Protein AF-A0A975A8K0-F1 (afdb_monomer)

Foldseek 3Di:
DPQADPWKAWEWDFEAFLQQATDTWIFIAHQQFTAATGPDDDPPPPRHLYYYDDHLKYWFFFFAFAAAELLQLFAAAAADPPDQDFFDVVVVPDPSCCPRGVVLSVLQCDLLQLLLSNQLSVLLAVLLRHAHYEDQADSCVNADPVDPDDLHQYQQAVVSLVHDRQAHEAEEEDQFDQDPVRATDGDCSLVVVLVNLVVVRYQFYEYEALGGALQFLHPPRHRPSSLNRLVCVCPDPSLVDLVSLQSHEYEYEQSSNQDLLDVVSLCSCVSNLYAYEHFQQLNCSHHVDGHPCLSSVVSVRQYAYHQYHNNRGHSYRLVSLLLVVLLCVLLVHPQDLSSSLCNGAVSSCVNRVNNLGRGRGRRHRPWIWMFRAPDPDSRSSCSSNVDFSLRTQFTRGSNQTFKHFPVSNVSSVADWAQAACVLDDSSRRMTGGDDVSSVDRNNVSVVVSQVSQCPPPDRGDTARSTPVSGPVNVVSSVVSSVSSNVSSVSNLVCLVPPPCSVLDFLFAWLQQKKKKFFAWDPVDDLQRLLQCVFQPLVLLCQQLCLVLFWQWKKKAAAAPPDDPPGGRMIMIIGGNHPVSLVVLCVDPSSVVSVVSSVVTGDPVMDIHGADDDDDAADAQHKHKPDRTTGRLLAFKKKKWKWWFDPPDFLVRLRVLVSVLSVVCSVPPFPQWDIKMWHHHSTITIIMTGGNYPCCVPRDPVVVCCVGTGTRETGIADEDEHENHPVDPDRGDSDHHRHMHTYHYNHDNDDPD

Mean predicted aligned error: 13.93 Å

Structure (mmCIF, N/CA/C/O backbone):
data_AF-A0A975A8K0-F1
#
_entry.id   AF-A0A975A8K0-F1
#
loop_
_atom_site.group_PDB
_atom_site.id
_atom_site.type_symbol
_atom_site.label_atom_id
_atom_site.label_alt_id
_atom_site.label_comp_id
_atom_site.label_asym_id
_atom_site.label_entity_id
_atom_site.label_seq_id
_atom_site.pdbx_PDB_ins_code
_atom_site.Cartn_x
_atom_site.Cartn_y
_atom_site.Cartn_z
_atom_site.occupancy
_atom_site.B_iso_or_equiv
_atom_site.auth_seq_id
_atom_site.auth_comp_id
_atom_site.auth_asym_id
_atom_site.auth_atom_id
_atom_site.pdbx_PDB_model_num
ATOM 1 N N . MET A 1 1 ? -18.324 -10.579 26.766 1.00 40.22 1 MET A N 1
ATOM 2 C CA . MET A 1 1 ? -19.079 -10.647 25.494 1.00 40.22 1 MET A CA 1
ATOM 3 C C . MET A 1 1 ? -20.032 -9.446 25.449 1.00 40.22 1 MET A C 1
ATOM 5 O O . MET A 1 1 ? -21.190 -9.587 25.807 1.00 40.22 1 MET A O 1
ATOM 9 N N . GLN A 1 2 ? -19.527 -8.239 25.147 1.00 50.06 2 GLN A N 1
ATOM 10 C CA . GLN A 1 2 ? -20.276 -6.973 25.335 1.00 50.06 2 GLN A CA 1
ATOM 11 C C . GLN A 1 2 ? -20.276 -6.031 24.108 1.00 50.06 2 GLN A C 1
ATOM 13 O O . GLN A 1 2 ? -20.980 -5.030 24.120 1.00 50.06 2 GLN A O 1
ATOM 18 N N . LYS A 1 3 ? -19.592 -6.368 23.000 1.00 60.00 3 LYS A N 1
ATOM 19 C CA . LYS A 1 3 ? -19.626 -5.598 21.731 1.00 60.00 3 LYS A CA 1
ATOM 20 C C . LYS A 1 3 ? -20.843 -5.922 20.857 1.00 60.00 3 LYS A C 1
ATOM 22 O O . LYS A 1 3 ? -20.726 -6.026 19.642 1.00 60.00 3 LYS A O 1
ATOM 27 N N . LYS A 1 4 ? -21.992 -6.213 21.463 1.00 72.31 4 LYS A N 1
ATOM 28 C CA . LYS A 1 4 ? -23.187 -6.670 20.743 1.00 72.31 4 LYS A CA 1
ATOM 29 C C . LYS A 1 4 ? -24.378 -5.905 21.278 1.00 72.31 4 LYS A C 1
ATOM 31 O O . LYS A 1 4 ? -24.568 -5.808 22.488 1.00 72.31 4 LYS A O 1
ATOM 36 N N . MET A 1 5 ? -25.169 -5.344 20.375 1.00 77.56 5 MET A N 1
ATOM 37 C CA . MET A 1 5 ? -26.455 -4.780 20.758 1.00 77.56 5 MET A CA 1
ATOM 38 C C . MET A 1 5 ? -27.349 -5.891 21.318 1.00 77.56 5 MET A C 1
ATOM 40 O O . MET A 1 5 ? -27.387 -6.987 20.765 1.00 77.56 5 MET A O 1
ATOM 44 N N . ALA A 1 6 ? -28.099 -5.593 22.382 1.00 78.06 6 ALA A N 1
ATOM 45 C CA . ALA A 1 6 ? -29.052 -6.539 22.974 1.00 78.06 6 ALA A CA 1
ATOM 46 C C . ALA A 1 6 ? -30.220 -6.888 22.032 1.00 78.06 6 ALA A C 1
ATOM 48 O O . ALA A 1 6 ? -30.936 -7.859 22.256 1.00 78.06 6 ALA A O 1
ATOM 49 N N . VAL A 1 7 ? -30.422 -6.074 20.995 1.00 87.00 7 VAL A N 1
ATOM 50 C CA . VAL A 1 7 ? -31.440 -6.255 19.964 1.00 87.00 7 VAL A CA 1
ATOM 51 C C . VAL A 1 7 ? -30.790 -6.185 18.580 1.00 87.00 7 VAL A C 1
ATOM 53 O O . VAL A 1 7 ? -29.783 -5.489 18.417 1.00 87.00 7 VAL A O 1
ATOM 56 N N . PRO A 1 8 ? -31.362 -6.856 17.568 1.00 92.12 8 PRO A N 1
ATOM 57 C CA . PRO A 1 8 ? -30.877 -6.780 16.194 1.00 92.12 8 PRO A CA 1
ATOM 58 C C . PRO A 1 8 ? -30.836 -5.348 15.656 1.00 92.12 8 PRO A C 1
ATOM 60 O O . PRO A 1 8 ? -31.619 -4.482 16.062 1.00 92.12 8 PRO A O 1
ATOM 63 N N . LEU A 1 9 ? -29.964 -5.111 14.680 1.00 93.44 9 LEU A N 1
ATOM 64 C CA . LEU A 1 9 ? -29.847 -3.836 13.976 1.00 93.44 9 LEU A CA 1
ATOM 65 C C . LEU A 1 9 ? -30.120 -4.049 12.486 1.00 93.44 9 LEU A C 1
ATOM 67 O O . LEU A 1 9 ? -29.488 -4.878 11.838 1.00 93.44 9 LEU A O 1
ATOM 71 N N . LEU A 1 10 ? -31.033 -3.255 11.931 1.00 95.50 10 LEU A N 1
ATOM 72 C CA . LEU A 1 10 ? -31.240 -3.142 10.494 1.00 95.50 10 LEU A CA 1
ATOM 73 C C . LEU A 1 10 ? -30.773 -1.760 10.031 1.00 95.50 10 LEU A C 1
ATOM 75 O O . LEU A 1 10 ? -31.420 -0.752 10.319 1.00 95.50 10 LEU A O 1
ATOM 79 N N . LEU A 1 11 ? -29.683 -1.719 9.270 1.00 95.75 11 LEU A N 1
ATOM 80 C CA . LEU A 1 11 ? -29.162 -0.497 8.657 1.00 95.75 11 LEU A CA 1
ATOM 81 C C . LEU A 1 11 ? -29.543 -0.440 7.172 1.00 95.75 11 LEU A C 1
ATOM 83 O O . LEU A 1 11 ? -29.548 -1.466 6.495 1.00 95.75 11 LEU A O 1
ATOM 87 N N . ARG A 1 12 ? -29.843 0.748 6.639 1.00 96.31 12 ARG A N 1
ATOM 88 C CA . ARG A 1 12 ? -29.973 0.983 5.190 1.00 96.31 12 ARG A CA 1
ATOM 89 C C . ARG A 1 12 ? -29.102 2.153 4.749 1.00 96.31 12 ARG A C 1
ATOM 91 O O . ARG A 1 12 ? -29.245 3.229 5.327 1.00 96.31 12 ARG A O 1
ATOM 98 N N . GLY A 1 13 ? -28.305 1.962 3.697 1.00 96.62 13 GLY A N 1
ATOM 99 C CA . GLY A 1 13 ? -27.504 3.022 3.081 1.00 96.62 13 GLY A CA 1
ATOM 100 C C . GLY A 1 13 ? -26.646 2.557 1.904 1.00 96.62 13 GLY A C 1
ATOM 101 O O . GLY A 1 13 ? -26.724 1.400 1.486 1.00 96.62 13 GLY A O 1
ATOM 102 N N . LYS A 1 14 ? -25.804 3.463 1.382 1.00 97.56 14 LYS A N 1
ATOM 103 C CA . LYS A 1 14 ? -24.822 3.176 0.322 1.00 97.56 14 LYS A CA 1
ATOM 104 C C . LYS A 1 14 ? -23.661 2.353 0.894 1.00 97.56 14 LYS A C 1
ATOM 106 O O . LYS A 1 14 ? -22.766 2.906 1.521 1.00 97.56 14 LYS A O 1
ATOM 111 N N . VAL A 1 15 ? -23.683 1.039 0.693 1.00 98.31 15 VAL A N 1
ATOM 112 C CA . VAL A 1 15 ? -22.655 0.103 1.172 1.00 98.31 15 VAL A CA 1
ATOM 113 C C . VAL A 1 15 ? -21.513 0.023 0.174 1.00 98.31 15 VAL A C 1
ATOM 115 O O . VAL A 1 15 ? -21.758 -0.287 -0.991 1.00 98.31 15 VAL A O 1
ATOM 118 N N . VAL A 1 16 ? -20.293 0.282 0.639 1.00 98.12 16 VAL A N 1
ATOM 119 C CA . VAL A 1 16 ? -19.061 0.205 -0.150 1.00 98.12 16 VAL A CA 1
ATOM 120 C C . VAL A 1 16 ? -18.464 -1.197 -0.034 1.00 98.12 16 VAL A C 1
ATOM 122 O O . VAL A 1 16 ? -18.331 -1.745 1.060 1.00 98.12 16 VAL A O 1
ATOM 125 N N . HIS A 1 17 ? -18.125 -1.790 -1.173 1.00 93.56 17 HIS A N 1
ATOM 126 C CA . HIS A 1 17 ? -17.541 -3.123 -1.277 1.00 93.56 17 HIS A CA 1
ATOM 127 C C . HIS A 1 17 ? -16.018 -3.058 -1.475 1.00 93.56 17 HIS A C 1
ATOM 129 O O . HIS A 1 17 ? -15.456 -1.998 -1.738 1.00 93.56 17 HIS A O 1
ATOM 135 N N . ALA A 1 18 ? -15.341 -4.205 -1.367 1.00 89.75 18 ALA A N 1
ATOM 136 C CA . ALA A 1 18 ? -13.879 -4.306 -1.463 1.00 89.75 18 ALA A CA 1
ATOM 137 C C . ALA A 1 18 ? -13.292 -3.884 -2.828 1.00 89.75 18 ALA A C 1
ATOM 139 O O . ALA A 1 18 ? -12.097 -3.618 -2.929 1.00 89.75 18 ALA A O 1
ATOM 140 N N . ASP A 1 19 ? -14.116 -3.822 -3.877 1.00 87.56 19 ASP A N 1
ATOM 141 C CA . ASP A 1 19 ? -13.744 -3.309 -5.202 1.00 87.56 19 ASP A CA 1
ATOM 142 C C . ASP A 1 19 ? -13.859 -1.772 -5.309 1.00 87.56 19 ASP A C 1
ATOM 144 O O . ASP A 1 19 ? -13.527 -1.196 -6.343 1.00 87.56 19 ASP A O 1
ATOM 148 N N . GLY A 1 20 ? -14.322 -1.101 -4.248 1.00 90.31 20 GLY A N 1
ATOM 149 C CA . GLY A 1 20 ? -14.598 0.335 -4.219 1.00 90.31 20 GLY A CA 1
ATOM 150 C C . GLY A 1 20 ? -15.969 0.722 -4.782 1.00 90.31 20 GLY A C 1
ATOM 151 O O . GLY A 1 20 ? -16.334 1.896 -4.742 1.00 90.31 20 GLY A O 1
ATOM 152 N N . SER A 1 21 ? -16.762 -0.232 -5.281 1.00 92.44 21 SER A N 1
ATOM 153 C CA . SER A 1 21 ? -18.128 0.036 -5.735 1.00 92.44 21 SER A CA 1
ATOM 154 C C . SER A 1 21 ? -19.071 0.251 -4.553 1.00 92.44 21 SER A C 1
ATOM 156 O O . SER A 1 21 ? -18.908 -0.348 -3.490 1.00 92.44 21 SER A O 1
ATOM 158 N N . ALA A 1 22 ? -20.102 1.075 -4.744 1.00 94.44 22 ALA A N 1
ATOM 159 C CA . ALA A 1 22 ? -21.095 1.352 -3.714 1.00 94.44 22 ALA A CA 1
ATOM 160 C C . ALA A 1 22 ? -22.517 1.077 -4.187 1.00 94.44 22 ALA A C 1
ATOM 162 O O . ALA A 1 22 ? -22.883 1.373 -5.327 1.00 94.44 22 ALA A O 1
ATOM 163 N N . ARG A 1 23 ? -23.345 0.502 -3.308 1.00 95.69 23 ARG A N 1
ATOM 164 C CA . ARG A 1 23 ? -24.721 0.113 -3.642 1.00 95.69 23 ARG A CA 1
ATOM 165 C C . ARG A 1 23 ? -25.663 0.359 -2.462 1.00 95.69 23 ARG A C 1
ATOM 167 O O . ARG A 1 23 ? -25.340 -0.012 -1.340 1.00 95.69 23 ARG A O 1
ATOM 174 N N . ASP A 1 24 ? -26.853 0.920 -2.705 1.00 96.62 24 ASP A N 1
ATOM 175 C CA . ASP A 1 24 ? -27.891 1.045 -1.659 1.00 96.62 24 ASP A CA 1
ATOM 176 C C . ASP A 1 24 ? -28.366 -0.350 -1.227 1.00 96.62 24 ASP A C 1
ATOM 178 O O . ASP A 1 24 ? -28.849 -1.139 -2.054 1.00 96.62 24 ASP A O 1
ATOM 182 N N . ARG A 1 25 ? -28.183 -0.688 0.049 1.00 97.62 25 ARG A N 1
ATOM 183 C CA . ARG A 1 25 ? -28.474 -2.013 0.611 1.00 97.62 25 ARG A CA 1
ATOM 184 C C . ARG A 1 25 ? -29.038 -1.906 2.021 1.00 97.62 25 ARG A C 1
ATOM 186 O O . ARG A 1 25 ? -28.793 -0.942 2.741 1.00 97.62 25 ARG A O 1
ATOM 193 N N . TYR A 1 26 ? -29.774 -2.942 2.401 1.00 97.56 26 TYR A N 1
ATOM 194 C CA . TYR A 1 26 ? -30.095 -3.274 3.781 1.00 97.56 26 TYR A CA 1
ATOM 195 C C . TYR A 1 26 ? -29.007 -4.190 4.344 1.00 97.56 26 TYR A C 1
ATOM 197 O O . TYR A 1 26 ? -28.625 -5.151 3.676 1.00 97.56 26 TYR A O 1
ATOM 205 N N . ILE A 1 27 ? -28.549 -3.916 5.562 1.00 97.38 27 ILE A N 1
ATOM 206 C CA . ILE A 1 27 ? -27.633 -4.757 6.335 1.00 97.38 27 ILE A CA 1
ATOM 207 C C . ILE A 1 27 ? -28.383 -5.199 7.593 1.00 97.38 27 ILE A C 1
ATOM 209 O O . ILE A 1 27 ? -28.720 -4.358 8.429 1.00 97.38 27 ILE A O 1
ATOM 213 N N . MET A 1 28 ? -28.672 -6.495 7.709 1.00 96.12 28 MET A N 1
ATOM 214 C CA . MET A 1 28 ? -29.207 -7.091 8.935 1.00 96.12 28 MET A CA 1
ATOM 215 C C . MET A 1 28 ? -28.052 -7.578 9.800 1.00 96.12 28 MET A C 1
ATOM 217 O O . MET A 1 28 ? -27.180 -8.294 9.310 1.00 96.12 28 MET A O 1
ATOM 221 N N . ILE A 1 29 ? -28.057 -7.202 11.074 1.00 95.19 29 ILE A N 1
ATOM 222 C CA . ILE A 1 29 ? -27.013 -7.532 12.040 1.00 95.19 29 ILE A CA 1
ATOM 223 C C . ILE A 1 29 ? -27.659 -8.198 13.251 1.00 95.19 29 ILE A C 1
ATOM 225 O O . ILE A 1 29 ? -28.566 -7.631 13.867 1.00 95.19 29 ILE A O 1
ATOM 229 N N . ARG A 1 30 ? -27.147 -9.376 13.611 1.00 92.12 30 ARG A N 1
ATOM 230 C CA . ARG A 1 30 ? -27.495 -10.112 14.831 1.00 92.12 30 ARG A CA 1
ATOM 231 C C . ARG A 1 30 ? -26.225 -10.597 15.498 1.00 92.12 30 ARG A C 1
ATOM 233 O O . ARG A 1 30 ? -25.277 -10.987 14.822 1.00 92.12 30 ARG A O 1
ATOM 240 N N . ASP A 1 31 ? -26.193 -10.507 16.822 1.00 88.81 31 ASP A N 1
ATOM 241 C CA . ASP A 1 31 ? -25.086 -11.004 17.638 1.00 88.81 31 ASP A CA 1
ATOM 242 C C . ASP A 1 31 ? -23.703 -10.540 17.148 1.00 88.81 31 ASP A C 1
ATOM 244 O O . ASP A 1 31 ? -22.732 -11.296 17.145 1.00 88.81 31 ASP A O 1
ATOM 248 N N . GLY A 1 32 ? -23.608 -9.275 16.732 1.00 90.56 32 GLY A N 1
ATOM 249 C CA . GLY A 1 32 ? -22.369 -8.649 16.268 1.00 90.56 32 GLY A CA 1
ATOM 250 C C . GLY A 1 32 ? -21.866 -9.086 14.893 1.00 90.56 32 GLY A C 1
ATOM 251 O O . GLY A 1 32 ? -20.780 -8.664 14.494 1.00 90.56 32 GLY A O 1
ATOM 252 N N . ARG A 1 33 ? -22.645 -9.878 14.150 1.00 93.88 33 ARG A N 1
ATOM 253 C CA . ARG A 1 33 ? -22.327 -10.336 12.793 1.00 93.88 33 ARG A CA 1
ATOM 254 C C . ARG A 1 33 ? -23.376 -9.890 11.788 1.00 93.88 33 ARG A C 1
ATOM 256 O O . ARG A 1 33 ? -24.547 -9.698 12.116 1.00 93.88 33 ARG A O 1
ATOM 263 N N . ILE A 1 34 ? -22.941 -9.717 10.547 1.00 96.12 34 ILE A N 1
ATOM 264 C CA . ILE A 1 34 ? -23.812 -9.400 9.419 1.00 96.12 34 ILE A CA 1
ATOM 265 C C . ILE A 1 34 ? -24.529 -10.687 9.006 1.00 96.12 34 ILE A C 1
ATOM 267 O O . ILE A 1 34 ? -23.925 -11.602 8.456 1.00 96.12 34 ILE A O 1
ATOM 271 N N . GLU A 1 35 ? -25.831 -10.759 9.255 1.00 95.56 35 GLU A N 1
ATOM 272 C CA . GLU A 1 35 ? -26.673 -11.893 8.862 1.00 95.56 35 GLU A CA 1
ATOM 273 C C . GLU A 1 35 ? -26.963 -11.855 7.357 1.00 95.56 35 GLU A C 1
ATOM 275 O O . GLU A 1 35 ? -26.885 -12.868 6.665 1.00 95.56 35 GLU A O 1
ATOM 280 N N . SER A 1 36 ? -27.286 -10.673 6.820 1.00 95.88 36 SER A N 1
ATOM 281 C CA . SER A 1 36 ? -27.552 -10.510 5.390 1.00 95.88 36 SER A CA 1
ATOM 282 C C . SER A 1 36 ? -27.271 -9.097 4.884 1.00 95.88 36 SER A C 1
ATOM 284 O O . SER A 1 36 ? -27.455 -8.107 5.593 1.00 95.88 36 SER A O 1
ATOM 286 N N . VAL A 1 37 ? -26.878 -9.015 3.609 1.00 96.88 37 VAL A N 1
ATOM 287 C CA . VAL A 1 37 ? -26.775 -7.771 2.836 1.00 96.88 37 VAL A CA 1
ATOM 288 C C . VAL A 1 37 ? -27.693 -7.905 1.626 1.00 96.88 37 VAL A C 1
ATOM 290 O O . VAL A 1 37 ? -27.475 -8.757 0.767 1.00 96.88 37 VAL A O 1
ATOM 293 N N . SER A 1 38 ? -28.753 -7.104 1.551 1.00 96.19 38 SER A N 1
ATOM 294 C CA . SER A 1 38 ? -29.846 -7.337 0.598 1.00 96.19 38 SER A CA 1
ATOM 295 C C . SER A 1 38 ? -30.395 -6.054 -0.028 1.00 96.19 38 SER A C 1
ATOM 297 O O . SER A 1 38 ? -30.254 -4.953 0.498 1.00 96.19 38 SER A O 1
ATOM 299 N N . ARG A 1 39 ? -31.012 -6.180 -1.211 1.00 96.31 39 ARG A N 1
ATOM 300 C CA . ARG A 1 39 ? -31.668 -5.053 -1.903 1.00 96.31 39 ARG A CA 1
ATOM 301 C C . ARG A 1 39 ? -33.052 -4.744 -1.325 1.00 96.31 39 ARG A C 1
ATOM 303 O O . ARG A 1 39 ? -33.448 -3.585 -1.269 1.00 96.31 39 ARG A O 1
ATOM 310 N N . LYS A 1 40 ? -33.806 -5.778 -0.943 1.00 94.19 40 LYS A N 1
ATOM 311 C CA . LYS A 1 40 ? -35.145 -5.658 -0.348 1.00 94.19 40 LYS A CA 1
ATOM 312 C C . LYS A 1 40 ? -35.033 -5.722 1.172 1.00 94.19 40 LYS A C 1
ATOM 314 O O . LYS A 1 40 ? -34.146 -6.396 1.678 1.00 94.19 40 LYS A O 1
ATOM 319 N N . ARG A 1 41 ? -35.942 -5.053 1.887 1.00 93.88 41 ARG A N 1
ATOM 320 C CA . ARG A 1 41 ? -35.981 -5.115 3.354 1.00 93.88 41 ARG A CA 1
ATOM 321 C C . ARG A 1 41 ? -36.203 -6.573 3.806 1.00 93.88 41 ARG A C 1
ATOM 323 O O . ARG A 1 41 ? -37.158 -7.182 3.323 1.00 93.88 41 ARG A O 1
ATOM 330 N N . PRO A 1 42 ? -35.369 -7.124 4.704 1.00 89.75 42 PRO A N 1
ATOM 331 C CA . PRO A 1 42 ? -35.536 -8.490 5.195 1.00 89.75 42 PRO A CA 1
ATOM 332 C C . PRO A 1 42 ? -36.814 -8.641 6.054 1.00 89.75 42 PRO A C 1
ATOM 334 O O . PRO A 1 42 ? -37.147 -7.707 6.791 1.00 89.75 42 PRO A O 1
ATOM 337 N N . PRO A 1 43 ? -37.532 -9.786 5.989 1.00 77.62 43 PRO A N 1
ATOM 338 C CA . PRO A 1 43 ? -38.794 -10.001 6.716 1.00 77.62 43 PRO A CA 1
ATOM 339 C C . PRO A 1 43 ? -38.638 -10.064 8.242 1.00 77.62 43 PRO A C 1
ATOM 341 O O . PRO A 1 43 ? -39.515 -9.621 8.977 1.00 77.62 43 PRO A O 1
ATOM 344 N N . CYS A 1 44 ? -37.508 -10.579 8.726 1.00 67.69 44 CYS A N 1
ATOM 345 C CA . CYS A 1 44 ? -37.184 -10.768 10.142 1.00 67.69 44 CYS A CA 1
ATOM 346 C C . CYS A 1 44 ? -36.733 -9.470 10.846 1.00 67.69 44 CYS A C 1
ATOM 348 O O . CYS A 1 44 ? -35.874 -9.519 11.711 1.00 67.69 44 CYS A O 1
ATOM 350 N N . ALA A 1 45 ? -37.243 -8.294 10.465 1.00 71.75 45 ALA A N 1
ATOM 351 C CA . ALA A 1 45 ? -36.746 -7.003 10.965 1.00 71.75 45 ALA A CA 1
ATOM 352 C C . ALA A 1 45 ? -37.673 -6.271 11.945 1.00 71.75 45 ALA A C 1
ATOM 354 O O . ALA A 1 45 ? -37.451 -5.089 12.211 1.00 71.75 45 ALA A O 1
ATOM 355 N N . ASN A 1 46 ? -38.725 -6.924 12.440 1.00 74.00 46 ASN A N 1
ATOM 356 C CA . ASN A 1 46 ? -39.745 -6.266 13.267 1.00 74.00 46 ASN A CA 1
ATOM 357 C C . ASN A 1 46 ? -39.276 -6.000 14.710 1.00 74.00 46 ASN A C 1
ATOM 359 O O . ASN A 1 46 ? -39.757 -5.062 15.334 1.00 74.00 46 ASN A O 1
ATOM 363 N N . ASP A 1 47 ? -38.323 -6.787 15.213 1.00 82.94 47 ASP A N 1
ATOM 364 C CA . ASP A 1 47 ? -37.661 -6.640 16.517 1.00 82.94 47 ASP A CA 1
ATOM 365 C C . ASP A 1 47 ? -36.386 -5.773 16.457 1.00 82.94 47 ASP A C 1
ATOM 367 O O . ASP A 1 47 ? -35.818 -5.421 17.491 1.00 82.94 47 ASP A O 1
ATOM 371 N N . ALA A 1 48 ? -35.932 -5.418 15.250 1.00 90.25 48 ALA A N 1
ATOM 372 C CA . ALA A 1 48 ? -34.672 -4.722 15.032 1.00 90.25 48 ALA A CA 1
ATOM 373 C C . ALA A 1 48 ? -34.792 -3.204 15.229 1.00 90.25 48 ALA A C 1
ATOM 375 O O . ALA A 1 48 ? -35.746 -2.564 14.770 1.00 90.25 48 ALA A O 1
ATOM 376 N N . ILE A 1 49 ? -33.754 -2.582 15.796 1.00 92.50 49 ILE A N 1
ATOM 377 C CA . ILE A 1 49 ? -33.577 -1.133 15.663 1.00 92.50 49 ILE A CA 1
ATOM 378 C C . ILE A 1 49 ? -33.328 -0.838 14.186 1.00 92.50 49 ILE A C 1
ATOM 380 O O . ILE A 1 49 ? -32.384 -1.348 13.589 1.00 92.50 49 ILE A O 1
ATOM 384 N N . TYR A 1 50 ? -34.186 -0.017 13.584 1.00 93.88 50 TYR A N 1
ATOM 385 C CA . TYR A 1 50 ? -34.040 0.384 12.191 1.00 93.88 50 TYR A CA 1
ATOM 386 C C . TYR A 1 50 ? -33.375 1.755 12.090 1.00 93.88 50 TYR A C 1
ATOM 388 O O . TYR A 1 50 ? -33.925 2.760 12.544 1.00 93.88 50 TYR A O 1
ATOM 396 N N . VAL A 1 51 ? -32.217 1.804 11.434 1.00 94.75 51 VAL A N 1
ATOM 397 C CA . VAL A 1 51 ? -31.495 3.042 11.137 1.00 94.75 51 VAL A CA 1
ATOM 398 C C . VAL A 1 51 ? -31.372 3.191 9.625 1.00 94.75 51 VAL A C 1
ATOM 400 O O . VAL A 1 51 ? -30.907 2.301 8.921 1.00 94.75 51 VAL A O 1
ATOM 403 N N . LYS A 1 52 ? -31.785 4.346 9.107 1.00 95.06 52 LYS A N 1
ATOM 404 C CA . LYS A 1 52 ? -31.560 4.737 7.713 1.00 95.06 52 LYS A CA 1
ATOM 405 C C . LYS A 1 52 ? -30.531 5.865 7.674 1.00 95.06 52 LYS A C 1
ATOM 407 O O . LYS A 1 52 ? -30.647 6.815 8.458 1.00 95.06 52 LYS A O 1
ATOM 412 N N . THR A 1 53 ? -29.544 5.741 6.792 1.00 95.56 53 THR A N 1
ATOM 413 C CA . THR A 1 53 ? -28.550 6.784 6.518 1.00 95.56 53 THR A CA 1
ATOM 414 C C . THR A 1 53 ? -29.128 7.861 5.592 1.00 95.56 53 THR A C 1
ATOM 416 O O . THR A 1 53 ? -30.132 7.635 4.907 1.00 95.56 53 THR A O 1
ATOM 419 N N . ASP A 1 54 ? -28.516 9.045 5.579 1.00 94.38 54 ASP A N 1
ATOM 420 C CA . ASP A 1 54 ? -28.915 10.129 4.670 1.00 94.38 54 ASP A CA 1
ATOM 421 C C . ASP A 1 54 ? -28.303 9.922 3.265 1.00 94.38 54 ASP A C 1
ATOM 423 O O . ASP A 1 54 ? -27.474 9.037 3.060 1.00 94.38 54 ASP A O 1
ATOM 427 N N . ALA A 1 55 ? -28.710 10.725 2.274 1.00 91.00 55 ALA A N 1
ATOM 428 C CA . ALA A 1 55 ? -28.309 10.545 0.868 1.00 91.00 55 ALA A CA 1
ATOM 429 C C . ALA A 1 55 ? -26.787 10.643 0.619 1.00 91.00 55 ALA A C 1
ATOM 431 O O . ALA A 1 55 ? -26.256 9.947 -0.251 1.00 91.00 55 ALA A O 1
ATOM 432 N N . ASN A 1 56 ? -26.101 11.475 1.409 1.00 95.06 56 ASN A N 1
ATOM 433 C CA . ASN A 1 56 ? -24.656 11.709 1.315 1.00 95.06 56 ASN A CA 1
ATOM 434 C C . ASN A 1 56 ? -23.845 10.835 2.282 1.00 95.06 56 ASN A C 1
ATOM 436 O O . ASN A 1 56 ? -22.646 11.056 2.449 1.00 95.06 56 ASN A O 1
ATOM 440 N N . ASP A 1 57 ? -24.489 9.869 2.937 1.00 97.56 57 ASP A N 1
ATOM 441 C CA . ASP A 1 57 ? -23.801 8.915 3.793 1.00 97.56 57 ASP A CA 1
ATOM 442 C C . ASP A 1 57 ? -23.346 7.685 3.009 1.00 97.56 57 ASP A C 1
ATOM 444 O O . ASP A 1 57 ? -24.102 7.098 2.229 1.00 97.56 57 ASP A O 1
ATOM 448 N N . TRP A 1 58 ? -22.135 7.243 3.319 1.00 98.38 58 TRP A N 1
ATOM 449 C CA . TRP A 1 58 ? -21.482 6.084 2.728 1.00 98.38 58 TRP A CA 1
ATOM 450 C C . TRP A 1 58 ? -21.024 5.154 3.840 1.00 98.38 58 TRP A C 1
ATOM 452 O O . TRP A 1 58 ? -20.395 5.603 4.795 1.00 98.38 58 TRP A O 1
ATOM 462 N N . ILE A 1 59 ? -21.354 3.872 3.732 1.00 98.62 59 ILE A N 1
ATOM 463 C CA . ILE A 1 59 ? -21.032 2.845 4.721 1.00 98.62 59 ILE A CA 1
ATOM 464 C C . ILE A 1 59 ? -19.817 2.077 4.202 1.00 98.62 59 ILE A C 1
ATOM 466 O O . ILE A 1 59 ? -19.945 1.254 3.294 1.00 98.62 59 ILE A O 1
ATOM 470 N N . PHE A 1 60 ? -18.651 2.358 4.768 1.00 98.69 60 PHE A N 1
ATOM 471 C CA . PHE A 1 60 ? -17.393 1.695 4.444 1.00 98.69 60 PHE A CA 1
ATOM 472 C C . PHE A 1 60 ? -17.101 0.571 5.444 1.00 98.69 60 PHE A C 1
ATOM 474 O O . PHE A 1 60 ? -17.408 0.736 6.626 1.00 98.69 60 PHE A O 1
ATOM 481 N N . PRO A 1 61 ? -16.496 -0.553 5.019 1.00 98.31 61 PRO A N 1
ATOM 482 C CA . PRO A 1 61 ? -15.977 -1.556 5.947 1.00 98.31 61 PRO A CA 1
ATOM 483 C C . PRO A 1 61 ? -15.009 -0.926 6.951 1.00 98.31 61 PRO A C 1
ATOM 485 O O . PRO A 1 61 ? -14.320 0.045 6.635 1.00 98.31 61 PRO A O 1
ATOM 488 N N . GLY A 1 62 ? -14.966 -1.481 8.161 1.00 98.06 62 GLY A N 1
ATOM 489 C CA . GLY A 1 62 ? -14.056 -1.023 9.202 1.00 98.06 62 GLY A CA 1
ATOM 490 C C . GLY A 1 62 ? -12.601 -1.172 8.766 1.00 98.06 62 GLY A C 1
ATOM 491 O O . GLY A 1 62 ? -12.243 -2.164 8.122 1.00 98.06 62 GLY A O 1
ATOM 492 N N . LEU A 1 63 ? -11.782 -0.169 9.078 1.00 98.62 63 LEU A N 1
ATOM 493 C CA . LEU A 1 63 ? -10.370 -0.169 8.705 1.00 98.62 63 LEU A CA 1
ATOM 494 C C . LEU A 1 63 ? -9.547 -0.962 9.718 1.00 98.62 63 LEU A C 1
ATOM 496 O O . LEU A 1 63 ? -9.864 -0.996 10.910 1.00 98.62 63 LEU A O 1
ATOM 500 N N . LEU A 1 64 ? -8.474 -1.584 9.246 1.00 98.50 64 LEU A N 1
ATOM 501 C CA . LEU A 1 64 ? -7.543 -2.325 10.084 1.00 98.50 64 LEU A CA 1
ATOM 502 C C . LEU A 1 64 ? -6.197 -1.608 10.095 1.00 98.50 64 LEU A C 1
ATOM 504 O O . LEU A 1 64 ? -5.602 -1.384 9.042 1.00 98.50 64 LEU A O 1
ATOM 508 N N . ASP A 1 65 ? -5.720 -1.274 11.288 1.00 97.81 65 ASP A N 1
ATOM 509 C CA . ASP A 1 65 ? -4.426 -0.633 11.493 1.00 97.81 65 ASP A CA 1
ATOM 510 C C . ASP A 1 65 ? -3.452 -1.636 12.108 1.00 97.81 65 ASP A C 1
ATOM 512 O O . ASP A 1 65 ? -3.570 -1.996 13.281 1.00 97.81 65 ASP A O 1
ATOM 516 N N . LEU A 1 66 ? -2.531 -2.151 11.290 1.00 96.44 66 LEU A N 1
ATOM 517 C CA . LEU A 1 66 ? -1.692 -3.293 11.666 1.00 96.44 66 LEU A CA 1
ATOM 518 C C . LEU A 1 66 ? -0.313 -2.922 12.203 1.00 96.44 66 LEU A C 1
ATOM 520 O O . LEU A 1 66 ? 0.508 -3.806 12.461 1.00 96.44 66 LEU A O 1
ATOM 524 N N . HIS A 1 67 ? -0.051 -1.630 12.364 1.00 95.75 67 HIS A N 1
ATOM 525 C CA . HIS A 1 67 ? 1.162 -1.149 12.997 1.00 95.75 67 HIS A CA 1
ATOM 526 C C . HIS A 1 67 ? 0.868 0.159 13.713 1.00 95.75 67 HIS A C 1
ATOM 528 O O . HIS A 1 67 ? 0.702 1.189 13.068 1.00 95.75 67 HIS A O 1
ATOM 534 N N . THR A 1 68 ? 0.822 0.112 15.043 1.00 91.19 68 THR A N 1
ATOM 535 C CA . THR A 1 68 ? 0.756 1.311 15.875 1.00 91.19 68 THR A CA 1
ATOM 536 C C . THR A 1 68 ? 1.496 1.114 17.198 1.00 91.19 68 THR A C 1
ATOM 538 O O . THR A 1 68 ? 1.782 -0.002 17.645 1.00 91.19 68 THR A O 1
ATOM 541 N N . HIS A 1 69 ? 1.782 2.220 17.880 1.00 88.38 69 HIS A N 1
ATOM 542 C CA . HIS A 1 69 ? 2.222 2.203 19.270 1.00 88.38 69 HIS A CA 1
ATOM 543 C C . HIS A 1 69 ? 1.245 3.007 20.125 1.00 88.38 69 HIS A C 1
ATOM 545 O O . HIS A 1 69 ? 1.568 4.096 20.597 1.00 88.38 69 HIS A O 1
ATOM 551 N N . SER A 1 70 ? 0.058 2.436 20.346 1.00 85.06 70 SER A N 1
ATOM 552 C CA . SER A 1 70 ? -1.106 3.068 20.988 1.00 85.06 70 SER A CA 1
ATOM 553 C C . SER A 1 70 ? -0.783 3.871 22.254 1.00 85.06 70 SER A C 1
ATOM 555 O O . SER A 1 70 ? -1.241 5.001 22.417 1.00 85.06 70 SER A O 1
ATOM 557 N N . ALA A 1 71 ? 0.103 3.364 23.114 1.00 81.44 71 ALA A N 1
ATOM 558 C CA . ALA A 1 71 ? 0.523 4.050 24.340 1.00 81.44 71 ALA A CA 1
ATOM 559 C C . ALA A 1 71 ? 1.189 5.432 24.116 1.00 81.44 71 ALA A C 1
ATOM 561 O O . ALA A 1 71 ? 1.245 6.240 25.044 1.00 81.44 71 ALA A O 1
ATOM 562 N N . TYR A 1 72 ? 1.684 5.714 22.908 1.00 87.31 72 TYR A N 1
ATOM 563 C CA . TYR A 1 72 ? 2.340 6.966 22.523 1.00 87.31 72 TYR A CA 1
ATOM 564 C C . TYR A 1 72 ? 1.398 7.947 21.807 1.00 87.31 72 TYR A C 1
ATOM 566 O O . TYR A 1 72 ? 1.783 9.091 21.581 1.00 87.31 72 TYR A O 1
ATOM 574 N N . ASN A 1 73 ? 0.164 7.556 21.475 1.00 88.38 73 ASN A N 1
ATOM 575 C CA . ASN A 1 73 ? -0.711 8.333 20.586 1.00 88.38 73 ASN A CA 1
ATOM 576 C C . ASN A 1 73 ? -1.164 9.690 21.151 1.00 88.38 73 ASN A C 1
ATOM 578 O O . ASN A 1 73 ? -1.525 10.590 20.391 1.00 88.38 73 ASN A O 1
ATOM 582 N N . ILE A 1 74 ? -1.129 9.850 22.479 1.00 89.50 74 ILE A N 1
ATOM 583 C CA . ILE A 1 74 ? -1.434 11.119 23.155 1.00 89.50 74 ILE A CA 1
ATOM 584 C C . ILE A 1 74 ? -0.253 12.098 23.157 1.00 89.50 74 ILE A C 1
ATOM 586 O O . ILE A 1 74 ? -0.412 13.250 23.550 1.00 89.50 74 ILE A O 1
ATOM 590 N N . LEU A 1 75 ? 0.954 11.650 22.818 1.00 90.69 75 LEU A N 1
ATOM 591 C CA . LEU A 1 75 ? 2.149 12.481 22.916 1.00 90.69 75 LEU A CA 1
ATOM 592 C C . LEU A 1 75 ? 2.152 13.571 21.839 1.00 90.69 75 LEU A C 1
ATOM 594 O O . LEU A 1 75 ? 1.441 13.463 20.836 1.00 90.69 75 LEU A O 1
ATOM 598 N N . PRO A 1 76 ? 2.917 14.657 22.048 1.00 89.19 76 PRO A N 1
ATOM 599 C CA . PRO A 1 76 ? 3.176 15.607 20.983 1.00 89.19 76 PRO A CA 1
ATOM 600 C C . PRO A 1 76 ? 3.848 14.929 19.796 1.00 89.19 76 PRO A C 1
ATOM 602 O O . PRO A 1 76 ? 4.491 13.879 19.883 1.00 89.19 76 PRO A O 1
ATOM 605 N N . ILE A 1 77 ? 3.765 15.640 18.689 1.00 92.00 77 ILE A N 1
ATOM 606 C CA . ILE A 1 77 ? 4.513 15.317 17.502 1.00 92.00 77 ILE A CA 1
ATOM 607 C C . ILE A 1 77 ? 6.023 15.550 17.739 1.00 92.00 77 ILE A C 1
ATOM 609 O O . ILE A 1 77 ? 6.402 16.546 18.355 1.00 92.00 77 ILE A O 1
ATOM 613 N N . TRP A 1 78 ? 6.887 14.651 17.255 1.00 92.00 78 TRP A N 1
ATOM 614 C CA . TRP A 1 78 ? 8.343 14.732 17.413 1.00 92.00 78 TRP A CA 1
ATOM 615 C C . TRP A 1 78 ? 9.036 15.191 16.129 1.00 92.00 78 TRP A C 1
ATOM 617 O O . TRP A 1 78 ? 8.997 14.484 15.122 1.00 92.00 78 TRP A O 1
ATOM 627 N N . ASP A 1 79 ? 9.662 16.369 16.142 1.00 83.31 79 ASP A N 1
ATOM 628 C CA . ASP A 1 79 ? 10.497 16.878 15.045 1.00 83.31 79 ASP A CA 1
ATOM 629 C C . ASP A 1 79 ? 11.970 16.827 15.451 1.00 83.31 79 ASP A C 1
ATOM 631 O O . ASP A 1 79 ? 12.431 17.610 16.282 1.00 83.31 79 ASP A O 1
ATOM 635 N N . SER A 1 80 ? 12.735 15.908 14.860 1.00 87.12 80 SER A N 1
ATOM 636 C CA . SER A 1 80 ? 14.172 15.826 15.116 1.00 87.12 80 SER A CA 1
ATOM 637 C C . SER A 1 80 ? 14.963 16.609 14.073 1.00 87.12 80 SER A C 1
ATOM 639 O O . SER A 1 80 ? 14.937 16.282 12.890 1.00 87.12 80 SER A O 1
ATOM 641 N N . THR A 1 81 ? 15.756 17.585 14.513 1.00 85.38 81 THR A N 1
ATOM 642 C CA . THR A 1 81 ? 16.646 18.373 13.637 1.00 85.38 81 THR A CA 1
ATOM 643 C C . THR A 1 81 ? 17.795 17.563 13.034 1.00 85.38 81 THR A C 1
ATOM 645 O O . THR A 1 81 ? 18.460 18.031 12.113 1.00 85.38 81 THR A O 1
ATOM 648 N N . VAL A 1 82 ? 18.039 16.351 13.541 1.00 90.38 82 VAL A N 1
ATOM 649 C CA . VAL A 1 82 ? 19.077 15.438 13.037 1.00 90.38 82 VAL A CA 1
ATOM 650 C C . VAL A 1 82 ? 18.517 14.324 12.151 1.00 90.38 82 VAL A C 1
ATOM 652 O O . VAL A 1 82 ? 19.281 13.483 11.675 1.00 90.38 82 VAL A O 1
ATOM 655 N N . ALA A 1 83 ? 17.197 14.292 11.941 1.00 90.19 83 ALA A N 1
ATOM 656 C CA . ALA A 1 83 ? 16.597 13.423 10.944 1.00 90.19 83 ALA A CA 1
ATOM 657 C C . ALA A 1 83 ? 17.034 13.858 9.523 1.00 90.19 83 ALA A C 1
ATOM 659 O O . ALA A 1 83 ? 17.293 15.037 9.273 1.00 90.19 83 ALA A O 1
ATOM 660 N N . PRO A 1 84 ? 17.112 12.925 8.563 1.00 93.12 84 PRO A N 1
ATOM 661 C CA . PRO A 1 84 ? 16.788 11.514 8.714 1.00 93.12 84 PRO A CA 1
ATOM 662 C C . PRO A 1 84 ? 17.942 10.668 9.272 1.00 93.12 84 PRO A C 1
ATOM 664 O O . PRO A 1 84 ? 19.124 10.892 9.005 1.00 93.12 84 PRO A O 1
ATOM 667 N N . PHE A 1 85 ? 17.564 9.632 10.007 1.00 95.06 85 PHE A N 1
ATOM 668 C CA . PHE A 1 85 ? 18.427 8.625 10.605 1.00 95.06 85 PHE A CA 1
ATOM 669 C C . PHE A 1 85 ? 18.738 7.490 9.624 1.00 95.06 85 PHE A C 1
ATOM 671 O O . PHE A 1 85 ? 18.107 7.355 8.580 1.00 95.06 85 PHE A O 1
ATOM 678 N N . LYS A 1 86 ? 19.715 6.631 9.954 1.00 93.75 86 LYS A N 1
ATOM 679 C CA . LYS A 1 86 ? 20.005 5.453 9.115 1.00 93.75 86 LYS A CA 1
ATOM 680 C C . LYS A 1 86 ? 19.040 4.294 9.367 1.00 93.75 86 LYS A C 1
ATOM 682 O O . LYS A 1 86 ? 18.634 3.640 8.417 1.00 93.75 86 LYS A O 1
ATOM 687 N N . ASN A 1 87 ? 18.704 4.034 10.629 1.00 95.31 87 ASN A N 1
ATOM 688 C CA . ASN A 1 87 ? 17.805 2.957 11.048 1.00 95.31 87 ASN A CA 1
ATOM 689 C C . ASN A 1 87 ? 17.274 3.189 12.463 1.00 95.31 87 ASN A C 1
ATOM 691 O O . ASN A 1 87 ? 17.743 4.089 13.178 1.00 95.31 87 ASN A O 1
ATOM 695 N N . ARG A 1 88 ? 16.339 2.329 12.881 1.00 95.06 88 ARG A N 1
ATOM 696 C CA . ARG A 1 88 ? 15.655 2.444 14.172 1.00 95.06 88 ARG A CA 1
ATOM 697 C C . ARG A 1 88 ? 16.559 2.449 15.394 1.00 95.06 88 ARG A C 1
ATOM 699 O O . ARG A 1 88 ? 16.277 3.109 16.392 1.00 95.06 88 ARG A O 1
ATOM 706 N N . HIS A 1 89 ? 17.695 1.761 15.337 1.00 94.62 89 HIS A N 1
ATOM 707 C CA . HIS A 1 89 ? 18.608 1.690 16.476 1.00 94.62 89 HIS A CA 1
ATOM 708 C C . HIS A 1 89 ? 19.379 2.994 16.700 1.00 94.62 89 HIS A C 1
ATOM 710 O O . HIS A 1 89 ? 19.858 3.223 17.814 1.00 94.62 89 HIS A O 1
ATOM 716 N N . ILE A 1 90 ? 19.485 3.853 15.679 1.00 94.56 90 ILE A N 1
ATOM 717 C CA . ILE A 1 90 ? 20.126 5.164 15.803 1.00 94.56 90 ILE A CA 1
ATOM 718 C C . ILE A 1 90 ? 19.187 6.156 16.484 1.00 94.56 90 ILE A C 1
ATOM 720 O O . ILE A 1 90 ? 19.568 6.733 17.504 1.00 94.56 90 ILE A O 1
ATOM 724 N N . TRP A 1 91 ? 17.959 6.335 15.985 1.00 94.31 91 TRP A N 1
ATOM 725 C CA . TRP A 1 91 ? 17.048 7.321 16.577 1.00 94.31 91 TRP A CA 1
ATOM 726 C C . TRP A 1 91 ? 16.613 6.931 17.992 1.00 94.31 91 TRP A C 1
ATOM 728 O O . TRP A 1 91 ? 16.538 7.796 18.859 1.00 94.31 91 TRP A O 1
ATOM 738 N N . ARG A 1 92 ? 16.492 5.632 18.307 1.00 92.50 92 ARG A N 1
ATOM 739 C CA . ARG A 1 92 ? 16.235 5.153 19.684 1.00 92.50 92 ARG A CA 1
ATOM 740 C C . ARG A 1 92 ? 17.326 5.562 20.689 1.00 92.50 92 ARG A C 1
ATOM 742 O O . ARG A 1 92 ? 17.112 5.518 21.904 1.00 92.50 92 ARG A O 1
ATOM 749 N N . ARG A 1 93 ? 18.520 5.928 20.209 1.00 92.50 93 ARG A N 1
ATOM 750 C CA . ARG A 1 93 ? 19.644 6.422 21.023 1.00 92.50 93 ARG A CA 1
ATOM 751 C C . ARG A 1 93 ? 19.782 7.944 20.999 1.00 92.50 93 ARG A C 1
ATOM 753 O O . ARG A 1 93 ? 20.596 8.462 21.759 1.00 92.50 93 ARG A O 1
ATOM 760 N N . ASN A 1 94 ? 19.009 8.640 20.169 1.00 93.69 94 ASN A N 1
ATOM 761 C CA . ASN A 1 94 ? 19.046 10.090 20.064 1.00 93.69 94 ASN A CA 1
ATOM 762 C C . ASN A 1 94 ? 18.615 10.741 21.398 1.00 93.69 94 ASN A C 1
ATOM 764 O O . ASN A 1 94 ? 17.584 10.352 21.951 1.00 93.69 94 ASN A O 1
ATOM 768 N N . PRO A 1 95 ? 19.376 11.716 21.931 1.00 91.75 95 PRO A N 1
ATOM 769 C CA . PRO A 1 95 ? 19.000 12.414 23.159 1.00 91.75 95 PRO A CA 1
ATOM 770 C C . PRO A 1 95 ? 17.656 13.144 23.064 1.00 91.75 95 PRO A C 1
ATOM 772 O O . PRO A 1 95 ? 16.879 13.064 24.008 1.00 91.75 95 PRO A O 1
ATOM 775 N N . GLY A 1 96 ? 17.347 13.765 21.920 1.00 90.50 96 GLY A N 1
ATOM 776 C CA . GLY A 1 96 ? 16.051 14.405 21.669 1.00 90.50 96 GLY A CA 1
ATOM 777 C C . GLY A 1 96 ? 14.897 13.409 21.768 1.00 90.50 96 GLY A C 1
ATOM 778 O O . GLY A 1 96 ? 13.970 13.629 22.528 1.00 90.50 96 GLY A O 1
ATOM 779 N N . TYR A 1 97 ? 15.005 12.229 21.145 1.00 92.38 97 TYR A N 1
ATOM 780 C CA . TYR A 1 97 ? 14.002 11.168 21.336 1.00 92.38 97 TYR A CA 1
ATOM 781 C C . TYR A 1 97 ? 13.814 10.801 22.817 1.00 92.38 97 TYR A C 1
ATOM 783 O O . TYR A 1 97 ? 12.692 10.641 23.304 1.00 92.38 97 TYR A O 1
ATOM 791 N N . ARG A 1 98 ? 14.924 10.628 23.547 1.00 90.81 98 ARG A N 1
ATOM 792 C CA . ARG A 1 98 ? 14.862 10.235 24.959 1.00 90.81 98 ARG A CA 1
ATOM 793 C C . ARG A 1 98 ? 14.165 11.295 25.802 1.00 90.81 98 ARG A C 1
ATOM 795 O O . ARG A 1 98 ? 13.317 10.929 26.604 1.00 90.81 98 ARG A O 1
ATOM 802 N N . ASN A 1 99 ? 14.499 12.560 25.595 1.00 88.19 99 ASN A N 1
ATOM 803 C CA . ASN A 1 99 ? 13.987 13.661 26.397 1.00 88.19 99 ASN A CA 1
ATOM 804 C C . ASN A 1 99 ? 12.557 14.039 25.994 1.00 88.19 99 ASN A C 1
ATOM 806 O O . ASN A 1 99 ? 11.680 14.064 26.850 1.00 88.19 99 ASN A O 1
ATOM 810 N N . ASP A 1 100 ? 12.317 14.245 24.701 1.00 88.25 100 ASP A N 1
ATOM 811 C CA . ASP A 1 100 ? 11.077 14.839 24.190 1.00 88.25 100 ASP A CA 1
ATOM 812 C C . ASP 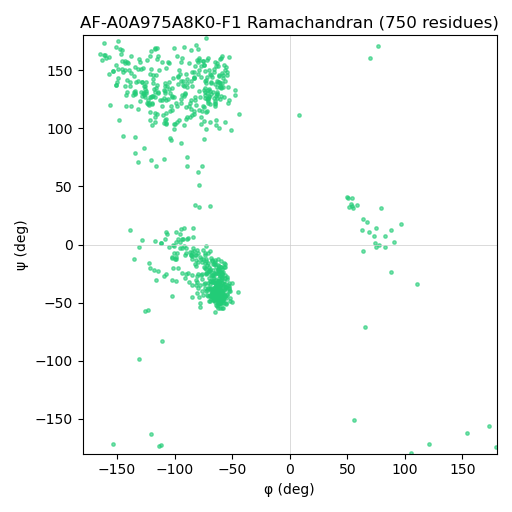A 1 100 ? 9.923 13.832 24.130 1.00 88.25 100 ASP A C 1
ATOM 814 O O . ASP A 1 100 ? 8.756 14.218 24.140 1.00 88.25 100 ASP A O 1
ATOM 818 N N . ILE A 1 101 ? 10.241 12.534 24.026 1.00 91.62 101 ILE A N 1
ATOM 819 C CA . ILE A 1 101 ? 9.241 11.478 23.830 1.00 91.62 101 ILE A CA 1
ATOM 820 C C . ILE A 1 101 ? 9.316 10.420 24.917 1.00 91.62 101 ILE A C 1
ATOM 822 O O . ILE A 1 101 ? 8.319 10.165 25.591 1.00 91.62 101 ILE A O 1
ATOM 826 N N . ARG A 1 102 ? 10.473 9.779 25.122 1.00 90.56 102 ARG A N 1
ATOM 827 C CA . ARG A 1 102 ? 10.554 8.658 26.072 1.00 90.56 102 ARG A CA 1
ATOM 828 C C . ARG A 1 102 ? 10.336 9.108 27.517 1.00 90.56 102 ARG A C 1
ATOM 830 O O . ARG A 1 102 ? 9.593 8.433 28.220 1.00 90.56 102 ARG A O 1
ATOM 837 N N . HIS A 1 103 ? 10.989 10.174 27.975 1.00 90.44 103 HIS A N 1
ATOM 838 C CA . HIS A 1 103 ? 10.834 10.667 29.347 1.00 90.44 103 HIS A CA 1
ATOM 839 C C . HIS A 1 103 ? 9.431 11.235 29.562 1.00 90.44 103 HIS A C 1
ATOM 841 O O . HIS A 1 103 ? 8.751 10.781 30.473 1.00 90.44 103 HIS A O 1
ATOM 847 N N . THR A 1 104 ? 8.933 12.067 28.640 1.00 89.69 104 THR A N 1
ATOM 848 C CA . THR A 1 104 ? 7.549 12.568 28.681 1.00 89.69 104 THR A CA 1
ATOM 849 C C . THR A 1 104 ? 6.520 11.440 28.758 1.00 89.69 104 THR A C 1
ATOM 851 O O . THR A 1 104 ? 5.577 11.518 29.542 1.00 89.69 104 THR A O 1
ATOM 854 N N . TYR A 1 105 ? 6.703 10.362 27.988 1.00 90.38 105 TYR A N 1
ATOM 855 C CA . TYR A 1 105 ? 5.864 9.169 28.095 1.00 90.38 105 TYR A CA 1
ATOM 856 C C . TYR A 1 105 ? 5.928 8.540 29.493 1.00 90.38 105 TYR A C 1
ATOM 858 O O . TYR A 1 105 ? 4.887 8.222 30.061 1.00 90.38 105 TYR A O 1
ATOM 866 N N . MET A 1 106 ? 7.125 8.374 30.064 1.00 90.25 106 MET A N 1
ATOM 867 C CA . MET A 1 106 ? 7.284 7.795 31.404 1.00 90.25 106 MET A CA 1
ATOM 868 C C . MET A 1 106 ? 6.632 8.654 32.491 1.00 90.25 106 MET A C 1
ATOM 870 O O . MET A 1 106 ? 6.031 8.094 33.405 1.00 90.25 106 MET A O 1
ATOM 874 N N . ASP A 1 107 ? 6.676 9.980 32.357 1.00 88.81 107 ASP A N 1
ATOM 875 C CA . ASP A 1 107 ? 6.060 10.909 33.311 1.00 88.81 107 ASP A CA 1
ATOM 876 C C . ASP A 1 107 ? 4.528 10.815 33.318 1.00 88.81 107 ASP A C 1
ATOM 878 O O . ASP A 1 107 ? 3.890 11.014 34.354 1.00 88.81 107 ASP A O 1
ATOM 882 N N . ILE A 1 108 ? 3.912 10.494 32.173 1.00 88.69 108 ILE A N 1
ATOM 883 C CA . ILE A 1 108 ? 2.451 10.368 32.071 1.00 88.69 108 ILE A CA 1
ATOM 884 C C . ILE A 1 108 ? 1.941 8.935 32.192 1.00 88.69 108 ILE A C 1
ATOM 886 O O . ILE A 1 108 ? 0.762 8.760 32.505 1.00 88.69 108 ILE A O 1
ATOM 890 N N . PHE A 1 109 ? 2.776 7.915 31.975 1.00 89.56 109 PHE A N 1
ATOM 891 C CA . PHE A 1 109 ? 2.399 6.498 32.042 1.00 89.56 109 PHE A CA 1
ATOM 892 C C . PHE A 1 109 ? 2.325 5.980 33.494 1.00 89.56 109 PHE A C 1
ATOM 894 O O . PHE A 1 109 ? 2.897 4.950 33.863 1.00 89.56 109 PHE A O 1
ATOM 901 N N . THR A 1 110 ? 1.589 6.696 34.342 1.00 89.12 110 THR A N 1
ATOM 902 C CA . THR A 1 110 ? 1.344 6.338 35.745 1.00 89.12 110 THR A CA 1
ATOM 903 C C . THR A 1 110 ? 0.125 5.415 35.870 1.00 89.12 110 THR A C 1
ATOM 905 O O . THR A 1 110 ? -0.749 5.454 34.998 1.00 89.12 110 THR A O 1
ATOM 908 N N . PRO A 1 111 ? 0.006 4.595 36.936 1.00 87.44 111 PRO A N 1
ATOM 909 C CA . PRO A 1 111 ? -1.161 3.732 37.157 1.00 87.44 111 PRO A CA 1
ATOM 910 C C . PRO A 1 111 ? -2.513 4.458 37.055 1.00 87.44 111 PRO A C 1
ATOM 912 O O . PRO A 1 111 ? -3.485 3.887 36.570 1.00 87.44 111 PRO A O 1
ATOM 915 N N . GLU A 1 112 ? -2.574 5.732 37.448 1.00 86.38 112 GLU A N 1
ATOM 916 C CA . GLU A 1 112 ? -3.789 6.553 37.396 1.00 86.38 112 GLU A CA 1
ATOM 917 C C . GLU A 1 112 ? -4.188 6.955 35.970 1.00 86.38 112 GLU A C 1
ATOM 919 O O . GLU A 1 112 ? -5.357 7.255 35.731 1.00 86.38 112 GLU A O 1
ATOM 924 N N . ASN A 1 113 ? -3.234 6.991 35.036 1.00 88.88 113 ASN A N 1
ATOM 925 C CA . ASN A 1 113 ? -3.440 7.477 33.672 1.00 88.88 113 ASN A CA 1
ATOM 926 C C . ASN A 1 113 ? -3.597 6.351 32.642 1.00 88.88 113 ASN A C 1
ATOM 928 O O . ASN A 1 113 ? -4.158 6.603 31.578 1.00 88.88 113 ASN A O 1
ATOM 932 N N . ARG A 1 114 ? -3.143 5.120 32.928 1.00 87.62 114 ARG A N 1
ATOM 933 C CA . ARG A 1 114 ? -3.105 4.015 31.944 1.00 87.62 114 ARG A CA 1
ATOM 934 C C . ARG A 1 114 ? -4.435 3.770 31.236 1.00 87.62 114 ARG A C 1
ATOM 936 O O . ARG A 1 114 ? -4.461 3.705 30.013 1.00 87.62 114 ARG A O 1
ATOM 943 N N . LYS A 1 115 ? -5.539 3.733 31.988 1.00 87.69 115 LYS A N 1
ATOM 944 C CA . LYS A 1 115 ? -6.897 3.573 31.436 1.00 87.69 115 LYS A CA 1
ATOM 945 C C . LYS A 1 115 ? -7.268 4.677 30.452 1.00 87.69 115 LYS A C 1
ATOM 947 O O . LYS A 1 115 ? -7.831 4.413 29.397 1.00 87.69 115 LYS A O 1
ATOM 952 N N . THR A 1 116 ? -6.955 5.921 30.796 1.00 90.31 116 THR A N 1
ATOM 953 C CA . THR A 1 116 ? -7.245 7.080 29.948 1.00 90.31 116 THR A CA 1
ATOM 954 C C . THR A 1 116 ? -6.375 7.076 28.694 1.00 90.31 116 THR A C 1
ATOM 956 O O . THR A 1 116 ? -6.869 7.415 27.625 1.00 90.31 116 THR A O 1
ATOM 959 N N . LEU A 1 117 ? -5.104 6.671 28.806 1.00 89.94 117 LEU A N 1
ATOM 960 C CA . LEU A 1 117 ? -4.197 6.524 27.664 1.00 89.94 117 LEU A CA 1
ATOM 961 C C . LEU A 1 117 ? -4.699 5.452 26.687 1.00 89.94 117 LEU A C 1
ATOM 963 O O . LEU A 1 117 ? -4.749 5.716 25.489 1.00 89.94 117 LEU A O 1
ATOM 967 N N . ALA A 1 118 ? -5.134 4.301 27.207 1.00 88.75 118 ALA A N 1
ATOM 968 C CA . ALA A 1 118 ? -5.757 3.231 26.429 1.00 88.75 118 ALA A CA 1
ATOM 969 C C . ALA A 1 118 ? -7.011 3.721 25.684 1.00 88.75 118 ALA A C 1
ATOM 971 O O . ALA A 1 118 ? -7.073 3.669 24.457 1.00 88.75 118 ALA A O 1
ATOM 972 N N . VAL A 1 119 ? -7.968 4.313 26.414 1.00 90.50 119 VAL A N 1
ATOM 973 C CA . VAL A 1 119 ? -9.204 4.862 25.826 1.00 90.50 119 VAL A CA 1
ATOM 974 C C . VAL A 1 119 ? -8.902 5.932 24.779 1.00 90.50 119 VAL A C 1
ATOM 976 O O . VAL A 1 119 ? -9.565 5.972 23.749 1.00 90.50 119 VAL A O 1
ATOM 979 N N . PHE A 1 120 ? -7.922 6.808 25.017 1.00 91.56 120 PHE A N 1
ATOM 980 C CA . PHE A 1 120 ? -7.564 7.856 24.063 1.00 91.56 120 PHE A CA 1
ATOM 981 C C . PHE A 1 120 ? -6.997 7.280 22.762 1.00 91.56 120 PHE A C 1
ATOM 983 O O . PHE A 1 120 ? -7.358 7.758 21.686 1.00 91.56 120 PHE A O 1
ATOM 990 N N . ALA A 1 121 ? -6.132 6.267 22.846 1.00 90.38 121 ALA A N 1
ATOM 991 C CA . ALA A 1 121 ? -5.510 5.662 21.675 1.00 90.38 121 ALA A CA 1
ATOM 992 C C . ALA A 1 121 ? -6.549 5.019 20.750 1.00 90.38 121 ALA A C 1
ATOM 994 O O . ALA A 1 121 ? -6.561 5.282 19.548 1.00 90.38 121 ALA A O 1
ATOM 995 N N . GLU A 1 122 ? -7.480 4.254 21.311 1.00 92.00 122 GLU A N 1
ATOM 996 C CA . GLU A 1 122 ? -8.546 3.659 20.513 1.00 92.00 122 GLU A CA 1
ATOM 997 C C . GLU A 1 122 ? -9.592 4.670 20.067 1.00 92.00 122 GLU A C 1
ATOM 999 O O . GLU A 1 122 ? -10.106 4.564 18.958 1.00 92.00 122 GLU A O 1
ATOM 1004 N N . LEU A 1 123 ? -9.876 5.690 20.882 1.00 94.06 123 LEU A N 1
ATOM 1005 C CA . LEU A 1 123 ? -10.744 6.791 20.478 1.00 94.06 123 LEU A CA 1
ATOM 1006 C C . LEU A 1 123 ? -10.193 7.501 19.234 1.00 94.06 123 LEU A C 1
ATOM 1008 O O . LEU A 1 123 ? -10.965 7.867 18.348 1.00 94.06 123 LEU A O 1
ATOM 1012 N N . GLN A 1 124 ? -8.872 7.686 19.157 1.00 94.44 124 GLN A N 1
ATOM 1013 C CA . GLN A 1 124 ? -8.203 8.233 17.977 1.00 94.44 124 GLN A CA 1
ATOM 1014 C C . GLN A 1 124 ? -8.355 7.302 16.765 1.00 94.44 124 GLN A C 1
ATOM 1016 O O . GLN A 1 124 ? -8.660 7.777 15.672 1.00 94.44 124 GLN A O 1
ATOM 1021 N N . ALA A 1 125 ? -8.225 5.989 16.967 1.00 95.12 125 ALA A N 1
ATOM 1022 C CA . ALA A 1 125 ? -8.405 4.989 15.918 1.00 95.12 125 ALA A CA 1
ATOM 1023 C C . ALA A 1 125 ? -9.850 4.974 15.370 1.00 95.12 125 ALA A C 1
ATOM 1025 O O . ALA A 1 125 ? -10.058 5.163 14.168 1.00 95.12 125 ALA A O 1
ATOM 1026 N N . VAL A 1 126 ? -10.869 4.846 16.232 1.00 96.31 126 VAL A N 1
ATOM 1027 C CA . VAL A 1 126 ? -12.280 4.821 15.793 1.00 96.31 126 VAL A CA 1
ATOM 1028 C C . VAL A 1 126 ? -12.735 6.152 15.207 1.00 96.31 126 VAL A C 1
ATOM 1030 O O . VAL A 1 126 ? -13.628 6.164 14.359 1.00 96.31 126 VAL A O 1
ATO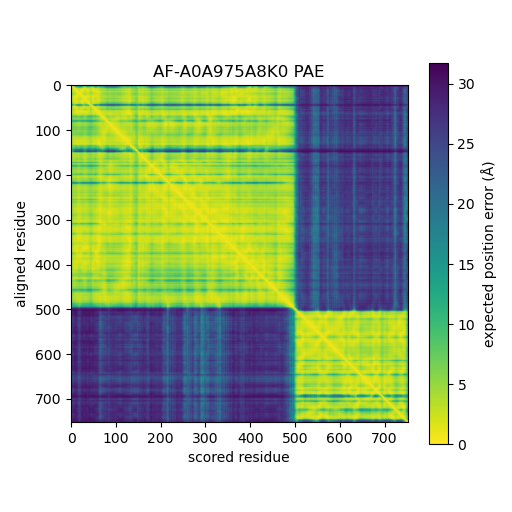M 1033 N N . ALA A 1 127 ? -12.124 7.272 15.603 1.00 96.31 127 ALA A N 1
ATOM 1034 C CA . ALA A 1 127 ? -12.384 8.567 14.983 1.00 96.31 127 ALA A CA 1
ATOM 1035 C C . ALA A 1 127 ? -11.933 8.625 13.515 1.00 96.31 127 ALA A C 1
ATOM 1037 O O . ALA A 1 127 ? -12.509 9.387 12.742 1.00 96.31 127 ALA A O 1
ATOM 1038 N N . GLY A 1 128 ? -10.958 7.795 13.129 1.00 96.12 128 GLY A N 1
ATOM 1039 C CA . GLY A 1 128 ? -10.528 7.570 11.748 1.00 96.12 128 GLY A CA 1
ATOM 1040 C C . GLY A 1 128 ? -11.226 6.401 11.042 1.00 96.12 128 GLY A C 1
ATOM 1041 O O . GLY A 1 128 ? -10.849 6.079 9.920 1.00 96.12 128 GLY A O 1
ATOM 1042 N N . GLY A 1 129 ? -12.216 5.755 11.670 1.00 97.19 129 GLY A N 1
ATOM 1043 C CA . GLY A 1 129 ? -12.920 4.592 11.109 1.00 97.19 129 GLY A CA 1
ATOM 1044 C C . GLY A 1 129 ? -12.207 3.246 11.295 1.00 97.19 129 GLY A C 1
ATOM 1045 O O . GLY A 1 129 ? -12.661 2.239 10.747 1.00 97.19 129 GLY A O 1
ATOM 1046 N N . THR A 1 130 ? -11.116 3.200 12.066 1.00 97.69 130 THR A N 1
ATOM 1047 C CA . THR A 1 130 ? -10.431 1.950 12.420 1.00 97.69 130 THR A CA 1
ATOM 1048 C C . THR A 1 130 ? -11.284 1.127 13.381 1.00 97.69 130 THR A C 1
ATOM 1050 O O . THR A 1 130 ? -11.818 1.658 14.353 1.00 97.69 130 THR A O 1
ATOM 1053 N N . THR A 1 131 ? -11.407 -0.173 13.115 1.00 96.38 131 THR A N 1
ATOM 1054 C CA . THR A 1 131 ? -12.162 -1.124 13.944 1.00 96.38 131 THR A CA 1
ATOM 1055 C C . THR A 1 131 ? -11.311 -2.276 14.470 1.00 96.38 131 THR A C 1
ATOM 1057 O O . THR A 1 131 ? -11.684 -2.880 15.472 1.00 96.38 131 THR A O 1
ATOM 1060 N N . VAL A 1 132 ? -10.162 -2.564 13.851 1.00 95.94 132 VAL A N 1
ATOM 1061 C CA . VAL A 1 132 ? -9.147 -3.491 14.382 1.00 95.94 132 VAL A CA 1
ATOM 1062 C C . VAL A 1 132 ? -7.844 -2.727 14.549 1.00 95.94 132 VAL A C 1
ATOM 1064 O O . VAL A 1 132 ? -7.374 -2.096 13.600 1.00 95.94 132 VAL A O 1
ATOM 1067 N N . LEU A 1 133 ? -7.268 -2.791 15.746 1.00 94.56 133 LEU A N 1
ATOM 1068 C CA . LEU A 1 133 ? -6.054 -2.067 16.099 1.00 94.56 133 LEU A CA 1
ATOM 1069 C C . LEU A 1 133 ? -4.972 -3.052 16.538 1.00 94.56 133 LEU A C 1
ATOM 1071 O O . LEU A 1 133 ? -5.194 -3.894 17.413 1.00 94.56 133 LEU A O 1
ATOM 1075 N N . GLN A 1 134 ? -3.795 -2.958 15.924 1.00 93.31 134 GLN A N 1
ATOM 1076 C CA . GLN A 1 134 ? -2.644 -3.726 16.364 1.00 93.31 134 GLN A CA 1
ATOM 1077 C C . GLN A 1 134 ? -2.127 -3.187 17.690 1.00 93.31 134 GLN A C 1
ATOM 1079 O O . GLN A 1 134 ? -1.657 -2.060 17.774 1.00 93.31 134 GLN A O 1
ATOM 1084 N N . GLU A 1 135 ? -2.086 -4.039 18.707 1.00 87.50 135 GLU A N 1
ATOM 1085 C CA . GLU A 1 135 ? -1.484 -3.711 19.991 1.00 87.50 135 GLU A CA 1
ATOM 1086 C C . GLU A 1 135 ? -0.517 -4.811 20.414 1.00 87.50 135 GLU A C 1
ATOM 1088 O O . GLU A 1 135 ? -0.497 -5.934 19.898 1.00 87.50 135 GLU A O 1
ATOM 1093 N N . SER A 1 136 ? 0.421 -4.444 21.281 1.00 78.38 136 SER A N 1
ATOM 1094 C CA . SER A 1 136 ? 1.429 -5.377 21.806 1.00 78.38 136 SER A CA 1
ATOM 1095 C C . SER A 1 136 ? 1.107 -5.844 23.223 1.00 78.38 136 SER A C 1
ATOM 1097 O O . SER A 1 136 ? 1.747 -6.768 23.736 1.00 78.38 136 SER A O 1
ATOM 1099 N N . LYS A 1 137 ? 0.123 -5.207 23.859 1.00 81.75 137 LYS A N 1
ATOM 1100 C CA . LYS A 1 137 ? -0.371 -5.500 25.197 1.00 81.75 137 LYS A CA 1
ATOM 1101 C C . LYS A 1 137 ? -1.885 -5.391 25.170 1.00 81.75 137 LYS A C 1
ATOM 1103 O O . LYS A 1 137 ? -2.386 -4.422 24.631 1.00 81.75 137 LYS A O 1
ATOM 1108 N N . ASP A 1 138 ? -2.512 -6.369 25.806 1.00 80.69 138 ASP A N 1
ATOM 1109 C CA . ASP A 1 138 ? -3.948 -6.454 26.063 1.00 80.69 138 ASP A CA 1
ATOM 1110 C C . ASP A 1 138 ? -4.369 -5.263 26.931 1.00 80.69 138 ASP A C 1
ATOM 1112 O O . ASP A 1 138 ? -4.077 -5.246 28.138 1.00 80.69 138 ASP A O 1
ATOM 1116 N N . LEU A 1 139 ? -4.941 -4.232 26.301 1.00 75.69 139 LEU A N 1
ATOM 1117 C CA . LEU A 1 139 ? -5.322 -2.994 26.985 1.00 75.69 139 LEU A CA 1
ATOM 1118 C C . LEU A 1 139 ? -6.509 -3.202 27.930 1.00 75.69 139 LEU A C 1
ATOM 1120 O O . LEU A 1 139 ? -6.614 -2.496 28.939 1.00 75.69 139 LEU A O 1
ATOM 1124 N N . ASP A 1 140 ? -7.325 -4.231 27.703 1.00 73.31 140 ASP A N 1
ATOM 1125 C CA . ASP A 1 140 ? -8.443 -4.619 28.568 1.00 73.31 140 ASP A CA 1
ATOM 1126 C C . ASP A 1 140 ? -7.964 -4.943 29.992 1.00 73.31 140 ASP A C 1
ATOM 1128 O O . ASP A 1 140 ? -8.689 -4.735 30.966 1.00 73.31 140 ASP A O 1
ATOM 1132 N N . ARG A 1 141 ? -6.707 -5.390 30.156 1.00 75.62 141 ARG A N 1
ATOM 1133 C CA . ARG A 1 141 ? -6.106 -5.682 31.476 1.00 75.62 141 ARG A CA 1
ATOM 1134 C C . ARG A 1 141 ? -5.904 -4.462 32.354 1.00 75.62 141 ARG A C 1
ATOM 1136 O O . ARG A 1 141 ? -5.695 -4.621 33.556 1.00 75.62 141 ARG A O 1
ATOM 1143 N N . GLU A 1 142 ? -5.942 -3.259 31.789 1.00 71.75 142 GLU A N 1
ATOM 1144 C CA . GLU A 1 142 ? -5.977 -2.040 32.597 1.00 71.75 142 GLU A CA 1
ATOM 1145 C C . GLU A 1 142 ? -7.312 -1.919 33.355 1.00 71.75 142 GLU A C 1
ATOM 1147 O O . GLU A 1 142 ? -7.429 -1.146 34.309 1.00 71.75 142 GLU A O 1
ATOM 1152 N N . PHE A 1 143 ? -8.319 -2.708 32.977 1.00 70.69 143 PHE A N 1
ATOM 1153 C CA . PHE A 1 143 ? -9.644 -2.766 33.575 1.00 70.69 143 PHE A CA 1
ATOM 1154 C C . PHE A 1 143 ? -9.877 -4.106 34.293 1.00 70.69 143 PHE A C 1
ATOM 1156 O O . PHE A 1 143 ? -8.957 -4.877 34.557 1.00 70.69 143 PHE A O 1
ATOM 1163 N N . SER A 1 144 ? -11.109 -4.347 34.745 1.00 62.84 144 SER A N 1
ATOM 1164 C CA . SER A 1 144 ? -11.432 -5.597 35.444 1.00 62.84 144 SER A CA 1
ATOM 1165 C C . SER A 1 144 ? -11.383 -6.784 34.465 1.00 62.84 144 SER A C 1
ATOM 1167 O O . SER A 1 144 ? -11.813 -6.617 33.331 1.00 62.84 144 SER A O 1
ATOM 1169 N N . PRO A 1 145 ? -10.975 -8.001 34.886 1.00 57.19 145 PRO A N 1
ATOM 1170 C CA . PRO A 1 145 ? -11.009 -9.207 34.042 1.00 57.19 145 PRO A CA 1
ATOM 1171 C C . PRO A 1 145 ? -12.393 -9.555 33.470 1.00 57.19 145 PRO A C 1
ATOM 1173 O O . PRO A 1 145 ? -12.496 -10.331 32.525 1.00 57.19 145 PRO A O 1
ATOM 1176 N N . ALA A 1 146 ? -13.461 -9.024 34.074 1.00 53.75 146 ALA A N 1
ATOM 1177 C CA . ALA A 1 146 ? -14.839 -9.168 33.601 1.00 53.75 146 ALA A CA 1
ATOM 1178 C C . ALA A 1 146 ? -15.270 -8.055 32.627 1.00 53.75 146 ALA A C 1
ATOM 1180 O O . ALA A 1 146 ? -16.375 -8.098 32.092 1.00 53.75 146 ALA A O 1
ATOM 1181 N N . ALA A 1 147 ? -14.433 -7.039 32.436 1.00 51.91 147 ALA A N 1
ATOM 1182 C CA . ALA A 1 147 ? -14.751 -5.842 31.689 1.00 51.91 147 ALA A CA 1
ATOM 1183 C C . ALA A 1 147 ? -14.234 -6.007 30.253 1.00 51.91 147 ALA A C 1
ATOM 1185 O O . ALA A 1 147 ? -13.035 -5.988 30.012 1.00 51.91 147 ALA A O 1
ATOM 1186 N N . SER A 1 148 ? -15.152 -6.207 29.304 1.00 54.09 148 SER A N 1
ATOM 1187 C CA . SER A 1 148 ? -14.861 -6.226 27.863 1.00 54.09 148 SER A CA 1
ATOM 1188 C C . SER A 1 148 ? -14.985 -4.796 27.344 1.00 54.09 148 SER A C 1
ATOM 1190 O O . SER A 1 148 ? -15.938 -4.423 26.665 1.00 54.09 148 SER A O 1
ATOM 1192 N N . LEU A 1 149 ? -14.053 -3.972 27.797 1.00 58.44 149 LEU A N 1
ATOM 1193 C CA . LEU A 1 149 ? -13.684 -2.723 27.157 1.00 58.44 149 LEU A CA 1
ATOM 1194 C C . LEU A 1 149 ? -12.671 -3.113 26.101 1.00 58.44 149 LEU A C 1
ATOM 1196 O O . LEU A 1 149 ? -11.825 -3.895 26.465 1.00 58.44 149 LEU A O 1
ATOM 1200 N N . VAL A 1 150 ? -12.648 -2.651 24.861 1.00 65.69 150 VAL A N 1
ATOM 1201 C CA . VAL A 1 150 ? -12.518 -1.234 24.524 1.00 65.69 150 VAL A CA 1
ATOM 1202 C C . VAL A 1 150 ? -13.165 -0.950 23.133 1.00 65.69 150 VAL A C 1
ATOM 1204 O O . VAL A 1 150 ? -13.921 -1.769 22.601 1.00 65.69 150 VAL A O 1
ATOM 1207 N N . LEU A 1 151 ? -12.980 0.260 22.592 1.00 83.94 151 LEU A N 1
ATOM 1208 C CA . LEU A 1 151 ? -13.667 0.863 21.440 1.00 83.94 151 LEU A CA 1
ATOM 1209 C C . LEU A 1 151 ? -13.303 0.218 20.100 1.00 83.94 151 LEU A C 1
ATOM 1211 O O . LEU A 1 151 ? -14.067 0.405 19.162 1.00 83.94 151 LEU A O 1
ATOM 1215 N N . CYS A 1 152 ? -12.177 -0.492 20.017 1.00 89.12 152 CYS A N 1
ATOM 1216 C CA . CYS A 1 152 ? -11.647 -1.233 18.872 1.00 89.12 152 CYS A CA 1
ATOM 1217 C C . CYS A 1 152 ? -11.567 -2.727 19.189 1.00 89.12 152 CYS A C 1
ATOM 1219 O O . CYS A 1 152 ? -11.698 -3.140 20.334 1.00 89.12 152 CYS A O 1
ATOM 1221 N N . ARG A 1 153 ? -11.339 -3.573 18.184 1.00 91.19 153 ARG A N 1
ATOM 1222 C CA . ARG A 1 153 ? -10.886 -4.953 18.396 1.00 91.19 153 ARG A CA 1
ATOM 1223 C C . ARG A 1 153 ? -9.371 -4.978 18.585 1.00 91.19 153 ARG A C 1
ATOM 1225 O O . ARG A 1 153 ? -8.641 -4.712 17.627 1.00 91.19 153 ARG A O 1
ATOM 1232 N N . ASP A 1 154 ? -8.926 -5.305 19.794 1.00 89.94 154 ASP A N 1
ATOM 1233 C CA . ASP A 1 154 ? -7.507 -5.384 20.144 1.00 89.94 154 ASP A CA 1
ATOM 1234 C C . ASP A 1 154 ? -6.897 -6.731 19.710 1.00 89.94 154 ASP A C 1
ATOM 1236 O O . ASP A 1 154 ? -7.286 -7.809 20.162 1.00 89.94 154 ASP A O 1
ATOM 1240 N N . THR A 1 155 ? -5.880 -6.682 18.846 1.00 92.44 155 THR A N 1
ATOM 1241 C CA . THR A 1 155 ? -5.119 -7.880 18.436 1.00 92.44 155 THR A CA 1
ATOM 1242 C C . THR A 1 155 ? -4.386 -8.604 19.577 1.00 92.44 155 THR A C 1
ATOM 1244 O O . THR A 1 155 ? -4.078 -9.793 19.451 1.00 92.44 155 THR A O 1
ATOM 1247 N N . ALA A 1 156 ? -4.083 -7.929 20.686 1.00 89.69 156 ALA A N 1
ATOM 1248 C CA . ALA A 1 156 ? -3.461 -8.523 21.862 1.00 89.69 156 ALA A CA 1
ATOM 1249 C C . ALA A 1 156 ? -4.459 -9.310 22.732 1.00 89.69 156 ALA A C 1
ATOM 1251 O O . ALA A 1 156 ? -4.019 -10.087 23.589 1.00 89.69 156 ALA A O 1
ATOM 1252 N N . ASN A 1 157 ? -5.765 -9.192 22.461 1.00 88.69 157 ASN A N 1
ATOM 1253 C CA . ASN A 1 157 ? -6.834 -9.935 23.115 1.00 88.69 157 ASN A CA 1
ATOM 1254 C C . ASN A 1 157 ? -7.626 -10.784 22.101 1.00 88.69 157 ASN A C 1
ATOM 1256 O O . ASN A 1 157 ? -8.496 -10.313 21.378 1.00 88.69 157 ASN A O 1
ATOM 1260 N N . ALA A 1 158 ? -7.374 -12.095 22.076 1.00 88.31 158 ALA A N 1
ATOM 1261 C CA . ALA A 1 158 ? -8.056 -12.997 21.142 1.00 88.31 158 ALA A CA 1
ATOM 1262 C C . ALA A 1 158 ? -9.592 -13.005 21.292 1.00 88.31 158 ALA A C 1
ATOM 1264 O O . ALA A 1 158 ? -10.296 -13.206 20.304 1.00 88.31 158 ALA A O 1
ATOM 1265 N N . SER A 1 159 ? -10.116 -12.742 22.494 1.00 86.06 159 SER A N 1
ATOM 1266 C CA . SER A 1 159 ? -11.566 -12.721 22.740 1.00 86.06 159 SER A CA 1
ATOM 1267 C C . SER A 1 159 ? -12.245 -11.545 22.035 1.00 86.06 159 SER A C 1
ATOM 1269 O O . SER A 1 159 ? -13.388 -11.658 21.590 1.00 86.06 159 SER A O 1
ATOM 1271 N N . ASP A 1 160 ? -11.529 -10.431 21.889 1.00 86.56 160 ASP A N 1
ATOM 1272 C CA . ASP A 1 160 ? -11.979 -9.232 21.179 1.00 86.56 160 ASP A CA 1
ATOM 1273 C C . ASP A 1 160 ? -12.107 -9.445 19.666 1.00 86.56 160 ASP A C 1
ATOM 1275 O O . ASP A 1 160 ? -12.931 -8.816 18.987 1.00 86.56 160 ASP A O 1
ATOM 1279 N N . LEU A 1 161 ? -11.330 -10.396 19.160 1.00 88.62 161 LEU A N 1
ATOM 1280 C CA . LEU A 1 161 ? -11.341 -10.873 17.785 1.00 88.62 161 LEU A CA 1
ATOM 1281 C C . LEU A 1 161 ? -12.350 -12.020 17.557 1.00 88.62 161 LEU A C 1
ATOM 1283 O O . LEU A 1 161 ? -12.379 -12.588 16.474 1.00 88.62 161 LEU A O 1
ATOM 1287 N N . GLU A 1 162 ? -13.163 -12.368 18.563 1.00 87.62 162 GLU A N 1
ATOM 1288 C CA . GLU A 1 162 ? -14.072 -13.531 18.587 1.00 87.62 162 GLU A CA 1
ATOM 1289 C C . GLU A 1 162 ? -13.388 -14.914 18.521 1.00 87.62 162 GLU A C 1
ATOM 1291 O O . GLU A 1 162 ? -14.032 -15.913 18.197 1.00 87.62 162 GLU A O 1
ATOM 1296 N N . TYR A 1 163 ? -12.109 -15.005 18.895 1.00 88.94 163 TYR A N 1
ATOM 1297 C CA . TYR A 1 163 ? -11.399 -16.276 19.061 1.00 88.94 163 TYR A CA 1
ATOM 1298 C C . TYR A 1 163 ? -11.353 -16.719 20.529 1.00 88.94 163 TYR A C 1
ATOM 1300 O O . TYR A 1 163 ? -11.545 -15.935 21.459 1.00 88.94 163 TYR A O 1
ATOM 1308 N N . ASP A 1 164 ? -11.060 -18.003 20.757 1.00 88.12 164 ASP A N 1
ATOM 1309 C CA . ASP A 1 164 ? -10.803 -18.504 22.109 1.00 88.12 164 ASP A CA 1
ATOM 1310 C C . ASP A 1 164 ? -9.585 -17.799 22.733 1.00 88.12 164 ASP A C 1
ATOM 1312 O O . ASP A 1 164 ? -8.562 -17.612 22.073 1.00 88.12 164 ASP A O 1
ATOM 1316 N N . LYS A 1 165 ? -9.674 -17.473 24.028 1.00 86.25 165 LYS A N 1
ATOM 1317 C CA . LYS A 1 165 ? -8.664 -16.718 24.796 1.00 86.25 165 LYS A CA 1
ATOM 1318 C C . LYS A 1 165 ? -7.253 -17.319 24.787 1.00 86.25 165 LYS A C 1
ATOM 1320 O O . LYS A 1 165 ? -6.305 -16.660 25.211 1.00 86.25 165 LYS A O 1
ATOM 1325 N N . HIS A 1 166 ? -7.100 -18.588 24.407 1.00 87.69 166 HIS A N 1
ATOM 1326 C CA . HIS A 1 166 ? -5.799 -19.235 24.293 1.00 87.69 166 HIS A CA 1
ATOM 1327 C C . HIS A 1 166 ? -5.119 -18.995 22.943 1.00 87.69 166 HIS A C 1
ATOM 1329 O O . HIS A 1 166 ? -3.926 -19.287 22.837 1.00 87.69 166 HIS A O 1
ATOM 1335 N N . HIS A 1 167 ? -5.835 -18.474 21.946 1.00 90.75 167 HIS A N 1
ATOM 1336 C CA . HIS A 1 167 ? -5.247 -18.009 20.697 1.00 90.75 167 HIS A CA 1
ATOM 1337 C C . HIS A 1 167 ? -4.455 -16.720 20.903 1.00 90.75 167 HIS A C 1
ATOM 1339 O O . HIS A 1 167 ? -4.618 -16.010 21.898 1.00 90.75 167 HIS A O 1
ATOM 1345 N N . LYS A 1 168 ? -3.559 -16.419 19.963 1.00 91.19 168 LYS A N 1
ATOM 1346 C CA . LYS A 1 168 ? -2.697 -15.245 20.054 1.00 91.19 168 LYS A CA 1
ATOM 1347 C C . LYS A 1 168 ? -2.303 -14.707 18.687 1.00 91.19 168 LYS A C 1
ATOM 1349 O O . LYS A 1 168 ? -1.864 -15.471 17.832 1.00 91.19 168 LYS A O 1
ATOM 1354 N N . ILE A 1 169 ? -2.338 -13.387 18.539 1.00 94.50 169 ILE A N 1
ATOM 1355 C CA . ILE A 1 169 ? -1.542 -12.672 17.539 1.00 94.50 169 ILE A CA 1
ATOM 1356 C C . ILE A 1 169 ? -0.239 -12.239 18.212 1.00 94.50 169 ILE A C 1
ATOM 1358 O O . ILE A 1 169 ? -0.235 -11.699 19.321 1.00 94.50 169 ILE A O 1
ATOM 1362 N N . TYR A 1 170 ? 0.896 -12.553 17.591 1.00 94.56 170 TYR A N 1
ATOM 1363 C CA . TYR A 1 170 ? 2.207 -12.261 18.156 1.00 94.56 170 TYR A CA 1
ATOM 1364 C C . TYR A 1 170 ? 2.828 -11.011 17.527 1.00 94.56 170 TYR A C 1
ATOM 1366 O O . TYR A 1 170 ? 3.433 -11.072 16.461 1.00 94.56 170 TYR A O 1
ATOM 1374 N N . SER A 1 171 ? 2.711 -9.884 18.227 1.00 94.12 171 SER A N 1
ATOM 1375 C CA . SER A 1 171 ? 3.361 -8.618 17.867 1.00 94.12 171 SER A CA 1
ATOM 1376 C C . SER A 1 171 ? 4.817 -8.594 18.357 1.00 94.12 171 SER A C 1
ATOM 1378 O O . SER A 1 171 ? 5.095 -8.792 19.546 1.00 94.12 171 SER A O 1
ATOM 1380 N N . VAL A 1 172 ? 5.765 -8.354 17.450 1.00 89.62 172 VAL A N 1
ATOM 1381 C CA . VAL A 1 172 ? 7.213 -8.414 17.694 1.00 89.62 172 VAL A CA 1
ATOM 1382 C C . VAL A 1 172 ? 7.871 -7.085 17.344 1.00 89.62 172 VAL A C 1
ATOM 1384 O O . VAL A 1 172 ? 7.782 -6.611 16.215 1.00 89.62 172 VAL A O 1
ATOM 1387 N N . ILE A 1 173 ? 8.580 -6.509 18.317 1.00 84.75 173 ILE A N 1
ATOM 1388 C CA . ILE A 1 173 ? 9.318 -5.247 18.140 1.00 84.75 173 ILE A CA 1
ATOM 1389 C C . ILE A 1 173 ? 10.679 -5.476 17.478 1.00 84.75 173 ILE A C 1
ATOM 1391 O O . ILE A 1 173 ? 11.152 -4.619 16.748 1.00 84.75 173 ILE A O 1
ATOM 1395 N N . ASP A 1 174 ? 11.345 -6.596 17.763 1.00 88.81 174 ASP A N 1
ATOM 1396 C CA . ASP A 1 174 ? 12.652 -6.900 17.185 1.00 88.81 174 ASP A CA 1
ATOM 1397 C C . ASP A 1 174 ? 12.904 -8.422 17.200 1.00 88.81 174 ASP A C 1
ATOM 1399 O O . ASP A 1 174 ? 12.937 -9.050 18.266 1.00 88.81 174 ASP A O 1
ATOM 1403 N N . PHE A 1 175 ? 13.110 -9.031 16.027 1.00 96.00 175 PHE A N 1
ATOM 1404 C CA . PHE A 1 175 ? 13.648 -10.398 15.919 1.00 96.00 175 PHE A CA 1
ATOM 1405 C C . PHE A 1 175 ? 15.170 -10.439 16.055 1.00 96.00 175 PHE A C 1
ATOM 1407 O O . PHE A 1 175 ? 15.717 -11.402 16.592 1.00 96.00 175 PHE A O 1
ATOM 1414 N N . PHE A 1 176 ? 15.847 -9.375 15.628 1.00 96.94 176 PHE A N 1
ATOM 1415 C CA . PHE A 1 176 ? 17.293 -9.235 15.715 1.00 96.94 176 PHE A CA 1
ATOM 1416 C C . PHE A 1 176 ? 17.653 -7.954 16.465 1.00 96.94 176 PHE A C 1
ATOM 1418 O O . PHE A 1 176 ? 16.840 -7.047 16.617 1.00 96.94 176 PHE A O 1
ATOM 1425 N N . LYS A 1 177 ? 18.869 -7.895 17.001 1.00 95.12 177 LYS A N 1
ATOM 1426 C CA . LYS A 1 177 ? 19.460 -6.674 17.564 1.00 95.12 177 LYS A CA 1
ATOM 1427 C C . LYS A 1 177 ? 20.864 -6.462 17.006 1.00 95.12 177 LYS A C 1
ATOM 1429 O O . LYS A 1 177 ? 21.479 -7.436 16.571 1.00 95.12 177 LYS A O 1
ATOM 1434 N N . PRO A 1 178 ? 21.420 -5.243 17.041 1.00 95.69 178 PRO A N 1
ATOM 1435 C CA . PRO A 1 178 ? 22.807 -5.031 16.651 1.00 95.69 178 PRO A CA 1
ATOM 1436 C C . PRO A 1 178 ? 23.780 -5.730 17.610 1.00 95.69 178 PRO A C 1
ATOM 1438 O O . PRO A 1 178 ? 23.729 -5.517 18.826 1.00 95.69 178 PRO A O 1
ATOM 1441 N N . GLY A 1 179 ? 24.672 -6.551 17.058 1.00 94.50 179 GLY A N 1
ATOM 1442 C CA . GLY A 1 179 ? 25.865 -7.075 17.715 1.00 94.50 179 GLY A CA 1
ATOM 1443 C C . GLY A 1 179 ? 26.940 -6.001 17.893 1.00 94.50 179 GLY A C 1
ATOM 1444 O O . GLY A 1 179 ? 26.779 -4.855 17.466 1.00 94.50 179 GLY A O 1
ATOM 1445 N N . ARG A 1 180 ? 28.061 -6.365 18.530 1.00 90.69 180 ARG A N 1
ATOM 1446 C CA . ARG A 1 180 ? 29.176 -5.427 18.778 1.00 90.69 180 ARG A CA 1
ATOM 1447 C C . ARG A 1 180 ? 29.815 -4.912 17.484 1.00 90.69 180 ARG A C 1
ATOM 1449 O O . ARG A 1 180 ? 30.237 -3.766 17.437 1.00 90.69 180 ARG A O 1
ATOM 1456 N N . ASP A 1 181 ? 29.841 -5.742 16.449 1.00 88.44 181 ASP A N 1
ATOM 1457 C CA . ASP A 1 181 ? 30.353 -5.449 15.105 1.00 88.44 181 ASP A CA 1
ATOM 1458 C C . ASP A 1 181 ? 29.284 -4.857 14.161 1.0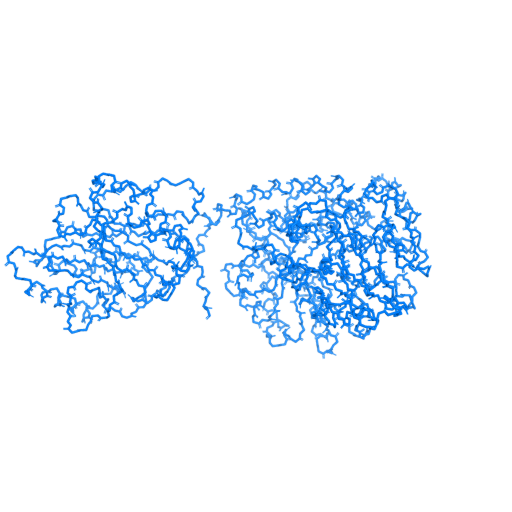0 88.44 181 ASP A C 1
ATOM 1460 O O . ASP A 1 181 ? 29.528 -4.649 12.970 1.00 88.44 181 ASP A O 1
ATOM 1464 N N . GLY A 1 182 ? 28.080 -4.591 14.679 1.00 86.56 182 GLY A N 1
ATOM 1465 C CA . GLY A 1 182 ? 26.953 -4.106 13.891 1.00 86.56 182 GLY A CA 1
ATOM 1466 C C . GLY A 1 182 ? 26.284 -5.172 13.021 1.00 86.56 182 GLY A C 1
ATOM 1467 O O . GLY A 1 182 ? 25.505 -4.805 12.147 1.00 86.56 182 GLY A O 1
ATOM 1468 N N . THR A 1 183 ? 26.546 -6.466 13.229 1.00 92.12 183 THR A N 1
ATOM 1469 C CA . THR A 1 183 ? 25.788 -7.544 12.572 1.00 92.12 183 THR A CA 1
ATOM 1470 C C . THR A 1 183 ? 24.475 -7.847 13.312 1.00 92.12 183 THR A C 1
ATOM 1472 O O . THR A 1 183 ? 24.364 -7.575 14.511 1.00 92.12 183 THR A O 1
ATOM 1475 N N . PRO A 1 184 ? 23.436 -8.375 12.642 1.00 96.88 184 PRO A N 1
ATOM 1476 C CA . PRO A 1 184 ? 22.198 -8.772 13.310 1.00 96.88 184 PRO A CA 1
ATOM 1477 C C . PRO A 1 184 ? 22.392 -10.033 14.163 1.00 96.88 184 PRO A C 1
ATOM 1479 O O . PRO A 1 184 ? 22.795 -11.082 13.665 1.00 96.88 184 PRO A O 1
ATOM 1482 N N . VAL A 1 185 ? 22.047 -9.944 15.446 1.00 97.56 185 VAL A N 1
ATOM 1483 C CA . VAL A 1 185 ? 22.072 -11.058 16.402 1.00 97.56 185 VAL A CA 1
ATOM 1484 C C . VAL A 1 185 ? 20.634 -11.482 16.721 1.00 97.56 185 VAL A C 1
ATOM 1486 O O . VAL A 1 185 ? 19.862 -10.624 17.164 1.00 97.56 185 VAL A O 1
ATOM 1489 N N . PRO A 1 186 ? 20.265 -12.766 16.537 1.00 97.12 186 PRO A N 1
ATOM 1490 C CA . PRO A 1 186 ? 18.938 -13.286 16.869 1.00 97.12 186 PRO A CA 1
ATOM 1491 C C . PRO A 1 186 ? 18.537 -13.018 18.324 1.00 97.12 186 PRO A C 1
ATOM 1493 O O . PRO A 1 186 ? 19.370 -13.033 19.236 1.00 97.12 186 PRO A O 1
ATOM 1496 N N . GLN A 1 187 ? 17.247 -12.793 18.556 1.00 96.62 187 GLN A N 1
ATOM 1497 C CA . GLN A 1 187 ? 16.668 -12.613 19.885 1.00 96.62 187 GLN A CA 1
ATOM 1498 C C . GLN A 1 187 ? 15.699 -13.746 20.241 1.00 96.62 187 GLN A C 1
ATOM 1500 O O . GLN A 1 187 ? 15.149 -14.420 19.373 1.00 96.62 187 GLN A O 1
ATOM 1505 N N . LYS A 1 188 ? 15.408 -13.886 21.543 1.00 95.69 188 LYS A N 1
ATOM 1506 C CA . LYS A 1 188 ? 14.454 -14.877 22.084 1.00 95.69 188 LYS A CA 1
ATOM 1507 C C . LYS A 1 188 ? 13.037 -14.765 21.502 1.00 95.69 188 LYS A C 1
ATOM 1509 O O . LYS A 1 188 ? 12.225 -15.662 21.691 1.00 95.69 188 LYS A O 1
ATOM 1514 N N . SER A 1 189 ? 12.699 -13.650 20.857 1.00 95.56 189 SER A N 1
ATOM 1515 C CA . SER A 1 189 ? 11.431 -13.479 20.142 1.00 95.56 189 SER A CA 1
ATOM 1516 C C . SER A 1 189 ? 11.274 -14.477 18.992 1.00 95.56 189 SER A C 1
ATOM 1518 O O . SER A 1 189 ? 10.160 -14.934 18.754 1.00 95.56 189 SER A O 1
ATOM 1520 N N . ILE A 1 190 ? 12.366 -14.885 18.333 1.00 96.62 190 ILE A N 1
ATOM 1521 C CA . ILE A 1 190 ? 12.320 -15.923 17.293 1.00 96.62 190 ILE A CA 1
ATOM 1522 C C . ILE A 1 190 ? 11.997 -17.289 17.914 1.00 96.62 190 ILE A C 1
ATOM 1524 O O . ILE A 1 190 ? 11.132 -18.000 17.407 1.00 96.62 190 ILE A O 1
ATOM 1528 N N . ASP A 1 191 ? 12.615 -17.628 19.049 1.00 94.75 191 ASP A N 1
ATOM 1529 C CA . ASP A 1 191 ? 12.319 -18.879 19.763 1.00 94.75 191 ASP A CA 1
ATOM 1530 C C . ASP A 1 191 ? 10.843 -18.942 20.179 1.00 94.75 191 ASP A C 1
ATOM 1532 O O . ASP A 1 191 ? 10.183 -19.962 19.985 1.00 94.75 191 ASP A O 1
ATOM 1536 N N . ARG A 1 192 ? 10.291 -17.823 20.672 1.00 94.19 192 ARG A N 1
ATOM 1537 C CA . ARG A 1 192 ? 8.862 -17.710 21.017 1.00 94.19 192 ARG A CA 1
ATOM 1538 C C . ARG A 1 192 ? 7.953 -17.849 19.802 1.00 94.19 192 ARG A C 1
ATOM 1540 O O . ARG A 1 192 ? 6.910 -18.482 19.912 1.00 94.19 192 ARG A O 1
ATOM 1547 N N . TYR A 1 193 ? 8.328 -17.275 18.657 1.00 94.56 193 TYR A N 1
ATOM 1548 C CA . TYR A 1 193 ? 7.594 -17.463 17.403 1.00 94.56 193 TYR A CA 1
ATOM 1549 C C . TYR A 1 193 ? 7.509 -18.955 17.042 1.00 94.56 193 TYR A C 1
ATOM 1551 O O . TYR A 1 193 ? 6.416 -19.470 16.803 1.00 94.56 193 TYR A O 1
ATOM 1559 N N . VAL A 1 194 ? 8.635 -19.675 17.102 1.00 94.31 194 VAL A N 1
ATOM 1560 C CA . VAL A 1 194 ? 8.679 -21.124 16.843 1.00 94.31 194 VAL A CA 1
ATOM 1561 C C . VAL A 1 194 ? 7.850 -21.904 17.871 1.00 94.31 194 VAL A C 1
ATOM 1563 O O . VAL A 1 194 ? 7.102 -22.809 17.503 1.00 94.31 194 VAL A O 1
ATOM 1566 N N . GLU A 1 195 ? 7.950 -21.557 19.154 1.00 93.94 195 GLU A N 1
ATOM 1567 C CA . GLU A 1 195 ? 7.180 -22.172 20.241 1.00 93.94 195 GLU A CA 1
ATOM 1568 C C . GLU A 1 195 ? 5.667 -21.994 20.046 1.00 93.94 195 GLU A C 1
ATOM 1570 O O . GLU A 1 195 ? 4.907 -22.954 20.181 1.00 93.94 195 GLU A O 1
ATOM 1575 N N . TYR A 1 196 ? 5.216 -20.783 19.710 1.00 91.69 196 TYR A N 1
ATOM 1576 C CA . TYR A 1 196 ? 3.799 -20.491 19.498 1.00 91.69 196 TYR A CA 1
ATOM 1577 C C . TYR A 1 196 ? 3.232 -21.200 18.273 1.00 91.69 196 TYR A C 1
ATOM 1579 O O . TYR A 1 196 ? 2.123 -21.732 18.360 1.00 91.69 196 TYR A O 1
ATOM 1587 N N . ARG A 1 197 ? 3.999 -21.289 17.181 1.00 91.38 197 ARG A N 1
ATOM 1588 C CA . ARG A 1 197 ? 3.606 -22.073 16.003 1.00 91.38 197 ARG A CA 1
ATOM 1589 C C . ARG A 1 197 ? 3.415 -23.547 16.333 1.00 91.38 197 ARG A C 1
ATOM 1591 O O . ARG A 1 197 ? 2.350 -24.095 16.077 1.00 91.38 197 ARG A O 1
ATOM 1598 N N . LYS A 1 198 ? 4.386 -24.161 17.015 1.00 91.44 198 LYS A N 1
ATOM 1599 C CA . LYS A 1 198 ? 4.321 -25.581 17.410 1.00 91.44 198 LYS A CA 1
ATOM 1600 C C . LYS A 1 198 ? 3.148 -25.916 18.334 1.00 91.44 198 LYS A C 1
ATOM 1602 O O . LYS A 1 198 ? 2.720 -27.062 18.378 1.00 91.44 198 LYS A O 1
ATOM 1607 N N . ARG A 1 199 ? 2.636 -24.941 19.090 1.00 90.31 199 ARG A N 1
ATOM 1608 C CA . ARG A 1 199 ? 1.478 -25.123 19.981 1.00 90.31 199 ARG A CA 1
ATOM 1609 C C . ARG A 1 199 ? 0.123 -25.043 19.274 1.00 90.31 199 ARG A C 1
ATOM 1611 O O . ARG A 1 199 ? -0.880 -25.295 19.935 1.00 90.31 199 ARG A O 1
ATOM 1618 N N . GLY A 1 200 ? 0.072 -24.648 17.999 1.00 84.94 200 GLY A N 1
ATOM 1619 C CA . GLY A 1 200 ? -1.174 -24.543 17.228 1.00 84.94 200 GLY A CA 1
ATOM 1620 C C . GLY A 1 200 ? -2.140 -23.451 17.707 1.00 84.94 200 GLY A C 1
ATOM 1621 O O . GLY A 1 200 ? -3.325 -23.518 17.417 1.00 84.94 200 GLY A O 1
ATOM 1622 N N . LYS A 1 201 ? -1.657 -22.465 18.476 1.00 85.50 201 LYS A N 1
ATOM 1623 C CA . LYS A 1 201 ? -2.472 -21.372 19.053 1.00 85.50 201 LYS A CA 1
ATOM 1624 C C . LYS A 1 201 ? -2.163 -19.998 18.451 1.00 85.50 201 LYS A C 1
ATOM 1626 O O . LYS A 1 201 ? -2.707 -18.986 18.886 1.00 85.50 201 LYS A O 1
ATOM 1631 N N . LEU A 1 202 ? -1.244 -19.940 17.495 1.00 93.19 202 LEU A N 1
ATOM 1632 C CA . LEU A 1 202 ? -0.836 -18.701 16.850 1.00 93.19 202 LEU A CA 1
ATOM 1633 C C . LEU A 1 202 ? -1.768 -18.401 15.670 1.00 93.19 202 LEU A C 1
ATOM 1635 O O . LEU A 1 202 ? -1.861 -19.209 14.755 1.00 93.19 202 LEU A O 1
ATOM 1639 N N . LEU A 1 203 ? -2.427 -17.244 15.694 1.00 94.19 203 LEU A N 1
ATOM 1640 C CA . LEU A 1 203 ? -3.280 -16.771 14.598 1.00 94.19 203 LEU A CA 1
ATOM 1641 C C . LEU A 1 203 ? -2.461 -16.050 13.528 1.00 94.19 203 LEU A C 1
ATOM 1643 O O . LEU A 1 203 ? -2.640 -16.302 12.345 1.00 94.19 203 LEU A O 1
ATOM 1647 N N . ALA A 1 204 ? -1.549 -15.171 13.947 1.00 96.44 204 ALA A N 1
ATOM 1648 C CA . ALA A 1 204 ? -0.672 -14.405 13.066 1.00 96.44 204 ALA A CA 1
ATOM 1649 C C . ALA A 1 204 ? 0.547 -13.874 13.834 1.00 96.44 204 ALA A C 1
ATOM 1651 O O . ALA A 1 204 ? 0.547 -13.812 15.066 1.00 96.44 204 ALA A O 1
ATOM 1652 N N . THR A 1 205 ? 1.590 -13.464 13.114 1.00 97.50 205 THR A N 1
ATOM 1653 C CA . THR A 1 205 ? 2.750 -12.741 13.655 1.00 97.50 205 THR A CA 1
ATOM 1654 C C . THR A 1 205 ? 2.958 -11.438 12.900 1.00 97.50 205 THR A C 1
ATOM 1656 O O . THR A 1 205 ? 3.025 -11.446 11.673 1.00 97.50 205 THR A O 1
ATOM 1659 N N . LEU A 1 206 ? 3.113 -10.338 13.635 1.00 97.69 206 LEU A N 1
ATOM 1660 C CA . LEU A 1 206 ? 3.381 -9.003 13.101 1.00 97.69 206 LEU A CA 1
ATOM 1661 C C . LEU A 1 206 ? 4.746 -8.556 13.621 1.00 97.69 206 LEU A C 1
ATOM 1663 O O . LEU A 1 206 ? 4.900 -8.347 14.824 1.00 97.69 206 LEU A O 1
ATOM 1667 N N . ALA A 1 207 ? 5.759 -8.469 12.761 1.00 96.75 207 ALA A N 1
ATOM 1668 C CA . ALA A 1 207 ? 7.138 -8.273 13.197 1.00 96.75 207 ALA A CA 1
ATOM 1669 C C . ALA A 1 207 ? 7.789 -7.047 12.564 1.00 96.75 207 ALA A C 1
ATOM 1671 O O . ALA A 1 207 ? 7.951 -6.982 11.350 1.00 96.75 207 ALA A O 1
ATOM 1672 N N . HIS A 1 208 ? 8.249 -6.115 13.395 1.00 96.00 208 HIS A N 1
ATOM 1673 C CA . HIS A 1 208 ? 9.178 -5.078 12.962 1.00 96.00 208 HIS A CA 1
ATOM 1674 C C . HIS A 1 208 ? 10.484 -5.730 12.525 1.00 96.00 208 HIS A C 1
ATOM 1676 O O . HIS A 1 208 ? 11.105 -6.497 13.272 1.00 96.00 208 HIS A O 1
ATOM 1682 N N . LEU A 1 209 ? 10.898 -5.420 11.304 1.00 96.38 209 LEU A N 1
ATOM 1683 C CA . LEU A 1 209 ? 12.100 -5.979 10.719 1.00 96.38 209 LEU A CA 1
ATOM 1684 C C . LEU A 1 209 ? 12.695 -4.973 9.740 1.00 96.38 209 LEU A C 1
ATOM 1686 O O . LEU A 1 209 ? 11.968 -4.330 8.988 1.00 96.38 209 LEU A O 1
ATOM 1690 N N . ALA A 1 210 ? 14.021 -4.848 9.737 1.00 96.06 210 ALA A N 1
ATOM 1691 C CA . ALA A 1 210 ? 14.771 -4.097 8.736 1.00 96.06 210 ALA A CA 1
ATOM 1692 C C . ALA A 1 210 ? 14.285 -2.645 8.535 1.00 96.06 210 ALA A C 1
ATOM 1694 O O . ALA A 1 210 ? 14.303 -2.116 7.424 1.00 96.06 210 ALA A O 1
ATOM 1695 N N . GLU A 1 211 ? 13.839 -2.005 9.617 1.00 96.44 211 GLU A N 1
ATOM 1696 C CA . GLU A 1 211 ? 13.369 -0.619 9.621 1.00 96.44 211 GLU A CA 1
ATOM 1697 C C . GLU A 1 211 ? 14.548 0.370 9.571 1.00 96.44 211 GLU A C 1
ATOM 1699 O O . GLU A 1 211 ? 15.341 0.489 10.519 1.00 96.44 211 GLU A O 1
ATOM 1704 N N . GLY A 1 212 ? 14.624 1.113 8.470 1.00 95.56 212 GLY A N 1
ATOM 1705 C CA . GLY A 1 212 ? 15.632 2.135 8.227 1.00 95.56 212 GLY A CA 1
ATOM 1706 C C . GLY A 1 212 ? 15.552 2.697 6.816 1.00 95.56 212 GLY A C 1
ATOM 1707 O O . GLY A 1 212 ? 14.501 2.634 6.179 1.00 95.56 212 GLY A O 1
ATOM 1708 N N . ARG A 1 213 ? 16.670 3.238 6.325 1.00 94.50 213 ARG A N 1
ATOM 1709 C CA . ARG A 1 213 ? 16.760 3.751 4.952 1.00 94.50 213 ARG A CA 1
ATOM 1710 C C . ARG A 1 213 ? 16.740 2.616 3.939 1.00 94.50 213 ARG A C 1
ATOM 1712 O O . ARG A 1 213 ? 17.585 1.720 4.019 1.00 94.50 213 ARG A O 1
ATOM 1719 N N . SER A 1 214 ? 15.839 2.690 2.968 1.00 93.50 214 SER A N 1
ATOM 1720 C CA . SER A 1 214 ? 15.756 1.720 1.870 1.00 93.50 214 SER A CA 1
ATOM 1721 C C . SER A 1 214 ? 16.771 2.002 0.765 1.00 93.50 214 SER A C 1
ATOM 1723 O O . SER A 1 214 ? 17.199 1.085 0.069 1.00 93.50 214 SER A O 1
ATOM 1725 N N . GLY A 1 215 ? 17.178 3.266 0.601 1.00 86.31 215 GLY A N 1
ATOM 1726 C CA . GLY A 1 215 ? 17.963 3.723 -0.546 1.00 86.31 215 GLY A CA 1
ATOM 1727 C C . GLY A 1 215 ? 17.142 3.925 -1.823 1.00 86.31 215 GLY A C 1
ATOM 1728 O O . GLY A 1 215 ? 17.700 4.341 -2.838 1.00 86.31 215 GLY A O 1
ATOM 1729 N N . PHE A 1 216 ? 15.834 3.670 -1.793 1.00 86.12 216 PHE A N 1
ATOM 1730 C CA . PHE A 1 216 ? 14.954 3.894 -2.934 1.00 86.12 216 PHE A CA 1
ATOM 1731 C C . PHE A 1 216 ? 14.780 5.392 -3.206 1.00 86.12 216 PHE A C 1
ATOM 1733 O O . PHE A 1 216 ? 14.530 6.172 -2.289 1.00 86.12 216 PHE A O 1
ATOM 1740 N N . GLY A 1 217 ? 14.930 5.812 -4.469 1.00 71.25 217 GLY A N 1
ATOM 1741 C CA . GLY A 1 217 ? 14.740 7.211 -4.876 1.00 71.25 217 GLY A CA 1
ATOM 1742 C C . GLY A 1 217 ? 15.715 8.212 -4.240 1.00 71.25 217 GLY A C 1
ATOM 1743 O O . GLY A 1 217 ? 15.494 9.422 -4.322 1.00 71.25 217 GLY A O 1
ATOM 1744 N N . SER A 1 218 ? 16.781 7.728 -3.595 1.00 70.62 218 SER A N 1
ATOM 1745 C CA . SER A 1 218 ? 17.654 8.510 -2.720 1.00 70.62 218 SER A CA 1
ATOM 1746 C C . SER A 1 218 ? 19.129 8.242 -3.014 1.00 70.62 218 SER A C 1
ATOM 1748 O O . SER A 1 218 ? 19.589 7.104 -3.022 1.00 70.62 218 SER A O 1
ATOM 1750 N N . ASN A 1 219 ? 19.924 9.306 -3.152 1.00 67.50 219 ASN A N 1
ATOM 1751 C CA . ASN A 1 219 ? 21.381 9.203 -3.333 1.00 67.50 219 ASN A CA 1
ATOM 1752 C C . ASN A 1 219 ? 22.124 8.793 -2.045 1.00 67.50 219 ASN A C 1
ATOM 1754 O O . ASN A 1 219 ? 23.349 8.703 -2.035 1.00 67.50 219 ASN A O 1
ATOM 1758 N N . ARG A 1 220 ? 21.410 8.596 -0.928 1.00 71.94 220 ARG A N 1
ATOM 1759 C CA . ARG A 1 220 ? 22.009 8.308 0.385 1.00 71.94 220 ARG A CA 1
ATOM 1760 C C . ARG A 1 220 ? 22.298 6.821 0.618 1.00 71.94 220 ARG A C 1
ATOM 1762 O O . ARG A 1 220 ? 22.956 6.503 1.616 1.00 71.94 220 ARG A O 1
ATOM 1769 N N . GLY A 1 221 ? 21.812 5.962 -0.283 1.00 75.56 221 GLY A N 1
ATOM 1770 C CA . GLY A 1 221 ? 21.965 4.510 -0.252 1.00 75.56 221 GLY A CA 1
ATOM 1771 C C . GLY A 1 221 ? 21.178 3.819 0.865 1.00 75.56 221 GLY A C 1
ATOM 1772 O O . GLY A 1 221 ? 20.803 4.435 1.868 1.00 75.56 221 GLY A O 1
ATOM 1773 N N . ALA A 1 222 ? 20.968 2.513 0.692 1.00 85.81 222 ALA A N 1
ATOM 1774 C CA . ALA A 1 222 ? 20.336 1.664 1.693 1.00 85.81 222 ALA A CA 1
ATOM 1775 C C . ALA A 1 222 ? 21.153 1.638 2.994 1.00 85.81 222 ALA A C 1
ATOM 1777 O O . ALA A 1 222 ? 22.389 1.688 2.989 1.00 85.81 222 ALA A O 1
ATOM 1778 N N . ASP A 1 223 ? 20.478 1.545 4.137 1.00 92.81 223 ASP A N 1
ATOM 1779 C CA . ASP A 1 223 ? 21.162 1.299 5.398 1.00 92.81 223 ASP A CA 1
ATOM 1780 C C . ASP A 1 223 ? 21.694 -0.139 5.476 1.00 92.81 223 ASP A C 1
ATOM 1782 O O . ASP A 1 223 ? 20.954 -1.116 5.356 1.00 92.81 223 ASP A O 1
ATOM 1786 N N . ARG A 1 224 ? 23.000 -0.262 5.745 1.00 89.75 224 ARG A N 1
ATOM 1787 C CA . ARG A 1 224 ? 23.695 -1.554 5.813 1.00 89.75 224 ARG A CA 1
ATOM 1788 C C . ARG A 1 224 ? 23.092 -2.487 6.862 1.00 89.75 224 ARG A C 1
ATOM 1790 O O . ARG A 1 224 ? 22.971 -3.677 6.594 1.00 89.75 224 ARG A O 1
ATOM 1797 N N . TYR A 1 225 ? 22.748 -1.983 8.051 1.00 93.31 225 TYR A N 1
ATOM 1798 C CA . TYR A 1 225 ? 22.198 -2.840 9.106 1.00 93.31 225 TYR A CA 1
ATOM 1799 C C . TYR A 1 225 ? 20.832 -3.393 8.705 1.00 93.31 225 TYR A C 1
ATOM 1801 O O . TYR A 1 225 ? 20.609 -4.592 8.819 1.00 93.31 225 TYR A O 1
ATOM 1809 N N . SER A 1 226 ? 19.958 -2.533 8.184 1.00 95.50 226 SER A N 1
ATOM 1810 C CA . SER A 1 226 ? 18.616 -2.912 7.733 1.00 95.50 226 SER A CA 1
ATOM 1811 C C . SER A 1 226 ? 18.678 -3.986 6.640 1.00 95.50 226 SER A C 1
ATOM 1813 O O . SER A 1 226 ? 17.973 -4.989 6.726 1.00 95.50 226 SER A O 1
ATOM 1815 N N . ARG A 1 227 ? 19.594 -3.845 5.667 1.00 93.00 227 ARG A N 1
ATOM 1816 C CA . ARG A 1 227 ? 19.843 -4.871 4.638 1.00 93.00 227 ARG A CA 1
ATOM 1817 C C . ARG A 1 227 ? 20.321 -6.195 5.243 1.00 93.00 227 ARG A C 1
ATOM 1819 O O . ARG A 1 227 ? 19.742 -7.242 4.965 1.00 93.00 227 ARG A O 1
ATOM 1826 N N . LEU A 1 228 ? 21.338 -6.144 6.107 1.00 93.31 228 LEU A N 1
ATOM 1827 C CA . LEU A 1 228 ? 21.876 -7.337 6.766 1.00 93.31 228 LEU A CA 1
ATOM 1828 C C . LEU A 1 228 ? 20.834 -8.030 7.648 1.00 93.31 228 LEU A C 1
ATOM 1830 O O . LEU A 1 228 ? 20.840 -9.253 7.739 1.00 93.31 228 LEU A O 1
ATOM 1834 N N . GLU A 1 229 ? 19.961 -7.274 8.314 1.00 97.69 229 GLU A N 1
ATOM 1835 C CA . GLU A 1 229 ? 18.898 -7.818 9.159 1.00 97.69 229 GLU A CA 1
ATOM 1836 C C . GLU A 1 229 ? 17.899 -8.640 8.346 1.00 97.69 229 GLU A C 1
ATOM 1838 O O . GLU A 1 229 ? 17.572 -9.758 8.747 1.00 97.69 229 GLU A O 1
ATOM 1843 N N . PHE A 1 230 ? 17.477 -8.143 7.182 1.00 97.81 230 PHE A N 1
ATOM 1844 C CA . PHE A 1 230 ? 16.610 -8.911 6.290 1.00 97.81 230 PHE A CA 1
ATOM 1845 C C . PHE A 1 230 ? 17.310 -10.177 5.762 1.00 97.81 230 PHE A C 1
ATOM 1847 O O . PHE A 1 230 ? 16.739 -11.267 5.786 1.00 97.81 230 PHE A O 1
ATOM 1854 N N . GLU A 1 231 ? 18.586 -10.085 5.381 1.00 95.31 231 GLU A N 1
ATOM 1855 C CA . GLU A 1 231 ? 19.365 -11.260 4.963 1.00 95.31 231 GLU A CA 1
ATOM 1856 C C . GLU A 1 231 ? 19.567 -12.279 6.097 1.00 95.31 231 GLU A C 1
ATOM 1858 O O . GLU A 1 231 ? 19.605 -13.489 5.856 1.00 95.31 231 GLU A O 1
ATOM 1863 N N . ALA A 1 232 ? 19.733 -11.814 7.337 1.00 96.56 232 ALA A N 1
ATOM 1864 C CA . ALA A 1 232 ? 19.847 -12.672 8.512 1.00 96.56 232 ALA A CA 1
ATOM 1865 C C . ALA A 1 232 ? 18.521 -13.381 8.804 1.00 96.56 232 ALA A C 1
ATOM 1867 O O . ALA A 1 232 ? 18.528 -14.575 9.106 1.00 96.56 232 ALA A O 1
ATOM 1868 N N . PHE A 1 233 ? 17.395 -12.681 8.646 1.00 98.38 233 PHE A N 1
ATOM 1869 C CA . PHE A 1 233 ? 16.056 -13.259 8.707 1.00 98.38 233 PHE A CA 1
ATOM 1870 C C . PHE A 1 233 ? 15.882 -14.384 7.678 1.00 98.38 233 PHE A C 1
ATOM 1872 O O . PHE A 1 233 ? 15.547 -15.502 8.067 1.00 98.38 233 PHE A O 1
ATOM 1879 N N . MET A 1 234 ? 16.230 -14.150 6.407 1.00 97.94 234 MET A N 1
ATOM 1880 C CA . MET A 1 234 ? 16.143 -15.174 5.355 1.00 97.94 234 MET A CA 1
ATOM 1881 C C . MET A 1 234 ? 16.999 -16.417 5.640 1.00 97.94 234 MET A C 1
ATOM 1883 O O . MET A 1 234 ? 16.618 -17.544 5.321 1.00 97.94 234 MET A O 1
ATOM 1887 N N . ARG A 1 235 ? 18.179 -16.228 6.243 1.00 96.88 235 ARG A N 1
ATOM 1888 C CA . ARG A 1 235 ? 19.119 -17.320 6.549 1.00 96.88 235 ARG A CA 1
ATOM 1889 C C . ARG A 1 235 ? 18.785 -18.077 7.832 1.00 96.88 235 ARG A C 1
ATOM 1891 O O . ARG A 1 235 ? 19.318 -19.173 8.029 1.00 96.88 235 ARG A O 1
ATOM 1898 N N . HIS A 1 236 ? 17.954 -17.523 8.710 1.00 98.19 236 HIS A N 1
ATOM 1899 C CA . HIS A 1 236 ? 17.702 -18.107 10.020 1.00 98.19 236 HIS A CA 1
ATOM 1900 C C . HIS A 1 236 ? 16.871 -19.404 9.904 1.00 98.19 236 HIS A C 1
ATOM 1902 O O . HIS A 1 236 ? 15.843 -19.407 9.224 1.00 98.19 236 HIS A O 1
ATOM 1908 N N . PRO A 1 237 ? 17.246 -20.508 10.588 1.00 97.31 237 PRO A N 1
ATOM 1909 C CA . PRO A 1 237 ? 16.567 -21.805 10.458 1.00 97.31 237 PRO A CA 1
ATOM 1910 C C . PRO A 1 237 ? 15.049 -21.762 10.674 1.00 97.31 237 PRO A C 1
ATOM 1912 O O . PRO A 1 237 ? 14.317 -22.451 9.973 1.00 97.31 237 PRO A O 1
ATOM 1915 N N . ALA A 1 238 ? 14.577 -20.907 11.588 1.00 96.75 238 ALA A N 1
ATOM 1916 C CA . ALA A 1 238 ? 13.151 -20.730 11.887 1.00 96.75 238 ALA A CA 1
ATOM 1917 C C . ALA A 1 238 ? 12.290 -20.288 10.686 1.00 96.75 238 ALA A C 1
ATOM 1919 O O . ALA A 1 238 ? 11.078 -20.492 10.714 1.00 96.75 238 ALA A O 1
ATOM 1920 N N . PHE A 1 239 ? 12.900 -19.695 9.653 1.00 97.38 239 PHE A N 1
ATOM 1921 C CA . PHE A 1 239 ? 12.203 -19.182 8.470 1.00 97.38 239 PHE A CA 1
ATOM 1922 C C . PHE A 1 239 ? 12.612 -19.900 7.175 1.00 97.38 239 PHE A C 1
ATOM 1924 O O . PHE A 1 239 ? 12.144 -19.532 6.102 1.00 97.38 239 PHE A O 1
ATOM 1931 N N . LYS A 1 240 ? 13.473 -20.929 7.242 1.00 95.12 240 LYS A N 1
ATOM 1932 C CA . LYS A 1 240 ? 13.913 -21.667 6.046 1.00 95.12 240 LYS A CA 1
ATOM 1933 C C . LYS A 1 240 ? 12.804 -22.529 5.451 1.00 95.12 240 LYS A C 1
ATOM 1935 O O . LYS A 1 240 ? 12.634 -22.515 4.235 1.00 95.12 240 LYS A O 1
ATOM 1940 N N . ASP A 1 241 ? 12.062 -23.244 6.292 1.00 96.44 241 ASP A N 1
ATOM 1941 C CA . ASP A 1 241 ? 10.965 -24.107 5.855 1.00 96.44 241 ASP A CA 1
ATOM 1942 C C . ASP A 1 241 ? 9.742 -23.272 5.455 1.00 96.44 241 ASP A C 1
ATOM 1944 O O . ASP A 1 241 ? 9.033 -22.714 6.298 1.00 96.44 241 ASP A O 1
ATOM 1948 N N . ALA A 1 242 ? 9.508 -23.190 4.146 1.00 97.12 242 ALA A N 1
ATOM 1949 C CA . ALA A 1 242 ? 8.424 -22.404 3.588 1.00 97.12 242 ALA A CA 1
ATOM 1950 C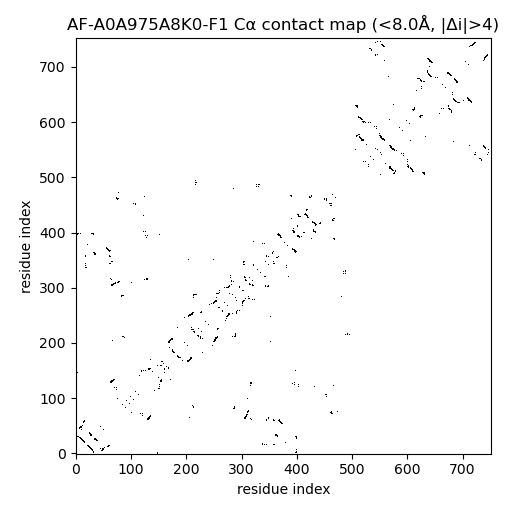 C . ALA A 1 242 ? 7.034 -22.974 3.889 1.00 97.12 242 ALA A C 1
ATOM 1952 O O . ALA A 1 242 ? 6.083 -22.204 4.001 1.00 97.12 242 ALA A O 1
ATOM 1953 N N . ALA A 1 243 ? 6.888 -24.297 4.005 1.00 96.38 243 ALA A N 1
ATOM 1954 C CA . ALA A 1 243 ? 5.607 -24.909 4.350 1.00 96.38 243 ALA A CA 1
ATOM 1955 C C . ALA A 1 243 ? 5.251 -24.584 5.799 1.00 96.38 243 ALA A C 1
ATOM 1957 O O . ALA A 1 243 ? 4.146 -24.127 6.074 1.00 96.38 243 ALA A O 1
ATOM 1958 N N . ALA A 1 244 ? 6.233 -24.701 6.691 1.00 94.81 244 ALA A N 1
ATOM 1959 C CA . ALA A 1 244 ? 6.051 -24.375 8.091 1.00 94.81 244 ALA A CA 1
ATOM 1960 C C . ALA A 1 244 ? 5.662 -22.887 8.249 1.00 94.81 244 ALA A C 1
ATOM 1962 O O . ALA A 1 244 ? 4.660 -22.571 8.883 1.00 94.81 244 ALA A O 1
ATOM 1963 N N . VAL A 1 245 ? 6.404 -21.944 7.651 1.00 96.44 245 VAL A N 1
ATOM 1964 C CA . VAL A 1 245 ? 6.070 -20.505 7.761 1.00 96.44 245 VAL A CA 1
ATOM 1965 C C . VAL A 1 245 ? 4.647 -20.196 7.271 1.00 96.44 245 VAL A C 1
ATOM 1967 O O . VAL A 1 245 ? 3.991 -19.351 7.873 1.00 96.44 245 VAL A O 1
ATOM 1970 N N . ARG A 1 246 ? 4.142 -20.914 6.259 1.00 95.75 246 ARG A N 1
ATOM 1971 C CA . ARG A 1 246 ? 2.787 -20.733 5.708 1.00 95.75 246 ARG A CA 1
ATOM 1972 C C . ARG A 1 246 ? 1.649 -21.209 6.613 1.00 95.75 246 ARG A C 1
ATOM 1974 O O . ARG A 1 246 ? 0.514 -20.815 6.365 1.00 95.75 246 ARG A O 1
ATOM 1981 N N . GLU A 1 247 ? 1.919 -22.012 7.643 1.00 93.81 247 GLU A N 1
ATOM 1982 C CA . GLU A 1 247 ? 0.889 -22.515 8.571 1.00 93.81 247 GLU A CA 1
ATOM 1983 C C . GLU A 1 247 ? 0.134 -21.385 9.281 1.00 93.81 247 GLU A C 1
ATOM 1985 O O . GLU A 1 247 ? -1.049 -21.514 9.582 1.00 93.81 247 GLU A O 1
ATOM 1990 N N . THR A 1 248 ? 0.822 -20.275 9.558 1.00 93.62 248 THR A N 1
ATOM 1991 C CA . THR A 1 248 ? 0.265 -19.106 10.245 1.00 93.62 248 THR A CA 1
ATOM 1992 C C . THR A 1 248 ? 0.820 -17.837 9.601 1.00 93.62 248 THR A C 1
ATOM 1994 O O . THR A 1 248 ? 2.045 -17.748 9.482 1.00 93.62 248 THR A O 1
ATOM 1997 N N . PRO A 1 249 ? -0.007 -16.839 9.238 1.00 95.94 249 PRO A N 1
ATOM 1998 C CA . PRO A 1 249 ? 0.461 -15.594 8.641 1.00 95.94 249 PRO A CA 1
ATOM 1999 C C . PRO A 1 249 ? 1.642 -14.961 9.376 1.00 95.94 249 PRO A C 1
ATOM 2001 O O . PRO A 1 249 ? 1.629 -14.786 10.599 1.00 95.94 249 PRO A O 1
ATOM 2004 N N . LEU A 1 250 ? 2.645 -14.561 8.600 1.00 98.00 250 LEU A N 1
ATOM 2005 C CA . LEU A 1 250 ? 3.750 -13.726 9.044 1.00 98.00 250 LEU A CA 1
ATOM 2006 C C . LEU A 1 250 ? 3.734 -12.442 8.216 1.00 98.00 250 LEU A C 1
ATOM 2008 O O . LEU A 1 250 ? 3.848 -12.486 6.992 1.00 98.00 250 LEU A O 1
ATOM 2012 N N . SER A 1 251 ? 3.602 -11.309 8.895 1.00 98.44 251 SER A N 1
ATOM 2013 C CA . SER A 1 251 ? 3.638 -9.984 8.284 1.00 98.44 251 SER A CA 1
ATOM 2014 C C . SER A 1 251 ? 4.814 -9.202 8.837 1.00 98.44 251 SER A C 1
ATOM 2016 O O . SER A 1 251 ? 5.047 -9.187 10.050 1.00 98.44 251 SER A O 1
ATOM 2018 N N . LEU A 1 252 ? 5.563 -8.557 7.952 1.00 98.38 252 LEU A N 1
ATOM 2019 C CA . LEU A 1 252 ? 6.750 -7.808 8.322 1.00 98.38 252 LEU A CA 1
ATOM 2020 C C . LEU A 1 252 ? 6.497 -6.303 8.186 1.00 98.38 252 LEU A C 1
ATOM 2022 O O . LEU A 1 252 ? 6.064 -5.825 7.141 1.00 98.38 252 LEU A O 1
ATOM 2026 N N . ILE A 1 253 ? 6.757 -5.565 9.258 1.00 98.25 253 ILE A N 1
ATOM 2027 C CA . ILE A 1 253 ? 6.483 -4.134 9.389 1.00 98.25 253 ILE A CA 1
ATOM 2028 C C . ILE A 1 253 ? 7.717 -3.336 8.944 1.00 98.25 253 ILE A C 1
ATOM 2030 O O . ILE A 1 253 ? 8.848 -3.678 9.306 1.00 98.25 253 ILE A O 1
ATOM 2034 N N . HIS A 1 254 ? 7.487 -2.267 8.175 1.00 97.25 254 HIS A N 1
ATOM 2035 C CA . HIS A 1 254 ? 8.472 -1.403 7.510 1.00 97.25 254 HIS A CA 1
ATOM 2036 C C . HIS A 1 254 ? 9.296 -2.103 6.425 1.00 97.25 254 HIS A C 1
ATOM 2038 O O . HIS A 1 254 ? 9.125 -1.816 5.245 1.00 97.25 254 HIS A O 1
ATOM 2044 N N . CYS A 1 255 ? 10.203 -2.999 6.823 1.00 94.62 255 CYS A N 1
ATOM 2045 C CA . CYS A 1 255 ? 11.027 -3.824 5.937 1.00 94.62 255 CYS A CA 1
ATOM 2046 C C . CYS A 1 255 ? 11.794 -3.096 4.835 1.00 94.62 255 CYS A C 1
ATOM 2048 O O . CYS A 1 255 ? 12.083 -3.670 3.787 1.00 94.62 255 CYS A O 1
ATOM 2050 N N . SER A 1 256 ? 12.220 -1.865 5.106 1.00 94.88 256 SER A N 1
ATOM 2051 C CA . SER A 1 256 ? 13.033 -1.062 4.192 1.00 94.88 256 SER A CA 1
ATOM 2052 C C . SER A 1 256 ? 14.340 -1.736 3.758 1.00 94.88 256 SER A C 1
ATOM 2054 O O . SER A 1 256 ? 14.918 -1.341 2.753 1.00 94.88 256 SER A O 1
ATOM 2056 N N . GLY A 1 257 ? 14.833 -2.742 4.488 1.00 94.06 257 GLY A N 1
ATOM 2057 C CA . GLY A 1 257 ? 16.001 -3.527 4.077 1.00 94.06 257 GLY A CA 1
ATOM 2058 C C . GLY A 1 257 ? 15.763 -4.510 2.926 1.00 94.06 257 GLY A C 1
ATOM 2059 O O . GLY A 1 257 ? 16.746 -5.060 2.426 1.00 94.06 257 GLY A O 1
ATOM 2060 N N . ILE A 1 258 ? 14.516 -4.736 2.493 1.00 96.38 258 ILE A N 1
ATOM 2061 C CA . ILE A 1 258 ? 14.218 -5.517 1.285 1.00 96.38 258 ILE A CA 1
ATOM 2062 C C . ILE A 1 258 ? 14.864 -4.835 0.070 1.00 96.38 258 ILE A C 1
ATOM 2064 O O . ILE A 1 258 ? 14.792 -3.620 -0.095 1.00 96.38 258 ILE A O 1
ATOM 2068 N N . ASP A 1 259 ? 15.501 -5.630 -0.787 1.00 87.50 259 ASP A N 1
ATOM 2069 C CA . ASP A 1 259 ? 15.962 -5.197 -2.097 1.00 87.50 259 ASP A CA 1
ATOM 2070 C C . ASP A 1 259 ? 14.961 -5.652 -3.149 1.00 87.50 259 ASP A C 1
ATOM 2072 O O . ASP A 1 259 ? 14.913 -6.835 -3.487 1.00 87.50 259 ASP A O 1
ATOM 2076 N N . THR A 1 260 ? 14.147 -4.733 -3.653 1.00 87.38 260 THR A N 1
ATOM 2077 C CA . THR A 1 260 ? 13.122 -5.075 -4.641 1.00 87.38 260 THR A CA 1
ATOM 2078 C C . THR A 1 260 ? 13.681 -5.376 -6.027 1.00 87.38 260 THR A C 1
ATOM 2080 O O . THR A 1 260 ? 12.987 -5.987 -6.834 1.00 87.38 260 THR A O 1
ATOM 2083 N N . ALA A 1 261 ? 14.946 -5.034 -6.291 1.00 78.88 261 ALA A N 1
ATOM 2084 C CA . ALA A 1 261 ? 15.655 -5.441 -7.501 1.00 78.88 261 ALA A CA 1
ATOM 2085 C C . ALA A 1 261 ? 16.287 -6.842 -7.379 1.00 78.88 261 ALA A C 1
ATOM 2087 O O . ALA A 1 261 ? 16.763 -7.396 -8.370 1.00 78.88 261 ALA A O 1
ATOM 2088 N N . ASN A 1 262 ? 16.316 -7.431 -6.179 1.00 78.25 262 ASN A N 1
ATOM 2089 C CA . ASN A 1 262 ? 16.858 -8.765 -5.949 1.00 78.25 262 ASN A CA 1
ATOM 2090 C C . ASN A 1 262 ? 15.729 -9.800 -5.916 1.00 78.25 262 ASN A C 1
ATOM 2092 O O . ASN A 1 262 ? 15.029 -9.927 -4.908 1.00 78.25 262 ASN A O 1
ATOM 2096 N N . SER A 1 263 ? 15.601 -10.598 -6.980 1.00 82.44 263 SER A N 1
ATOM 2097 C CA . SER A 1 263 ? 14.559 -11.630 -7.083 1.00 82.44 263 SER A CA 1
ATOM 2098 C C . SER A 1 263 ? 14.540 -12.586 -5.889 1.00 82.44 263 SER A C 1
ATOM 2100 O O . SER A 1 263 ? 13.468 -12.917 -5.403 1.00 82.44 263 SER A O 1
ATOM 2102 N N . ARG A 1 264 ? 15.698 -12.916 -5.296 1.00 84.62 264 ARG A N 1
ATOM 2103 C CA . ARG A 1 264 ? 15.760 -13.803 -4.119 1.00 84.62 264 ARG A CA 1
ATOM 2104 C C . ARG A 1 264 ? 14.991 -13.263 -2.914 1.00 84.62 264 ARG A C 1
ATOM 2106 O O . ARG A 1 264 ? 14.532 -14.054 -2.096 1.00 84.62 264 ARG A O 1
ATOM 2113 N N . HIS A 1 265 ? 14.898 -11.941 -2.756 1.00 93.75 265 HIS A N 1
ATOM 2114 C CA . HIS A 1 265 ? 14.114 -11.346 -1.672 1.00 93.75 265 HIS A CA 1
ATOM 2115 C C . HIS A 1 265 ? 12.614 -11.512 -1.944 1.00 93.75 265 HIS A C 1
ATOM 2117 O O . HIS A 1 265 ? 11.879 -11.887 -1.034 1.00 93.75 265 HIS A O 1
ATOM 2123 N N . LEU A 1 266 ? 12.176 -11.271 -3.184 1.00 92.50 266 LEU A N 1
ATOM 2124 C CA . LEU A 1 266 ? 10.781 -11.433 -3.607 1.00 92.50 266 LEU A CA 1
ATOM 2125 C C . LEU A 1 266 ? 10.349 -12.902 -3.527 1.00 92.50 266 LEU A C 1
ATOM 2127 O O . LEU A 1 266 ? 9.352 -13.202 -2.872 1.00 92.50 266 LEU A O 1
ATOM 2131 N N . ASP A 1 267 ? 11.143 -13.812 -4.095 1.00 91.88 267 ASP A N 1
ATOM 2132 C CA . ASP A 1 267 ? 10.900 -15.259 -4.079 1.00 91.88 267 ASP A CA 1
ATOM 2133 C C . ASP A 1 267 ? 10.766 -15.769 -2.642 1.00 91.88 267 ASP A C 1
ATOM 2135 O O . ASP A 1 267 ? 9.830 -16.495 -2.308 1.00 91.88 267 ASP A O 1
ATOM 2139 N N . PHE A 1 268 ? 11.649 -15.316 -1.743 1.00 97.12 268 PHE A N 1
ATOM 2140 C CA . PHE A 1 268 ? 11.592 -15.707 -0.340 1.00 97.12 268 PHE A CA 1
ATOM 2141 C C . PHE A 1 268 ? 10.262 -15.331 0.318 1.00 97.12 268 PHE A C 1
ATOM 2143 O O . PHE A 1 268 ? 9.702 -16.150 1.055 1.00 97.12 268 PHE A O 1
ATOM 2150 N N . LEU A 1 269 ? 9.766 -14.114 0.068 1.00 98.38 269 LEU A N 1
ATOM 2151 C CA . LEU A 1 269 ? 8.491 -13.632 0.600 1.00 98.38 269 LEU A CA 1
ATOM 2152 C C . LEU A 1 269 ? 7.312 -14.404 -0.006 1.00 98.38 269 LEU A C 1
ATOM 2154 O O . LEU A 1 269 ? 6.440 -14.856 0.739 1.00 98.38 269 LEU A O 1
ATOM 2158 N N . LEU A 1 270 ? 7.316 -14.608 -1.326 1.00 96.69 270 LEU A N 1
ATOM 2159 C CA . LEU A 1 270 ? 6.256 -15.297 -2.066 1.00 96.69 270 LEU A CA 1
ATOM 2160 C C . LEU A 1 270 ? 6.113 -16.764 -1.665 1.00 96.69 270 LEU A C 1
ATOM 2162 O O . LEU A 1 270 ? 5.027 -17.189 -1.270 1.00 96.69 270 LEU A O 1
ATOM 2166 N N . GLU A 1 271 ? 7.207 -17.528 -1.678 1.00 96.50 271 GLU A N 1
ATOM 2167 C CA . GLU A 1 271 ? 7.220 -18.952 -1.310 1.00 96.50 271 GLU A CA 1
ATOM 2168 C C . GLU A 1 271 ? 6.666 -19.207 0.100 1.00 96.50 271 GLU A C 1
ATOM 2170 O O . GLU A 1 271 ? 6.141 -20.284 0.393 1.00 96.50 271 GLU A O 1
ATOM 2175 N N . ARG A 1 272 ? 6.804 -18.216 0.988 1.00 98.06 272 ARG A N 1
ATOM 2176 C CA . ARG A 1 272 ? 6.396 -18.265 2.399 1.00 98.06 272 ARG A CA 1
ATOM 2177 C C . ARG A 1 272 ? 5.067 -17.566 2.672 1.00 98.06 272 ARG A C 1
ATOM 2179 O O . ARG A 1 272 ? 4.621 -17.595 3.816 1.00 98.06 272 ARG A O 1
ATOM 2186 N N . ASN A 1 273 ? 4.435 -16.970 1.656 1.00 97.62 273 ASN A N 1
ATOM 2187 C CA . ASN A 1 273 ? 3.230 -16.144 1.787 1.00 97.62 273 ASN A CA 1
ATOM 2188 C C . ASN A 1 273 ? 3.378 -15.053 2.871 1.00 97.62 273 ASN A C 1
ATOM 2190 O O . ASN A 1 273 ? 2.468 -14.813 3.668 1.00 97.62 273 ASN A O 1
ATOM 2194 N N . ILE A 1 274 ? 4.556 -14.427 2.939 1.00 98.56 274 ILE A N 1
ATOM 2195 C CA . ILE A 1 274 ? 4.842 -13.352 3.893 1.00 98.56 274 ILE A CA 1
ATOM 2196 C C . ILE A 1 274 ? 4.227 -12.053 3.371 1.00 98.56 274 ILE A C 1
ATOM 2198 O O . ILE A 1 274 ? 4.425 -11.691 2.214 1.00 98.56 274 ILE A O 1
ATOM 2202 N N . SER A 1 275 ? 3.504 -11.342 4.234 1.00 98.75 275 SER A N 1
ATOM 2203 C CA . SER A 1 275 ? 2.946 -10.019 3.919 1.00 98.75 275 SER A CA 1
ATOM 2204 C C . SER A 1 275 ? 3.876 -8.891 4.372 1.00 98.75 275 SER A C 1
ATOM 2206 O O . SER A 1 275 ? 4.707 -9.078 5.264 1.00 98.75 275 SER A O 1
ATOM 2208 N N . VAL A 1 276 ? 3.705 -7.698 3.807 1.00 98.75 276 VAL A N 1
ATOM 2209 C CA . VAL A 1 276 ? 4.403 -6.476 4.235 1.00 98.75 276 VAL A CA 1
ATOM 2210 C C . VAL A 1 276 ? 3.398 -5.461 4.770 1.00 98.75 276 VAL A C 1
ATOM 2212 O O . VAL A 1 276 ? 2.361 -5.231 4.155 1.00 98.75 276 VAL A O 1
ATOM 2215 N N . ILE A 1 277 ? 3.707 -4.844 5.909 1.00 98.75 277 ILE A N 1
ATOM 2216 C CA . ILE A 1 277 ? 2.959 -3.713 6.467 1.00 98.75 277 ILE A CA 1
ATOM 2217 C C . ILE A 1 277 ? 3.812 -2.459 6.290 1.00 98.75 277 ILE A C 1
ATOM 2219 O O . ILE A 1 277 ? 4.896 -2.334 6.867 1.00 98.75 277 ILE A O 1
ATOM 2223 N N . TRP A 1 278 ? 3.329 -1.551 5.453 1.00 98.56 278 TRP A N 1
ATOM 2224 C CA . TRP A 1 278 ? 4.037 -0.359 5.014 1.00 98.56 278 TRP A CA 1
ATOM 2225 C C . TRP A 1 278 ? 3.530 0.888 5.751 1.00 98.56 278 TRP A C 1
ATOM 2227 O O . TRP A 1 278 ? 2.326 1.091 5.893 1.00 98.56 278 TRP A O 1
ATOM 2237 N N . SER A 1 279 ? 4.462 1.727 6.210 1.00 98.06 279 SER A N 1
ATOM 2238 C CA . SER A 1 279 ? 4.172 2.967 6.953 1.00 98.06 279 SER A CA 1
ATOM 2239 C C . SER A 1 279 ? 4.969 4.130 6.358 1.00 98.06 279 SER A C 1
ATOM 2241 O O . SER A 1 279 ? 5.975 4.563 6.944 1.00 98.06 279 SER A O 1
ATOM 2243 N N . PRO A 1 280 ? 4.602 4.586 5.146 1.00 97.25 280 PRO A N 1
ATOM 2244 C CA . PRO A 1 280 ? 5.348 5.600 4.411 1.00 97.25 280 PRO A CA 1
ATOM 2245 C C . PRO A 1 280 ? 5.549 6.909 5.168 1.00 97.25 280 PRO A C 1
ATOM 2247 O O . PRO A 1 280 ? 6.633 7.485 5.057 1.00 97.25 280 PRO A O 1
ATOM 2250 N N . VAL A 1 281 ? 4.563 7.386 5.935 1.00 97.44 281 VAL A N 1
ATOM 2251 C CA . VAL A 1 281 ? 4.683 8.659 6.665 1.00 97.44 281 VAL A CA 1
ATOM 2252 C C . VAL A 1 281 ? 5.839 8.589 7.660 1.00 97.44 281 VAL A C 1
ATOM 2254 O O . VAL A 1 281 ? 6.742 9.428 7.620 1.00 97.44 281 VAL A O 1
ATOM 2257 N N . SER A 1 282 ? 5.868 7.537 8.481 1.00 96.44 282 SER A N 1
ATOM 2258 C CA . SER A 1 282 ? 6.946 7.315 9.447 1.00 96.44 282 SER A CA 1
ATOM 2259 C C . SER A 1 282 ? 8.293 7.079 8.789 1.00 96.44 282 SER A C 1
ATOM 2261 O O . SER A 1 282 ? 9.301 7.670 9.187 1.00 96.44 282 SER A O 1
ATOM 2263 N N . ASN A 1 283 ? 8.322 6.296 7.711 1.00 96.50 283 ASN A N 1
ATOM 2264 C CA . ASN A 1 283 ? 9.564 6.046 6.996 1.00 96.50 283 ASN A CA 1
ATOM 2265 C C . ASN A 1 283 ? 10.166 7.327 6.408 1.00 96.50 283 ASN A C 1
ATOM 2267 O O . ASN A 1 283 ? 11.348 7.594 6.614 1.00 96.50 283 ASN A O 1
ATOM 2271 N N . LEU A 1 284 ? 9.368 8.162 5.744 1.00 94.75 284 LEU A N 1
ATOM 2272 C CA . LEU A 1 284 ? 9.870 9.392 5.136 1.00 94.75 284 LEU A CA 1
ATOM 2273 C C . LEU A 1 284 ? 10.299 10.425 6.186 1.00 94.75 284 LEU A C 1
ATOM 2275 O O . LEU A 1 284 ? 11.329 11.071 6.000 1.00 94.75 284 LEU A O 1
ATOM 2279 N N . LEU A 1 285 ? 9.576 10.553 7.303 1.00 95.00 285 LEU A N 1
ATOM 2280 C CA . LEU A 1 285 ? 9.949 11.473 8.385 1.00 95.00 285 LEU A CA 1
ATOM 2281 C C . LEU A 1 285 ? 11.239 11.043 9.096 1.00 95.00 285 LEU A C 1
ATOM 2283 O O . LEU A 1 285 ? 12.095 11.881 9.383 1.00 95.00 285 LEU A O 1
ATOM 2287 N N . LEU A 1 286 ? 11.406 9.745 9.366 1.00 95.12 286 LEU A N 1
ATOM 2288 C CA . LEU A 1 286 ? 12.556 9.237 10.118 1.00 95.12 286 LEU A CA 1
ATOM 2289 C C . LEU A 1 286 ? 13.771 8.927 9.243 1.00 95.12 286 LEU A C 1
ATOM 2291 O O . LEU A 1 286 ? 14.895 9.070 9.721 1.00 95.12 286 LEU A O 1
ATOM 2295 N N . TYR A 1 287 ? 13.582 8.499 7.996 1.00 94.50 287 TYR A N 1
ATOM 2296 C CA . TYR A 1 287 ? 14.640 7.941 7.140 1.00 94.50 287 TYR A CA 1
ATOM 2297 C C . TYR A 1 287 ? 14.828 8.709 5.824 1.00 94.50 287 TYR A C 1
ATOM 2299 O O . TYR A 1 287 ? 15.901 8.634 5.219 1.00 94.50 287 TYR A O 1
ATOM 2307 N N . GLY A 1 288 ? 13.862 9.545 5.433 1.00 91.81 288 GLY A N 1
ATOM 2308 C CA . GLY A 1 288 ? 13.931 10.365 4.217 1.00 91.81 288 GLY A CA 1
ATOM 2309 C C . GLY A 1 288 ? 13.729 9.580 2.919 1.00 91.81 288 GLY A C 1
ATOM 2310 O O . GLY A 1 288 ? 13.814 10.158 1.840 1.00 91.81 288 GLY A O 1
ATOM 2311 N N . ASP A 1 289 ? 13.483 8.278 3.024 1.00 92.38 289 ASP A N 1
ATOM 2312 C CA . ASP A 1 289 ? 13.055 7.376 1.964 1.00 92.38 289 ASP A CA 1
ATOM 2313 C C . ASP A 1 289 ? 12.180 6.263 2.576 1.00 92.38 289 ASP A C 1
ATOM 2315 O O . ASP A 1 289 ? 11.956 6.213 3.788 1.00 92.38 289 ASP A O 1
ATOM 2319 N N . THR A 1 290 ? 11.612 5.409 1.731 1.00 95.19 290 THR A N 1
ATOM 2320 C CA . THR A 1 290 ? 10.781 4.273 2.150 1.00 95.19 290 THR A CA 1
ATOM 2321 C C . THR A 1 290 ? 10.952 3.112 1.172 1.00 95.19 290 THR A C 1
ATOM 2323 O O . THR A 1 290 ? 11.576 3.277 0.123 1.00 95.19 290 THR A O 1
ATOM 2326 N N . LEU A 1 291 ? 10.467 1.924 1.525 1.00 95.12 291 LEU A N 1
ATOM 2327 C CA . LEU A 1 291 ? 10.497 0.743 0.665 1.00 95.12 291 LEU A CA 1
ATOM 2328 C C . LEU A 1 291 ? 9.766 1.007 -0.665 1.00 95.12 291 LEU A C 1
ATOM 2330 O O . LEU A 1 291 ? 8.668 1.562 -0.662 1.00 95.12 291 LEU A O 1
ATOM 2334 N N . ASP A 1 292 ? 10.352 0.583 -1.789 1.00 92.25 292 ASP A N 1
ATOM 2335 C CA . ASP A 1 292 ? 9.648 0.558 -3.076 1.00 92.25 292 ASP A CA 1
ATOM 2336 C C . ASP A 1 292 ? 8.657 -0.609 -3.074 1.00 92.25 292 ASP A C 1
ATOM 2338 O O . ASP A 1 292 ? 9.017 -1.743 -3.372 1.00 92.25 292 ASP A O 1
ATOM 2342 N N . VAL A 1 293 ? 7.423 -0.365 -2.638 1.00 96.25 293 VAL A N 1
ATOM 2343 C CA . VAL A 1 293 ? 6.420 -1.432 -2.485 1.00 96.25 293 VAL A CA 1
ATOM 2344 C C . VAL A 1 293 ? 5.760 -1.839 -3.804 1.00 96.25 293 VAL A C 1
ATOM 2346 O O . VAL A 1 293 ? 5.149 -2.902 -3.855 1.00 96.25 293 VAL A O 1
ATOM 2349 N N . GLU A 1 294 ? 5.889 -1.044 -4.872 1.00 91.88 294 GLU A N 1
ATOM 2350 C CA . GLU A 1 294 ? 5.257 -1.322 -6.172 1.00 91.88 294 GLU A CA 1
ATOM 2351 C C . GLU A 1 294 ? 5.721 -2.665 -6.773 1.00 91.88 294 GLU A C 1
ATOM 2353 O O . GLU A 1 294 ? 4.854 -3.505 -7.019 1.00 91.88 294 GLU A O 1
ATOM 2358 N N . PRO A 1 295 ? 7.033 -2.977 -6.862 1.00 88.00 295 PRO A N 1
ATOM 2359 C CA . PRO A 1 295 ? 7.491 -4.299 -7.298 1.00 88.00 295 PRO A CA 1
ATOM 2360 C C . PRO A 1 295 ? 7.000 -5.463 -6.426 1.00 88.00 295 PRO A C 1
ATOM 2362 O O . PRO A 1 295 ? 6.816 -6.571 -6.923 1.00 88.00 295 PRO A O 1
ATOM 2365 N N . LEU A 1 296 ? 6.781 -5.244 -5.122 1.00 94.81 296 LEU A N 1
ATOM 2366 C CA . LEU A 1 296 ? 6.241 -6.291 -4.246 1.00 94.81 296 LEU A CA 1
ATOM 2367 C C . LEU A 1 296 ? 4.781 -6.590 -4.596 1.00 94.81 296 LEU A C 1
ATOM 2369 O O . LEU A 1 296 ? 4.392 -7.754 -4.689 1.00 94.81 296 LEU A O 1
ATOM 2373 N N . ILE A 1 297 ? 3.989 -5.542 -4.825 1.00 92.19 297 ILE A N 1
ATOM 2374 C CA . ILE A 1 297 ? 2.583 -5.663 -5.220 1.00 92.19 297 ILE A CA 1
ATOM 2375 C C . ILE A 1 297 ? 2.474 -6.334 -6.594 1.00 92.19 297 ILE A C 1
ATOM 2377 O O . ILE A 1 297 ? 1.668 -7.248 -6.755 1.00 92.19 297 ILE A O 1
ATOM 2381 N N . GLU A 1 298 ? 3.303 -5.933 -7.562 1.00 86.50 298 GLU A N 1
ATOM 2382 C CA . GLU A 1 298 ? 3.355 -6.534 -8.904 1.00 86.50 298 GLU A CA 1
ATOM 2383 C C . GLU A 1 298 ? 3.744 -8.017 -8.870 1.00 86.50 298 GLU A C 1
ATOM 2385 O O . GLU A 1 298 ? 3.201 -8.813 -9.633 1.00 86.50 298 GLU A O 1
ATOM 2390 N N . ALA A 1 299 ? 4.629 -8.403 -7.948 1.00 87.38 299 ALA A N 1
ATOM 2391 C CA . ALA A 1 299 ? 5.014 -9.793 -7.731 1.00 87.38 299 ALA A CA 1
ATOM 2392 C C . ALA A 1 299 ? 3.923 -10.632 -7.030 1.00 87.38 299 ALA A C 1
ATOM 2394 O O . ALA A 1 299 ? 4.076 -11.843 -6.900 1.00 87.38 299 ALA A O 1
ATOM 2395 N N . GLY A 1 300 ? 2.827 -10.018 -6.568 1.00 91.56 300 GLY A N 1
ATOM 2396 C CA . GLY A 1 300 ? 1.730 -10.698 -5.870 1.00 91.56 300 GLY A CA 1
ATOM 2397 C C . GLY A 1 300 ? 1.911 -10.817 -4.352 1.00 91.56 300 GLY A C 1
ATOM 2398 O O . GLY A 1 300 ? 1.159 -11.544 -3.696 1.00 91.56 300 GLY A O 1
ATOM 2399 N N . ILE A 1 301 ? 2.879 -10.106 -3.765 1.00 98.12 301 ILE A N 1
ATOM 2400 C CA . ILE A 1 301 ? 3.069 -10.048 -2.311 1.00 98.12 301 ILE A CA 1
ATOM 2401 C C . ILE A 1 301 ? 1.964 -9.179 -1.703 1.00 98.12 301 ILE A C 1
ATOM 2403 O O . ILE A 1 301 ? 1.697 -8.064 -2.150 1.00 98.12 301 ILE A O 1
ATOM 2407 N N . ASN A 1 302 ? 1.317 -9.683 -0.650 1.00 98.62 302 ASN A N 1
ATOM 2408 C CA . ASN A 1 302 ? 0.275 -8.940 0.051 1.00 98.62 302 ASN A CA 1
ATOM 2409 C C . ASN A 1 302 ? 0.886 -7.756 0.816 1.00 98.62 302 ASN A C 1
ATOM 2411 O O . ASN A 1 302 ? 1.719 -7.954 1.704 1.00 98.62 302 ASN A O 1
ATOM 2415 N N . VAL A 1 303 ? 0.445 -6.540 0.492 1.00 98.75 303 VAL A N 1
ATOM 2416 C CA . VAL A 1 303 ? 0.854 -5.306 1.173 1.00 98.75 303 VAL A CA 1
ATOM 2417 C C . VAL A 1 303 ? -0.349 -4.699 1.892 1.00 98.75 303 VAL A C 1
ATOM 2419 O O . VAL A 1 303 ? -1.419 -4.544 1.300 1.00 98.75 303 VAL A O 1
ATOM 2422 N N . ALA A 1 304 ? -0.160 -4.355 3.162 1.00 98.75 304 ALA A N 1
ATOM 2423 C CA . ALA A 1 304 ? -1.096 -3.617 4.002 1.00 98.75 304 ALA A CA 1
ATOM 2424 C C . ALA A 1 304 ? -0.454 -2.312 4.500 1.00 98.75 304 ALA A C 1
ATOM 2426 O O . ALA A 1 304 ? 0.762 -2.136 4.404 1.00 98.75 304 ALA A O 1
ATOM 2427 N N . LEU A 1 305 ? -1.263 -1.403 5.042 1.00 98.75 305 LEU A N 1
ATOM 2428 C CA . LEU A 1 305 ? -0.793 -0.155 5.649 1.00 98.75 305 LEU A CA 1
ATOM 2429 C C . LEU A 1 305 ? -0.871 -0.214 7.181 1.00 98.75 305 LEU A C 1
ATOM 2431 O O . LEU A 1 305 ? -1.659 -0.970 7.750 1.00 98.75 305 LEU A O 1
ATOM 2435 N N . GLY A 1 306 ? -0.065 0.610 7.845 1.00 97.69 306 GLY A N 1
ATOM 2436 C CA . GLY A 1 306 ? -0.180 0.864 9.280 1.00 97.69 306 GLY A CA 1
ATOM 2437 C C . GLY A 1 306 ? 0.267 2.281 9.619 1.00 97.69 306 GLY A C 1
ATOM 2438 O O . GLY A 1 306 ? 1.196 2.791 8.987 1.00 97.69 306 GLY A O 1
ATOM 2439 N N . SER A 1 307 ? -0.397 2.926 10.578 1.00 96.19 307 SER A N 1
ATOM 2440 C CA . SER A 1 307 ? -0.157 4.343 10.892 1.00 96.19 307 SER A CA 1
ATOM 2441 C C . SER A 1 307 ? 1.176 4.605 11.583 1.00 96.19 307 SER A C 1
ATOM 2443 O O . SER A 1 307 ? 1.624 5.751 11.644 1.00 96.19 307 SER A O 1
ATOM 2445 N N . ASP A 1 308 ? 1.778 3.554 12.142 1.00 94.00 308 ASP A N 1
ATOM 2446 C CA . ASP A 1 308 ? 2.809 3.636 13.165 1.00 94.00 308 ASP A CA 1
ATOM 2447 C C . ASP A 1 308 ? 2.274 4.448 14.374 1.00 94.00 308 ASP A C 1
ATOM 2449 O O . ASP A 1 308 ? 1.078 4.441 14.684 1.00 94.00 308 ASP A O 1
ATOM 2453 N N . TRP A 1 309 ? 3.142 5.124 15.107 1.00 88.69 309 TRP A N 1
ATOM 2454 C CA . TRP A 1 309 ? 2.829 5.999 16.241 1.00 88.69 309 TRP A CA 1
ATOM 2455 C C . TRP A 1 309 ? 2.708 7.494 15.917 1.00 88.69 309 TRP A C 1
ATOM 2457 O O . TRP A 1 309 ? 3.490 8.046 15.146 1.00 88.69 309 TRP A O 1
ATOM 2467 N N . SER A 1 310 ? 1.817 8.200 16.623 1.00 86.94 310 SER A N 1
ATOM 2468 C CA . SER A 1 310 ? 1.543 9.637 16.418 1.00 86.94 310 SER A CA 1
ATOM 2469 C C . SER A 1 310 ? 2.755 10.591 16.443 1.00 86.94 310 SER A C 1
ATOM 2471 O O . SER A 1 310 ? 2.722 11.580 15.706 1.00 86.94 310 SER A O 1
ATOM 2473 N N . PRO A 1 311 ? 3.836 10.362 17.225 1.00 91.50 311 PRO A N 1
ATOM 2474 C CA . PRO A 1 311 ? 4.996 11.254 17.217 1.00 91.50 311 PRO A CA 1
ATOM 2475 C C . PRO A 1 311 ? 5.694 11.394 15.862 1.00 91.50 311 PRO A C 1
ATOM 2477 O O . PRO A 1 311 ? 6.188 12.479 15.545 1.00 91.50 311 PRO A O 1
ATOM 2480 N N . SER A 1 312 ? 5.746 10.336 15.052 1.00 91.31 312 SER A N 1
ATOM 2481 C CA . SER A 1 312 ? 6.381 10.379 13.729 1.00 91.31 312 SER A CA 1
ATOM 2482 C C . SER A 1 312 ? 5.617 9.638 12.639 1.00 91.31 312 SER A C 1
ATOM 2484 O O . SER A 1 312 ? 6.182 9.441 11.581 1.00 91.31 312 SER A O 1
ATOM 2486 N N . GLY A 1 313 ? 4.368 9.246 12.856 1.00 94.25 313 GLY A N 1
ATOM 2487 C CA . GLY A 1 313 ? 3.518 8.545 11.895 1.00 94.25 313 GLY A CA 1
ATOM 2488 C C . GLY A 1 313 ? 2.236 9.310 11.577 1.00 94.25 313 GLY A C 1
ATOM 2489 O O . GLY A 1 313 ? 2.119 10.514 11.839 1.00 94.25 313 GLY A O 1
ATOM 2490 N N . SER A 1 314 ? 1.271 8.600 11.001 1.00 95.69 314 SER A N 1
ATOM 2491 C CA . SER A 1 314 ? -0.077 9.125 10.799 1.00 95.69 314 SER A CA 1
ATOM 2492 C C . SER A 1 314 ? -0.888 9.061 12.083 1.00 95.69 314 SER A C 1
ATOM 2494 O O . SER A 1 314 ? -0.630 8.268 12.983 1.00 95.69 314 SER A O 1
ATOM 2496 N N . LYS A 1 315 ? -1.929 9.886 12.153 1.00 93.06 315 LYS A N 1
ATOM 2497 C CA . LYS A 1 315 ? -2.846 9.894 13.294 1.00 93.06 315 LYS A CA 1
ATOM 2498 C C . LYS A 1 315 ? -3.737 8.649 13.374 1.00 93.06 315 LYS A C 1
ATOM 2500 O O . LYS A 1 315 ? -4.174 8.276 14.455 1.00 93.06 315 LYS A O 1
ATOM 2505 N N . HIS A 1 316 ? -4.038 8.055 12.225 1.00 94.94 316 HIS A N 1
ATOM 2506 C CA . HIS A 1 316 ? -4.780 6.807 12.068 1.00 94.94 316 HIS A CA 1
ATOM 2507 C C . HIS A 1 316 ? -4.551 6.268 10.647 1.00 94.94 316 HIS A C 1
ATOM 2509 O O . HIS A 1 316 ? -4.253 7.045 9.731 1.00 94.94 316 HIS A O 1
ATOM 2515 N N . VAL A 1 317 ? -4.757 4.966 10.423 1.00 97.94 317 VAL A N 1
ATOM 2516 C CA . VAL A 1 317 ? -4.489 4.318 9.123 1.00 97.94 317 VAL A CA 1
ATOM 2517 C C . VAL A 1 317 ? -5.223 4.942 7.928 1.00 97.94 317 VAL A C 1
ATOM 2519 O O . VAL A 1 317 ? -4.731 4.893 6.803 1.00 97.94 317 VAL A O 1
ATOM 2522 N N . TRP A 1 318 ? -6.376 5.590 8.137 1.00 98.31 318 TRP A N 1
ATOM 2523 C CA . TRP A 1 318 ? -7.072 6.277 7.043 1.00 98.31 318 TRP A CA 1
ATOM 2524 C C . TRP A 1 318 ? -6.271 7.457 6.469 1.00 98.31 318 TRP A C 1
ATOM 2526 O O . TRP A 1 318 ? -6.269 7.675 5.258 1.00 98.31 318 TRP A O 1
ATOM 2536 N N . ASP A 1 319 ? -5.551 8.198 7.313 1.00 97.38 319 ASP A N 1
ATOM 2537 C CA . ASP A 1 319 ? -4.682 9.280 6.851 1.00 97.38 319 ASP A CA 1
ATOM 2538 C C . ASP A 1 319 ? -3.415 8.716 6.198 1.00 97.38 319 ASP A C 1
ATOM 2540 O O . ASP A 1 319 ? -2.965 9.260 5.189 1.00 97.38 319 ASP A O 1
ATOM 2544 N N . GLU A 1 320 ? -2.911 7.576 6.690 1.00 98.56 320 GLU A N 1
ATOM 2545 C CA . GLU A 1 320 ? -1.823 6.833 6.039 1.00 98.56 320 GLU A CA 1
ATOM 2546 C C . GLU A 1 320 ? -2.224 6.428 4.611 1.00 98.56 320 GLU A C 1
ATOM 2548 O O . GLU A 1 320 ? -1.452 6.620 3.676 1.00 98.56 320 GLU A O 1
ATOM 2553 N N . ALA A 1 321 ? -3.460 5.954 4.403 1.00 98.75 321 ALA A N 1
ATOM 2554 C CA . ALA A 1 321 ? -3.980 5.603 3.078 1.00 98.75 321 ALA A CA 1
ATOM 2555 C C . ALA A 1 321 ? -4.093 6.816 2.140 1.00 98.75 321 ALA A C 1
ATOM 2557 O O . ALA A 1 321 ? -3.742 6.724 0.961 1.00 98.75 321 ALA A O 1
ATOM 2558 N N . LYS A 1 322 ? -4.537 7.974 2.647 1.00 98.50 322 LYS A N 1
ATOM 2559 C CA . LYS A 1 322 ? -4.556 9.226 1.866 1.00 98.50 322 LYS A CA 1
ATOM 2560 C C . LYS A 1 322 ? -3.149 9.653 1.468 1.00 98.50 322 LYS A C 1
ATOM 2562 O O . LYS A 1 322 ? -2.931 10.050 0.321 1.00 98.50 322 LYS A O 1
ATOM 2567 N N . PHE A 1 323 ? -2.193 9.537 2.387 1.00 98.44 323 PHE A N 1
ATOM 2568 C CA . PHE A 1 323 ? -0.798 9.828 2.096 1.00 98.44 323 PHE A CA 1
ATOM 2569 C C . PHE A 1 323 ? -0.201 8.829 1.095 1.00 98.44 323 PHE A C 1
ATOM 2571 O O . PHE A 1 323 ? 0.459 9.251 0.151 1.00 98.44 323 PHE A O 1
ATOM 2578 N N . ALA A 1 324 ? -0.483 7.530 1.227 1.00 98.44 324 ALA A N 1
ATOM 2579 C CA . ALA A 1 324 ? -0.051 6.498 0.284 1.00 98.44 324 ALA A CA 1
ATOM 2580 C C . ALA A 1 324 ? -0.545 6.788 -1.142 1.00 98.44 324 ALA A C 1
ATOM 2582 O O . ALA A 1 324 ? 0.240 6.746 -2.088 1.00 98.44 324 ALA A O 1
ATOM 2583 N N . ARG A 1 325 ? -1.816 7.183 -1.303 1.00 97.38 325 ARG A N 1
ATOM 2584 C CA . ARG A 1 325 ? -2.362 7.635 -2.594 1.00 97.38 325 ARG A CA 1
ATOM 2585 C C . ARG A 1 325 ? -1.612 8.834 -3.155 1.00 97.38 325 ARG A C 1
ATOM 2587 O O . ARG A 1 325 ? -1.241 8.839 -4.327 1.00 97.38 325 ARG A O 1
ATOM 2594 N N . PHE A 1 326 ? -1.366 9.848 -2.327 1.00 93.81 326 PHE A N 1
ATOM 2595 C CA . PHE A 1 326 ? -0.573 11.003 -2.740 1.00 93.81 326 PHE A CA 1
ATOM 2596 C C . PHE A 1 326 ? 0.843 10.594 -3.170 1.00 93.81 326 PHE A C 1
ATOM 2598 O O . PHE A 1 326 ? 1.325 11.050 -4.210 1.00 93.81 326 PHE A O 1
ATOM 2605 N N . TYR A 1 327 ? 1.489 9.714 -2.404 1.00 94.75 327 TYR A N 1
ATOM 2606 C CA . TYR A 1 327 ? 2.819 9.190 -2.682 1.00 94.75 327 TYR A CA 1
ATOM 2607 C C . TYR A 1 327 ? 2.869 8.478 -4.036 1.00 94.75 327 TYR A C 1
ATOM 2609 O O . TYR A 1 327 ? 3.662 8.888 -4.881 1.00 94.75 327 TYR A O 1
ATOM 2617 N N . PHE A 1 328 ? 1.996 7.494 -4.284 1.00 89.31 328 PHE A N 1
ATOM 2618 C CA . PHE A 1 328 ? 1.964 6.738 -5.543 1.00 89.31 328 PHE A CA 1
ATOM 2619 C C . PHE A 1 328 ? 1.716 7.637 -6.762 1.00 89.31 328 PHE A C 1
ATOM 2621 O O . PHE A 1 328 ? 2.462 7.574 -7.741 1.00 89.31 328 PHE A O 1
ATOM 2628 N N . ASN A 1 329 ? 0.751 8.559 -6.676 1.00 81.50 329 ASN A N 1
ATOM 2629 C CA . ASN A 1 329 ? 0.496 9.532 -7.745 1.00 81.50 329 ASN A CA 1
ATOM 2630 C C . ASN A 1 329 ? 1.731 10.405 -8.029 1.00 81.50 329 ASN A C 1
ATOM 2632 O O . ASN A 1 329 ? 2.080 10.695 -9.177 1.00 81.50 329 ASN A O 1
ATOM 2636 N N . THR A 1 330 ? 2.427 10.816 -6.972 1.00 79.50 330 THR A N 1
ATOM 2637 C CA . THR A 1 330 ? 3.592 11.697 -7.069 1.00 79.50 330 THR A CA 1
ATOM 2638 C C . THR A 1 330 ? 4.813 10.971 -7.634 1.00 79.50 330 THR A C 1
ATOM 2640 O O . THR A 1 330 ? 5.520 11.516 -8.488 1.00 79.50 330 THR A O 1
ATOM 2643 N N . THR A 1 331 ? 5.047 9.720 -7.240 1.00 77.94 331 THR A N 1
ATOM 2644 C CA . THR A 1 331 ? 6.146 8.891 -7.756 1.00 77.94 331 THR A CA 1
ATOM 2645 C C . THR A 1 331 ? 5.881 8.347 -9.162 1.00 77.94 331 THR A C 1
ATOM 2647 O O . THR A 1 331 ? 6.828 7.932 -9.826 1.00 77.94 331 THR A O 1
ATOM 2650 N N . GLY A 1 332 ? 4.643 8.452 -9.662 1.00 72.56 332 GLY A N 1
ATOM 2651 C CA . GLY A 1 332 ? 4.248 7.962 -10.986 1.00 72.56 332 GLY A CA 1
ATOM 2652 C C . GLY A 1 332 ? 4.008 6.452 -11.006 1.00 72.56 332 GLY A C 1
ATOM 2653 O O . GLY A 1 332 ? 4.296 5.805 -12.007 1.00 72.56 332 GLY A O 1
ATOM 2654 N N . SER A 1 333 ? 3.556 5.903 -9.880 1.00 80.06 333 SER A N 1
ATOM 2655 C CA . SER A 1 333 ? 3.170 4.503 -9.737 1.00 80.06 333 SER A CA 1
ATOM 2656 C C . SER A 1 333 ? 1.797 4.229 -10.359 1.00 80.06 333 SER A C 1
ATOM 2658 O O . SER A 1 333 ? 0.954 5.123 -10.440 1.00 80.06 333 SER A O 1
ATOM 2660 N N . MET A 1 334 ? 1.571 2.981 -10.775 1.00 80.06 334 MET A N 1
ATOM 2661 C CA . MET A 1 334 ? 0.313 2.504 -11.363 1.00 80.06 334 MET A CA 1
ATOM 2662 C C . MET A 1 334 ? -0.644 1.872 -10.338 1.00 80.06 334 MET A C 1
ATOM 2664 O O . MET A 1 334 ? -1.696 1.355 -10.720 1.00 80.06 334 MET A O 1
ATOM 2668 N N . ILE A 1 335 ? -0.306 1.902 -9.044 1.00 85.12 335 ILE A N 1
ATOM 2669 C CA . ILE A 1 335 ? -1.164 1.369 -7.980 1.00 85.12 335 ILE A CA 1
ATOM 2670 C C . ILE A 1 335 ? -2.466 2.177 -7.889 1.00 85.12 335 ILE A C 1
ATOM 2672 O O . ILE A 1 335 ? -2.461 3.392 -7.702 1.00 85.12 335 ILE A O 1
ATOM 2676 N N . SER A 1 336 ? -3.595 1.480 -8.012 1.00 87.88 336 SER A N 1
ATOM 2677 C CA . SER A 1 336 ? -4.931 2.081 -8.052 1.00 87.88 336 SER A CA 1
ATOM 2678 C C . SER A 1 336 ? -5.484 2.454 -6.672 1.00 87.88 336 SER A C 1
ATOM 2680 O O . SER A 1 336 ? -5.164 1.829 -5.659 1.00 87.88 336 SER A O 1
ATOM 2682 N N . ASP A 1 337 ? -6.424 3.405 -6.649 1.00 94.25 337 ASP A N 1
ATOM 2683 C CA . ASP A 1 337 ? -7.199 3.779 -5.456 1.00 94.25 337 ASP A CA 1
ATOM 2684 C C . ASP A 1 337 ? -7.868 2.554 -4.791 1.00 94.25 337 ASP A C 1
ATOM 2686 O O . ASP A 1 337 ? -7.897 2.455 -3.562 1.00 94.25 337 ASP A O 1
ATOM 2690 N N . THR A 1 338 ? -8.349 1.585 -5.584 1.00 97.12 338 THR A N 1
ATOM 2691 C CA . THR A 1 338 ? -8.925 0.325 -5.079 1.00 97.12 338 THR A CA 1
ATOM 2692 C C . THR A 1 338 ? -7.884 -0.521 -4.353 1.00 97.12 338 THR A C 1
ATOM 2694 O O . THR A 1 338 ? -8.159 -1.009 -3.259 1.00 97.12 338 THR A O 1
ATOM 2697 N N . GLN A 1 339 ? -6.679 -0.674 -4.912 1.00 97.12 339 GLN A N 1
ATOM 2698 C CA . GLN A 1 339 ? -5.607 -1.428 -4.254 1.00 97.12 339 GLN A CA 1
ATOM 2699 C C . GLN A 1 339 ? -5.205 -0.774 -2.928 1.00 97.12 339 GLN A C 1
ATOM 2701 O O . GLN A 1 339 ? -5.050 -1.474 -1.934 1.00 97.12 339 GLN A O 1
ATOM 2706 N N . ILE A 1 340 ? -5.110 0.559 -2.871 1.00 98.69 340 ILE A N 1
ATOM 2707 C CA . ILE A 1 340 ? -4.790 1.291 -1.631 1.00 98.69 340 ILE A CA 1
ATOM 2708 C C . ILE A 1 340 ? -5.902 1.119 -0.592 1.00 98.69 340 ILE A C 1
ATOM 2710 O O . ILE A 1 340 ? -5.627 0.891 0.583 1.00 98.69 340 ILE A O 1
ATOM 2714 N N . PHE A 1 341 ? -7.167 1.176 -1.011 1.00 98.81 341 PHE A N 1
ATOM 2715 C CA . PHE A 1 341 ? -8.300 0.896 -0.132 1.00 98.81 341 PHE A CA 1
ATOM 2716 C C . PHE A 1 341 ? -8.260 -0.539 0.425 1.00 98.81 341 PHE A C 1
ATOM 2718 O O . PHE A 1 341 ? -8.520 -0.758 1.610 1.00 98.81 341 PHE A O 1
ATOM 2725 N N . GLN A 1 342 ? -7.852 -1.517 -0.388 1.00 98.62 342 GLN A N 1
ATOM 2726 C CA . GLN A 1 342 ? -7.651 -2.902 0.047 1.00 98.62 342 GLN A CA 1
ATOM 2727 C C . GLN A 1 342 ? -6.514 -3.040 1.071 1.00 98.62 342 GLN A C 1
ATOM 2729 O O . GLN A 1 342 ? -6.647 -3.838 2.001 1.00 98.62 342 GLN A O 1
ATOM 2734 N N . MET A 1 343 ? -5.452 -2.222 0.984 1.00 98.81 343 MET A N 1
ATOM 2735 C CA . MET A 1 343 ? -4.338 -2.210 1.953 1.00 98.81 343 MET A CA 1
ATOM 2736 C C . MET A 1 343 ? -4.770 -1.918 3.398 1.00 98.81 343 MET A C 1
ATOM 2738 O O . MET A 1 343 ? -4.085 -2.346 4.323 1.00 98.81 343 MET A O 1
ATOM 2742 N N . VAL A 1 344 ? -5.893 -1.220 3.602 1.00 98.69 344 VAL A N 1
ATOM 2743 C CA . VAL A 1 344 ? -6.464 -0.904 4.931 1.00 98.69 344 VAL A CA 1
ATOM 2744 C C . VAL A 1 344 ? -7.734 -1.689 5.255 1.00 98.69 344 VAL A C 1
ATOM 2746 O O . VAL A 1 344 ? -8.364 -1.455 6.284 1.00 98.69 344 VAL A O 1
ATOM 2749 N N . THR A 1 345 ? -8.124 -2.620 4.382 1.00 98.69 345 THR A N 1
ATOM 2750 C CA . THR A 1 345 ? -9.320 -3.455 4.537 1.00 98.69 345 THR A CA 1
ATOM 2751 C C . THR A 1 345 ? -8.969 -4.927 4.318 1.00 98.69 345 THR A C 1
ATOM 2753 O O . THR A 1 345 ? -8.451 -5.577 5.224 1.00 98.69 345 THR A O 1
ATOM 2756 N N . THR A 1 346 ? -9.199 -5.484 3.129 1.00 98.25 346 THR A N 1
ATOM 2757 C CA . THR A 1 346 ? -9.065 -6.926 2.871 1.00 98.25 346 THR A CA 1
ATOM 2758 C C . THR A 1 346 ? -7.623 -7.437 2.901 1.00 98.25 346 THR A C 1
ATOM 2760 O O . THR A 1 346 ? -7.389 -8.560 3.346 1.00 98.25 346 THR A O 1
ATOM 2763 N N . HIS A 1 347 ? -6.631 -6.650 2.473 1.00 98.44 347 HIS A N 1
ATOM 2764 C CA . HIS A 1 347 ? -5.219 -7.054 2.566 1.00 98.44 347 HIS A CA 1
ATOM 2765 C C . HIS A 1 347 ? -4.729 -7.049 4.013 1.00 98.44 347 HIS A C 1
ATOM 2767 O O . HIS A 1 347 ? -3.983 -7.943 4.413 1.00 98.44 347 HIS A O 1
ATOM 2773 N N . ALA A 1 348 ? -5.188 -6.085 4.815 1.00 98.56 348 ALA A N 1
ATOM 2774 C CA . ALA A 1 348 ? -4.920 -6.065 6.245 1.00 98.56 348 ALA A CA 1
ATOM 2775 C C . ALA A 1 348 ? -5.614 -7.244 6.956 1.00 98.56 348 ALA A C 1
ATOM 2777 O O . ALA A 1 348 ? -4.987 -7.960 7.733 1.00 98.56 348 ALA A O 1
ATOM 2778 N N . ALA A 1 349 ? -6.867 -7.550 6.615 1.00 97.75 349 ALA A N 1
ATOM 2779 C CA . ALA A 1 349 ? -7.566 -8.732 7.125 1.00 97.75 349 ALA A CA 1
ATOM 2780 C C . ALA A 1 349 ? -6.802 -10.040 6.821 1.00 97.75 349 ALA A C 1
ATOM 2782 O O . ALA A 1 349 ? -6.689 -10.922 7.679 1.00 97.75 349 ALA A O 1
ATOM 2783 N N . LYS A 1 350 ? -6.195 -10.141 5.627 1.00 97.19 350 LYS A N 1
ATOM 2784 C CA . LYS A 1 350 ? -5.342 -11.271 5.222 1.00 97.19 350 LYS A CA 1
ATOM 2785 C C . LYS A 1 350 ? -4.085 -11.412 6.092 1.00 97.19 350 LYS A C 1
ATOM 2787 O O . LYS A 1 350 ? -3.705 -12.539 6.400 1.00 97.19 350 LYS A O 1
ATOM 2792 N N . CYS A 1 351 ? -3.477 -10.313 6.543 1.00 98.00 351 CYS A N 1
ATOM 2793 C CA . CYS A 1 351 ? -2.312 -10.343 7.440 1.00 98.00 351 CYS A CA 1
ATOM 2794 C C . CYS A 1 351 ? -2.606 -10.991 8.806 1.00 98.00 351 CYS A C 1
ATOM 2796 O O . CYS A 1 351 ? -1.676 -11.469 9.457 1.00 98.00 351 CYS A O 1
ATOM 2798 N N . LEU A 1 352 ? -3.872 -10.998 9.243 1.00 95.19 352 LEU A N 1
ATOM 2799 C CA . LEU A 1 352 ? -4.305 -11.543 10.537 1.00 95.19 352 LEU A CA 1
ATOM 2800 C C . LEU A 1 352 ? -5.020 -12.899 10.438 1.00 95.19 352 LEU A C 1
ATOM 2802 O O . LEU A 1 352 ? -5.416 -13.436 11.469 1.00 95.19 352 LEU A O 1
ATOM 2806 N N . SER A 1 353 ? -5.221 -13.445 9.231 1.00 90.75 353 SER A N 1
ATOM 2807 C CA . SER A 1 353 ? -6.151 -14.566 8.996 1.00 90.75 353 SER A CA 1
ATOM 2808 C C . SER A 1 353 ? -7.571 -14.286 9.514 1.00 90.75 353 SER A C 1
ATOM 2810 O O . SER A 1 353 ? -8.232 -15.169 10.054 1.00 90.75 353 SER A O 1
ATOM 2812 N N . MET A 1 354 ? -8.065 -13.057 9.334 1.00 92.88 354 MET A N 1
ATOM 2813 C CA . MET A 1 354 ? -9.405 -12.636 9.770 1.00 92.88 354 MET A CA 1
ATOM 2814 C C . MET A 1 354 ? -10.300 -12.265 8.576 1.00 92.88 354 MET A C 1
ATOM 2816 O O . MET A 1 354 ? -10.633 -11.092 8.399 1.00 92.88 354 MET A O 1
ATOM 2820 N N . PRO A 1 355 ? -10.692 -13.230 7.720 1.00 92.25 355 PRO A N 1
ATOM 2821 C CA . PRO A 1 355 ? -11.442 -12.952 6.490 1.00 92.25 355 PRO A CA 1
ATOM 2822 C C . PRO A 1 355 ? -12.847 -12.379 6.735 1.00 92.25 355 PRO A C 1
ATOM 2824 O O . PRO A 1 355 ? -13.462 -11.847 5.815 1.00 92.25 355 PRO A O 1
ATOM 2827 N N . ASP A 1 356 ? -13.355 -12.477 7.963 1.00 93.62 356 ASP A N 1
ATOM 2828 C CA . ASP A 1 356 ? -14.625 -11.905 8.403 1.00 93.62 356 ASP A CA 1
ATOM 2829 C C . ASP A 1 356 ? -14.515 -10.424 8.817 1.00 93.62 356 ASP A C 1
ATOM 2831 O O . ASP A 1 356 ? -15.499 -9.843 9.267 1.00 93.62 356 ASP A O 1
ATOM 2835 N N . THR A 1 357 ? -13.356 -9.789 8.619 1.00 94.88 357 THR A N 1
ATOM 2836 C CA . THR A 1 357 ? -13.137 -8.341 8.785 1.00 94.88 357 THR A CA 1
ATOM 2837 C C . THR A 1 357 ? -12.781 -7.666 7.458 1.00 94.88 357 THR A C 1
ATOM 2839 O O . THR A 1 357 ? -12.548 -8.325 6.444 1.00 94.88 357 THR A O 1
ATOM 2842 N N . GLY A 1 358 ? -12.781 -6.328 7.425 1.00 94.62 358 GLY A N 1
ATOM 2843 C CA . GLY A 1 358 ? -12.388 -5.561 6.235 1.00 94.62 358 GLY A CA 1
ATOM 2844 C C . GLY A 1 358 ? -13.369 -5.666 5.058 1.00 94.62 358 GLY A C 1
ATOM 2845 O O . GLY A 1 358 ? -13.054 -5.242 3.949 1.00 94.62 358 GLY A O 1
ATOM 2846 N N . SER A 1 359 ? -14.566 -6.224 5.264 1.00 95.69 359 SER A N 1
ATOM 2847 C CA . SER A 1 359 ? -15.610 -6.334 4.243 1.00 95.69 359 SER A CA 1
ATOM 2848 C C . SER A 1 359 ? -17.013 -6.294 4.855 1.00 95.69 359 SER A C 1
ATOM 2850 O O . SER A 1 359 ? -17.223 -6.725 5.986 1.00 95.69 359 SER A O 1
ATOM 2852 N N . ILE A 1 360 ? -17.993 -5.794 4.094 1.00 97.31 360 ILE A N 1
ATOM 2853 C CA . ILE A 1 360 ? -19.416 -5.827 4.468 1.00 97.31 360 ILE A CA 1
ATOM 2854 C C . ILE A 1 360 ? -20.095 -6.922 3.640 1.00 97.31 360 ILE A C 1
ATOM 2856 O O . ILE A 1 360 ? -20.546 -6.688 2.514 1.00 97.31 360 ILE A O 1
ATOM 2860 N N . ALA A 1 361 ? -20.137 -8.131 4.194 1.00 95.81 361 ALA A N 1
ATOM 2861 C CA . ALA A 1 361 ? -20.722 -9.316 3.574 1.00 95.81 361 ALA A CA 1
ATOM 2862 C C . ALA A 1 361 ? -21.421 -10.199 4.627 1.00 95.81 361 ALA A C 1
ATOM 2864 O O . ALA A 1 361 ? -21.111 -10.084 5.813 1.00 95.81 361 ALA A O 1
ATOM 2865 N N . PRO A 1 362 ? -22.371 -11.069 4.233 1.00 96.31 362 PRO A N 1
ATOM 2866 C CA . PRO A 1 362 ? -22.948 -12.057 5.145 1.00 96.31 362 PRO A CA 1
ATOM 2867 C C . PRO A 1 362 ? -21.867 -12.912 5.824 1.00 96.31 362 PRO A C 1
ATOM 2869 O O . PRO A 1 362 ? -20.936 -13.370 5.167 1.00 96.31 362 PRO A O 1
ATOM 2872 N N . GLY A 1 363 ? -22.000 -13.128 7.131 1.00 94.69 363 GLY A N 1
ATOM 2873 C CA . GLY A 1 363 ? -21.041 -13.849 7.972 1.00 94.69 363 GLY A CA 1
ATOM 2874 C C . GLY A 1 363 ? -19.928 -12.976 8.561 1.00 94.69 363 GLY A C 1
ATOM 2875 O O . GLY A 1 363 ? -19.404 -13.321 9.624 1.00 94.69 363 GLY A O 1
ATOM 2876 N N . SER A 1 364 ? -19.610 -11.835 7.938 1.00 95.69 364 SER A N 1
ATOM 2877 C CA . SER A 1 364 ? -18.589 -10.906 8.434 1.00 95.69 364 SER A CA 1
ATOM 2878 C C . SER A 1 364 ? -18.977 -10.295 9.785 1.00 95.69 364 SER A C 1
ATOM 2880 O O . SER A 1 364 ? -20.159 -10.148 10.119 1.00 95.69 364 SER A O 1
ATOM 2882 N N . LEU A 1 365 ? -17.972 -9.902 10.562 1.00 95.00 365 LEU A N 1
ATOM 2883 C CA . LEU A 1 365 ? -18.143 -9.064 11.742 1.00 95.00 365 LEU A CA 1
ATOM 2884 C C . LEU A 1 365 ? -18.788 -7.734 11.335 1.00 95.00 365 LEU A C 1
ATOM 2886 O O . LEU A 1 365 ? -18.466 -7.156 10.296 1.00 95.00 365 LEU A O 1
ATOM 2890 N N . ALA A 1 366 ? -19.733 -7.253 12.143 1.00 95.69 366 ALA A N 1
ATOM 2891 C CA . ALA A 1 366 ? -20.479 -6.027 11.869 1.00 95.69 366 ALA A CA 1
ATOM 2892 C C . ALA A 1 366 ? -19.669 -4.773 12.238 1.00 95.69 366 ALA A C 1
ATOM 2894 O O . ALA A 1 366 ? -20.064 -3.994 13.109 1.00 95.69 366 ALA A O 1
ATOM 2895 N N . ASP A 1 367 ? -18.540 -4.612 11.553 1.00 96.00 367 ASP A N 1
ATOM 2896 C CA . ASP A 1 367 ? -17.550 -3.566 11.764 1.00 96.00 367 ASP A CA 1
ATOM 2897 C C . ASP A 1 367 ? -17.476 -2.660 10.532 1.00 96.00 367 ASP A C 1
ATOM 2899 O O . ASP A 1 367 ? -17.067 -3.076 9.443 1.00 96.00 367 ASP A O 1
ATOM 2903 N N . PHE A 1 368 ? -17.906 -1.414 10.685 1.00 96.38 368 PHE A N 1
ATOM 2904 C CA . PHE A 1 368 ? -17.954 -0.445 9.596 1.00 96.38 368 PHE A CA 1
ATOM 2905 C C . PHE A 1 368 ? -18.036 0.977 10.128 1.00 96.38 368 PHE A C 1
ATOM 2907 O O . PHE A 1 368 ? -18.392 1.226 11.280 1.00 96.38 368 PHE A O 1
ATOM 2914 N N . PHE A 1 369 ? -17.744 1.936 9.264 1.00 98.12 369 PHE A N 1
ATOM 2915 C CA . PHE A 1 369 ? -17.902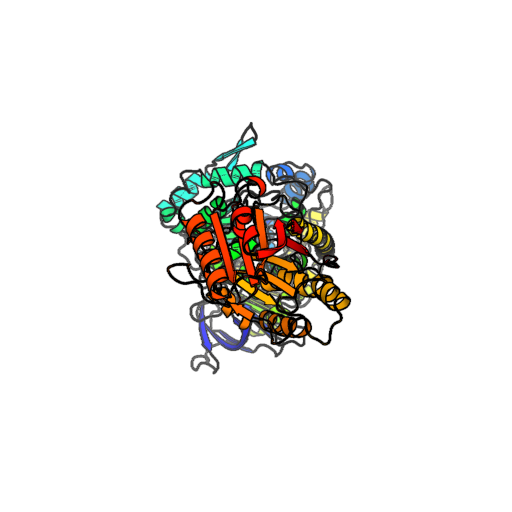 3.345 9.572 1.00 98.12 369 PHE A CA 1
ATOM 2916 C C . PHE A 1 369 ? -18.705 4.044 8.481 1.00 98.12 369 PHE A C 1
ATOM 2918 O O . PHE A 1 369 ? -18.756 3.627 7.325 1.00 98.12 369 PHE A O 1
ATOM 2925 N N . ILE A 1 370 ? -19.406 5.094 8.885 1.00 98.50 370 ILE A N 1
ATOM 2926 C CA . ILE A 1 370 ? -20.303 5.870 8.045 1.00 98.50 370 ILE A CA 1
ATOM 2927 C C . ILE A 1 370 ? -19.667 7.236 7.843 1.00 98.50 370 ILE A C 1
ATOM 2929 O O . ILE A 1 370 ? -19.468 7.977 8.807 1.00 98.50 370 ILE A O 1
ATOM 2933 N N . LEU A 1 371 ? -19.379 7.583 6.595 1.00 97.88 371 LEU A N 1
ATOM 2934 C CA . LEU A 1 371 ? -18.888 8.899 6.204 1.00 97.88 371 LEU A CA 1
ATOM 2935 C C . LEU A 1 371 ? -20.024 9.732 5.641 1.00 97.88 371 LEU A C 1
ATOM 2937 O O . LEU A 1 371 ? -20.678 9.308 4.691 1.00 97.88 371 LEU A O 1
ATOM 2941 N N . ARG A 1 372 ? -20.223 10.937 6.183 1.00 97.25 372 ARG A N 1
ATOM 2942 C CA . ARG A 1 372 ? -21.098 11.932 5.562 1.00 97.25 372 ARG A CA 1
ATOM 2943 C C . ARG A 1 372 ? -20.271 12.822 4.644 1.00 97.25 372 ARG A C 1
ATOM 2945 O O . ARG A 1 372 ? -19.575 13.721 5.110 1.00 97.25 372 ARG A O 1
ATOM 2952 N N . SER A 1 373 ? -20.369 12.583 3.343 1.00 96.50 373 SER A N 1
ATOM 2953 C CA . SER A 1 373 ? -19.605 13.334 2.352 1.00 96.50 373 SER A CA 1
ATOM 2954 C C . SER A 1 373 ? -20.165 14.751 2.159 1.00 96.50 373 SER A C 1
ATOM 2956 O O . SER A 1 373 ? -21.376 14.903 1.973 1.00 96.50 373 SER A O 1
ATOM 2958 N N . PRO A 1 374 ? -19.314 15.792 2.151 1.00 95.19 374 PRO A N 1
ATOM 2959 C CA . PRO A 1 374 ? -19.680 17.109 1.641 1.00 95.19 374 PRO A CA 1
ATOM 2960 C C . PRO A 1 374 ? -19.591 17.197 0.104 1.00 95.19 374 PRO A C 1
ATOM 2962 O O . PRO A 1 374 ? -19.914 18.240 -0.451 1.00 95.19 374 PRO A O 1
ATOM 2965 N N . LEU A 1 375 ? -19.113 16.149 -0.575 1.00 93.62 375 LEU A N 1
ATOM 2966 C CA . LEU A 1 375 ? -18.852 16.143 -2.016 1.00 93.62 375 LEU A CA 1
ATOM 2967 C C . LEU A 1 375 ? -20.084 15.708 -2.814 1.00 93.62 375 LEU A C 1
ATOM 2969 O O . LEU A 1 375 ? -20.778 14.765 -2.429 1.00 93.62 375 LEU A O 1
ATOM 2973 N N . GLU A 1 376 ? -20.285 16.335 -3.970 1.00 91.81 376 GLU A N 1
ATOM 2974 C CA . GLU A 1 376 ? -21.275 15.939 -4.976 1.00 91.81 376 GLU A CA 1
ATOM 2975 C C . GLU A 1 376 ? -20.655 14.925 -5.951 1.00 91.81 376 GLU A C 1
ATOM 2977 O O . GLU A 1 376 ? -20.279 15.256 -7.071 1.00 91.81 376 GLU A O 1
ATOM 2982 N N . THR A 1 377 ? -20.489 13.680 -5.499 1.00 90.44 377 THR A N 1
ATOM 2983 C CA . THR A 1 377 ? -19.921 12.586 -6.304 1.00 90.44 377 THR A CA 1
ATOM 2984 C C . THR A 1 377 ? -20.607 11.257 -6.004 1.00 90.44 377 THR A C 1
ATOM 2986 O O . THR A 1 377 ? -21.064 11.020 -4.882 1.00 90.44 377 THR A O 1
ATOM 2989 N N . ASP A 1 378 ? -20.651 10.376 -7.004 1.00 88.00 378 ASP A N 1
ATOM 2990 C CA . ASP A 1 378 ? -21.083 8.983 -6.858 1.00 88.00 378 ASP A CA 1
ATOM 2991 C C . ASP A 1 378 ? -19.900 8.001 -6.729 1.00 88.00 378 ASP A C 1
ATOM 2993 O O . ASP A 1 378 ? -20.098 6.788 -6.613 1.00 88.00 378 ASP A O 1
ATOM 2997 N N . ASN A 1 379 ? -18.660 8.503 -6.709 1.00 93.75 379 ASN A N 1
ATOM 2998 C CA . ASN A 1 379 ? -17.460 7.692 -6.534 1.00 93.75 379 ASN A CA 1
ATOM 2999 C C . ASN A 1 379 ? -17.105 7.538 -5.044 1.00 93.75 379 ASN A C 1
ATOM 3001 O O . ASN A 1 379 ? -16.626 8.470 -4.398 1.00 93.75 379 ASN A O 1
ATOM 3005 N N . ALA A 1 380 ? -17.285 6.333 -4.498 1.00 96.44 380 ALA A N 1
ATOM 3006 C CA . ALA A 1 380 ? -16.986 6.062 -3.092 1.00 96.44 380 ALA A CA 1
ATOM 3007 C C . ALA A 1 380 ? -15.499 6.220 -2.745 1.00 96.44 380 ALA A C 1
ATOM 3009 O O . ALA A 1 380 ? -15.177 6.687 -1.656 1.00 96.44 380 ALA A O 1
ATOM 3010 N N . LEU A 1 381 ? -14.580 5.871 -3.647 1.00 95.94 381 LEU A N 1
ATOM 3011 C CA . LEU A 1 381 ? -13.148 6.026 -3.380 1.00 95.94 381 LEU A CA 1
ATOM 3012 C C . LEU A 1 381 ? -12.737 7.501 -3.384 1.00 95.94 381 LEU A C 1
ATOM 3014 O O . LEU A 1 381 ? -11.915 7.909 -2.568 1.00 95.94 381 LEU A O 1
ATOM 3018 N N . GLU A 1 382 ? -13.370 8.333 -4.212 1.00 94.62 382 GLU A N 1
ATOM 3019 C CA . GLU A 1 382 ? -13.198 9.785 -4.129 1.00 94.62 382 GLU A CA 1
ATOM 3020 C C . GLU A 1 382 ? -13.640 10.313 -2.757 1.00 94.62 382 GLU A C 1
ATOM 3022 O O . GLU A 1 382 ? -12.880 11.025 -2.101 1.00 94.62 382 GLU A O 1
ATOM 3027 N N . VAL A 1 383 ? -14.812 9.886 -2.268 1.00 97.62 383 VAL A N 1
ATOM 3028 C CA . VAL A 1 383 ? -15.280 10.210 -0.909 1.00 97.62 383 VAL A CA 1
ATOM 3029 C C . VAL A 1 383 ? -14.273 9.748 0.147 1.00 97.62 383 VAL A C 1
ATOM 3031 O O . VAL A 1 383 ? -13.933 10.518 1.046 1.00 97.62 383 VAL A O 1
ATOM 3034 N N . PHE A 1 384 ? -13.762 8.523 0.038 1.00 98.50 384 PHE A N 1
ATOM 3035 C CA . PHE A 1 384 ? -12.791 7.971 0.980 1.00 98.50 384 PHE A CA 1
ATOM 3036 C C . PHE A 1 384 ? -11.497 8.794 1.033 1.00 98.50 384 PHE A C 1
ATOM 3038 O O . PHE A 1 384 ? -10.993 9.078 2.115 1.00 98.50 384 PHE A O 1
ATOM 3045 N N . PHE A 1 385 ? -10.951 9.211 -0.108 1.00 97.44 385 PHE A N 1
ATOM 3046 C CA . PHE A 1 385 ? -9.651 9.886 -0.135 1.00 97.44 385 PHE A CA 1
ATOM 3047 C C . PHE A 1 385 ? -9.717 11.407 0.038 1.00 97.44 385 PHE A C 1
ATOM 3049 O O . PHE A 1 385 ? -8.730 11.996 0.475 1.00 97.44 385 PHE A O 1
ATOM 3056 N N . ALA A 1 386 ? -10.840 12.052 -0.286 1.00 94.19 386 ALA A N 1
ATOM 3057 C CA . ALA A 1 386 ? -10.968 13.512 -0.242 1.00 94.19 386 ALA A CA 1
ATOM 3058 C C . ALA A 1 386 ? -11.651 14.050 1.027 1.00 94.19 386 ALA A C 1
ATOM 3060 O O . ALA A 1 386 ? -11.627 15.256 1.271 1.00 94.19 386 ALA A O 1
ATOM 3061 N N . THR A 1 387 ? -12.255 13.188 1.851 1.00 96.06 387 THR A N 1
ATOM 3062 C CA . THR A 1 387 ? -12.869 13.609 3.120 1.00 96.06 387 THR A CA 1
ATOM 3063 C C . THR A 1 387 ? -11.905 13.503 4.307 1.00 96.06 387 THR A C 1
ATOM 3065 O O . THR A 1 387 ? -10.797 12.984 4.220 1.00 96.06 387 THR A O 1
ATOM 3068 N N . GLU A 1 388 ? -12.321 14.051 5.445 1.00 96.06 388 GLU A N 1
ATOM 3069 C CA . GLU A 1 388 ? -11.556 14.127 6.705 1.00 96.06 388 GLU A CA 1
ATOM 3070 C C . GLU A 1 388 ? -12.297 13.437 7.862 1.00 96.06 388 GLU A C 1
ATOM 3072 O O . GLU A 1 388 ? -13.518 13.296 7.812 1.00 96.06 388 GLU A O 1
ATOM 3077 N N . ASP A 1 389 ? -11.588 13.118 8.945 1.00 96.25 389 ASP A N 1
ATOM 3078 C CA . ASP A 1 389 ? -12.123 12.505 10.175 1.00 96.25 389 ASP A CA 1
ATOM 3079 C C . ASP A 1 389 ? -13.297 13.267 10.828 1.00 96.25 389 ASP A C 1
ATOM 3081 O O . ASP A 1 389 ? -14.226 12.658 11.362 1.00 96.25 389 ASP A O 1
ATOM 3085 N N . LYS A 1 390 ? -13.370 14.599 10.683 1.00 96.31 390 LYS A N 1
ATOM 3086 C CA . LYS A 1 390 ? -14.543 15.392 11.108 1.00 96.31 390 LYS A CA 1
ATOM 3087 C C . LYS A 1 390 ? -15.848 14.945 10.440 1.00 96.31 390 LYS A C 1
ATOM 3089 O O . LYS A 1 390 ? -16.921 15.171 11.003 1.00 96.31 390 LYS A O 1
ATOM 3094 N N . HIS A 1 391 ? -15.775 14.294 9.280 1.00 97.25 391 HIS A N 1
ATOM 3095 C CA . HIS A 1 391 ? -16.923 13.801 8.518 1.00 97.25 391 HIS A CA 1
ATOM 3096 C C . HIS A 1 391 ? -17.340 12.369 8.883 1.00 97.25 391 HIS A C 1
ATOM 3098 O O . HIS A 1 391 ? -18.359 11.895 8.376 1.00 97.25 391 HIS A O 1
ATOM 3104 N N . VAL A 1 392 ? -16.614 11.682 9.780 1.00 98.00 392 VAL A N 1
ATOM 3105 C CA . VAL A 1 392 ? -17.046 10.378 10.307 1.00 98.00 392 VAL A CA 1
ATOM 3106 C C . VAL A 1 392 ? -18.330 10.564 11.096 1.00 98.00 392 VAL A C 1
ATOM 3108 O O . VAL A 1 392 ? -18.347 11.121 12.194 1.00 98.00 392 VAL A O 1
ATOM 3111 N N . ARG A 1 393 ? -19.440 10.115 10.525 1.00 97.50 393 ARG A N 1
ATOM 3112 C CA . ARG A 1 393 ? -20.764 10.224 11.124 1.00 97.50 393 ARG A CA 1
ATOM 3113 C C . ARG A 1 393 ? -20.961 9.198 12.231 1.00 97.50 393 ARG A C 1
ATOM 3115 O O . ARG A 1 393 ? -21.553 9.536 13.254 1.00 97.50 393 ARG A O 1
ATOM 3122 N N . ALA A 1 394 ? -20.467 7.980 12.030 1.00 97.94 394 ALA A N 1
ATOM 3123 C CA . ALA A 1 394 ? -20.427 6.936 13.046 1.00 97.94 394 ALA A CA 1
ATOM 3124 C C . ALA A 1 394 ? -19.347 5.898 12.738 1.00 97.94 394 ALA A C 1
ATOM 3126 O O . ALA A 1 394 ? -19.158 5.560 11.578 1.00 97.94 394 ALA A O 1
ATOM 3127 N N . THR A 1 395 ? -18.735 5.336 13.771 1.00 98.06 395 THR A N 1
ATOM 3128 C CA . THR A 1 395 ? -17.949 4.099 13.711 1.00 98.06 395 THR A CA 1
ATOM 3129 C C . THR A 1 395 ? -18.675 3.057 14.545 1.00 98.06 395 THR A C 1
ATOM 3131 O O . THR A 1 395 ? -19.114 3.348 15.662 1.00 98.06 395 THR A O 1
ATOM 3134 N N . ILE A 1 396 ? -18.876 1.874 13.974 1.00 95.69 396 ILE A N 1
ATOM 3135 C CA . ILE A 1 396 ? -19.706 0.796 14.507 1.00 95.69 396 ILE A CA 1
ATOM 3136 C C . ILE A 1 396 ? -18.856 -0.473 14.565 1.00 95.69 396 ILE A C 1
ATOM 3138 O O . ILE A 1 396 ? -18.240 -0.840 13.568 1.00 95.69 396 ILE A O 1
ATOM 3142 N N . ILE A 1 397 ? -18.837 -1.135 15.723 1.00 94.06 397 ILE A N 1
ATOM 3143 C CA . ILE A 1 397 ? -18.108 -2.390 15.952 1.00 94.06 397 ILE A CA 1
ATOM 3144 C C . ILE A 1 397 ? -19.058 -3.410 16.557 1.00 94.06 397 ILE A C 1
ATOM 3146 O O . ILE A 1 397 ? -19.748 -3.119 17.536 1.00 94.06 397 ILE A O 1
ATOM 3150 N N . GLY A 1 398 ? -19.132 -4.597 15.955 1.00 92.00 398 GLY A N 1
ATOM 3151 C CA . GLY A 1 398 ? -20.102 -5.621 16.350 1.00 92.00 398 GLY A CA 1
ATOM 3152 C C . GLY A 1 398 ? -21.550 -5.105 16.343 1.00 92.00 398 GLY A C 1
ATOM 3153 O O . GLY A 1 398 ? -22.372 -5.492 17.173 1.00 92.00 398 GLY A O 1
ATOM 3154 N N . GLY A 1 399 ? -21.877 -4.182 15.435 1.00 91.88 399 GLY A N 1
ATOM 3155 C CA . GLY A 1 399 ? -23.194 -3.544 15.363 1.00 91.88 399 GLY A CA 1
ATOM 3156 C C . GLY A 1 399 ? -23.471 -2.491 16.445 1.00 91.88 399 GLY A C 1
ATOM 3157 O O . GLY A 1 399 ? -24.530 -1.866 16.405 1.00 91.88 399 GLY A O 1
ATOM 3158 N N . CYS A 1 400 ? -22.547 -2.248 17.379 1.00 91.44 400 CYS A N 1
ATOM 3159 C CA . CYS A 1 400 ? -22.659 -1.197 18.387 1.00 91.44 400 CYS A CA 1
ATOM 3160 C C . CYS A 1 400 ? -21.953 0.088 17.912 1.00 91.44 400 CYS A C 1
ATOM 3162 O O . CYS A 1 400 ? -20.771 0.031 17.565 1.00 91.44 400 CYS A O 1
ATOM 3164 N N . PRO A 1 401 ? -22.620 1.258 17.871 1.00 93.06 401 PRO A N 1
ATOM 3165 C CA . PRO A 1 401 ? -21.949 2.509 17.536 1.00 93.06 401 PRO A CA 1
ATOM 3166 C C . PRO A 1 401 ? -21.077 2.993 18.699 1.00 93.06 401 PRO A C 1
ATOM 3168 O O . PRO A 1 401 ? -21.573 3.320 19.775 1.00 93.06 401 PRO A O 1
ATOM 3171 N N . VAL A 1 402 ? -19.774 3.092 18.456 1.00 94.50 402 VAL A N 1
ATOM 3172 C CA . VAL A 1 402 ? -18.777 3.437 19.481 1.00 94.50 402 VAL A CA 1
ATOM 3173 C C . VAL A 1 402 ? -18.371 4.908 19.438 1.00 94.50 402 VAL A C 1
ATOM 3175 O O . VAL A 1 402 ? -18.110 5.510 20.472 1.00 94.50 402 VAL A O 1
ATOM 3178 N N . TYR A 1 403 ? -18.385 5.533 18.262 1.00 96.94 403 TYR A N 1
ATOM 3179 C CA . TYR A 1 403 ? -17.988 6.928 18.057 1.00 96.94 403 TYR A CA 1
ATOM 3180 C C . TYR A 1 403 ? -18.848 7.568 16.973 1.00 96.94 403 TYR A C 1
ATOM 3182 O O . TYR A 1 403 ? -19.254 6.887 16.037 1.00 96.94 403 TYR A O 1
ATOM 3190 N N . GLY A 1 404 ? -19.119 8.870 17.060 1.00 97.19 404 GLY A N 1
ATOM 3191 C CA . GLY A 1 404 ? -19.737 9.603 15.957 1.00 97.19 404 GLY A CA 1
ATOM 3192 C C . GLY A 1 404 ? -20.525 10.832 16.376 1.00 97.19 404 GLY A C 1
ATOM 3193 O O . GLY A 1 404 ? -20.374 11.362 17.473 1.00 97.19 404 GLY A O 1
ATOM 3194 N N . GLU A 1 405 ? -21.380 11.308 15.478 1.00 97.25 405 GLU A N 1
ATOM 3195 C CA . GLU A 1 405 ? -22.233 12.466 15.717 1.00 97.25 405 GLU A CA 1
ATOM 3196 C C . GLU A 1 405 ? -23.361 12.161 16.703 1.00 97.25 405 GLU A C 1
ATOM 3198 O O . GLU A 1 405 ? -24.144 11.228 16.512 1.00 97.25 405 GLU A O 1
ATOM 3203 N N . LYS A 1 406 ? -23.509 13.023 17.711 1.00 95.88 406 LYS A N 1
ATOM 3204 C CA . LYS A 1 406 ? -24.472 12.857 18.806 1.00 95.88 406 LYS A CA 1
ATOM 3205 C C . LYS A 1 406 ? -25.893 12.555 18.335 1.00 95.88 406 LYS A C 1
ATOM 3207 O O . LYS A 1 406 ? -26.523 11.622 18.825 1.00 95.88 406 LYS A O 1
ATOM 3212 N N . ASP A 1 407 ? -26.413 13.339 17.395 1.00 94.56 407 ASP A N 1
ATOM 3213 C CA . ASP A 1 407 ? -27.805 13.200 16.956 1.00 94.56 407 ASP A CA 1
ATOM 3214 C C . ASP A 1 407 ? -28.038 11.956 16.099 1.00 94.56 407 ASP A C 1
ATOM 3216 O O . ASP A 1 407 ? -29.145 11.419 16.072 1.00 94.56 407 ASP A O 1
ATOM 3220 N N . PHE A 1 408 ? -26.992 11.445 15.447 1.00 96.00 408 PHE A N 1
ATOM 3221 C CA . PHE A 1 408 ? -27.074 10.179 14.736 1.00 96.00 408 PHE A CA 1
ATOM 3222 C C . PHE A 1 408 ? -26.987 8.988 15.696 1.00 96.00 408 PHE A C 1
ATOM 3224 O O . PHE A 1 408 ? -27.818 8.085 15.618 1.00 96.00 408 PHE A O 1
ATOM 3231 N N . LEU A 1 409 ? -26.051 9.015 16.649 1.00 95.44 409 LEU A N 1
ATOM 3232 C CA . LEU A 1 409 ? -25.846 7.939 17.625 1.00 95.44 409 LEU A CA 1
ATOM 3233 C C . LEU A 1 409 ? -27.048 7.738 18.563 1.00 95.44 409 LEU A C 1
ATOM 3235 O O . LEU A 1 409 ? -27.351 6.605 18.933 1.00 95.44 409 LEU A O 1
ATOM 3239 N N . LYS A 1 410 ? -27.812 8.795 18.876 1.00 93.56 410 LYS A N 1
ATOM 3240 C CA . LYS A 1 410 ? -29.075 8.684 19.639 1.00 93.56 410 LYS A CA 1
ATOM 3241 C C . LYS A 1 410 ? -30.075 7.694 19.028 1.00 93.56 410 LYS A C 1
ATOM 3243 O O . LYS A 1 410 ? -30.856 7.101 19.768 1.00 93.56 410 LYS A O 1
ATOM 3248 N N . LYS A 1 411 ? -30.047 7.476 17.704 1.00 92.38 411 LYS A N 1
ATOM 3249 C CA . LYS A 1 411 ? -30.934 6.519 17.013 1.00 92.38 411 LYS A CA 1
ATOM 3250 C C . LYS A 1 411 ? -30.719 5.069 17.470 1.00 92.38 411 LYS A C 1
ATOM 3252 O O . LYS A 1 411 ? -31.622 4.253 17.327 1.00 92.38 411 LYS A O 1
ATOM 3257 N N . PHE A 1 412 ? -29.554 4.771 18.044 1.00 90.94 412 PHE A N 1
ATOM 3258 C CA . PHE A 1 412 ? -29.168 3.441 18.512 1.00 90.94 412 PHE A CA 1
ATOM 3259 C C . PHE A 1 412 ? -29.446 3.214 20.006 1.00 90.94 412 PHE A C 1
ATOM 3261 O O . PHE A 1 412 ? -29.247 2.108 20.489 1.00 90.94 412 PHE A O 1
ATOM 3268 N N . LYS A 1 413 ? -29.932 4.234 20.735 1.00 87.94 413 LYS A N 1
ATOM 3269 C CA . LYS A 1 413 ? -30.278 4.156 22.170 1.00 87.94 413 LYS A CA 1
ATOM 3270 C C . LYS A 1 413 ? -29.108 3.752 23.088 1.00 87.94 413 LYS A C 1
ATOM 3272 O O . LYS A 1 413 ? -29.317 3.090 24.099 1.00 87.94 413 LYS A O 1
ATOM 3277 N N . VAL A 1 414 ? -27.891 4.176 22.750 1.00 88.00 414 VAL A N 1
ATOM 3278 C CA . VAL A 1 414 ? -26.678 3.958 23.558 1.00 88.00 414 VAL A CA 1
ATOM 3279 C C . VAL A 1 414 ? -26.373 5.148 24.476 1.00 88.00 414 VAL A C 1
ATOM 3281 O O . VAL A 1 414 ? -26.776 6.282 24.196 1.00 88.00 414 VAL A O 1
ATOM 3284 N N . THR A 1 415 ? -25.626 4.914 25.557 1.00 89.31 415 THR A N 1
ATOM 3285 C CA . THR A 1 415 ? -25.138 5.972 26.461 1.00 89.31 415 THR A CA 1
ATOM 3286 C C . THR A 1 415 ? -24.009 6.763 25.804 1.00 89.31 415 THR A C 1
ATOM 3288 O O . THR A 1 415 ? -23.101 6.169 25.231 1.00 89.31 415 THR A O 1
ATOM 3291 N N . LEU A 1 416 ? -24.031 8.097 25.888 1.00 93.19 416 LEU A N 1
ATOM 3292 C CA . LEU A 1 416 ? -23.086 8.959 25.168 1.00 93.19 416 LEU A CA 1
ATOM 3293 C C . LEU A 1 416 ? -22.337 9.911 26.099 1.00 93.19 416 LEU A C 1
ATOM 3295 O O . LEU A 1 416 ? -22.951 10.650 26.870 1.00 93.19 416 LEU A O 1
ATOM 3299 N N . GLN A 1 417 ? -21.015 9.972 25.942 1.00 94.25 417 GLN A N 1
ATOM 3300 C CA . GLN A 1 417 ? -20.159 11.000 26.533 1.00 94.25 417 GLN A CA 1
ATOM 3301 C C . GLN A 1 417 ? -19.729 12.016 25.464 1.00 94.25 417 GLN A C 1
ATOM 3303 O O . GLN A 1 417 ? -19.424 11.647 24.329 1.00 94.25 417 GLN A O 1
ATOM 3308 N N . ASN A 1 418 ? -19.698 13.308 25.814 1.00 94.44 418 ASN A N 1
ATOM 3309 C CA . ASN A 1 418 ? -19.147 14.342 24.928 1.00 94.44 418 ASN A CA 1
ATOM 3310 C C . ASN A 1 418 ? -17.612 14.333 24.989 1.00 94.44 418 ASN A C 1
ATOM 3312 O O . ASN A 1 418 ? -17.029 14.054 26.039 1.00 94.44 418 ASN A O 1
ATOM 3316 N N . LEU A 1 419 ? -16.973 14.715 23.886 1.00 94.25 419 LEU A N 1
ATOM 3317 C CA . LEU A 1 419 ? -15.519 14.859 23.814 1.00 94.25 419 LEU A CA 1
ATOM 3318 C C . LEU A 1 419 ? -15.037 16.201 24.402 1.00 94.25 419 LEU A C 1
ATOM 3320 O O . LEU A 1 419 ? -15.824 17.154 24.482 1.00 94.25 419 LEU A O 1
ATOM 3324 N N . PRO A 1 420 ? -13.756 16.312 24.812 1.00 92.06 420 PRO A N 1
ATOM 3325 C CA . PRO A 1 420 ? -13.226 17.544 25.380 1.00 92.06 420 PRO A CA 1
ATOM 3326 C C . PRO A 1 420 ? -13.255 18.683 24.359 1.00 92.06 420 PRO A C 1
ATOM 3328 O O . PRO A 1 420 ? -12.724 18.561 23.259 1.00 92.06 420 PRO A O 1
ATOM 3331 N N . LYS A 1 421 ? -13.806 19.846 24.734 1.00 89.62 421 LYS A N 1
ATOM 3332 C CA . LYS A 1 421 ? -13.847 21.029 23.844 1.00 89.62 421 LYS A CA 1
ATOM 3333 C C . LYS A 1 421 ? -12.451 21.501 23.408 1.00 89.62 421 LYS A C 1
ATOM 3335 O O . LYS A 1 421 ? -12.325 22.146 22.370 1.00 89.62 421 LYS A O 1
ATOM 3340 N N . ALA A 1 422 ? -11.420 21.177 24.193 1.00 88.81 422 ALA A N 1
ATOM 3341 C CA . ALA A 1 422 ? -10.022 21.477 23.894 1.00 88.81 422 ALA A CA 1
ATOM 3342 C C . ALA A 1 422 ? -9.511 20.796 22.608 1.00 88.81 422 ALA A C 1
ATOM 3344 O O . ALA A 1 422 ? -8.582 21.311 21.991 1.00 88.81 422 ALA A O 1
ATOM 3345 N N . GLU A 1 423 ? -10.155 19.712 22.153 1.00 91.06 423 GLU A N 1
ATOM 3346 C CA . GLU A 1 423 ? -9.797 19.009 20.909 1.00 91.06 423 GLU A CA 1
ATOM 3347 C C . GLU A 1 423 ? -10.147 19.792 19.633 1.00 91.06 423 GLU A C 1
ATOM 3349 O O . GLU A 1 423 ? -9.784 19.377 18.534 1.00 91.06 423 GLU A O 1
ATOM 3354 N N . GLY A 1 424 ? -10.847 20.925 19.754 1.00 90.31 424 GLY A N 1
ATOM 3355 C CA . GLY A 1 424 ? -11.169 21.818 18.643 1.00 90.31 424 GLY A CA 1
ATOM 3356 C C . GLY A 1 424 ? -12.625 21.756 18.177 1.00 90.31 424 GLY A C 1
ATOM 3357 O O . GLY A 1 424 ? -13.471 21.047 18.719 1.00 90.31 424 GLY A O 1
ATOM 3358 N N . ALA A 1 425 ? -12.950 22.551 17.156 1.00 89.81 425 ALA A N 1
ATOM 3359 C CA . ALA A 1 425 ? -14.331 22.711 16.696 1.00 89.81 425 ALA A CA 1
ATOM 3360 C C . ALA A 1 425 ? -14.917 21.430 16.073 1.00 89.81 425 ALA A C 1
ATOM 3362 O O . ALA A 1 425 ? -16.124 21.206 16.180 1.00 89.81 425 ALA A O 1
ATOM 3363 N N . ALA A 1 426 ? -14.083 20.571 15.472 1.00 91.56 426 ALA A N 1
ATOM 3364 C CA . ALA A 1 426 ? -14.541 19.350 14.808 1.00 91.56 426 ALA A CA 1
ATOM 3365 C C . ALA A 1 426 ? -15.155 18.324 15.774 1.00 91.56 426 ALA A C 1
ATOM 3367 O O . ALA A 1 426 ? -16.003 17.534 15.363 1.00 91.56 426 ALA A O 1
ATOM 3368 N N . VAL A 1 427 ? -14.797 18.360 17.066 1.00 93.69 427 VAL A N 1
ATOM 3369 C CA . VAL A 1 427 ? -15.376 17.451 18.067 1.00 93.69 427 VAL A CA 1
ATOM 3370 C C . VAL A 1 427 ? -16.676 17.962 18.690 1.00 93.69 427 VAL A C 1
ATOM 3372 O O . VAL A 1 427 ? -17.303 17.233 19.451 1.00 93.69 427 VAL A O 1
ATOM 3375 N N . LYS A 1 428 ? -17.111 19.199 18.395 1.00 91.12 428 LYS A N 1
ATOM 3376 C CA . LYS A 1 428 ? -18.239 19.861 19.084 1.00 91.12 428 LYS A CA 1
ATOM 3377 C C . LYS A 1 428 ? -19.516 19.012 19.107 1.00 91.12 428 LYS A C 1
ATOM 3379 O O . LYS A 1 428 ? -20.220 19.002 20.113 1.00 91.12 428 LYS A O 1
ATOM 3384 N N . ASN A 1 429 ? -19.789 18.306 18.011 1.00 92.50 429 ASN A N 1
ATOM 3385 C CA . ASN A 1 429 ? -20.961 17.441 17.856 1.00 92.50 429 ASN A CA 1
ATOM 3386 C C . ASN A 1 429 ? -20.612 15.945 17.918 1.00 92.50 429 ASN A C 1
ATOM 3388 O O . ASN A 1 429 ? -21.467 15.111 17.619 1.00 92.50 429 ASN A O 1
ATOM 3392 N N . LYS A 1 430 ? -19.371 15.599 18.278 1.00 96.44 430 LYS A N 1
ATOM 3393 C CA . LYS A 1 430 ? -18.901 14.219 18.379 1.00 96.44 430 LYS A CA 1
ATOM 3394 C C . LYS A 1 430 ? -19.071 13.701 19.802 1.00 96.44 430 LYS A C 1
ATOM 3396 O O . LYS A 1 430 ? -18.851 14.405 20.789 1.00 96.44 430 LYS A O 1
ATOM 3401 N N . THR A 1 431 ? -19.463 12.445 19.882 1.00 96.75 431 THR A N 1
ATOM 3402 C CA . THR A 1 431 ? -19.667 11.696 21.113 1.00 96.75 431 THR A CA 1
ATOM 3403 C C . THR A 1 431 ? -19.100 10.303 20.955 1.00 96.75 431 THR A C 1
ATOM 3405 O O . THR A 1 431 ? -18.895 9.816 19.844 1.00 96.75 431 THR A O 1
ATOM 3408 N N . VAL A 1 432 ? -18.896 9.660 22.088 1.00 95.12 432 VAL A N 1
ATOM 3409 C CA . VAL A 1 432 ? -18.404 8.294 22.185 1.00 95.12 432 VAL A CA 1
ATOM 3410 C C . VAL A 1 432 ? -19.290 7.529 23.149 1.00 95.12 432 VAL A C 1
ATOM 3412 O O . VAL A 1 432 ? -19.745 8.071 24.164 1.00 95.12 432 VAL A O 1
ATOM 3415 N N . HIS A 1 433 ? -19.563 6.284 22.795 1.00 92.44 433 HIS A N 1
ATOM 3416 C CA . HIS A 1 433 ? -20.191 5.326 23.675 1.00 92.44 433 HIS A CA 1
ATOM 3417 C C . HIS A 1 433 ? -19.100 4.588 24.447 1.00 92.44 433 HIS A C 1
ATOM 3419 O O . HIS A 1 433 ? -18.251 3.922 23.864 1.00 92.44 433 HIS A O 1
ATOM 3425 N N . LEU A 1 434 ? -19.125 4.739 25.766 1.00 86.94 434 LEU A N 1
ATOM 3426 C CA . LEU A 1 434 ? -18.282 4.006 26.698 1.00 86.94 434 LEU A CA 1
ATOM 3427 C C . LEU A 1 434 ? -19.192 3.350 27.727 1.00 86.94 434 LEU A C 1
ATOM 3429 O O . LEU A 1 434 ? -20.086 4.015 28.257 1.00 86.94 434 LEU A O 1
ATOM 3433 N N . ASP A 1 435 ? -18.946 2.076 28.014 1.00 77.31 435 ASP A N 1
ATOM 3434 C CA . ASP A 1 435 ? -19.631 1.361 29.087 1.00 77.31 435 ASP A CA 1
ATOM 3435 C C . ASP A 1 435 ? -19.384 2.063 30.444 1.00 77.31 435 ASP A C 1
ATOM 3437 O O . ASP A 1 435 ? -18.356 2.705 30.679 1.00 77.31 435 ASP A O 1
ATOM 3441 N N . GLU A 1 436 ? -20.346 2.012 31.360 1.00 78.62 436 GLU A N 1
ATOM 3442 C CA . GLU A 1 436 ? -20.213 2.698 32.651 1.00 78.62 436 GLU A CA 1
ATOM 3443 C C . GLU A 1 436 ? -19.210 1.993 33.584 1.00 78.62 436 GLU A C 1
ATOM 3445 O O . GLU A 1 436 ? -18.564 2.640 34.417 1.00 78.62 436 GLU A O 1
ATOM 3450 N N . SER A 1 437 ? -18.994 0.684 33.404 1.00 76.81 437 SER A N 1
ATOM 3451 C CA . SER A 1 437 ? -18.020 -0.116 34.163 1.00 76.81 437 SER A CA 1
ATOM 3452 C C . SER A 1 437 ? -16.567 0.313 33.933 1.00 76.81 437 SER A C 1
ATOM 3454 O O . SER A 1 437 ? -15.707 0.068 34.785 1.00 76.81 437 SER A O 1
ATOM 3456 N N . ILE A 1 438 ? -16.309 1.028 32.833 1.00 78.56 438 ILE A N 1
ATOM 3457 C CA . ILE A 1 438 ? -15.013 1.610 32.466 1.00 78.56 438 ILE A CA 1
ATOM 3458 C C . ILE A 1 438 ? -14.549 2.629 33.507 1.00 78.56 438 ILE A C 1
ATOM 3460 O O . ILE A 1 438 ? -13.350 2.758 33.772 1.00 78.56 438 ILE A O 1
ATOM 3464 N N . LYS A 1 439 ? -15.505 3.336 34.126 1.00 85.56 439 LYS A N 1
ATOM 3465 C CA . LYS A 1 439 ? -15.276 4.410 35.106 1.00 85.56 439 LYS A CA 1
ATOM 3466 C C . LYS A 1 439 ? -14.356 5.530 34.588 1.00 85.56 439 LYS A C 1
ATOM 3468 O O . LYS A 1 439 ? -13.664 6.169 35.380 1.00 85.56 439 LYS A O 1
ATOM 3473 N N . ILE A 1 440 ? -14.383 5.796 33.279 1.00 88.56 440 ILE A N 1
ATOM 3474 C CA . ILE A 1 440 ? -13.685 6.921 32.638 1.00 88.56 440 ILE A CA 1
ATOM 3475 C C . ILE A 1 440 ? -14.695 7.976 32.198 1.00 88.56 440 ILE A C 1
ATOM 3477 O O . ILE A 1 440 ? -15.703 7.675 31.558 1.00 88.56 440 ILE A O 1
ATOM 3481 N N . ASN A 1 441 ? -14.390 9.228 32.529 1.00 92.38 441 ASN A N 1
ATOM 3482 C CA . ASN A 1 441 ? -15.024 10.405 31.961 1.00 92.38 441 ASN A CA 1
ATOM 3483 C C . ASN A 1 441 ? -14.003 11.096 31.056 1.00 92.38 441 ASN A C 1
ATOM 3485 O O . ASN A 1 441 ? -13.094 11.761 31.552 1.00 92.38 441 ASN A O 1
ATOM 3489 N N . ILE A 1 442 ? -14.153 10.963 29.737 1.00 91.69 442 ILE A N 1
ATOM 3490 C CA . ILE A 1 442 ? -13.117 11.405 28.786 1.00 91.69 442 ILE A CA 1
ATOM 3491 C C . ILE A 1 442 ? -12.787 12.888 28.957 1.00 91.69 442 ILE A C 1
ATOM 3493 O O . ILE A 1 442 ? -11.616 13.255 28.984 1.00 91.69 442 ILE A O 1
ATOM 3497 N N . ASN A 1 443 ? -13.798 13.744 29.116 1.00 91.06 443 ASN A N 1
ATOM 3498 C CA . ASN A 1 443 ? -13.578 15.181 29.268 1.00 91.06 443 ASN A CA 1
ATOM 3499 C C . ASN A 1 443 ? -12.724 15.511 30.504 1.00 91.06 443 ASN A C 1
ATOM 3501 O O . ASN A 1 443 ? -11.767 16.276 30.407 1.00 91.06 443 ASN A O 1
ATOM 3505 N N . ARG A 1 444 ? -13.043 14.918 31.659 1.00 93.69 444 ARG A N 1
ATOM 3506 C CA . ARG A 1 444 ? -12.294 15.124 32.908 1.00 93.69 444 ARG A CA 1
ATOM 3507 C C . ARG A 1 444 ? -10.903 14.494 32.845 1.00 93.69 444 ARG A C 1
ATOM 3509 O O . ARG A 1 444 ? -9.922 15.132 33.220 1.00 93.69 444 ARG A O 1
ATOM 3516 N N . ASP A 1 445 ? -10.825 13.242 32.413 1.00 93.38 445 ASP A N 1
ATOM 3517 C CA . ASP A 1 445 ? -9.620 12.429 32.563 1.00 93.38 445 ASP A CA 1
ATOM 3518 C C . ASP A 1 445 ? -8.549 12.801 31.526 1.00 93.38 445 ASP A C 1
ATOM 3520 O O . ASP A 1 445 ? -7.370 12.871 31.871 1.00 93.38 445 ASP A O 1
ATOM 3524 N N . VAL A 1 446 ? -8.935 13.170 30.298 1.00 92.44 446 VAL A N 1
ATOM 3525 C CA . VAL A 1 446 ? -7.997 13.741 29.311 1.00 92.44 446 VAL A CA 1
ATOM 3526 C C . VAL A 1 446 ? -7.499 15.118 29.765 1.00 92.44 446 VAL A C 1
ATOM 3528 O O . VAL A 1 446 ? -6.304 15.399 29.667 1.00 92.44 446 VAL A O 1
ATOM 3531 N N . ALA A 1 447 ? -8.367 15.962 30.338 1.00 91.69 447 ALA A N 1
ATOM 3532 C CA . ALA A 1 447 ? -7.954 17.259 30.885 1.00 91.69 447 ALA A CA 1
ATOM 3533 C C . ALA A 1 447 ? -6.955 17.118 32.050 1.00 91.69 447 ALA A C 1
ATOM 3535 O O . ALA A 1 447 ? -6.068 17.960 32.212 1.00 91.69 447 ALA A O 1
ATOM 3536 N N . LYS A 1 448 ? -7.054 16.041 32.841 1.00 92.25 448 LYS A N 1
ATOM 3537 C CA . LYS A 1 448 ? -6.059 15.711 33.869 1.00 92.25 448 LYS A CA 1
ATOM 3538 C C . LYS A 1 448 ? -4.694 15.407 33.245 1.00 92.25 448 LYS A C 1
ATOM 3540 O O . LYS A 1 448 ? -3.702 15.967 33.701 1.00 92.25 448 LYS A O 1
ATOM 3545 N N . ILE A 1 449 ? -4.638 14.598 32.183 1.00 91.19 449 ILE A N 1
ATOM 3546 C CA . ILE A 1 449 ? -3.375 14.324 31.474 1.00 91.19 449 ILE A CA 1
ATOM 3547 C C . ILE A 1 449 ? -2.787 15.610 30.887 1.00 91.19 449 ILE A C 1
ATOM 3549 O O . ILE A 1 449 ? -1.596 15.862 31.046 1.00 91.19 449 ILE A O 1
ATOM 3553 N N . GLU A 1 450 ? -3.604 16.464 30.266 1.00 90.50 450 GLU A N 1
ATOM 3554 C CA . GLU A 1 450 ? -3.127 17.763 29.775 1.00 90.50 450 GLU A CA 1
ATOM 3555 C C . GLU A 1 450 ? -2.527 18.630 30.880 1.00 90.50 450 GLU A C 1
ATOM 3557 O O . GLU A 1 450 ? -1.515 19.295 30.661 1.00 90.50 450 GLU A O 1
ATOM 3562 N N . LYS A 1 451 ? -3.160 18.656 32.057 1.00 90.56 451 LYS A N 1
ATOM 3563 C CA . LYS A 1 451 ? -2.644 19.395 33.207 1.00 90.56 451 LYS A CA 1
ATOM 3564 C C . LYS A 1 451 ? -1.291 18.833 33.643 1.00 90.56 451 LYS A C 1
ATOM 3566 O O . LYS A 1 451 ? -0.378 19.626 33.844 1.00 90.56 451 LYS A O 1
ATOM 3571 N N . ASN A 1 452 ? -1.156 17.507 33.719 1.00 90.00 452 ASN A N 1
ATOM 3572 C CA . ASN A 1 452 ? 0.107 16.846 34.055 1.00 90.00 452 ASN A CA 1
ATOM 3573 C C . ASN A 1 452 ? 1.216 17.204 33.050 1.00 90.00 452 ASN A C 1
ATOM 3575 O O . ASN A 1 452 ? 2.312 17.571 33.462 1.00 90.00 452 ASN A O 1
ATOM 3579 N N . LEU A 1 453 ? 0.920 17.176 31.745 1.00 89.75 453 LEU A N 1
ATOM 3580 C CA . LEU A 1 453 ? 1.870 17.547 30.685 1.00 89.75 453 LEU A CA 1
ATOM 3581 C C . LEU A 1 453 ? 2.302 19.021 30.758 1.00 89.75 453 LEU A C 1
ATOM 3583 O O . LEU A 1 453 ? 3.463 19.341 30.513 1.00 89.75 453 LEU A O 1
ATOM 3587 N N . LYS A 1 454 ? 1.386 19.927 31.122 1.00 90.75 454 LYS A N 1
ATOM 3588 C CA . LYS A 1 454 ? 1.690 21.356 31.319 1.00 90.75 454 LYS A CA 1
ATOM 3589 C C . LYS A 1 454 ? 2.490 21.636 32.592 1.00 90.75 454 LYS A C 1
ATOM 3591 O O . LYS A 1 454 ? 3.094 22.698 32.676 1.00 90.75 454 LYS A O 1
ATOM 3596 N N . SER A 1 455 ? 2.457 20.731 33.572 1.00 89.31 455 SER A N 1
ATOM 3597 C CA . SER A 1 455 ? 3.200 20.857 34.833 1.00 89.31 455 SER A CA 1
ATOM 3598 C C . SER A 1 455 ? 4.587 20.212 34.815 1.00 89.31 455 SER A C 1
ATOM 3600 O O . SER A 1 455 ? 5.276 20.271 35.830 1.00 89.31 455 SER A O 1
ATOM 3602 N N . LEU A 1 456 ? 4.988 19.580 33.707 1.00 86.62 456 LEU A N 1
ATOM 3603 C CA . LEU A 1 456 ? 6.358 19.094 33.537 1.00 86.62 456 LEU A CA 1
ATOM 3604 C C . LEU A 1 456 ? 7.347 20.267 33.533 1.00 86.62 456 LEU A C 1
ATOM 3606 O O . LEU A 1 456 ? 6.979 21.390 33.187 1.00 86.62 456 LEU A O 1
ATOM 3610 N N . GLU A 1 457 ? 8.607 19.987 33.879 1.00 83.12 457 GLU A N 1
ATOM 3611 C CA . GLU A 1 457 ? 9.698 20.977 33.892 1.00 83.12 457 GLU A CA 1
ATOM 3612 C C . GLU A 1 457 ? 9.796 21.737 32.562 1.00 83.12 457 GLU A C 1
ATOM 3614 O O . GLU A 1 457 ? 9.953 22.957 32.539 1.00 83.12 457 GLU A O 1
ATOM 3619 N N . VAL A 1 458 ? 9.608 21.014 31.455 1.00 82.56 458 VAL A N 1
ATOM 3620 C CA . VAL A 1 458 ? 9.369 21.582 30.130 1.00 82.56 458 VAL A CA 1
ATOM 3621 C C . VAL A 1 458 ? 7.904 21.325 29.772 1.00 82.56 458 VAL A C 1
ATOM 3623 O O . VAL A 1 458 ? 7.551 20.180 29.484 1.00 82.56 458 VAL A O 1
ATOM 3626 N N . PRO A 1 459 ? 7.029 22.348 29.788 1.00 85.38 459 PRO A N 1
ATOM 3627 C CA . PRO A 1 459 ? 5.617 22.165 29.481 1.00 85.38 459 PRO A CA 1
ATOM 3628 C C . PRO A 1 459 ? 5.404 21.629 28.065 1.00 85.38 459 PRO A C 1
ATOM 3630 O O . PRO A 1 459 ? 5.820 22.240 27.079 1.00 85.38 459 PRO A O 1
ATOM 3633 N N . VAL A 1 460 ? 4.685 20.513 27.958 1.00 87.88 460 VAL A N 1
ATOM 3634 C CA . VAL A 1 460 ? 4.392 19.859 26.680 1.00 87.88 460 VAL A CA 1
ATOM 3635 C C . VAL A 1 460 ? 2.924 20.042 26.314 1.00 87.88 460 VAL A C 1
ATOM 3637 O O . VAL A 1 460 ? 2.020 19.865 27.133 1.00 87.88 460 VAL A O 1
ATOM 3640 N N . LYS A 1 461 ? 2.661 20.355 25.042 1.00 88.69 461 LYS A N 1
ATOM 3641 C CA . LYS A 1 461 ? 1.310 20.326 24.479 1.00 88.69 461 LYS A CA 1
ATOM 3642 C C . LYS A 1 461 ? 1.133 19.067 23.638 1.00 88.69 461 LYS A C 1
ATOM 3644 O O . LYS A 1 461 ? 1.770 18.937 22.601 1.00 88.69 461 LYS A O 1
ATOM 3649 N N . ARG A 1 462 ? 0.230 18.183 24.062 1.00 90.75 462 ARG A N 1
ATOM 3650 C CA . ARG A 1 462 ? -0.162 16.998 23.288 1.00 90.75 462 ARG A CA 1
ATOM 3651 C C . ARG A 1 462 ? -0.754 17.334 21.917 1.00 90.75 462 ARG A C 1
ATOM 3653 O O . ARG A 1 462 ? -1.285 18.429 21.708 1.00 90.75 462 ARG A O 1
ATOM 3660 N N . SER A 1 463 ? -0.750 16.340 21.037 1.00 89.44 463 SER A N 1
ATOM 3661 C CA . SER A 1 463 ? -1.551 16.340 19.815 1.00 89.44 463 SER A CA 1
ATOM 3662 C C . SER A 1 463 ? -3.053 16.296 20.108 1.00 89.44 463 SER A C 1
ATOM 3664 O O . SER A 1 463 ? -3.503 15.716 21.103 1.00 89.44 463 SER A O 1
ATOM 3666 N N . ASN A 1 464 ? -3.835 16.919 19.223 1.00 92.31 464 ASN A N 1
ATOM 3667 C CA . ASN A 1 464 ? -5.297 16.863 19.289 1.00 92.31 464 ASN A CA 1
ATOM 3668 C C . ASN A 1 464 ? -5.793 15.490 18.809 1.00 92.31 464 ASN A C 1
ATOM 3670 O O . ASN A 1 464 ? -5.117 14.813 18.038 1.00 92.31 464 ASN A O 1
ATOM 3674 N N . LEU A 1 465 ? -6.994 15.091 19.212 1.00 93.44 465 LEU A N 1
ATOM 3675 C CA . LEU A 1 465 ? -7.590 13.801 18.872 1.00 93.44 465 LEU A CA 1
ATOM 3676 C C . LEU A 1 465 ? -7.782 13.631 17.362 1.00 93.44 465 LEU A C 1
ATOM 3678 O O . LEU A 1 465 ? -7.429 12.589 16.828 1.00 93.44 465 LEU A O 1
ATOM 3682 N N . LEU A 1 466 ? -8.321 14.658 16.697 1.00 95.31 466 LEU A N 1
ATOM 3683 C CA . LEU A 1 466 ? -8.636 14.643 15.267 1.00 95.31 466 LEU A CA 1
ATOM 3684 C C . LEU A 1 466 ? -7.517 15.284 14.440 1.00 95.31 466 LEU A C 1
ATOM 3686 O O . LEU A 1 466 ? -6.997 16.345 14.799 1.00 95.31 466 LEU A O 1
ATOM 3690 N N . ALA A 1 467 ? -7.178 14.678 13.307 1.00 94.56 467 ALA A N 1
ATOM 3691 C CA . ALA A 1 467 ? -6.307 15.222 12.273 1.00 94.56 467 ALA A CA 1
ATOM 3692 C C . ALA A 1 467 ? -6.841 16.561 11.757 1.00 94.56 467 ALA A C 1
ATOM 3694 O O . ALA A 1 467 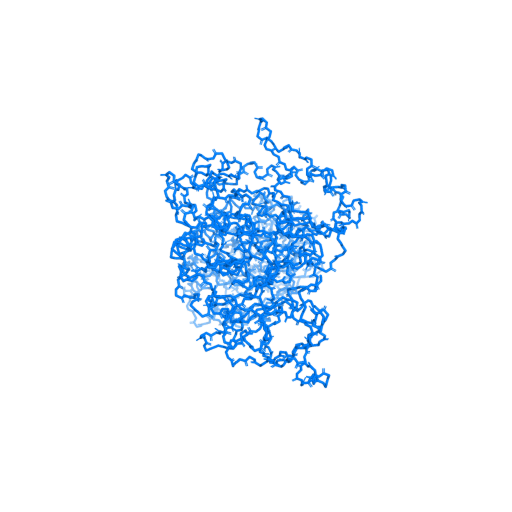? -6.093 17.536 11.691 1.00 94.56 467 ALA A O 1
ATOM 3695 N N . SER A 1 468 ? -8.150 16.663 11.503 1.00 94.69 468 SER A N 1
ATOM 3696 C CA . SER A 1 468 ? -8.802 17.903 11.045 1.00 94.69 468 SER A CA 1
ATOM 3697 C C . SER A 1 468 ? -8.700 19.082 12.023 1.00 94.69 468 SER A C 1
ATOM 3699 O O . SER A 1 468 ? -8.887 20.231 11.622 1.00 94.69 468 SER A O 1
ATOM 3701 N N . SER A 1 469 ? -8.406 18.826 13.303 1.00 94.19 469 SER A N 1
ATOM 3702 C CA . SER A 1 469 ? -8.251 19.861 14.337 1.00 94.19 469 SER A CA 1
ATOM 3703 C C . SER A 1 469 ? -6.820 20.013 14.857 1.00 94.19 469 SER A C 1
ATOM 3705 O O . SER A 1 469 ? -6.581 20.852 15.728 1.00 94.19 469 SER A O 1
ATOM 3707 N N . ASP A 1 470 ? -5.859 19.249 14.338 1.00 94.06 470 ASP A N 1
ATOM 3708 C CA . ASP A 1 470 ? -4.460 19.289 14.761 1.00 94.06 470 ASP A CA 1
ATOM 3709 C C . ASP A 1 470 ? -3.601 20.047 13.744 1.00 94.06 470 ASP A C 1
ATOM 3711 O O . ASP A 1 470 ? -3.056 19.483 12.797 1.00 94.06 470 ASP A O 1
ATOM 3715 N N . LYS A 1 471 ? -3.483 21.363 13.947 1.00 93.50 471 LYS A N 1
ATOM 3716 C CA . LYS A 1 471 ? -2.702 22.240 13.061 1.00 93.50 471 LYS A CA 1
ATOM 3717 C C . LYS A 1 471 ? -1.218 21.841 12.961 1.00 93.50 471 LYS A C 1
ATOM 3719 O O . LYS A 1 471 ? -0.688 21.900 11.853 1.00 93.50 471 LYS A O 1
ATOM 3724 N N . PRO A 1 472 ? -0.508 21.493 14.059 1.00 93.50 472 PRO A N 1
ATOM 3725 C CA . PRO A 1 472 ? 0.835 20.918 13.961 1.00 93.50 472 PRO A CA 1
ATOM 3726 C C . PRO A 1 472 ? 0.914 19.709 13.022 1.00 93.50 472 PRO A C 1
ATOM 3728 O O . PRO A 1 472 ? 1.756 19.702 12.127 1.00 93.50 472 PRO A O 1
ATOM 3731 N N . TYR A 1 473 ? 0.002 18.745 13.162 1.00 94.81 473 TYR A N 1
ATOM 3732 C CA . TYR A 1 473 ? -0.023 17.548 12.318 1.00 94.81 473 TYR A CA 1
ATOM 3733 C C . TYR A 1 473 ? -0.304 17.882 10.849 1.00 94.81 473 TYR A C 1
ATOM 3735 O O . TYR A 1 473 ? 0.428 17.447 9.967 1.00 94.81 473 TYR A O 1
ATOM 3743 N N . GLN A 1 474 ? -1.302 18.726 10.577 1.00 94.69 474 GLN A N 1
ATOM 3744 C CA . GLN A 1 474 ? -1.635 19.154 9.213 1.00 94.69 474 GLN A CA 1
ATOM 3745 C C . GLN A 1 474 ? -0.453 19.824 8.509 1.00 94.69 474 GLN A C 1
ATOM 3747 O O . GLN A 1 474 ? -0.165 19.507 7.356 1.00 94.69 474 GLN A O 1
ATOM 3752 N N . ARG A 1 475 ? 0.256 20.721 9.209 1.00 95.25 475 ARG A N 1
ATOM 3753 C CA . ARG A 1 475 ? 1.454 21.378 8.667 1.00 95.25 475 ARG A CA 1
ATOM 3754 C C . ARG A 1 475 ? 2.545 20.369 8.345 1.00 95.25 475 ARG A C 1
ATOM 3756 O O . ARG A 1 475 ? 3.077 20.402 7.244 1.00 95.25 475 ARG A O 1
ATOM 3763 N N . ARG A 1 476 ? 2.801 19.418 9.245 1.00 94.38 476 ARG A N 1
ATOM 3764 C CA . ARG A 1 476 ? 3.755 18.337 8.988 1.00 94.38 476 ARG A CA 1
ATOM 3765 C C . ARG A 1 476 ? 3.396 17.527 7.747 1.00 94.38 476 ARG A C 1
ATOM 3767 O O . ARG A 1 476 ? 4.272 17.276 6.929 1.00 94.38 476 ARG A O 1
ATOM 3774 N N . ILE A 1 477 ? 2.140 17.104 7.601 1.00 95.44 477 ILE A N 1
ATOM 3775 C CA . ILE A 1 477 ? 1.718 16.334 6.425 1.00 95.44 477 ILE A CA 1
ATOM 3776 C C . ILE A 1 477 ? 1.874 17.177 5.153 1.00 95.44 477 ILE A C 1
ATOM 3778 O O . ILE A 1 477 ? 2.357 16.669 4.146 1.00 95.44 477 ILE A O 1
ATOM 3782 N N . GLN A 1 478 ? 1.568 18.475 5.193 1.00 92.88 478 GLN A N 1
ATOM 3783 C CA . GLN A 1 478 ? 1.785 19.385 4.063 1.00 92.88 478 GLN A CA 1
ATOM 3784 C C . GLN A 1 478 ? 3.274 19.543 3.697 1.00 92.88 478 GLN A C 1
ATOM 3786 O O . GLN A 1 478 ? 3.637 19.496 2.513 1.00 92.88 478 GLN A O 1
ATOM 3791 N N . ASP A 1 479 ? 4.147 19.691 4.693 1.00 92.06 479 ASP A N 1
ATOM 3792 C CA . ASP A 1 479 ? 5.599 19.756 4.507 1.00 92.06 479 ASP A CA 1
ATOM 3793 C C . ASP A 1 479 ? 6.138 18.435 3.943 1.00 92.06 479 ASP A C 1
ATOM 3795 O O . ASP A 1 479 ? 6.962 18.428 3.021 1.00 92.06 479 ASP A O 1
ATOM 3799 N N . LEU A 1 480 ? 5.612 17.309 4.430 1.00 93.56 480 LEU A N 1
ATOM 3800 C CA . LEU A 1 480 ? 5.945 15.975 3.948 1.00 93.56 480 LEU A CA 1
ATOM 3801 C C . LEU A 1 480 ? 5.459 15.745 2.515 1.00 93.56 480 LEU A C 1
ATOM 3803 O O . LEU A 1 480 ? 6.206 15.190 1.713 1.00 93.56 480 LEU A O 1
ATOM 3807 N N . CYS A 1 481 ? 4.267 16.212 2.140 1.00 88.69 481 CYS A N 1
ATOM 3808 C CA . CYS A 1 481 ? 3.795 16.193 0.755 1.00 88.69 481 CYS A CA 1
ATOM 3809 C C . CYS A 1 481 ? 4.730 17.008 -0.150 1.00 88.69 481 CYS A C 1
ATOM 3811 O O . CYS A 1 481 ? 5.141 16.533 -1.207 1.00 88.69 481 CYS A O 1
ATOM 3813 N N . SER A 1 482 ? 5.157 18.193 0.295 1.00 84.12 482 SER A N 1
ATOM 3814 C CA . SER A 1 482 ? 6.117 19.033 -0.437 1.00 84.12 482 SER A CA 1
ATOM 3815 C C . SER A 1 482 ? 7.483 18.352 -0.592 1.00 84.12 482 SER A C 1
ATOM 3817 O O . SER A 1 482 ? 8.107 18.407 -1.656 1.00 84.12 482 SER A O 1
ATOM 3819 N N . HIS A 1 483 ? 7.954 17.668 0.455 1.00 86.44 483 HIS A N 1
ATOM 3820 C CA . HIS A 1 483 ? 9.131 16.806 0.386 1.00 86.44 483 HIS A CA 1
ATOM 3821 C C . HIS A 1 483 ? 8.924 15.653 -0.604 1.00 86.44 483 HIS A C 1
ATOM 3823 O O . HIS A 1 483 ? 9.788 15.419 -1.444 1.00 86.44 483 HIS A O 1
ATOM 3829 N N . THR A 1 484 ? 7.770 14.992 -0.554 1.00 83.62 484 THR A N 1
ATOM 3830 C CA . THR A 1 484 ? 7.416 13.840 -1.391 1.00 83.62 484 THR A CA 1
ATOM 3831 C C . THR A 1 484 ? 7.323 14.214 -2.864 1.00 83.62 484 THR A C 1
ATOM 3833 O O . THR A 1 484 ? 7.726 13.418 -3.697 1.00 83.62 484 THR A O 1
ATOM 3836 N N . VAL A 1 485 ? 6.905 15.434 -3.219 1.00 75.12 485 VAL A N 1
ATOM 3837 C CA . VAL A 1 485 ? 6.993 15.936 -4.604 1.00 75.12 485 VAL A CA 1
ATOM 3838 C C . VAL A 1 485 ? 8.440 15.968 -5.080 1.00 75.12 485 VAL A C 1
ATOM 3840 O O . VAL A 1 485 ? 8.752 15.409 -6.130 1.00 75.12 485 VAL A O 1
ATOM 3843 N N . ARG A 1 486 ? 9.353 16.556 -4.297 1.00 78.12 486 ARG A N 1
ATOM 3844 C CA . ARG A 1 486 ? 10.790 16.572 -4.629 1.00 78.12 486 ARG A CA 1
ATOM 3845 C C . ARG A 1 486 ? 11.378 15.164 -4.681 1.00 78.12 486 ARG A C 1
ATOM 3847 O O . ARG A 1 486 ? 12.122 14.849 -5.604 1.00 78.12 486 ARG A O 1
ATOM 3854 N N . PHE A 1 487 ? 11.023 14.317 -3.720 1.00 75.94 487 PHE A N 1
ATOM 3855 C CA . PHE A 1 487 ? 11.407 12.911 -3.705 1.00 75.94 487 PHE A CA 1
ATOM 3856 C C . PHE A 1 487 ? 10.862 12.171 -4.931 1.00 75.94 487 PHE A C 1
ATOM 3858 O O . PHE A 1 487 ? 11.609 11.451 -5.568 1.00 75.94 487 PHE A O 1
ATOM 3865 N N . GLY A 1 488 ? 9.615 12.403 -5.337 1.00 67.75 488 GLY A N 1
ATOM 3866 C CA . GLY A 1 488 ? 8.999 11.822 -6.527 1.00 67.75 488 GLY A CA 1
ATOM 3867 C C . GLY A 1 488 ? 9.709 12.233 -7.811 1.00 67.75 488 GLY A C 1
ATOM 3868 O O . GLY A 1 488 ? 9.933 11.392 -8.675 1.00 67.75 488 GLY A O 1
ATOM 3869 N N . TRP A 1 489 ? 10.170 13.484 -7.919 1.00 63.94 489 TRP A N 1
ATOM 3870 C CA . TRP A 1 489 ? 11.084 13.888 -8.994 1.00 63.94 489 TRP A CA 1
ATOM 3871 C C . TRP A 1 489 ? 12.388 13.090 -8.959 1.00 63.94 489 TRP A C 1
ATOM 3873 O O . TRP A 1 489 ? 12.822 12.613 -10.005 1.00 63.94 489 TRP A O 1
ATOM 3883 N N . SER A 1 490 ? 12.986 12.902 -7.780 1.00 66.62 490 SER A N 1
ATOM 3884 C CA . SER A 1 490 ? 14.170 12.054 -7.609 1.00 66.62 490 SER A CA 1
ATOM 3885 C C . SER A 1 490 ? 13.891 10.590 -7.936 1.00 66.62 490 SER A C 1
ATOM 3887 O O . SER A 1 490 ? 14.728 9.985 -8.580 1.00 66.62 490 SER A O 1
ATOM 3889 N N . VAL A 1 491 ? 12.729 10.031 -7.588 1.00 67.19 491 VAL A N 1
ATOM 3890 C CA . VAL A 1 491 ? 12.304 8.665 -7.933 1.00 67.19 491 VAL A CA 1
ATOM 3891 C C . VAL A 1 491 ? 12.115 8.533 -9.431 1.00 67.19 491 VAL A C 1
ATOM 3893 O O . VAL A 1 491 ? 12.657 7.612 -10.019 1.00 67.19 491 VAL A O 1
ATOM 3896 N N . ARG A 1 492 ? 11.413 9.461 -10.087 1.00 64.81 492 ARG A N 1
ATOM 3897 C CA . ARG A 1 492 ? 11.258 9.458 -11.549 1.00 64.81 492 ARG A CA 1
ATOM 3898 C C . ARG A 1 492 ? 12.611 9.602 -12.232 1.00 64.81 492 ARG A C 1
ATOM 3900 O O . ARG A 1 492 ? 12.892 8.896 -13.191 1.00 64.81 492 ARG A O 1
ATOM 3907 N N . GLN A 1 493 ? 13.481 10.476 -11.723 1.00 56.41 493 GLN A N 1
ATOM 3908 C CA . GLN A 1 493 ? 14.857 10.568 -12.198 1.00 56.41 493 GLN A CA 1
ATOM 3909 C C . GLN A 1 493 ? 15.656 9.307 -11.894 1.00 56.41 493 GLN A C 1
ATOM 3911 O O . GLN A 1 493 ? 16.436 8.929 -12.739 1.00 56.41 493 GLN A O 1
ATOM 3916 N N . TRP A 1 494 ? 15.477 8.644 -10.757 1.00 57.22 494 TRP A N 1
ATOM 3917 C CA . TRP A 1 494 ? 16.165 7.413 -10.370 1.00 57.22 494 TRP A CA 1
ATOM 3918 C C . TRP A 1 494 ? 15.673 6.221 -11.194 1.00 57.22 494 TRP A C 1
ATOM 3920 O O . TRP A 1 494 ? 16.479 5.461 -11.700 1.00 57.22 494 TRP A O 1
ATOM 3930 N N . ARG A 1 495 ? 14.378 6.117 -11.484 1.00 60.88 495 ARG A N 1
ATOM 3931 C CA . ARG A 1 495 ? 13.840 5.176 -12.476 1.00 60.88 495 ARG A CA 1
ATOM 3932 C C . ARG A 1 495 ? 14.415 5.460 -13.874 1.00 60.88 495 ARG A C 1
ATOM 3934 O O . ARG A 1 495 ? 14.549 4.546 -14.673 1.00 60.88 495 ARG A O 1
ATOM 3941 N N . ARG A 1 496 ? 14.810 6.713 -14.154 1.00 49.84 496 ARG A N 1
ATOM 3942 C CA . ARG A 1 496 ? 15.497 7.131 -15.395 1.00 49.84 496 ARG A CA 1
ATOM 3943 C C . ARG A 1 496 ? 17.045 7.056 -15.354 1.00 49.84 496 ARG A C 1
ATOM 3945 O O . ARG A 1 496 ? 17.639 7.007 -16.422 1.00 49.84 496 ARG A O 1
ATOM 3952 N N . LYS A 1 497 ? 17.700 7.131 -14.180 1.00 38.28 497 LYS A N 1
ATOM 3953 C CA . LYS A 1 497 ? 19.153 7.395 -13.964 1.00 38.28 497 LYS A CA 1
ATOM 3954 C C . LYS A 1 497 ? 19.836 6.491 -12.929 1.00 38.28 497 LYS A C 1
ATOM 3956 O O . LYS A 1 497 ? 21.051 6.591 -12.773 1.00 38.28 497 LYS A O 1
ATOM 3961 N N . GLY A 1 498 ? 19.084 5.732 -12.136 1.00 35.00 498 GLY A N 1
ATOM 3962 C CA . GLY A 1 498 ? 19.612 4.827 -11.115 1.00 35.00 498 GLY A CA 1
ATOM 3963 C C . GLY A 1 498 ? 20.652 3.899 -11.738 1.00 35.00 498 GLY A C 1
ATOM 3964 O O . GLY A 1 498 ? 20.682 3.793 -12.969 1.00 35.00 498 GLY A O 1
ATOM 3965 N N . PRO A 1 499 ? 21.529 3.255 -10.935 1.00 29.45 499 PRO A N 1
ATOM 3966 C CA . PRO A 1 499 ? 22.416 2.246 -11.500 1.00 29.45 499 PRO A CA 1
ATOM 3967 C C . PRO A 1 499 ? 21.527 1.357 -12.348 1.00 29.45 499 PRO A C 1
ATOM 3969 O O . PRO A 1 499 ? 20.450 0.986 -11.878 1.00 29.45 499 PRO A O 1
ATOM 3972 N N . ALA A 1 500 ? 21.915 1.136 -13.603 1.00 36.19 500 ALA A N 1
ATOM 3973 C CA . ALA A 1 500 ? 21.251 0.154 -14.426 1.00 36.19 500 ALA A CA 1
ATOM 3974 C C . ALA A 1 500 ? 21.232 -1.120 -13.581 1.00 36.19 500 ALA A C 1
ATOM 3976 O O . ALA A 1 500 ? 22.244 -1.807 -13.444 1.00 36.19 500 ALA A O 1
ATOM 3977 N N . VAL A 1 501 ? 20.100 -1.385 -12.923 1.00 33.94 501 VAL A N 1
ATOM 3978 C CA . VAL A 1 501 ? 19.722 -2.732 -12.561 1.00 33.94 501 VAL A CA 1
ATOM 3979 C C . VAL A 1 501 ? 19.752 -3.366 -13.923 1.00 33.94 501 VAL A C 1
ATOM 3981 O O . VAL A 1 501 ? 18.971 -2.967 -14.786 1.00 33.94 501 VAL A O 1
ATOM 3984 N N . ASN A 1 502 ? 20.793 -4.163 -14.160 1.00 39.03 502 ASN A N 1
ATOM 3985 C CA . ASN A 1 502 ? 21.019 -4.823 -15.427 1.00 39.03 502 ASN A CA 1
ATOM 3986 C C . ASN A 1 502 ? 19.640 -5.367 -15.828 1.00 39.03 502 ASN A C 1
ATOM 3988 O O . ASN A 1 502 ? 19.110 -6.152 -15.034 1.00 39.03 502 ASN A O 1
ATOM 3992 N N . PRO A 1 503 ? 18.988 -4.851 -16.895 1.00 42.03 503 PRO A N 1
ATOM 3993 C CA . PRO A 1 503 ? 17.590 -5.150 -17.193 1.00 42.03 503 PRO A CA 1
ATOM 3994 C C . PRO A 1 503 ? 17.572 -6.552 -17.785 1.00 42.03 503 PRO A C 1
ATOM 3996 O O . PRO A 1 503 ? 17.440 -6.712 -18.997 1.00 42.03 503 PRO A O 1
ATOM 3999 N N . GLY A 1 504 ? 17.897 -7.518 -16.921 1.00 51.25 504 GLY A N 1
ATOM 4000 C CA . GLY A 1 504 ? 18.710 -8.682 -17.229 1.00 51.25 504 GLY A CA 1
ATOM 4001 C C . GLY A 1 504 ? 18.146 -9.385 -18.435 1.00 51.25 504 GLY A C 1
ATOM 4002 O O . GLY A 1 504 ? 16.953 -9.646 -18.448 1.00 51.25 504 GLY A O 1
ATOM 4003 N N . VAL A 1 505 ? 19.003 -9.562 -19.441 1.00 61.31 505 VAL A N 1
ATOM 4004 C CA . VAL A 1 505 ? 18.804 -10.295 -20.697 1.00 61.31 505 VAL A CA 1
ATOM 4005 C C . VAL A 1 505 ? 17.358 -10.766 -20.917 1.00 61.31 505 VAL A C 1
ATOM 4007 O O . VAL A 1 505 ? 16.890 -11.672 -20.233 1.00 61.31 505 VAL A O 1
ATOM 4010 N N . CYS A 1 506 ? 16.664 -10.191 -21.897 1.00 71.25 506 CYS A N 1
ATOM 4011 C CA . CYS A 1 506 ? 15.301 -10.583 -22.274 1.00 71.25 506 CYS A CA 1
ATOM 4012 C C . CYS A 1 506 ? 15.354 -11.281 -23.640 1.00 71.25 506 CYS A C 1
ATOM 4014 O O . CYS A 1 506 ? 15.026 -10.669 -24.661 1.00 71.25 506 CYS A O 1
ATOM 4016 N N . PRO A 1 507 ? 15.855 -12.530 -23.705 1.00 82.56 507 PRO A N 1
ATOM 4017 C CA . PRO A 1 507 ? 15.989 -13.221 -24.968 1.00 82.56 507 PRO A CA 1
ATOM 4018 C C . PRO A 1 507 ? 14.598 -13.678 -25.418 1.00 82.56 507 PRO A C 1
ATOM 4020 O O . PRO A 1 507 ? 13.930 -14.468 -24.747 1.00 82.56 507 PRO A O 1
ATOM 4023 N N . VAL A 1 508 ? 14.154 -13.191 -26.570 1.00 84.19 508 VAL A N 1
ATOM 4024 C CA . VAL A 1 508 ? 12.849 -13.545 -27.143 1.00 84.19 508 VAL A CA 1
ATOM 4025 C C . VAL A 1 508 ? 13.019 -14.512 -28.304 1.00 84.19 508 VAL A C 1
ATOM 4027 O O . VAL A 1 508 ? 14.082 -14.577 -28.929 1.00 84.19 508 VAL A O 1
ATOM 4030 N N . ALA A 1 509 ? 11.968 -15.281 -28.580 1.00 90.50 509 ALA A N 1
ATOM 4031 C CA . ALA A 1 509 ? 11.959 -16.198 -29.706 1.00 90.50 509 ALA A CA 1
ATOM 4032 C C . ALA A 1 509 ? 12.125 -15.423 -31.032 1.00 90.50 509 ALA A C 1
ATOM 4034 O O . ALA A 1 509 ? 11.623 -14.301 -31.169 1.00 90.50 509 ALA A O 1
ATOM 4035 N N . PRO A 1 510 ? 12.818 -15.995 -32.031 1.00 90.06 510 PRO A N 1
ATOM 4036 C CA . PRO A 1 510 ? 13.106 -15.309 -33.290 1.00 90.06 510 PRO A CA 1
ATOM 4037 C C . PRO A 1 510 ? 11.858 -15.063 -34.152 1.00 90.06 510 PRO A C 1
ATOM 4039 O O . PRO A 1 510 ? 11.928 -14.300 -35.111 1.00 90.06 510 PRO A O 1
ATOM 4042 N N . ASP A 1 511 ? 10.717 -15.672 -33.825 1.00 94.31 511 ASP A N 1
ATOM 4043 C CA . ASP A 1 511 ? 9.410 -15.427 -34.438 1.00 94.31 511 ASP A CA 1
ATOM 4044 C C . ASP A 1 511 ? 8.556 -14.387 -33.688 1.00 94.31 511 ASP A C 1
ATOM 4046 O O . ASP A 1 511 ? 7.496 -14.014 -34.192 1.00 94.31 511 ASP A O 1
ATOM 4050 N N . SER A 1 512 ? 9.023 -13.849 -32.556 1.00 92.38 512 SER A N 1
ATOM 4051 C CA . SER A 1 512 ? 8.375 -12.757 -31.802 1.00 92.38 512 SER A CA 1
ATOM 4052 C C . SER A 1 512 ? 8.712 -11.355 -32.333 1.00 92.38 512 SER A C 1
ATOM 4054 O O . SER A 1 512 ? 8.469 -10.344 -31.671 1.00 92.38 512 SER A O 1
ATOM 4056 N N . VAL A 1 513 ? 9.276 -11.266 -33.538 1.00 96.12 513 VAL A N 1
ATOM 4057 C CA . VAL A 1 513 ? 9.687 -10.009 -34.173 1.00 96.12 513 VAL A CA 1
ATOM 4058 C C . VAL A 1 513 ? 8.777 -9.627 -35.322 1.00 96.12 513 VAL A C 1
ATOM 4060 O O . VAL A 1 513 ? 8.535 -10.395 -36.255 1.00 96.12 513 VAL A O 1
ATOM 4063 N N . ARG A 1 514 ? 8.325 -8.380 -35.309 1.00 96.38 514 ARG A N 1
ATOM 4064 C CA . ARG A 1 514 ? 7.690 -7.765 -36.460 1.00 96.38 514 ARG A CA 1
ATOM 4065 C C . ARG A 1 514 ? 8.759 -7.155 -37.357 1.00 96.38 514 ARG A C 1
ATOM 4067 O O . ARG A 1 514 ? 9.361 -6.140 -37.016 1.00 96.38 514 ARG A O 1
ATOM 4074 N N . VAL A 1 515 ? 8.970 -7.764 -38.523 1.00 98.00 515 VAL A N 1
ATOM 4075 C CA . VAL A 1 515 ? 9.846 -7.218 -39.565 1.00 98.00 515 VAL A CA 1
ATOM 4076 C C . VAL A 1 515 ? 9.047 -6.209 -40.374 1.00 98.00 515 VAL A C 1
ATOM 4078 O O . VAL A 1 515 ? 8.064 -6.571 -41.026 1.00 98.00 515 VAL A O 1
ATOM 4081 N N . TRP A 1 516 ? 9.447 -4.945 -40.312 1.00 97.56 516 TRP A N 1
ATOM 4082 C CA . TRP A 1 516 ? 8.770 -3.816 -40.938 1.00 97.56 516 TRP A CA 1
ATOM 4083 C C . TRP A 1 516 ? 9.560 -3.280 -42.136 1.00 97.56 516 TRP A C 1
ATOM 4085 O O . TRP A 1 516 ? 10.787 -3.187 -42.105 1.00 97.56 516 TRP A O 1
ATOM 4095 N N . ARG A 1 517 ? 8.838 -2.947 -43.211 1.00 97.19 517 ARG A N 1
ATOM 4096 C CA . ARG A 1 517 ? 9.352 -2.333 -44.442 1.00 97.19 517 ARG A CA 1
ATOM 4097 C C . ARG A 1 517 ? 8.412 -1.197 -44.831 1.00 97.19 517 ARG A C 1
ATOM 4099 O O . ARG A 1 517 ? 7.390 -1.425 -45.485 1.00 97.19 517 ARG A O 1
ATOM 4106 N N . GLY A 1 518 ? 8.734 0.003 -44.371 1.00 96.69 518 GLY A N 1
ATOM 4107 C CA . GLY A 1 518 ? 7.934 1.208 -44.518 1.00 96.69 518 GLY A CA 1
ATOM 4108 C C . GLY A 1 518 ? 8.306 1.999 -45.762 1.00 96.69 518 GLY A C 1
ATOM 4109 O O . GLY A 1 518 ? 9.466 2.340 -45.954 1.00 96.69 518 GLY A O 1
ATOM 4110 N N . PHE A 1 519 ? 7.322 2.338 -46.590 1.00 96.94 519 PHE A N 1
ATOM 4111 C CA . PHE A 1 519 ? 7.456 3.315 -47.673 1.00 96.94 519 PHE A CA 1
ATOM 4112 C C . PHE A 1 519 ? 6.778 4.609 -47.243 1.00 96.94 519 PHE A C 1
ATOM 4114 O O . PHE A 1 519 ? 5.629 4.563 -46.806 1.00 96.94 519 PHE A O 1
ATOM 4121 N N . GLN A 1 520 ? 7.449 5.747 -47.379 1.00 96.12 520 GLN A N 1
ATOM 4122 C CA . GLN A 1 520 ? 6.934 7.044 -46.952 1.00 96.12 520 GLN A CA 1
ATOM 4123 C C . GLN A 1 520 ? 5.601 7.363 -47.641 1.00 96.12 520 GLN A C 1
ATOM 4125 O O . GLN A 1 520 ? 5.359 6.979 -48.790 1.00 96.12 520 GLN A O 1
ATOM 4130 N N . VAL A 1 521 ? 4.709 8.052 -46.934 1.00 95.81 521 VAL A N 1
ATOM 4131 C CA . VAL A 1 521 ? 3.481 8.574 -47.539 1.00 95.81 521 VAL A CA 1
ATOM 4132 C C . VAL A 1 521 ? 3.817 9.698 -48.526 1.00 95.81 521 VAL A C 1
ATOM 4134 O O . VAL A 1 521 ? 4.671 10.539 -48.259 1.00 95.81 521 VAL A O 1
ATOM 4137 N N . SER A 1 522 ? 3.133 9.737 -49.671 1.00 92.69 522 SER A N 1
ATOM 4138 C CA . SER A 1 522 ? 3.399 10.717 -50.737 1.00 92.69 522 SER A CA 1
ATOM 4139 C C . SER A 1 522 ? 3.097 12.167 -50.343 1.00 92.69 522 SER A C 1
ATOM 4141 O O . SER A 1 522 ? 3.555 13.087 -51.012 1.00 92.69 522 SER A O 1
ATOM 4143 N N . SER A 1 523 ? 2.327 12.383 -49.273 1.00 93.38 523 SER A N 1
ATOM 4144 C CA . SER A 1 523 ? 2.003 13.712 -48.744 1.00 93.38 523 SER A CA 1
ATOM 4145 C C . SER A 1 523 ? 3.144 14.355 -47.952 1.00 93.38 523 SER A C 1
ATOM 4147 O O . SER A 1 523 ? 3.064 15.542 -47.643 1.00 93.38 523 SER A O 1
ATOM 4149 N N . LEU A 1 524 ? 4.193 13.604 -47.602 1.00 93.94 524 LEU A N 1
ATOM 4150 C CA . LEU A 1 524 ? 5.356 14.128 -46.892 1.00 93.94 524 LEU A CA 1
ATOM 4151 C C . LEU A 1 524 ? 6.543 14.274 -47.845 1.00 93.94 524 LEU A C 1
ATOM 4153 O O . LEU A 1 524 ? 6.895 13.354 -48.579 1.00 93.94 524 LEU A O 1
ATOM 4157 N N . SER A 1 525 ? 7.213 15.427 -47.783 1.00 95.62 525 SER A N 1
ATOM 4158 C CA . SER A 1 525 ? 8.547 15.567 -48.370 1.00 95.62 525 SER A CA 1
ATOM 4159 C C . SER A 1 525 ? 9.540 14.668 -47.628 1.00 95.62 525 SER A C 1
ATOM 4161 O O . SER A 1 525 ? 9.348 14.359 -46.451 1.00 95.62 525 SER A O 1
ATOM 4163 N N . ARG A 1 526 ? 10.657 14.304 -48.271 1.00 93.75 526 ARG A N 1
ATOM 4164 C CA . ARG A 1 526 ? 11.693 13.466 -47.639 1.00 93.75 526 ARG A CA 1
ATOM 4165 C C . ARG A 1 526 ? 12.222 14.061 -46.328 1.00 93.75 526 ARG A C 1
ATOM 4167 O O . ARG A 1 526 ? 12.504 13.334 -45.378 1.00 93.75 526 ARG A O 1
ATOM 4174 N N . GLN A 1 527 ? 12.345 15.386 -46.271 1.00 95.50 527 GLN A N 1
ATOM 4175 C CA . GLN A 1 527 ? 12.759 16.106 -45.068 1.00 95.50 527 GLN A CA 1
ATOM 4176 C C . GLN A 1 527 ? 11.709 16.002 -43.956 1.00 95.50 527 GLN A C 1
ATOM 4178 O O . GLN A 1 527 ? 12.062 15.697 -42.819 1.00 95.50 527 GLN A O 1
ATOM 4183 N N . ASN A 1 528 ? 10.429 16.205 -44.283 1.00 96.31 528 ASN A N 1
ATOM 4184 C CA . ASN A 1 528 ? 9.350 16.108 -43.303 1.00 96.31 528 ASN A CA 1
ATOM 4185 C C . ASN A 1 528 ? 9.146 14.668 -42.832 1.00 96.31 528 ASN A C 1
ATOM 4187 O O . ASN A 1 528 ? 8.967 14.458 -41.645 1.00 96.31 528 ASN A O 1
ATOM 4191 N N . PHE A 1 529 ? 9.274 13.674 -43.711 1.00 97.06 529 PHE A N 1
ATOM 4192 C CA . PHE A 1 529 ? 9.252 12.263 -43.327 1.00 97.06 529 PHE A CA 1
ATOM 4193 C C . PHE A 1 529 ? 10.309 11.948 -42.258 1.00 97.06 529 PHE A C 1
ATOM 4195 O O . PHE A 1 529 ? 9.978 11.416 -41.202 1.00 97.06 529 PHE A O 1
ATOM 4202 N N . LYS A 1 530 ? 11.570 12.350 -42.481 1.00 97.25 530 LYS A N 1
ATOM 4203 C CA . LYS A 1 530 ? 12.652 12.164 -41.496 1.00 97.25 530 LYS A CA 1
ATOM 4204 C C . LYS A 1 530 ? 12.394 12.928 -40.195 1.00 97.25 530 LYS A C 1
ATOM 4206 O O . LYS A 1 530 ? 12.682 12.406 -39.120 1.00 97.25 530 LYS A O 1
ATOM 4211 N N . LYS A 1 531 ? 11.831 14.138 -40.286 1.00 96.38 531 LYS A N 1
ATOM 4212 C CA . LYS A 1 531 ? 11.442 14.938 -39.120 1.00 96.38 531 LYS A CA 1
ATOM 4213 C C . LYS A 1 531 ? 10.369 14.227 -38.294 1.00 96.38 531 LYS A C 1
ATOM 4215 O O . LYS A 1 531 ? 10.609 13.983 -37.122 1.00 96.38 531 LYS A O 1
ATOM 4220 N N . GLU A 1 532 ? 9.251 13.840 -38.905 1.00 96.38 532 GLU A N 1
ATOM 4221 C CA . GLU A 1 532 ? 8.149 13.144 -38.227 1.00 96.38 532 GLU A CA 1
ATOM 4222 C C . GLU A 1 532 ? 8.594 11.797 -37.643 1.00 96.38 532 GLU A C 1
ATOM 4224 O O . GLU A 1 532 ? 8.199 11.443 -36.530 1.00 96.38 532 GLU A O 1
ATOM 4229 N N . LEU A 1 533 ? 9.475 11.068 -38.344 1.00 96.56 533 LEU A N 1
ATOM 4230 C CA . LEU A 1 533 ? 10.078 9.847 -37.811 1.00 96.56 533 LEU A CA 1
ATOM 4231 C C . LEU A 1 533 ? 10.843 10.102 -36.512 1.00 96.56 533 LEU A C 1
ATOM 4233 O O . LEU A 1 533 ? 10.628 9.398 -35.525 1.00 96.56 533 LEU A O 1
ATOM 4237 N N . GLY A 1 534 ? 11.726 11.100 -36.523 1.00 95.56 534 GLY A N 1
ATOM 4238 C CA . GLY A 1 534 ? 12.583 11.430 -35.391 1.00 95.56 534 GLY A CA 1
ATOM 4239 C C . GLY A 1 534 ? 11.819 12.033 -34.221 1.00 95.56 534 GLY A C 1
ATOM 4240 O O . GLY A 1 534 ? 11.986 11.582 -33.094 1.00 95.56 534 GLY A O 1
ATOM 4241 N N . SER A 1 535 ? 10.962 13.024 -34.471 1.00 93.69 535 SER A N 1
ATOM 4242 C CA . SER A 1 535 ? 10.322 13.800 -33.405 1.00 93.69 535 SER A CA 1
ATOM 4243 C C . SER A 1 535 ? 9.063 13.160 -32.833 1.00 93.69 535 SER A C 1
ATOM 4245 O O . SER A 1 535 ? 8.717 13.446 -31.691 1.00 93.69 535 SER A O 1
ATOM 4247 N N . ALA A 1 536 ? 8.359 12.327 -33.606 1.00 92.50 536 ALA A N 1
ATOM 4248 C CA . ALA A 1 536 ? 7.066 11.780 -33.201 1.00 92.50 536 ALA A CA 1
ATOM 4249 C C . ALA A 1 536 ? 7.028 10.251 -33.263 1.00 92.50 536 ALA A C 1
ATOM 4251 O O . ALA A 1 536 ? 6.767 9.614 -32.243 1.00 92.50 536 ALA A O 1
ATOM 4252 N N . PHE A 1 537 ? 7.297 9.644 -34.421 1.00 95.75 537 PHE A N 1
ATOM 4253 C CA . PHE A 1 537 ? 7.046 8.216 -34.636 1.00 95.75 537 PHE A CA 1
ATOM 4254 C C . PHE A 1 537 ? 7.910 7.313 -33.749 1.00 95.75 537 PHE A C 1
ATOM 4256 O O . PHE A 1 537 ? 7.371 6.533 -32.965 1.00 95.75 537 PHE A O 1
ATOM 4263 N N . ILE A 1 538 ? 9.239 7.435 -33.846 1.00 95.50 538 ILE A N 1
ATOM 4264 C CA . ILE A 1 538 ? 10.188 6.593 -33.107 1.00 95.50 538 ILE A CA 1
ATOM 4265 C C . ILE A 1 538 ? 10.040 6.781 -31.584 1.00 95.50 538 ILE A C 1
ATOM 4267 O O . ILE A 1 538 ? 9.912 5.773 -30.883 1.00 95.50 538 ILE A O 1
ATOM 4271 N N . PRO A 1 539 ? 9.983 8.019 -31.044 1.00 93.38 539 PRO A N 1
ATOM 4272 C CA . PRO A 1 539 ? 9.752 8.225 -29.615 1.00 93.38 539 PRO A CA 1
ATOM 4273 C C . PRO A 1 539 ? 8.418 7.649 -29.135 1.00 93.38 539 PRO A C 1
ATOM 4275 O O . PRO A 1 539 ? 8.388 6.934 -28.133 1.00 93.38 539 PRO A O 1
ATOM 4278 N N . THR A 1 540 ? 7.329 7.896 -29.874 1.00 92.44 540 THR A N 1
ATOM 4279 C CA . THR A 1 540 ? 5.995 7.399 -29.504 1.00 92.44 540 THR A CA 1
ATOM 4280 C C . THR A 1 540 ? 5.956 5.877 -29.528 1.00 92.44 540 THR A C 1
ATOM 4282 O O . THR A 1 540 ? 5.367 5.281 -28.629 1.00 92.44 540 THR A O 1
ATOM 4285 N N . ALA A 1 541 ? 6.603 5.229 -30.502 1.00 93.12 541 ALA A N 1
ATOM 4286 C CA . ALA A 1 541 ? 6.709 3.773 -30.553 1.00 93.12 541 ALA A CA 1
ATOM 4287 C C . ALA A 1 541 ? 7.318 3.223 -29.256 1.00 93.12 541 ALA A C 1
ATOM 4289 O O . ALA A 1 541 ? 6.705 2.388 -28.598 1.00 93.12 541 ALA A O 1
ATOM 4290 N N . VAL A 1 542 ? 8.466 3.753 -28.824 1.00 90.44 542 VAL A N 1
ATOM 4291 C CA . VAL A 1 542 ? 9.100 3.338 -27.563 1.00 90.44 542 VAL A CA 1
ATOM 4292 C C . VAL A 1 542 ? 8.194 3.610 -26.368 1.00 90.44 542 VAL A C 1
ATOM 4294 O O . VAL A 1 542 ? 7.858 2.701 -25.615 1.00 90.44 542 VAL A O 1
ATOM 4297 N N . GLN A 1 543 ? 7.747 4.848 -26.207 1.00 86.25 543 GLN A N 1
ATOM 4298 C CA . GLN A 1 543 ? 7.052 5.275 -24.996 1.00 86.25 543 GLN A CA 1
ATOM 4299 C C . GLN A 1 543 ? 5.675 4.631 -24.816 1.00 86.25 543 GLN A C 1
ATOM 4301 O O . GLN A 1 543 ? 5.199 4.497 -23.692 1.00 86.25 543 GLN A O 1
ATOM 4306 N N . THR A 1 544 ? 5.031 4.222 -25.910 1.00 86.56 544 THR A N 1
ATOM 4307 C CA . THR A 1 544 ? 3.685 3.641 -25.862 1.00 86.56 544 THR A CA 1
ATOM 4308 C C . THR A 1 544 ? 3.667 2.128 -25.999 1.00 86.56 544 THR A C 1
ATOM 4310 O O . THR A 1 544 ? 2.776 1.499 -25.435 1.00 86.56 544 THR A O 1
ATOM 4313 N N . GLN A 1 545 ? 4.620 1.527 -26.720 1.00 89.25 545 GLN A N 1
ATOM 4314 C CA . GLN A 1 545 ? 4.610 0.084 -26.975 1.00 89.25 545 GLN A CA 1
ATOM 4315 C C . GLN A 1 545 ? 5.434 -0.710 -25.962 1.0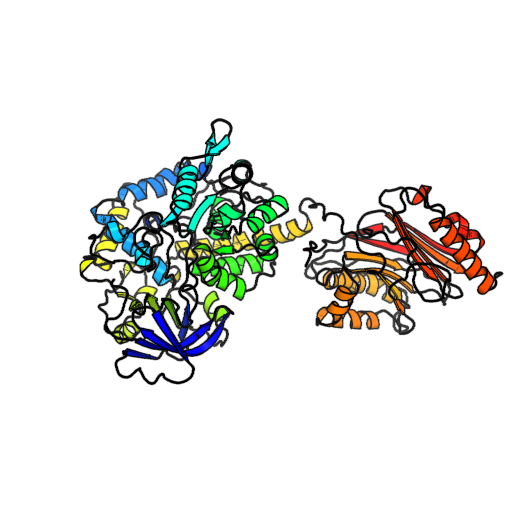0 89.25 545 GLN A C 1
ATOM 4317 O O . GLN A 1 545 ? 5.118 -1.873 -25.726 1.00 89.25 545 GLN A O 1
ATOM 4322 N N . VAL A 1 546 ? 6.434 -0.110 -25.304 1.00 82.38 546 VAL A N 1
ATOM 4323 C CA . VAL A 1 546 ? 7.181 -0.787 -24.225 1.00 82.38 546 VAL A CA 1
ATOM 4324 C C . VAL A 1 546 ? 6.262 -1.221 -23.072 1.00 82.38 546 VAL A C 1
ATOM 4326 O O . VAL A 1 546 ? 6.325 -2.391 -22.692 1.00 82.38 546 VAL A O 1
ATOM 4329 N N . PRO A 1 547 ? 5.335 -0.379 -22.563 1.00 72.94 547 PRO A N 1
ATOM 4330 C CA . PRO A 1 547 ? 4.350 -0.823 -21.569 1.00 72.94 547 PRO A CA 1
ATOM 4331 C C . PRO A 1 547 ? 3.434 -1.956 -22.061 1.00 72.94 547 PRO A C 1
ATOM 4333 O O . PRO A 1 547 ? 2.893 -2.707 -21.252 1.00 72.94 547 PRO A O 1
ATOM 4336 N N . LEU A 1 548 ? 3.274 -2.090 -23.382 1.00 78.00 548 LEU A N 1
ATOM 4337 C CA . LEU A 1 548 ? 2.456 -3.111 -24.040 1.00 78.00 548 LEU A CA 1
ATOM 4338 C C . LEU A 1 548 ? 3.262 -4.359 -24.453 1.00 78.00 548 LEU A C 1
ATOM 4340 O O . LEU A 1 548 ? 2.762 -5.178 -25.219 1.00 78.00 548 LEU A O 1
ATOM 4344 N N . GLY A 1 549 ? 4.492 -4.517 -23.951 1.00 74.88 549 GLY A N 1
ATOM 4345 C CA . GLY A 1 549 ? 5.303 -5.725 -24.137 1.00 74.88 549 GLY A CA 1
ATOM 4346 C C . GLY A 1 549 ? 6.325 -5.666 -25.275 1.00 74.88 549 GLY A C 1
ATOM 4347 O O . GLY A 1 549 ? 6.799 -6.713 -25.711 1.00 74.88 549 GLY A O 1
ATOM 4348 N N . MET A 1 550 ? 6.676 -4.479 -25.784 1.00 88.25 550 MET A N 1
ATOM 4349 C CA . MET A 1 550 ? 7.802 -4.326 -26.716 1.00 88.25 550 MET A CA 1
ATOM 4350 C C . MET A 1 550 ? 9.144 -4.468 -25.976 1.00 88.25 550 MET A C 1
ATOM 4352 O O . MET A 1 550 ? 9.392 -3.776 -24.988 1.00 88.25 550 MET A O 1
ATOM 4356 N N . THR A 1 551 ? 10.030 -5.332 -26.475 1.00 86.44 551 THR A N 1
ATOM 4357 C CA . THR A 1 551 ? 11.297 -5.705 -25.820 1.00 86.44 551 THR A CA 1
ATOM 4358 C C . THR A 1 551 ? 12.543 -5.157 -26.520 1.00 86.44 551 THR A C 1
ATOM 4360 O O . THR A 1 551 ? 13.543 -4.913 -25.848 1.00 86.44 551 THR A O 1
ATOM 4363 N N . ALA A 1 552 ? 12.492 -4.915 -27.834 1.00 93.19 552 ALA A N 1
ATOM 4364 C CA . ALA A 1 552 ? 13.556 -4.270 -28.611 1.00 93.19 552 ALA A CA 1
ATOM 4365 C C . ALA A 1 552 ? 12.983 -3.567 -29.855 1.00 93.19 552 ALA A C 1
ATOM 4367 O O . ALA A 1 552 ? 11.989 -4.019 -30.426 1.00 93.19 552 ALA A O 1
ATOM 4368 N N . TYR A 1 553 ? 13.612 -2.473 -30.297 1.00 96.75 553 TYR A N 1
ATOM 4369 C CA . TYR A 1 553 ? 13.230 -1.755 -31.520 1.00 96.75 553 TYR A CA 1
ATOM 4370 C C . TYR A 1 553 ? 14.480 -1.245 -32.249 1.00 96.75 553 TYR A C 1
ATOM 4372 O O . TYR A 1 553 ? 15.251 -0.459 -31.696 1.00 96.75 553 TYR A O 1
ATOM 4380 N N . LEU A 1 554 ? 14.680 -1.703 -33.488 1.00 97.69 554 LEU A N 1
ATOM 4381 C CA . LEU A 1 554 ? 15.867 -1.419 -34.293 1.00 97.69 554 LEU A CA 1
ATOM 4382 C C . LEU A 1 554 ? 15.490 -0.834 -35.665 1.00 97.69 554 LEU A C 1
ATOM 4384 O O . LEU A 1 554 ? 15.386 -1.589 -36.636 1.00 97.69 554 LEU A O 1
ATOM 4388 N N . PRO A 1 555 ? 15.234 0.485 -35.761 1.00 97.88 555 PRO A N 1
ATOM 4389 C CA . PRO A 1 555 ? 14.934 1.144 -37.026 1.00 97.88 555 PRO A CA 1
ATOM 4390 C C . PRO A 1 555 ? 16.199 1.513 -37.814 1.00 97.88 555 PRO A C 1
ATOM 4392 O O . PRO A 1 555 ? 17.200 1.974 -37.258 1.00 97.88 555 PRO A O 1
ATOM 4395 N N . THR A 1 556 ? 16.117 1.402 -39.137 1.00 98.25 556 THR A N 1
ATOM 4396 C CA . THR A 1 556 ? 17.116 1.873 -40.100 1.00 98.25 556 THR A CA 1
ATOM 4397 C C . THR A 1 556 ? 16.425 2.693 -41.184 1.00 98.25 556 THR A C 1
ATOM 4399 O O . THR A 1 556 ? 15.537 2.205 -41.882 1.00 98.25 556 THR A O 1
ATOM 4402 N N . VAL A 1 557 ? 16.855 3.939 -41.368 1.00 98.00 557 VAL A N 1
ATOM 4403 C CA . VAL A 1 557 ? 16.315 4.853 -42.381 1.00 98.00 557 VAL A CA 1
ATOM 4404 C C . VAL A 1 557 ? 17.239 4.839 -43.588 1.00 98.00 557 VAL A C 1
ATOM 4406 O O . VAL A 1 557 ? 18.426 5.129 -43.461 1.00 98.00 557 VAL A O 1
ATOM 4409 N N . LEU A 1 558 ? 16.728 4.496 -44.771 1.00 97.12 558 LEU A N 1
ATOM 4410 C CA . LEU A 1 558 ? 17.586 4.340 -45.947 1.00 97.12 558 LEU A CA 1
ATOM 4411 C C . LEU A 1 558 ? 18.057 5.700 -46.518 1.00 97.12 558 LEU A C 1
ATOM 4413 O O . LEU A 1 558 ? 17.379 6.720 -46.340 1.00 97.12 558 LEU A O 1
ATOM 4417 N N . PRO A 1 559 ? 19.209 5.736 -47.218 1.00 96.44 559 PRO A N 1
ATOM 4418 C CA . PRO A 1 559 ? 19.714 6.922 -47.908 1.00 96.44 559 PRO A CA 1
ATOM 4419 C C . PRO A 1 559 ? 18.718 7.528 -48.902 1.00 96.44 559 PRO A C 1
ATOM 4421 O O . PRO A 1 559 ? 17.885 6.832 -49.479 1.00 96.44 559 PRO A O 1
ATOM 4424 N N . ASP A 1 560 ? 18.831 8.837 -49.133 1.00 92.75 560 ASP A N 1
ATOM 4425 C CA . ASP A 1 560 ? 17.922 9.566 -50.027 1.00 92.75 560 ASP A CA 1
ATOM 4426 C C . ASP A 1 560 ? 18.114 9.175 -51.510 1.00 92.75 560 ASP A C 1
ATOM 4428 O O . ASP A 1 560 ? 17.186 9.304 -52.300 1.00 92.75 560 ASP A O 1
ATOM 4432 N N . ASN A 1 561 ? 19.287 8.650 -51.881 1.00 91.88 561 ASN A N 1
ATOM 4433 C CA . ASN A 1 561 ? 19.623 8.170 -53.227 1.00 91.88 561 ASN A CA 1
ATOM 4434 C C . ASN A 1 561 ? 19.346 6.667 -53.442 1.00 91.88 561 ASN A C 1
ATOM 4436 O O . ASN A 1 561 ? 19.858 6.082 -54.398 1.00 91.88 561 ASN A O 1
ATOM 4440 N N . LYS A 1 562 ? 18.581 6.021 -52.552 1.00 93.38 562 LYS A N 1
ATOM 4441 C CA . LYS A 1 562 ? 18.192 4.612 -52.709 1.00 93.38 562 LYS A CA 1
ATOM 4442 C C . LYS A 1 562 ? 17.340 4.390 -53.977 1.00 93.38 562 LYS A C 1
ATOM 4444 O O . LYS A 1 562 ? 16.606 5.295 -54.379 1.00 93.38 562 LYS A O 1
ATOM 4449 N N . PRO A 1 563 ? 17.345 3.176 -54.554 1.00 91.62 563 PRO A N 1
ATOM 4450 C CA . PRO A 1 563 ? 16.377 2.781 -55.577 1.00 91.62 563 PRO A CA 1
ATOM 4451 C C . PRO A 1 563 ? 14.911 2.925 -55.118 1.00 91.62 563 PRO A C 1
ATOM 4453 O O . PRO A 1 563 ? 14.594 2.791 -53.934 1.00 91.62 563 PRO A O 1
ATOM 4456 N N . GLU A 1 564 ? 13.999 3.189 -56.057 1.00 85.25 564 GLU A N 1
ATOM 4457 C CA . GLU A 1 564 ? 12.578 3.487 -55.783 1.00 85.25 564 GLU A CA 1
ATOM 4458 C C . GLU A 1 564 ? 11.797 2.301 -55.178 1.00 85.25 564 GLU A C 1
ATOM 4460 O O . GLU A 1 564 ? 10.837 2.460 -54.414 1.00 85.25 564 GLU A O 1
ATOM 4465 N N . ASP A 1 565 ? 12.213 1.082 -55.501 1.00 84.94 565 ASP A N 1
ATOM 4466 C CA . ASP A 1 565 ? 11.644 -0.162 -54.996 1.00 84.94 565 ASP A CA 1
ATOM 4467 C C . ASP A 1 565 ? 12.122 -0.526 -53.582 1.00 84.94 565 ASP A C 1
ATOM 4469 O O . ASP A 1 565 ? 11.538 -1.412 -52.953 1.00 84.94 565 ASP A O 1
ATOM 4473 N N . MET A 1 566 ? 13.094 0.206 -53.031 1.00 93.38 566 MET A N 1
ATOM 4474 C CA . MET A 1 566 ? 13.551 0.030 -51.655 1.00 93.38 566 MET A CA 1
ATOM 4475 C C . MET A 1 566 ? 12.660 0.786 -50.659 1.00 93.38 566 MET A C 1
ATOM 4477 O O . MET A 1 566 ? 12.236 1.911 -50.942 1.00 93.38 566 MET A O 1
ATOM 4481 N N . PRO A 1 567 ? 12.400 0.229 -49.464 1.00 95.81 567 PRO A N 1
ATOM 4482 C CA . PRO A 1 567 ? 11.679 0.933 -48.403 1.00 95.81 567 PRO A CA 1
ATOM 4483 C C . PRO A 1 567 ? 12.405 2.212 -47.957 1.00 95.81 567 PRO A C 1
ATOM 4485 O O . PRO A 1 567 ? 13.593 2.406 -48.185 1.00 95.81 567 PRO A O 1
ATOM 4488 N N . ASP A 1 568 ? 11.674 3.119 -47.331 1.00 97.38 568 ASP A N 1
ATOM 4489 C CA . ASP A 1 568 ? 12.188 4.355 -46.745 1.00 97.38 568 ASP A CA 1
ATOM 4490 C C . ASP A 1 568 ? 12.736 4.163 -45.334 1.00 97.38 568 ASP A C 1
ATOM 4492 O O . ASP A 1 568 ? 13.747 4.778 -44.986 1.00 97.38 568 ASP A O 1
ATOM 4496 N N . GLU A 1 569 ? 12.106 3.274 -44.571 1.00 97.69 569 GLU A N 1
ATOM 4497 C CA . GLU A 1 569 ? 12.561 2.793 -43.272 1.00 97.69 569 GLU A CA 1
ATOM 4498 C C . GLU A 1 569 ? 12.310 1.282 -43.175 1.00 97.69 569 GLU A C 1
ATOM 4500 O O . GLU A 1 569 ? 11.308 0.755 -43.663 1.00 97.69 569 GLU A O 1
ATOM 4505 N N . ILE A 1 570 ? 13.268 0.571 -42.595 1.00 98.25 570 ILE A N 1
ATOM 4506 C CA . ILE A 1 570 ? 13.160 -0.843 -42.240 1.00 98.25 570 ILE A CA 1
ATOM 4507 C C . ILE A 1 570 ? 13.330 -0.953 -40.736 1.00 98.25 570 ILE A C 1
ATOM 4509 O O . ILE A 1 570 ? 14.106 -0.200 -40.154 1.00 98.25 570 ILE A O 1
ATOM 4513 N N . ALA A 1 571 ? 12.642 -1.895 -40.107 1.00 98.12 571 ALA A N 1
ATOM 4514 C CA . ALA A 1 571 ? 12.811 -2.095 -38.680 1.00 98.12 571 ALA A CA 1
ATOM 4515 C C . ALA A 1 571 ? 12.563 -3.526 -38.235 1.00 98.12 571 ALA A C 1
ATOM 4517 O O . ALA A 1 571 ? 11.775 -4.264 -38.833 1.00 98.12 571 ALA A O 1
ATOM 4518 N N . LEU A 1 572 ? 13.194 -3.863 -37.116 1.00 98.31 572 LEU A N 1
ATOM 4519 C CA . LEU A 1 572 ? 12.812 -4.987 -36.279 1.00 98.31 572 LEU A CA 1
ATOM 4520 C C . LEU A 1 572 ? 12.135 -4.455 -35.018 1.00 98.31 572 LEU A C 1
ATOM 4522 O O . LEU A 1 572 ? 12.718 -3.635 -34.309 1.00 98.31 572 LEU A O 1
ATOM 4526 N N . VAL A 1 573 ? 10.917 -4.918 -34.744 1.00 97.12 573 VAL A N 1
ATOM 4527 C CA . VAL A 1 573 ? 10.172 -4.583 -33.523 1.00 97.12 573 VAL A CA 1
ATOM 4528 C C . VAL A 1 573 ? 9.857 -5.874 -32.783 1.00 97.12 573 VAL A C 1
ATOM 4530 O O . VAL A 1 573 ? 9.036 -6.668 -33.241 1.00 97.12 573 VAL A O 1
ATOM 4533 N N . PHE A 1 574 ? 10.535 -6.114 -31.669 1.00 95.38 574 PHE A N 1
ATOM 4534 C CA . PHE A 1 574 ? 10.380 -7.328 -30.879 1.00 95.38 574 PHE A CA 1
ATOM 4535 C C . PHE A 1 574 ? 9.348 -7.129 -29.780 1.00 95.38 574 PHE A C 1
ATOM 4537 O O . PHE A 1 574 ? 9.355 -6.110 -29.090 1.00 95.38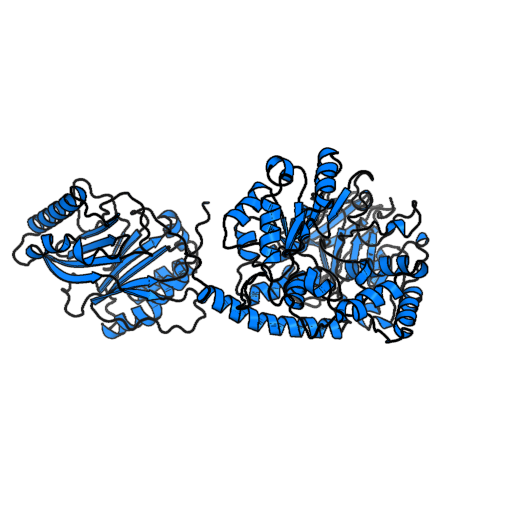 574 PHE A O 1
ATOM 4544 N N . TYR A 1 575 ? 8.498 -8.132 -29.609 1.00 91.06 575 TYR A N 1
ATOM 4545 C CA . TYR A 1 575 ? 7.610 -8.274 -28.463 1.00 91.06 575 TYR A CA 1
ATOM 4546 C C . TYR A 1 575 ? 7.972 -9.547 -27.698 1.00 91.06 575 TYR A C 1
ATOM 4548 O O . TYR A 1 575 ? 8.743 -10.376 -28.181 1.00 91.06 575 TYR A O 1
ATOM 4556 N N . GLU A 1 576 ? 7.413 -9.715 -26.503 1.00 82.81 576 GLU A N 1
ATOM 4557 C CA . GLU A 1 576 ? 7.584 -10.938 -25.704 1.00 82.81 576 GLU A CA 1
ATOM 4558 C C . GLU A 1 576 ? 7.131 -12.186 -26.489 1.00 82.81 576 GLU A C 1
ATOM 4560 O O . GLU A 1 576 ? 7.834 -13.197 -26.546 1.00 82.81 576 GLU A O 1
ATOM 4565 N N . SER A 1 577 ? 5.986 -12.080 -27.170 1.00 85.38 577 SER A N 1
ATOM 4566 C CA . SER A 1 577 ? 5.451 -13.088 -28.087 1.00 85.38 577 SER A CA 1
ATOM 4567 C C . SER A 1 577 ? 4.602 -12.456 -29.195 1.00 85.38 577 SER A C 1
ATOM 4569 O O . SER A 1 577 ? 4.249 -11.271 -29.143 1.00 85.38 577 SER A O 1
ATOM 4571 N N . GLN A 1 578 ? 4.225 -13.252 -30.203 1.00 92.00 578 GLN A N 1
ATOM 4572 C CA . GLN A 1 578 ? 3.255 -12.810 -31.211 1.00 92.00 578 GLN A CA 1
ATOM 4573 C C . GLN A 1 578 ? 1.876 -12.528 -30.601 1.00 92.00 578 GLN A C 1
ATOM 4575 O O . GLN A 1 578 ? 1.146 -11.676 -31.106 1.00 92.00 578 GLN A O 1
ATOM 4580 N N . GLU A 1 579 ? 1.500 -13.246 -29.544 1.00 85.88 579 GLU A N 1
ATOM 4581 C CA . GLU A 1 579 ? 0.242 -13.069 -28.815 1.00 85.88 579 GLU A CA 1
ATOM 4582 C C . GLU A 1 579 ? 0.223 -11.708 -28.127 1.00 85.88 579 GLU A C 1
ATOM 4584 O O . GLU A 1 579 ? -0.716 -10.948 -28.339 1.00 85.88 579 GLU A O 1
ATOM 4589 N N . VAL A 1 580 ? 1.299 -11.344 -27.422 1.00 77.25 580 VAL A N 1
ATOM 4590 C CA . VAL A 1 580 ? 1.430 -10.028 -26.778 1.00 77.25 580 VAL A CA 1
ATOM 4591 C C . VAL A 1 580 ? 1.349 -8.900 -27.810 1.00 77.25 580 VAL A C 1
ATOM 4593 O O . VAL A 1 580 ? 0.623 -7.929 -27.603 1.00 77.25 580 VAL A O 1
ATOM 4596 N N . TYR A 1 581 ? 1.993 -9.053 -28.975 1.00 88.75 581 TYR A N 1
ATOM 4597 C CA . TYR A 1 581 ? 1.825 -8.105 -30.083 1.00 88.75 581 TYR A CA 1
ATOM 4598 C C . TYR A 1 581 ? 0.353 -7.951 -30.509 1.00 88.75 581 TYR A C 1
ATOM 4600 O O . TYR A 1 581 ? -0.110 -6.832 -30.736 1.00 88.75 581 TYR A O 1
ATOM 4608 N N . LYS A 1 582 ? -0.399 -9.053 -30.627 1.00 91.19 582 LYS A N 1
ATOM 4609 C CA . LYS A 1 582 ? -1.823 -9.016 -31.007 1.00 91.19 582 LYS A CA 1
ATOM 4610 C C . LYS A 1 582 ? -2.679 -8.346 -29.923 1.00 91.19 582 LYS A C 1
ATOM 4612 O O . LYS A 1 582 ? -3.523 -7.525 -30.271 1.00 91.19 582 LYS A O 1
ATOM 4617 N N . GLU A 1 583 ? -2.419 -8.630 -28.646 1.00 83.81 583 GLU A N 1
ATOM 4618 C CA . GLU A 1 583 ? -3.115 -8.033 -27.490 1.00 83.81 583 GLU A CA 1
ATOM 4619 C C . GLU A 1 583 ? -2.963 -6.499 -27.452 1.00 83.81 583 GLU A C 1
ATOM 4621 O O . GLU A 1 583 ? -3.851 -5.792 -26.973 1.00 83.81 583 GLU A O 1
ATOM 4626 N N . THR A 1 584 ? -1.885 -5.933 -28.017 1.00 82.69 584 THR A N 1
ATOM 4627 C CA . THR A 1 584 ? -1.705 -4.468 -28.048 1.00 82.69 584 THR A CA 1
ATOM 4628 C C . THR A 1 584 ? -2.879 -3.732 -28.703 1.00 82.69 584 THR A C 1
ATOM 4630 O O . THR A 1 584 ? -3.251 -2.641 -28.255 1.00 82.69 584 THR A O 1
ATOM 4633 N N . PHE A 1 585 ? -3.519 -4.332 -29.712 1.00 88.25 585 PHE A N 1
ATOM 4634 C CA . PHE A 1 585 ? -4.641 -3.738 -30.444 1.00 88.25 585 PHE A CA 1
ATOM 4635 C C . PHE A 1 585 ? -5.953 -3.703 -29.641 1.00 88.25 585 PHE A C 1
ATOM 4637 O O . PHE A 1 585 ? -6.876 -2.963 -30.008 1.00 88.25 585 PHE A O 1
ATOM 4644 N N . ASP A 1 586 ? -6.029 -4.406 -28.511 1.00 85.00 586 ASP A N 1
ATOM 4645 C CA . ASP A 1 586 ? -7.167 -4.329 -27.590 1.00 85.00 586 ASP A CA 1
ATOM 4646 C C . ASP A 1 586 ? -7.150 -3.021 -26.786 1.00 85.00 586 ASP A C 1
ATOM 4648 O O . ASP A 1 586 ? -8.189 -2.523 -26.338 1.00 85.00 586 ASP A O 1
ATOM 4652 N N . THR A 1 587 ? -5.992 -2.362 -26.710 1.00 78.75 587 THR A N 1
ATOM 4653 C CA . THR A 1 587 ? -5.828 -1.095 -25.995 1.00 78.75 587 THR A CA 1
ATOM 4654 C C . THR A 1 587 ? -6.091 0.114 -26.909 1.00 78.75 587 THR A C 1
ATOM 4656 O O . THR A 1 587 ? -5.760 0.090 -28.100 1.00 78.75 587 THR A O 1
ATOM 4659 N N . PRO A 1 588 ? -6.644 1.228 -26.386 1.00 88.94 588 PRO A N 1
ATOM 4660 C CA . PRO A 1 588 ? -6.761 2.472 -27.151 1.00 88.94 588 PRO A CA 1
ATOM 4661 C C . PRO A 1 588 ? -5.413 2.980 -27.682 1.00 88.94 588 PRO A C 1
ATOM 4663 O O . PRO A 1 588 ? -5.337 3.466 -28.809 1.00 88.94 588 PRO A O 1
ATOM 4666 N N . VAL A 1 589 ? -4.350 2.825 -26.889 1.00 84.62 589 VAL A N 1
ATOM 4667 C CA . VAL A 1 589 ? -2.995 3.284 -27.221 1.00 84.62 589 VAL A CA 1
ATOM 4668 C C . VAL A 1 589 ? -2.392 2.474 -28.373 1.00 84.62 589 VAL A C 1
ATOM 4670 O O . VAL A 1 589 ? -1.872 3.066 -29.317 1.00 84.62 589 VAL A O 1
ATOM 4673 N N . GLY A 1 590 ? -2.517 1.144 -28.368 1.00 87.38 590 GLY A N 1
ATOM 4674 C CA . GLY A 1 590 ? -2.060 0.306 -29.482 1.00 87.38 590 GLY A CA 1
ATOM 4675 C C . GLY A 1 590 ? -2.820 0.584 -30.783 1.00 87.38 590 GLY A C 1
ATOM 4676 O O . GLY A 1 590 ? -2.210 0.707 -31.847 1.00 87.38 590 GLY A O 1
ATOM 4677 N N . ARG A 1 591 ? -4.142 0.814 -30.718 1.00 94.50 591 ARG A N 1
ATOM 4678 C CA . ARG A 1 591 ? -4.914 1.256 -31.899 1.00 94.50 591 ARG A CA 1
ATOM 4679 C C . ARG A 1 591 ? -4.467 2.625 -32.411 1.00 94.50 591 ARG A C 1
ATOM 4681 O O . ARG A 1 591 ? -4.344 2.801 -33.622 1.00 94.50 591 ARG A O 1
ATOM 4688 N N . ALA A 1 592 ? -4.190 3.576 -31.517 1.00 93.50 592 ALA A N 1
ATOM 4689 C CA . ALA A 1 592 ? -3.664 4.889 -31.887 1.00 93.50 592 ALA A CA 1
ATOM 4690 C C . ALA A 1 592 ? -2.279 4.789 -32.550 1.00 93.50 592 ALA A C 1
ATOM 4692 O O . ALA A 1 592 ? -2.046 5.423 -33.577 1.00 93.50 592 ALA A O 1
ATOM 4693 N N . TYR A 1 593 ? -1.392 3.929 -32.043 1.00 92.62 593 TYR A N 1
ATOM 4694 C CA . TYR A 1 593 ? -0.097 3.648 -32.670 1.00 92.62 593 TYR A CA 1
ATOM 4695 C C . TYR A 1 593 ? -0.246 3.027 -34.072 1.00 92.62 593 TYR A C 1
ATOM 4697 O O . TYR A 1 593 ? 0.454 3.408 -35.015 1.00 92.62 593 TYR A O 1
ATOM 4705 N N . GLY A 1 594 ? -1.226 2.141 -34.265 1.00 90.88 594 GLY A N 1
ATOM 4706 C CA . GLY A 1 594 ? -1.591 1.636 -35.592 1.00 90.88 594 GLY A CA 1
ATOM 4707 C C . GLY A 1 594 ? -2.062 2.735 -36.557 1.00 90.88 594 GLY A C 1
ATOM 4708 O O . GLY A 1 594 ? -1.744 2.692 -37.747 1.00 90.88 594 GLY A O 1
ATOM 4709 N N . LEU A 1 595 ? -2.780 3.750 -36.065 1.00 92.25 595 LEU A N 1
ATOM 4710 C CA . LEU A 1 595 ? -3.162 4.922 -36.864 1.00 92.25 595 LEU A CA 1
ATOM 4711 C C . LEU A 1 595 ? -1.960 5.818 -37.184 1.00 92.25 595 LEU A C 1
ATOM 4713 O O . LEU A 1 595 ? -1.867 6.305 -38.310 1.00 92.25 595 LEU A O 1
ATOM 4717 N N . LEU A 1 596 ? -1.018 5.980 -36.250 1.00 93.06 596 LEU A N 1
ATOM 4718 C CA . LEU A 1 596 ? 0.197 6.778 -36.439 1.00 93.06 596 LEU A CA 1
ATOM 4719 C C . LEU A 1 596 ? 1.040 6.281 -37.623 1.00 93.06 596 LEU A C 1
ATOM 4721 O O . LEU A 1 596 ? 1.574 7.090 -38.378 1.00 93.06 596 LEU A O 1
ATOM 4725 N N . HIS A 1 597 ? 1.083 4.967 -37.868 1.00 94.06 597 HIS A N 1
ATOM 4726 C CA . HIS A 1 597 ? 1.730 4.418 -39.066 1.00 94.06 597 HIS A CA 1
ATOM 4727 C C . HIS A 1 597 ? 1.176 5.019 -40.359 1.00 94.06 597 HIS A C 1
ATOM 4729 O O . HIS A 1 597 ? 1.940 5.277 -41.280 1.00 94.06 597 HIS A O 1
ATOM 4735 N N . ARG A 1 598 ? -0.130 5.297 -40.433 1.00 92.25 598 ARG A N 1
ATOM 4736 C CA . ARG A 1 598 ? -0.764 5.873 -41.632 1.00 92.25 598 ARG A CA 1
ATOM 4737 C C . ARG A 1 598 ? -0.438 7.353 -41.829 1.00 92.25 598 ARG A C 1
ATOM 4739 O O . ARG A 1 598 ? -0.654 7.864 -42.923 1.00 92.25 598 ARG A O 1
ATOM 4746 N N . ALA A 1 599 ? 0.062 8.031 -40.795 1.00 92.69 599 ALA A N 1
ATOM 4747 C CA . ALA A 1 599 ? 0.502 9.419 -40.891 1.00 92.69 599 ALA A CA 1
ATOM 4748 C C . ALA A 1 599 ? 1.878 9.546 -41.564 1.00 92.69 599 ALA A C 1
ATOM 4750 O O . ALA A 1 599 ? 2.168 10.575 -42.167 1.00 92.69 599 ALA A O 1
ATOM 4751 N N . VAL A 1 600 ? 2.712 8.502 -41.479 1.00 96.00 600 VAL A N 1
ATOM 4752 C CA . VAL A 1 600 ? 4.116 8.545 -41.926 1.00 96.00 600 VAL A CA 1
ATOM 4753 C C . VAL A 1 600 ? 4.379 7.586 -43.094 1.00 96.00 600 VAL A C 1
ATOM 4755 O O . VAL A 1 600 ? 5.185 7.881 -43.979 1.00 96.00 600 VAL A O 1
ATOM 4758 N N . PHE A 1 601 ? 3.650 6.471 -43.158 1.00 97.31 601 PHE A N 1
ATOM 4759 C CA . PHE A 1 601 ? 3.857 5.393 -44.117 1.00 97.31 601 PHE A CA 1
ATOM 4760 C C . PHE A 1 601 ? 2.649 5.154 -45.029 1.00 97.31 601 PHE A C 1
ATOM 4762 O O . PHE A 1 601 ? 1.487 5.201 -44.626 1.00 97.31 601 PHE A O 1
ATOM 4769 N N . SER A 1 602 ? 2.942 4.849 -46.289 1.00 96.31 602 SER A N 1
ATOM 4770 C CA . SER A 1 602 ? 1.973 4.529 -47.332 1.00 96.31 602 SER A CA 1
ATOM 4771 C C . SER A 1 602 ? 1.475 3.084 -47.247 1.00 96.31 602 SER A C 1
ATOM 4773 O O . SER A 1 602 ? 2.076 2.221 -46.602 1.00 96.31 602 SER A O 1
ATOM 4775 N N . LYS A 1 603 ? 0.416 2.785 -48.009 1.00 93.75 603 LYS A N 1
ATOM 4776 C CA . LYS A 1 603 ? -0.142 1.430 -48.161 1.00 93.75 603 LYS A CA 1
ATOM 4777 C C . LYS A 1 603 ? 0.800 0.431 -48.854 1.00 93.75 603 LYS A C 1
ATOM 4779 O O . LYS A 1 603 ? 0.523 -0.761 -48.808 1.00 93.75 603 LYS A O 1
ATOM 4784 N N . LYS A 1 604 ? 1.892 0.892 -49.489 1.00 93.12 604 LYS A N 1
ATOM 4785 C CA . LYS A 1 604 ? 2.938 0.019 -50.062 1.00 93.12 604 LYS A CA 1
ATOM 4786 C C . LYS A 1 604 ? 3.749 -0.682 -48.962 1.00 93.12 604 LYS A C 1
ATOM 4788 O O . LYS A 1 604 ? 4.369 -1.711 -49.216 1.00 93.12 604 LYS A O 1
ATOM 4793 N N . SER A 1 605 ? 3.733 -0.131 -47.748 1.00 95.94 605 SER A N 1
ATOM 4794 C CA . SER A 1 605 ? 4.437 -0.672 -46.587 1.00 95.94 605 SER A CA 1
ATOM 4795 C C . SER A 1 605 ? 3.914 -2.045 -46.192 1.00 95.94 605 SER A C 1
ATOM 4797 O O . SER A 1 605 ? 2.708 -2.296 -46.215 1.00 95.94 605 SER A O 1
ATOM 4799 N N . LYS A 1 606 ? 4.825 -2.933 -45.796 1.00 95.06 606 LYS A N 1
ATOM 4800 C CA . LYS A 1 606 ? 4.503 -4.306 -45.399 1.00 95.06 606 LYS A CA 1
ATOM 4801 C C . LYS A 1 606 ? 5.182 -4.655 -44.086 1.00 95.06 606 LYS A C 1
ATOM 4803 O O . LYS A 1 606 ? 6.285 -4.196 -43.796 1.00 95.06 606 LYS A O 1
ATOM 4808 N N . SER A 1 607 ? 4.556 -5.551 -43.335 1.00 95.19 607 SER A N 1
ATOM 4809 C CA . SER A 1 607 ? 5.202 -6.200 -42.201 1.00 95.19 607 SER A CA 1
ATOM 4810 C C . SER A 1 607 ? 4.748 -7.635 -42.020 1.00 95.19 607 SER A C 1
ATOM 4812 O O . SER A 1 607 ? 3.667 -8.011 -42.475 1.00 95.19 607 SER A O 1
ATOM 4814 N N . GLY A 1 608 ? 5.567 -8.432 -41.345 1.00 95.81 608 GLY A N 1
ATOM 4815 C CA . GLY A 1 608 ? 5.270 -9.833 -41.078 1.00 95.81 608 GLY A CA 1
ATOM 4816 C C . GLY A 1 608 ? 6.162 -10.413 -39.991 1.00 95.81 608 GLY A C 1
ATOM 4817 O O . GLY A 1 608 ? 7.190 -9.831 -39.648 1.00 95.81 608 GLY A O 1
ATOM 4818 N N . PHE A 1 609 ? 5.742 -11.560 -39.464 1.00 97.38 609 PHE A N 1
ATOM 4819 C CA . PHE A 1 609 ? 6.566 -12.386 -38.588 1.00 97.38 609 PHE A CA 1
ATOM 4820 C C . PHE A 1 609 ? 7.449 -13.314 -39.430 1.00 97.38 609 PHE A C 1
ATOM 4822 O O . PHE A 1 609 ? 6.982 -13.820 -40.464 1.00 97.38 609 PHE A O 1
ATOM 4829 N N . PRO A 1 610 ? 8.714 -13.531 -39.039 1.00 97.06 610 PRO A N 1
ATOM 4830 C CA . PRO A 1 610 ? 9.599 -14.411 -39.774 1.00 97.06 610 PRO A CA 1
ATOM 4831 C C . PRO A 1 610 ? 9.279 -15.888 -39.540 1.00 97.06 610 PRO A C 1
ATOM 4833 O O . PRO A 1 610 ? 8.689 -16.276 -38.535 1.00 97.06 610 PRO A O 1
ATOM 4836 N N . LYS A 1 611 ? 9.709 -16.728 -40.482 1.00 96.44 611 LYS A N 1
ATOM 4837 C CA . LYS A 1 611 ? 9.686 -18.193 -40.368 1.00 96.44 611 LYS A CA 1
ATOM 4838 C C . LYS A 1 611 ? 11.105 -18.748 -40.355 1.00 96.44 611 LYS A C 1
ATOM 4840 O O . LYS A 1 611 ? 12.026 -18.120 -40.862 1.00 96.44 611 LYS A O 1
ATOM 4845 N N . ILE A 1 612 ? 11.296 -19.959 -39.850 1.00 96.38 612 ILE A N 1
ATOM 4846 C CA . ILE A 1 612 ? 12.599 -20.620 -39.965 1.00 96.38 612 ILE A CA 1
ATOM 4847 C C . ILE A 1 612 ? 12.953 -20.876 -41.442 1.00 96.38 612 ILE A C 1
ATOM 4849 O O . ILE A 1 612 ? 12.146 -21.438 -42.190 1.00 96.38 612 ILE A O 1
ATOM 4853 N N . LEU A 1 613 ? 14.156 -20.486 -41.876 1.00 96.50 613 LEU A N 1
ATOM 4854 C CA . LEU A 1 613 ? 14.646 -20.784 -43.226 1.00 96.50 613 LEU A CA 1
ATOM 4855 C C . LEU A 1 613 ? 14.997 -22.276 -43.348 1.00 96.50 613 LEU A C 1
ATOM 4857 O O . LEU A 1 613 ? 15.946 -22.750 -42.714 1.00 96.50 613 LEU A O 1
ATOM 4861 N N . LYS A 1 614 ? 14.242 -23.006 -44.181 1.00 91.69 614 LYS A N 1
ATOM 4862 C CA . LYS A 1 614 ? 14.459 -24.439 -44.456 1.00 91.69 614 LYS A CA 1
ATOM 4863 C C . LYS A 1 614 ? 14.956 -24.687 -45.880 1.00 91.69 614 LYS A C 1
ATOM 4865 O O . LYS A 1 614 ? 16.157 -24.834 -46.072 1.00 91.69 614 LYS A O 1
ATOM 4870 N N . ASN A 1 615 ? 14.029 -24.737 -46.840 1.00 87.56 615 ASN A N 1
ATOM 4871 C CA . ASN A 1 615 ? 14.281 -25.272 -48.184 1.00 87.56 615 ASN A CA 1
ATOM 4872 C C . ASN A 1 615 ? 14.104 -24.238 -49.302 1.00 87.56 615 ASN A C 1
ATOM 4874 O O . ASN A 1 615 ? 14.633 -24.431 -50.391 1.00 87.56 615 ASN A O 1
ATOM 4878 N N . GLU A 1 616 ? 13.348 -23.172 -49.043 1.00 87.06 616 GLU A N 1
ATOM 4879 C CA . GLU A 1 616 ? 13.005 -22.157 -50.034 1.00 87.06 616 GLU A CA 1
ATOM 4880 C C . GLU A 1 616 ? 13.064 -20.757 -49.426 1.00 87.06 616 GLU A C 1
ATOM 4882 O O . GLU A 1 616 ? 12.819 -20.570 -48.229 1.00 87.06 616 GLU A O 1
ATOM 4887 N N . LEU A 1 617 ? 13.385 -19.786 -50.277 1.00 91.69 617 LEU A N 1
ATOM 4888 C CA . LEU A 1 617 ? 13.425 -18.369 -49.953 1.00 91.69 617 LEU A CA 1
ATOM 4889 C C . LEU A 1 617 ? 12.375 -17.655 -50.809 1.00 91.69 617 LEU A C 1
ATOM 4891 O O . LEU A 1 617 ? 12.561 -17.489 -52.013 1.00 91.69 617 LEU A O 1
ATOM 4895 N N . LEU A 1 618 ? 11.263 -17.262 -50.190 1.00 94.12 618 LEU A N 1
ATOM 4896 C CA . LEU A 1 618 ? 10.171 -16.568 -50.871 1.00 94.12 618 LEU A CA 1
ATOM 4897 C C . LEU A 1 618 ? 10.306 -15.051 -50.725 1.00 94.12 618 LEU A C 1
ATOM 4899 O O . LEU A 1 618 ? 10.617 -14.546 -49.644 1.00 94.12 618 LEU A O 1
ATOM 4903 N N . CYS A 1 619 ? 10.001 -14.324 -51.802 1.00 93.44 619 CYS A N 1
ATOM 4904 C CA . CYS A 1 619 ? 9.896 -12.871 -51.758 1.00 93.44 619 CYS A CA 1
ATOM 4905 C C . CYS A 1 619 ? 8.845 -12.430 -50.728 1.00 93.44 619 CYS A C 1
ATOM 4907 O O . CYS A 1 619 ? 7.795 -13.050 -50.570 1.00 93.44 619 CYS A O 1
ATOM 4909 N N . ASP A 1 620 ? 9.127 -11.327 -50.045 1.00 92.25 620 ASP A N 1
ATOM 4910 C CA . ASP A 1 620 ? 8.308 -10.669 -49.031 1.00 92.25 620 ASP A CA 1
ATOM 4911 C C . ASP A 1 620 ? 8.023 -11.449 -47.738 1.00 92.25 620 ASP A C 1
ATOM 4913 O O . ASP A 1 620 ? 7.468 -10.850 -46.811 1.00 92.25 620 ASP A O 1
ATOM 4917 N N . GLN A 1 621 ? 8.423 -12.719 -47.631 1.00 96.19 621 GLN A N 1
ATOM 4918 C CA . GLN A 1 621 ? 8.375 -13.500 -46.396 1.00 96.19 621 GLN A CA 1
ATOM 4919 C C . GLN A 1 621 ? 9.667 -13.262 -45.601 1.00 96.19 621 GLN A C 1
ATOM 4921 O O . GLN A 1 621 ? 10.751 -13.591 -46.083 1.00 96.19 621 GLN A O 1
ATOM 4926 N N . PRO A 1 622 ? 9.593 -12.725 -44.372 1.00 97.81 622 PRO A N 1
ATOM 4927 C CA . PRO A 1 622 ? 10.762 -12.673 -43.512 1.00 97.81 622 PRO A CA 1
ATOM 4928 C C . PRO A 1 622 ? 11.133 -14.079 -43.024 1.00 97.81 622 PRO A C 1
ATOM 4930 O O . PRO A 1 622 ? 10.256 -14.931 -42.835 1.00 97.81 622 PRO A O 1
ATOM 4933 N N . TYR A 1 623 ? 12.416 -14.314 -42.776 1.00 98.25 623 TYR A N 1
ATOM 4934 C CA . TYR A 1 623 ? 12.943 -15.555 -42.227 1.00 98.25 623 TYR A CA 1
ATOM 4935 C C . TYR A 1 623 ? 13.947 -15.293 -41.109 1.00 98.25 623 TYR A C 1
ATOM 4937 O O . TYR A 1 623 ? 14.627 -14.273 -41.116 1.00 98.25 623 TYR A O 1
ATOM 4945 N N . PHE A 1 624 ? 14.080 -16.240 -40.185 1.00 97.81 624 PHE A N 1
ATOM 4946 C CA . PHE A 1 624 ? 15.197 -16.312 -39.248 1.00 97.81 624 PHE A CA 1
ATOM 4947 C C . PHE A 1 624 ? 16.053 -17.549 -39.536 1.00 97.81 624 PHE A C 1
ATOM 4949 O O . PHE A 1 624 ? 15.560 -18.571 -40.029 1.00 97.81 624 PHE A O 1
ATOM 4956 N N . LEU A 1 625 ? 17.349 -17.457 -39.246 1.00 96.88 625 LEU A N 1
ATOM 4957 C CA . LEU A 1 625 ? 18.307 -18.532 -39.532 1.00 96.88 625 LEU A CA 1
ATOM 4958 C C . LEU A 1 625 ? 18.461 -19.512 -38.365 1.00 96.88 625 LEU A C 1
ATOM 4960 O O . LEU A 1 625 ? 18.745 -20.687 -38.602 1.00 96.88 625 LEU A O 1
ATOM 4964 N N . PHE A 1 626 ? 18.261 -19.050 -37.133 1.00 94.62 626 PHE A N 1
ATOM 4965 C CA . PHE A 1 626 ? 18.505 -19.816 -35.912 1.00 94.62 626 PHE A CA 1
ATOM 4966 C C . PHE A 1 626 ? 17.274 -19.784 -35.013 1.00 94.62 626 PHE A C 1
ATOM 4968 O O . PHE A 1 626 ? 16.639 -18.743 -34.894 1.00 94.62 626 PHE A O 1
ATOM 4975 N N . SER A 1 627 ? 16.949 -20.912 -34.381 1.00 92.25 627 SER A N 1
ATOM 4976 C CA . SER A 1 627 ? 15.793 -21.030 -33.478 1.00 92.25 627 SER A CA 1
ATOM 4977 C C . SER A 1 627 ? 16.073 -20.543 -32.054 1.00 92.25 627 SER A C 1
ATOM 4979 O O . SER A 1 627 ? 15.174 -20.560 -31.218 1.00 92.25 627 SER A O 1
ATOM 4981 N N . ASN A 1 628 ? 17.320 -20.176 -31.757 1.00 86.81 628 ASN A N 1
ATOM 4982 C CA . ASN A 1 628 ? 17.706 -19.725 -30.429 1.00 86.81 628 ASN A CA 1
ATOM 4983 C C . ASN A 1 628 ? 17.056 -18.380 -30.120 1.00 86.81 628 ASN A C 1
ATOM 4985 O O . ASN A 1 628 ? 16.891 -17.532 -30.998 1.00 86.81 628 ASN A O 1
ATOM 4989 N N . HIS A 1 629 ? 16.715 -18.194 -28.851 1.00 89.62 629 HIS A N 1
ATOM 4990 C CA . HIS A 1 629 ? 16.272 -16.901 -28.365 1.00 89.62 629 HIS A CA 1
ATOM 4991 C C . HIS A 1 629 ? 17.477 -15.964 -28.290 1.00 89.62 629 HIS A C 1
ATOM 4993 O O . HIS A 1 629 ? 18.562 -16.386 -27.887 1.00 89.62 629 HIS A O 1
ATOM 4999 N N . ALA A 1 630 ? 17.274 -14.698 -28.637 1.00 89.25 630 ALA A N 1
ATOM 5000 C CA . ALA A 1 630 ? 18.314 -13.680 -28.567 1.00 89.25 630 ALA A CA 1
ATOM 5001 C C . ALA A 1 630 ? 17.747 -12.379 -28.010 1.00 89.25 630 ALA A C 1
ATOM 5003 O O . ALA A 1 630 ? 16.570 -12.058 -28.202 1.00 89.25 630 ALA A O 1
ATOM 5004 N N . ASP A 1 631 ? 18.589 -11.642 -27.297 1.00 88.56 631 ASP A N 1
ATOM 5005 C CA . ASP A 1 631 ? 18.233 -10.344 -26.747 1.00 88.56 631 ASP A CA 1
ATOM 5006 C C . ASP A 1 631 ? 18.670 -9.231 -27.701 1.00 88.56 631 ASP A C 1
ATOM 5008 O O . ASP A 1 631 ? 19.731 -8.654 -27.540 1.00 88.56 631 ASP A O 1
ATOM 5012 N N . TRP A 1 632 ? 17.818 -8.874 -28.659 1.00 92.44 632 TRP A N 1
ATOM 5013 C CA . TRP A 1 632 ? 18.134 -7.847 -29.659 1.00 92.44 632 TRP A CA 1
ATOM 5014 C C . TRP A 1 632 ? 18.223 -6.413 -29.107 1.00 92.44 632 TRP A C 1
ATOM 5016 O O . TRP A 1 632 ? 18.560 -5.486 -29.844 1.00 92.44 632 TRP A O 1
ATOM 5026 N N . HIS A 1 633 ? 17.910 -6.204 -27.824 1.00 89.44 633 HIS A N 1
ATOM 5027 C CA . HIS A 1 633 ? 18.132 -4.930 -27.134 1.00 89.44 633 HIS A CA 1
ATOM 5028 C C . HIS A 1 633 ? 19.587 -4.792 -26.676 1.00 89.44 633 HIS A C 1
ATOM 5030 O O . HIS A 1 633 ? 20.119 -3.684 -26.694 1.00 89.44 633 HIS A O 1
ATOM 5036 N N . ASN A 1 634 ? 20.239 -5.908 -26.320 1.00 84.81 634 ASN A N 1
ATOM 5037 C CA . ASN A 1 634 ? 21.610 -5.952 -25.813 1.00 84.81 634 ASN A CA 1
ATOM 5038 C C . ASN A 1 634 ? 22.534 -6.741 -26.739 1.00 84.81 634 ASN A C 1
ATOM 5040 O O . ASN A 1 634 ? 22.317 -7.918 -26.984 1.00 84.81 634 ASN A O 1
ATOM 5044 N N . GLY A 1 635 ? 23.647 -6.134 -27.130 1.00 84.94 635 GLY A N 1
ATOM 5045 C CA . GLY A 1 635 ? 24.602 -6.739 -28.054 1.00 84.94 635 GLY A CA 1
ATOM 5046 C C . GLY A 1 635 ? 24.769 -5.880 -29.296 1.00 84.94 635 GLY A C 1
ATOM 5047 O O . GLY A 1 635 ? 24.281 -4.745 -29.368 1.00 84.94 635 GLY A O 1
ATOM 5048 N N . GLU A 1 636 ? 25.480 -6.413 -30.279 1.00 89.50 636 GLU A N 1
ATOM 5049 C CA . GLU A 1 636 ? 25.761 -5.707 -31.520 1.00 89.50 636 GLU A CA 1
ATOM 5050 C C . GLU A 1 636 ? 24.852 -6.232 -32.634 1.00 89.50 636 GLU A C 1
ATOM 5052 O O . GLU A 1 636 ? 24.901 -7.403 -33.003 1.00 89.50 636 GLU A O 1
ATOM 5057 N N . THR A 1 637 ? 24.017 -5.354 -33.197 1.00 93.56 637 THR A N 1
ATOM 5058 C CA . THR A 1 637 ? 23.245 -5.673 -34.404 1.00 93.56 637 THR A CA 1
ATOM 5059 C C . THR A 1 637 ? 23.884 -5.020 -35.612 1.00 93.56 637 THR A C 1
ATOM 5061 O O . THR A 1 637 ? 24.033 -3.798 -35.644 1.00 93.56 637 THR A O 1
ATOM 5064 N N . ARG A 1 638 ? 24.175 -5.801 -36.649 1.00 94.44 638 ARG A N 1
ATOM 5065 C CA . ARG A 1 638 ? 24.584 -5.295 -37.960 1.00 94.44 638 ARG A CA 1
ATOM 5066 C C . ARG A 1 638 ? 23.455 -5.465 -38.963 1.00 94.44 638 ARG A C 1
ATOM 5068 O O . ARG A 1 638 ? 22.804 -6.504 -39.001 1.00 94.44 638 ARG A O 1
ATOM 5075 N N . VAL A 1 639 ? 23.226 -4.435 -39.775 1.00 95.94 639 VAL A N 1
ATOM 5076 C CA . VAL A 1 639 ? 22.214 -4.430 -40.835 1.00 95.94 639 VAL A CA 1
ATOM 5077 C C . VAL A 1 639 ? 22.877 -4.284 -42.201 1.00 95.94 639 VAL A C 1
ATOM 5079 O O . VAL A 1 639 ? 23.708 -3.398 -42.413 1.00 95.94 639 VAL A O 1
ATOM 5082 N N . LEU A 1 640 ? 22.477 -5.150 -43.127 1.00 96.38 640 LEU A N 1
ATOM 5083 C CA . LEU A 1 640 ? 22.715 -5.052 -44.558 1.00 96.38 640 LEU A CA 1
ATOM 5084 C C . LEU A 1 640 ? 21.383 -4.767 -45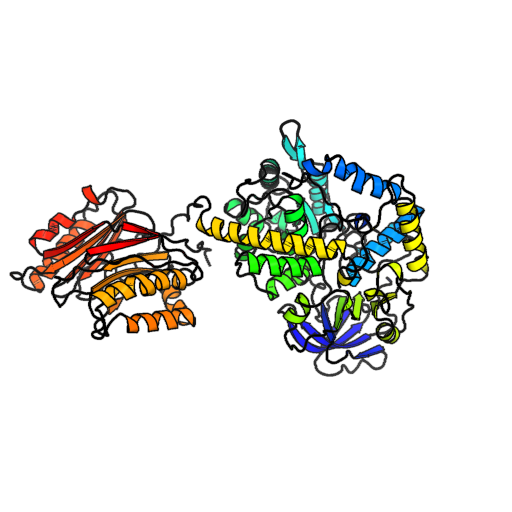.256 1.00 96.38 640 LEU A C 1
ATOM 5086 O O . LEU A 1 640 ? 20.427 -5.530 -45.145 1.00 96.38 640 LEU A O 1
ATOM 5090 N N . CYS A 1 641 ? 21.348 -3.692 -46.026 1.00 96.69 641 CYS A N 1
ATOM 5091 C CA . CYS A 1 641 ? 20.304 -3.398 -46.984 1.00 96.69 641 CYS A CA 1
ATOM 5092 C C . CYS A 1 641 ? 20.964 -3.233 -48.351 1.00 96.69 641 CYS A C 1
ATOM 5094 O O . CYS A 1 641 ? 21.840 -2.381 -48.504 1.00 96.69 641 CYS A O 1
ATOM 5096 N N . ALA A 1 642 ? 20.586 -4.045 -49.329 1.00 95.50 642 ALA A N 1
ATOM 5097 C CA . ALA A 1 642 ? 21.219 -4.065 -50.641 1.00 95.50 642 ALA A CA 1
ATOM 5098 C C . ALA A 1 642 ? 20.185 -4.273 -51.747 1.00 95.50 642 ALA A C 1
ATOM 5100 O O . ALA A 1 642 ? 19.104 -4.814 -51.493 1.00 95.50 642 ALA A O 1
ATOM 5101 N N . CYS A 1 643 ? 20.514 -3.851 -52.966 1.00 93.81 643 CYS A N 1
ATOM 5102 C CA . CYS A 1 643 ? 19.706 -4.137 -54.141 1.00 93.81 643 CYS A CA 1
ATOM 5103 C C . CYS A 1 643 ? 20.363 -5.179 -55.047 1.00 93.81 643 CYS A C 1
ATOM 5105 O O . CYS A 1 643 ? 21.582 -5.328 -55.078 1.00 93.81 643 CYS A O 1
ATOM 5107 N N . ARG A 1 644 ? 19.545 -5.923 -55.788 1.00 92.69 644 ARG A N 1
ATOM 5108 C CA . ARG A 1 644 ? 20.022 -6.915 -56.757 1.00 92.69 644 ARG A CA 1
ATOM 5109 C C . ARG A 1 644 ? 20.886 -6.240 -57.825 1.00 92.69 644 ARG A C 1
ATOM 5111 O O . ARG A 1 644 ? 20.474 -5.224 -58.388 1.00 92.69 644 ARG A O 1
ATOM 5118 N N . SER A 1 645 ? 22.021 -6.852 -58.165 1.00 86.06 645 SER A N 1
ATOM 5119 C CA . SER A 1 645 ? 22.839 -6.386 -59.286 1.00 86.06 645 SER A CA 1
ATOM 5120 C C . SER A 1 645 ? 22.046 -6.412 -60.599 1.00 86.06 645 SER A C 1
ATOM 5122 O O . SER A 1 645 ? 21.367 -7.393 -60.927 1.00 86.06 645 SER A O 1
ATOM 5124 N N . LYS A 1 646 ? 22.140 -5.334 -61.387 1.00 79.44 646 LYS A N 1
ATOM 5125 C CA . LYS A 1 646 ? 21.360 -5.154 -62.629 1.00 79.44 646 LYS A CA 1
ATOM 5126 C C . LYS A 1 646 ? 21.594 -6.252 -63.672 1.00 79.44 646 LYS A C 1
ATOM 5128 O O . LYS A 1 646 ? 20.722 -6.481 -64.505 1.00 79.44 646 LYS A O 1
ATOM 5133 N N . THR A 1 647 ? 22.740 -6.928 -63.626 1.00 82.31 647 THR A N 1
ATOM 5134 C CA . THR A 1 647 ? 23.143 -7.975 -64.579 1.00 82.31 647 THR A CA 1
ATOM 5135 C C . THR A 1 647 ? 22.624 -9.370 -64.217 1.00 82.31 647 THR A C 1
ATOM 5137 O O . THR A 1 647 ? 22.727 -10.290 -65.026 1.00 82.31 647 THR A O 1
ATOM 5140 N N . GLN A 1 648 ? 22.046 -9.550 -63.026 1.00 85.62 648 GLN A N 1
ATOM 5141 C CA . GLN A 1 648 ? 21.613 -10.852 -62.518 1.00 85.62 648 GLN A CA 1
ATOM 5142 C C . GLN A 1 648 ? 20.116 -11.090 -62.763 1.00 85.62 648 GLN A C 1
ATOM 5144 O O . GLN A 1 648 ? 19.325 -10.171 -62.627 1.00 85.62 648 GLN A O 1
ATOM 5149 N N . SER A 1 649 ? 19.664 -12.310 -63.065 1.00 91.81 649 SER A N 1
ATOM 5150 C CA . SER A 1 649 ? 18.217 -12.603 -63.071 1.00 91.81 649 SER A CA 1
ATOM 5151 C C . SER A 1 649 ? 17.664 -12.698 -61.641 1.00 91.81 649 SER A C 1
ATOM 5153 O O . SER A 1 649 ? 18.402 -13.055 -60.724 1.00 91.81 649 SER A O 1
ATOM 5155 N N . VAL A 1 650 ? 16.362 -12.445 -61.435 1.00 91.44 650 VAL A N 1
ATOM 5156 C CA . VAL A 1 650 ? 15.718 -12.575 -60.105 1.00 91.44 650 VAL A CA 1
ATOM 5157 C C . VAL A 1 650 ? 15.956 -13.965 -59.507 1.00 91.44 650 VAL A C 1
ATOM 5159 O O . VAL A 1 650 ? 16.336 -14.084 -58.347 1.00 91.44 650 VAL A O 1
ATOM 5162 N N . LYS A 1 651 ? 15.819 -15.022 -60.319 1.00 92.00 651 LYS A N 1
ATOM 5163 C CA . LYS A 1 651 ? 16.075 -16.402 -59.889 1.00 92.00 651 LYS A CA 1
ATOM 5164 C C . LYS A 1 651 ? 17.524 -16.612 -59.445 1.00 92.00 651 LYS A C 1
ATOM 5166 O O . LYS A 1 651 ? 17.751 -17.127 -58.359 1.00 92.00 651 LYS A O 1
ATOM 5171 N N . SER A 1 652 ? 18.496 -16.182 -60.255 1.00 91.62 652 SER A N 1
ATOM 5172 C CA . SER A 1 652 ? 19.915 -16.327 -59.904 1.00 91.62 652 SER A CA 1
ATOM 5173 C C . SER A 1 652 ? 20.263 -15.563 -58.627 1.00 91.62 652 SER A C 1
ATOM 5175 O O . SER A 1 652 ? 21.022 -16.072 -57.809 1.00 91.62 652 SER A O 1
ATOM 5177 N N . TYR A 1 653 ? 19.681 -14.380 -58.440 1.00 93.44 653 TYR A N 1
ATOM 5178 C CA . TYR A 1 653 ? 19.839 -13.576 -57.234 1.00 93.44 653 TYR A CA 1
ATOM 5179 C C . TYR A 1 653 ? 19.296 -14.288 -55.990 1.00 93.44 653 TYR A C 1
ATOM 5181 O O . TYR A 1 653 ? 20.028 -14.451 -55.013 1.00 93.44 653 TYR A O 1
ATOM 5189 N N . LEU A 1 654 ? 18.053 -14.777 -56.037 1.00 93.62 654 LEU A N 1
ATOM 5190 C CA . LEU A 1 654 ? 17.451 -15.511 -54.921 1.00 93.62 654 LEU A CA 1
ATOM 5191 C C . LEU A 1 654 ? 18.230 -16.794 -54.601 1.00 93.62 654 LEU A C 1
ATOM 5193 O O . LEU A 1 654 ? 18.462 -17.085 -53.428 1.00 93.62 654 LEU A O 1
ATOM 5197 N N . ASP A 1 655 ? 18.701 -17.515 -55.624 1.00 93.00 655 ASP A N 1
ATOM 5198 C CA . ASP A 1 655 ? 19.546 -18.702 -55.458 1.00 93.00 655 ASP A CA 1
ATOM 5199 C C . ASP A 1 655 ? 20.887 -18.356 -54.785 1.00 93.00 655 ASP A C 1
ATOM 5201 O O . ASP A 1 655 ? 21.342 -19.094 -53.905 1.00 93.00 655 ASP A O 1
ATOM 5205 N N . SER A 1 656 ? 21.523 -17.239 -55.164 1.00 93.50 656 SER A N 1
ATOM 5206 C CA . SER A 1 656 ? 22.761 -16.752 -54.538 1.00 93.50 656 SER A CA 1
ATOM 5207 C C . SER A 1 656 ? 22.547 -16.381 -53.072 1.00 93.50 656 SER A C 1
ATOM 5209 O O . SER A 1 656 ? 23.298 -16.844 -52.211 1.00 93.50 656 SER A O 1
ATOM 5211 N N . VAL A 1 657 ? 21.496 -15.612 -52.763 1.00 95.94 657 VAL A N 1
ATOM 5212 C CA . VAL A 1 657 ? 21.162 -15.236 -51.381 1.00 95.94 657 VAL A CA 1
ATOM 5213 C C . VAL A 1 657 ? 20.847 -16.477 -50.552 1.00 95.94 657 VAL A C 1
ATOM 5215 O O . VAL A 1 657 ? 21.395 -16.640 -49.464 1.00 95.94 657 VAL A O 1
ATOM 5218 N N . TYR A 1 658 ? 20.029 -17.398 -51.065 1.00 96.00 658 TYR A N 1
ATOM 5219 C CA . TYR A 1 658 ? 19.706 -18.639 -50.367 1.00 96.00 658 TYR A CA 1
ATOM 5220 C C . TYR A 1 658 ? 20.963 -19.464 -50.061 1.00 96.00 658 TYR A C 1
ATOM 5222 O O . TYR A 1 658 ? 21.160 -19.880 -48.919 1.00 96.00 658 TYR A O 1
ATOM 5230 N N . LYS A 1 659 ? 21.859 -19.655 -51.039 1.00 94.88 659 LYS A N 1
ATOM 5231 C CA . LYS A 1 659 ? 23.134 -20.366 -50.832 1.00 94.88 659 LYS A CA 1
ATOM 5232 C C . LYS A 1 659 ? 23.996 -19.696 -49.764 1.00 94.88 659 LYS A C 1
ATOM 5234 O O . LYS A 1 659 ? 24.542 -20.396 -48.910 1.00 94.88 659 LYS A O 1
ATOM 5239 N N . TRP A 1 660 ? 24.087 -18.370 -49.780 1.00 96.19 660 TRP A N 1
ATOM 5240 C CA . TRP A 1 660 ? 24.826 -17.604 -48.780 1.00 96.19 660 TRP A CA 1
ATOM 5241 C C . TRP A 1 660 ? 24.242 -17.789 -47.372 1.00 96.19 660 TRP A C 1
ATOM 5243 O O . TRP A 1 660 ? 24.968 -18.205 -46.466 1.00 96.19 660 TRP A O 1
ATOM 5253 N N . LEU A 1 661 ? 22.927 -17.636 -47.197 1.00 96.88 661 LEU A N 1
ATOM 5254 C CA . LEU A 1 661 ? 22.245 -17.852 -45.913 1.00 96.88 661 LEU A CA 1
ATOM 5255 C C . LEU A 1 661 ? 22.423 -19.287 -45.389 1.00 96.88 661 LEU A C 1
ATOM 5257 O O . LEU A 1 661 ? 22.748 -19.494 -44.217 1.00 96.88 661 LEU A O 1
ATOM 5261 N N . ARG A 1 662 ? 22.285 -20.297 -46.261 1.00 95.81 662 ARG A N 1
ATOM 5262 C CA . ARG A 1 662 ? 22.542 -21.707 -45.909 1.00 95.81 662 ARG A CA 1
ATOM 5263 C C . ARG A 1 662 ? 23.998 -21.939 -45.518 1.00 95.81 662 ARG A C 1
ATOM 5265 O O . ARG A 1 662 ? 24.269 -22.761 -44.643 1.00 95.81 662 ARG A O 1
ATOM 5272 N N . SER A 1 663 ? 24.940 -21.219 -46.125 1.00 95.12 663 SER A N 1
ATOM 5273 C CA . SER A 1 663 ? 26.348 -21.310 -45.748 1.00 95.12 663 SER A CA 1
ATOM 5274 C C . SER A 1 663 ? 26.593 -20.783 -44.329 1.00 95.12 663 SER A C 1
ATOM 5276 O O . SER A 1 663 ? 27.384 -21.392 -43.608 1.00 95.12 663 SER A O 1
ATOM 5278 N N . ILE A 1 664 ? 25.894 -19.721 -43.903 1.00 95.12 664 ILE A N 1
ATOM 5279 C CA . ILE A 1 664 ? 25.952 -19.167 -42.538 1.00 95.12 664 ILE A CA 1
ATOM 5280 C C . ILE A 1 664 ? 25.346 -20.156 -41.532 1.00 95.12 664 ILE A C 1
ATOM 5282 O O . ILE A 1 664 ? 25.942 -20.402 -40.485 1.00 95.12 664 ILE A O 1
ATOM 5286 N N . GLN A 1 665 ? 24.220 -20.799 -41.867 1.00 93.81 665 GLN A N 1
ATOM 5287 C CA . GLN A 1 665 ? 23.638 -21.866 -41.035 1.00 93.81 665 GLN A CA 1
ATOM 5288 C C . GLN A 1 665 ? 24.566 -23.087 -40.910 1.00 93.81 665 GLN A C 1
ATOM 5290 O O . GLN A 1 665 ? 24.641 -23.697 -39.850 1.00 93.81 665 GLN A O 1
ATOM 5295 N N . LYS A 1 666 ? 25.281 -23.456 -41.983 1.00 93.94 666 LYS A N 1
ATOM 5296 C CA . LYS A 1 666 ? 26.197 -24.611 -41.986 1.00 93.94 666 LYS A CA 1
ATOM 5297 C C . LYS A 1 666 ? 27.492 -24.344 -41.215 1.00 93.94 666 LYS A C 1
ATOM 5299 O O . LYS A 1 666 ? 28.033 -25.257 -40.599 1.00 93.94 666 LYS A O 1
ATOM 5304 N N . LYS A 1 667 ? 28.018 -23.121 -41.299 1.00 92.56 667 LYS A N 1
ATOM 5305 C CA . LYS A 1 667 ? 29.250 -22.692 -40.630 1.00 92.56 667 LYS A CA 1
ATOM 5306 C C . LYS A 1 667 ? 29.005 -21.338 -39.973 1.00 92.56 667 LYS A C 1
ATOM 5308 O O . LYS A 1 667 ? 29.355 -20.294 -40.529 1.00 92.56 667 LYS A O 1
ATOM 5313 N N . THR A 1 668 ? 28.352 -21.396 -38.817 1.00 91.38 668 THR A N 1
ATOM 5314 C CA . THR A 1 668 ? 27.975 -20.227 -38.022 1.00 91.38 668 THR A CA 1
ATOM 5315 C C . THR A 1 668 ? 29.221 -19.606 -37.389 1.00 91.38 668 THR A C 1
ATOM 5317 O O . THR A 1 668 ? 29.967 -20.322 -36.715 1.00 91.38 668 THR A O 1
ATOM 5320 N N . PRO A 1 669 ? 29.494 -18.310 -37.624 1.00 90.25 669 PRO A N 1
ATOM 5321 C CA . PRO A 1 669 ? 30.567 -17.601 -36.937 1.00 90.25 669 PRO A CA 1
ATOM 5322 C C . PRO A 1 669 ? 30.411 -17.666 -35.414 1.00 90.25 669 PRO A C 1
ATOM 5324 O O . PRO A 1 669 ? 29.306 -17.537 -34.892 1.00 90.25 669 PRO A O 1
ATOM 5327 N N . ALA A 1 670 ? 31.519 -17.830 -34.690 1.00 84.31 670 ALA A N 1
ATOM 5328 C CA . ALA A 1 670 ? 31.505 -17.717 -33.234 1.00 84.31 670 ALA A CA 1
ATOM 5329 C C . ALA A 1 670 ? 31.126 -16.281 -32.842 1.00 84.31 670 ALA A C 1
ATOM 5331 O O . ALA A 1 670 ? 31.735 -15.341 -33.345 1.00 84.31 670 ALA A O 1
ATOM 5332 N N . GLY A 1 671 ? 30.123 -16.111 -31.978 1.00 83.81 671 GLY A N 1
ATOM 5333 C CA . GLY A 1 671 ? 29.596 -14.784 -31.634 1.00 83.81 671 GLY A CA 1
ATOM 5334 C C . GLY A 1 671 ? 28.188 -14.521 -32.169 1.00 83.81 671 GLY A C 1
ATOM 5335 O O . GLY A 1 671 ? 27.396 -13.875 -31.486 1.00 83.81 671 GLY A O 1
ATOM 5336 N N . LEU A 1 672 ? 27.870 -15.064 -33.348 1.00 91.50 672 LEU A N 1
ATOM 5337 C CA . LEU A 1 672 ? 26.587 -14.876 -34.021 1.00 91.50 672 LEU A CA 1
ATOM 5338 C C . LEU A 1 672 ? 25.522 -15.779 -33.387 1.00 91.50 672 LEU A C 1
ATOM 5340 O O . LEU A 1 672 ? 25.623 -17.003 -33.481 1.00 91.50 672 LEU A O 1
ATOM 5344 N N . ASP A 1 673 ? 24.500 -15.194 -32.767 1.00 88.62 673 ASP A N 1
ATOM 5345 C CA . ASP A 1 673 ? 23.447 -15.940 -32.062 1.00 88.62 673 ASP A CA 1
ATOM 5346 C C . ASP A 1 673 ? 22.054 -15.807 -32.703 1.00 88.62 673 ASP A C 1
ATOM 5348 O O . ASP A 1 673 ? 21.237 -16.722 -32.564 1.00 88.62 673 ASP A O 1
ATOM 5352 N N . ALA A 1 674 ? 21.801 -14.751 -33.483 1.00 94.75 674 ALA A N 1
ATOM 5353 C CA . ALA A 1 674 ? 20.578 -14.602 -34.267 1.00 94.75 674 ALA A CA 1
ATOM 5354 C C . ALA A 1 674 ? 20.805 -13.890 -35.613 1.00 94.75 674 ALA A C 1
ATOM 5356 O O . ALA A 1 674 ? 21.696 -13.061 -35.774 1.00 94.75 674 ALA A O 1
ATOM 5357 N N . ALA A 1 675 ? 19.972 -14.215 -36.606 1.00 97.00 675 ALA A N 1
ATOM 5358 C CA . ALA A 1 675 ? 19.941 -13.508 -37.883 1.00 97.00 675 ALA A CA 1
ATOM 5359 C C . ALA A 1 675 ? 18.542 -13.561 -38.506 1.00 97.00 675 ALA A C 1
ATOM 5361 O O . ALA A 1 675 ? 17.896 -14.616 -38.498 1.00 97.00 675 ALA A O 1
ATOM 5362 N N . ILE A 1 676 ? 18.094 -12.429 -39.051 1.00 98.25 676 ILE A N 1
ATOM 5363 C CA . ILE A 1 676 ? 16.782 -12.229 -39.679 1.00 98.25 676 ILE A CA 1
ATOM 5364 C C . ILE A 1 676 ? 16.994 -11.685 -41.090 1.00 98.25 676 ILE A C 1
ATOM 5366 O O . ILE A 1 676 ? 17.795 -10.782 -41.302 1.00 98.25 676 ILE A O 1
ATOM 5370 N N . VAL A 1 677 ? 16.255 -12.202 -42.064 1.00 97.94 677 VAL A N 1
ATOM 5371 C CA . VAL A 1 677 ? 16.352 -11.803 -43.469 1.00 97.94 677 VAL A CA 1
ATOM 5372 C C . VAL A 1 677 ? 14.974 -11.603 -44.081 1.00 97.94 677 VAL A C 1
ATOM 5374 O O . VAL A 1 677 ? 14.030 -12.320 -43.767 1.00 97.94 677 VAL A O 1
ATOM 5377 N N . CYS A 1 678 ? 14.842 -10.644 -44.984 1.00 97.19 678 CYS A N 1
ATOM 5378 C CA . CYS A 1 678 ? 13.677 -10.482 -45.839 1.00 97.19 678 CYS A CA 1
ATOM 5379 C C . CYS A 1 678 ? 14.151 -10.045 -47.224 1.00 97.19 678 CYS A C 1
ATOM 5381 O O . CYS A 1 678 ? 14.918 -9.089 -47.347 1.00 97.19 678 CYS A O 1
ATOM 5383 N N . VAL A 1 679 ? 13.700 -10.749 -48.259 1.00 95.12 679 VAL A N 1
ATOM 5384 C CA . VAL A 1 679 ? 14.071 -10.460 -49.647 1.00 95.12 679 VAL A CA 1
ATOM 5385 C C . VAL A 1 679 ? 12.856 -10.038 -50.459 1.00 95.12 679 VAL A C 1
ATOM 5387 O O . VAL A 1 679 ? 11.755 -10.526 -50.229 1.00 95.12 679 VAL A O 1
ATOM 5390 N N . GLY A 1 680 ? 13.046 -9.137 -51.411 1.00 92.75 680 GLY A N 1
ATOM 5391 C CA . GLY A 1 680 ? 12.149 -8.919 -52.545 1.00 92.75 680 GLY A CA 1
ATOM 5392 C C . GLY A 1 680 ? 12.842 -9.317 -53.847 1.00 92.75 680 GLY A C 1
ATOM 5393 O O . GLY A 1 680 ? 13.970 -9.797 -53.827 1.00 92.75 680 GLY A O 1
ATOM 5394 N N . GLU A 1 681 ? 12.212 -9.064 -54.993 1.00 91.56 681 GLU A N 1
ATOM 5395 C CA . GLU A 1 681 ? 12.805 -9.380 -56.308 1.00 91.56 681 GLU A CA 1
ATOM 5396 C C . GLU A 1 681 ? 14.113 -8.621 -56.580 1.00 91.56 681 GLU A C 1
ATOM 5398 O O . GLU A 1 681 ? 14.990 -9.107 -57.296 1.00 91.56 681 GLU A O 1
ATOM 5403 N N . ASN A 1 682 ? 14.240 -7.434 -55.982 1.00 90.38 682 ASN A N 1
ATOM 5404 C CA . ASN A 1 682 ? 15.386 -6.544 -56.139 1.00 90.38 682 ASN A CA 1
ATOM 5405 C C . ASN A 1 682 ? 15.980 -6.081 -54.807 1.00 90.38 682 ASN A C 1
ATOM 5407 O O . ASN A 1 682 ? 16.884 -5.255 -54.830 1.00 90.38 682 ASN A O 1
ATOM 5411 N N . SER A 1 683 ? 15.488 -6.561 -53.663 1.00 94.00 683 SER A N 1
ATOM 5412 C CA . SER A 1 683 ? 15.906 -6.077 -52.344 1.00 94.00 683 SER A CA 1
ATOM 5413 C C . SER A 1 683 ? 16.363 -7.218 -51.443 1.00 94.00 683 SER A C 1
ATOM 5415 O O . SER A 1 683 ? 15.723 -8.268 -51.380 1.00 94.00 683 SER A O 1
ATOM 5417 N N . LEU A 1 684 ? 17.467 -7.002 -50.735 1.00 96.00 684 LEU A N 1
ATOM 5418 C CA . LEU A 1 684 ? 17.972 -7.847 -49.659 1.00 96.00 684 LEU A CA 1
ATOM 5419 C C . LEU A 1 684 ? 18.017 -7.006 -48.394 1.00 96.00 684 LEU A C 1
ATOM 5421 O O . LEU A 1 684 ? 18.699 -5.983 -48.354 1.00 96.00 684 LEU A O 1
ATOM 5425 N N . ILE A 1 685 ? 17.315 -7.447 -47.357 1.00 97.75 685 ILE A N 1
ATOM 5426 C CA . ILE A 1 685 ? 17.419 -6.868 -46.025 1.00 97.75 685 ILE A CA 1
ATOM 5427 C C . ILE A 1 685 ? 17.816 -7.983 -45.069 1.00 97.75 685 ILE A C 1
ATOM 5429 O O . ILE A 1 685 ? 17.105 -8.978 -44.954 1.00 97.75 685 ILE A O 1
ATOM 5433 N N . TYR A 1 686 ? 18.956 -7.833 -44.410 1.00 97.81 686 TYR A N 1
ATOM 5434 C CA . TYR A 1 686 ? 19.532 -8.830 -43.522 1.00 97.81 686 TYR A CA 1
ATOM 5435 C C . TYR A 1 686 ? 20.030 -8.156 -42.247 1.00 97.81 686 TYR A C 1
ATOM 5437 O O . TYR A 1 686 ? 20.749 -7.162 -42.304 1.00 97.81 686 TYR A O 1
ATOM 5445 N N . TRP A 1 687 ? 19.657 -8.717 -41.107 1.00 97.69 687 TRP A N 1
ATOM 5446 C CA . TRP A 1 687 ? 20.151 -8.337 -39.795 1.00 97.69 687 TRP A CA 1
ATOM 5447 C C . TRP A 1 687 ? 20.845 -9.528 -39.158 1.00 97.69 687 TRP A C 1
ATOM 5449 O O . TRP A 1 687 ? 20.336 -10.648 -39.211 1.00 97.69 687 TRP A O 1
ATOM 5459 N N . GLU A 1 688 ? 21.963 -9.269 -38.501 1.00 96.00 688 GLU A N 1
ATOM 5460 C CA . GLU A 1 688 ? 22.670 -10.237 -37.672 1.00 96.00 688 GLU A CA 1
ATOM 5461 C C . GLU A 1 688 ? 22.940 -9.655 -36.291 1.00 96.00 688 GLU A C 1
ATOM 5463 O O . GLU A 1 688 ? 23.263 -8.473 -36.164 1.00 96.00 688 GLU A O 1
ATOM 5468 N N . HIS A 1 689 ? 22.788 -10.494 -35.274 1.00 94.81 689 HIS A N 1
ATOM 5469 C CA . HIS A 1 689 ? 22.950 -10.155 -33.872 1.00 94.81 689 HIS A CA 1
ATOM 5470 C C . HIS A 1 689 ? 24.129 -10.917 -33.270 1.00 94.81 689 HIS A C 1
ATOM 5472 O O . HIS A 1 689 ? 24.312 -12.110 -33.529 1.00 94.81 689 HIS A O 1
ATOM 5478 N N . TRP A 1 690 ? 24.920 -10.212 -32.467 1.00 91.06 690 TRP A N 1
ATOM 5479 C CA . TRP A 1 690 ? 26.122 -10.723 -31.829 1.00 91.06 690 TRP A CA 1
ATOM 5480 C C . TRP A 1 690 ? 26.083 -10.416 -30.333 1.00 91.06 690 TRP A C 1
ATOM 5482 O O . TRP A 1 690 ? 25.867 -9.273 -29.929 1.00 91.06 690 TRP A O 1
ATOM 5492 N N . HIS A 1 691 ? 26.353 -11.422 -29.500 1.00 73.88 691 HIS A N 1
ATOM 5493 C CA . HIS A 1 691 ? 26.382 -11.267 -28.038 1.00 73.88 691 HIS A CA 1
ATOM 5494 C C . HIS A 1 691 ? 27.641 -10.548 -27.506 1.00 73.88 691 HIS A C 1
ATOM 5496 O O . HIS A 1 691 ? 27.764 -10.323 -26.303 1.00 73.88 691 HIS A O 1
ATOM 5502 N N . SER A 1 692 ? 28.597 -10.225 -28.381 1.00 67.50 692 SER A N 1
ATOM 5503 C CA . SER A 1 692 ? 29.849 -9.510 -28.096 1.00 67.50 692 SER A CA 1
ATOM 5504 C C . SER A 1 692 ? 30.231 -8.617 -29.286 1.00 67.50 692 SER A C 1
ATOM 5506 O O . SER A 1 692 ? 29.672 -8.788 -30.370 1.00 67.50 692 SER A O 1
ATOM 5508 N N . ASP A 1 693 ? 31.196 -7.705 -29.111 1.00 60.78 693 ASP A N 1
ATOM 5509 C CA . ASP A 1 693 ? 31.649 -6.712 -30.116 1.00 60.78 693 ASP A CA 1
ATOM 5510 C C . ASP A 1 693 ? 32.408 -7.323 -31.329 1.00 60.78 693 ASP A C 1
ATOM 5512 O O . ASP A 1 693 ? 33.368 -6.758 -31.860 1.00 60.78 693 ASP A O 1
ATOM 5516 N N . MET A 1 694 ? 32.044 -8.537 -31.754 1.00 60.94 694 MET A N 1
ATOM 5517 C CA . MET A 1 694 ? 32.702 -9.297 -32.824 1.00 60.94 694 MET A CA 1
ATOM 5518 C C . MET A 1 694 ? 32.041 -9.132 -34.206 1.00 60.94 694 MET A C 1
ATOM 5520 O O . MET A 1 694 ? 32.517 -9.733 -35.177 1.00 60.94 694 MET A O 1
ATOM 5524 N N . ALA A 1 695 ? 30.991 -8.308 -34.354 1.00 62.81 695 ALA A N 1
ATOM 5525 C CA . ALA A 1 695 ? 30.251 -8.196 -35.620 1.00 62.81 695 ALA A CA 1
ATOM 5526 C C . ALA A 1 695 ? 31.103 -7.647 -36.780 1.00 62.81 695 ALA A C 1
ATOM 5528 O O . ALA A 1 695 ? 30.833 -7.905 -37.957 1.00 62.81 695 ALA A O 1
ATOM 5529 N N . ALA A 1 696 ? 32.157 -6.886 -36.478 1.00 58.91 696 ALA A N 1
ATOM 5530 C CA . ALA A 1 696 ? 33.042 -6.319 -37.491 1.00 58.91 696 ALA A CA 1
ATOM 5531 C C . ALA A 1 696 ? 34.028 -7.341 -38.089 1.00 58.91 696 ALA A C 1
ATOM 5533 O O . ALA A 1 696 ? 34.399 -7.201 -39.254 1.00 58.91 696 ALA A O 1
ATOM 5534 N N . THR A 1 697 ? 34.436 -8.364 -37.329 1.00 66.81 697 THR A N 1
ATOM 5535 C CA . THR A 1 697 ? 35.509 -9.303 -37.713 1.00 66.81 697 THR A CA 1
ATOM 5536 C C . THR A 1 697 ? 35.004 -10.696 -38.089 1.00 66.81 697 THR A C 1
ATOM 5538 O O . THR A 1 697 ? 35.666 -11.383 -38.864 1.00 66.81 697 THR A O 1
ATOM 5541 N N . GLY A 1 698 ? 33.837 -11.113 -37.582 1.00 79.88 698 GLY A N 1
ATOM 5542 C CA . GLY A 1 698 ? 33.253 -12.435 -37.846 1.00 79.88 698 GLY A CA 1
ATOM 5543 C C . GLY A 1 698 ? 32.165 -12.478 -38.929 1.00 79.88 698 GLY A C 1
ATOM 5544 O O . GLY A 1 698 ? 31.772 -13.572 -39.342 1.00 79.88 698 GLY A O 1
ATOM 5545 N N . SER A 1 699 ? 31.650 -11.324 -39.369 1.00 88.62 699 SER A N 1
ATOM 5546 C CA . SER A 1 699 ? 30.522 -11.247 -40.309 1.00 88.62 699 SER A CA 1
ATOM 5547 C C . SER A 1 699 ? 30.852 -11.821 -41.684 1.00 88.62 699 SER A C 1
ATOM 5549 O O . SER A 1 699 ? 31.898 -11.540 -42.266 1.00 88.62 699 SER A O 1
ATOM 5551 N N . ARG A 1 700 ? 29.898 -12.570 -42.244 1.00 91.62 700 ARG A N 1
ATOM 5552 C CA . ARG A 1 700 ? 29.983 -13.150 -43.595 1.00 91.62 700 ARG A CA 1
ATOM 5553 C C . ARG A 1 700 ? 29.236 -12.323 -44.644 1.00 91.62 700 ARG A C 1
ATOM 5555 O O . ARG A 1 700 ? 29.078 -12.774 -45.775 1.00 91.62 700 ARG A O 1
ATOM 5562 N N . ILE A 1 701 ? 28.796 -11.107 -44.303 1.00 91.75 701 ILE A N 1
ATOM 5563 C CA . ILE A 1 701 ? 28.229 -10.139 -45.260 1.00 91.75 701 ILE A CA 1
ATOM 5564 C C . ILE A 1 701 ? 29.150 -9.888 -46.473 1.00 91.75 701 ILE A C 1
ATOM 5566 O O . ILE A 1 701 ? 28.623 -9.843 -47.581 1.00 91.75 701 ILE A O 1
ATOM 5570 N N . PRO A 1 702 ? 30.490 -9.784 -46.345 1.00 89.31 702 PRO A N 1
ATOM 5571 C CA . PRO A 1 702 ? 31.366 -9.597 -47.508 1.00 89.31 702 PRO A CA 1
ATOM 5572 C C . PRO A 1 702 ? 31.292 -10.710 -48.568 1.00 89.31 702 PRO A C 1
ATOM 5574 O O . PRO A 1 702 ? 31.769 -10.525 -49.676 1.00 89.31 702 PRO A O 1
ATOM 5577 N N . GLU A 1 703 ? 30.700 -11.868 -48.260 1.00 90.94 703 GLU A N 1
ATOM 5578 C CA . GLU A 1 703 ? 30.577 -12.980 -49.211 1.00 90.94 703 GLU A CA 1
ATOM 5579 C C . GLU A 1 703 ? 29.398 -12.824 -50.187 1.00 90.94 703 GLU A C 1
ATOM 5581 O O . GLU A 1 703 ? 29.374 -13.502 -51.212 1.00 90.94 703 GLU A O 1
ATOM 5586 N N . ILE A 1 704 ? 28.409 -11.966 -49.889 1.00 90.00 704 ILE A N 1
ATOM 5587 C CA . ILE A 1 704 ? 27.250 -11.734 -50.777 1.00 90.00 704 ILE A CA 1
ATOM 5588 C C . ILE A 1 704 ? 27.389 -10.462 -51.620 1.00 90.00 704 ILE A C 1
ATOM 5590 O O . ILE A 1 704 ? 26.629 -10.287 -52.572 1.00 90.00 704 ILE A O 1
ATOM 5594 N N . THR A 1 705 ? 28.355 -9.589 -51.311 1.00 75.81 705 THR A N 1
ATOM 5595 C CA . THR A 1 705 ? 28.497 -8.261 -51.938 1.00 75.81 705 THR A CA 1
ATOM 5596 C C . THR A 1 705 ? 28.758 -8.308 -53.442 1.00 75.81 705 THR A C 1
ATOM 5598 O O . THR A 1 705 ? 28.421 -7.358 -54.130 1.00 75.81 705 THR A O 1
ATOM 5601 N N . ASP A 1 706 ? 29.263 -9.416 -53.986 1.00 75.62 706 ASP A N 1
ATOM 5602 C CA . ASP A 1 706 ? 29.451 -9.561 -55.439 1.00 75.62 706 ASP A CA 1
ATOM 5603 C C . ASP A 1 706 ? 28.132 -9.826 -56.195 1.00 75.62 706 ASP A C 1
ATOM 5605 O O . ASP A 1 706 ? 28.069 -9.705 -57.417 1.00 75.62 706 ASP A O 1
ATOM 5609 N N . SER A 1 707 ? 27.058 -10.198 -55.485 1.00 80.00 707 SER A N 1
ATOM 5610 C CA . SER A 1 707 ? 25.717 -10.436 -56.053 1.00 80.00 707 SER A CA 1
ATOM 5611 C C . SER A 1 707 ? 24.738 -9.278 -55.810 1.00 80.00 707 SER A C 1
ATOM 5613 O O . SER A 1 707 ? 23.647 -9.258 -56.387 1.00 80.00 707 SER A O 1
ATOM 5615 N N . VAL A 1 708 ? 25.087 -8.319 -54.946 1.00 90.31 708 VAL A N 1
ATOM 5616 C CA . VAL A 1 708 ? 24.197 -7.223 -54.541 1.00 90.31 708 VAL A CA 1
ATOM 5617 C C . VAL A 1 708 ? 24.944 -5.901 -54.405 1.00 90.31 708 VAL A C 1
ATOM 5619 O O . VAL A 1 708 ? 26.032 -5.839 -53.846 1.00 90.31 708 VAL A O 1
ATOM 5622 N N . ASP A 1 709 ? 24.308 -4.815 -54.822 1.00 90.75 709 ASP A N 1
ATOM 5623 C CA . ASP A 1 709 ? 24.812 -3.464 -54.610 1.00 90.75 709 ASP A CA 1
ATOM 5624 C C . ASP A 1 709 ? 24.371 -2.981 -53.217 1.00 90.75 709 ASP A C 1
ATOM 5626 O O . ASP A 1 709 ? 23.182 -2.786 -52.941 1.00 90.75 709 ASP A O 1
ATOM 5630 N N . SER A 1 710 ? 25.327 -2.830 -52.298 1.00 92.50 710 SER A N 1
ATOM 5631 C CA . SER A 1 710 ? 25.053 -2.423 -50.914 1.00 92.50 710 SER A CA 1
ATOM 5632 C C . SER A 1 710 ? 24.562 -0.973 -50.833 1.00 92.50 710 SER A C 1
ATOM 5634 O O . SER A 1 710 ? 25.227 -0.055 -51.304 1.00 92.50 710 SER A O 1
ATOM 5636 N N . ILE A 1 711 ? 23.444 -0.757 -50.139 1.00 94.56 711 ILE A N 1
ATOM 5637 C CA . ILE A 1 711 ? 22.868 0.567 -49.850 1.00 94.56 711 ILE A CA 1
ATOM 5638 C C . ILE A 1 711 ? 23.183 0.981 -48.406 1.00 94.56 711 ILE A C 1
ATOM 5640 O O . ILE A 1 711 ? 23.587 2.113 -48.151 1.00 94.56 711 ILE A O 1
ATOM 5644 N N . VAL A 1 712 ? 23.029 0.058 -47.453 1.00 95.38 712 VAL A N 1
ATOM 5645 C CA . VAL A 1 712 ? 23.419 0.218 -46.044 1.00 95.38 712 VAL A CA 1
ATOM 5646 C C . VAL A 1 712 ? 24.142 -1.050 -45.605 1.00 95.38 712 VAL A C 1
ATOM 5648 O O . VAL A 1 712 ? 23.615 -2.137 -45.783 1.00 95.38 712 VAL A O 1
ATOM 5651 N N . ASN A 1 713 ? 25.322 -0.922 -45.005 1.00 94.50 713 ASN A N 1
ATOM 5652 C CA . ASN A 1 713 ? 26.024 -2.020 -44.338 1.00 94.50 713 ASN A CA 1
ATOM 5653 C C . ASN A 1 713 ? 26.756 -1.452 -43.120 1.00 94.50 713 ASN A C 1
ATOM 5655 O O . ASN A 1 713 ? 27.853 -0.910 -43.255 1.00 94.50 713 ASN A O 1
ATOM 5659 N N . LYS A 1 714 ? 26.123 -1.499 -41.947 1.00 93.12 714 LYS A N 1
ATOM 5660 C CA . LYS A 1 714 ? 26.675 -0.912 -40.716 1.00 93.12 714 LYS A CA 1
ATOM 5661 C C . LYS A 1 714 ? 26.084 -1.545 -39.463 1.00 93.12 714 LYS A C 1
ATOM 5663 O O . LYS A 1 714 ? 24.998 -2.122 -39.508 1.00 93.12 714 LYS A O 1
ATOM 5668 N N . SER A 1 715 ? 26.776 -1.371 -38.345 1.00 92.62 715 SER A N 1
ATOM 5669 C CA . SER A 1 715 ? 26.228 -1.670 -37.024 1.00 92.62 715 SER A CA 1
ATOM 5670 C C . SER A 1 715 ? 25.204 -0.608 -36.612 1.00 92.62 715 SER A C 1
ATOM 5672 O O . SER A 1 715 ? 25.363 0.587 -36.891 1.00 92.62 715 SER A O 1
ATOM 5674 N N . ALA A 1 716 ? 24.124 -1.054 -35.980 1.00 93.88 716 ALA A N 1
ATOM 5675 C CA . ALA A 1 716 ? 23.097 -0.208 -35.404 1.00 93.88 716 ALA A CA 1
ATOM 5676 C C . ALA A 1 716 ? 23.664 0.515 -34.179 1.00 93.88 716 ALA A C 1
ATOM 5678 O O . ALA A 1 716 ? 24.234 -0.101 -33.283 1.00 93.88 716 ALA A O 1
ATOM 5679 N N . THR A 1 717 ? 23.521 1.835 -34.142 1.00 94.12 717 THR A N 1
ATOM 5680 C CA . THR A 1 717 ? 24.044 2.655 -33.052 1.00 94.12 717 THR A CA 1
ATOM 5681 C C . THR A 1 717 ? 23.070 2.643 -31.874 1.00 94.12 717 THR A C 1
ATOM 5683 O O . THR A 1 717 ? 21.898 2.977 -32.068 1.00 94.12 717 THR A O 1
ATOM 5686 N N . PRO A 1 718 ? 23.513 2.305 -30.651 1.00 90.12 718 PRO A N 1
ATOM 5687 C CA . PRO A 1 718 ? 22.674 2.430 -29.467 1.00 90.12 718 PRO A CA 1
ATOM 5688 C C . PRO A 1 718 ? 22.171 3.869 -29.291 1.00 90.12 718 PRO A C 1
ATOM 5690 O O . PRO A 1 718 ? 22.966 4.810 -29.279 1.00 90.12 718 PRO A O 1
ATOM 5693 N N . LEU A 1 719 ? 20.858 4.056 -29.147 1.00 91.19 719 LEU A N 1
ATOM 5694 C CA . LEU A 1 719 ? 20.244 5.373 -28.959 1.00 91.19 719 LEU A CA 1
ATOM 5695 C C . LEU A 1 719 ? 19.266 5.344 -27.789 1.00 91.19 719 LEU A C 1
ATOM 5697 O O . LEU A 1 719 ? 18.245 4.670 -27.851 1.00 91.19 719 LEU A O 1
ATOM 5701 N N . GLN A 1 720 ? 19.552 6.119 -26.745 1.00 85.25 720 GLN A N 1
ATOM 5702 C CA . GLN A 1 720 ? 18.674 6.219 -25.581 1.00 85.25 720 GLN A CA 1
ATOM 5703 C C . GLN A 1 720 ? 17.389 6.987 -25.909 1.00 85.25 720 GLN A C 1
ATOM 5705 O O . GLN A 1 720 ? 17.429 8.141 -26.349 1.00 85.25 720 GLN A O 1
ATOM 5710 N N . VAL A 1 721 ? 16.253 6.350 -25.636 1.00 82.88 721 VAL A N 1
ATOM 5711 C CA . VAL A 1 721 ? 14.911 6.917 -25.748 1.00 82.88 721 VAL A CA 1
ATOM 5712 C C . VAL A 1 721 ? 14.234 6.820 -24.376 1.00 82.88 721 VAL A C 1
ATOM 5714 O O . VAL A 1 721 ? 14.105 5.725 -23.825 1.00 82.88 721 VAL A O 1
ATOM 5717 N N . PRO A 1 722 ? 13.797 7.943 -23.784 1.00 74.56 722 PRO A N 1
ATOM 5718 C CA . PRO A 1 722 ? 13.134 7.915 -22.486 1.00 74.56 722 PRO A CA 1
ATOM 5719 C C . PRO A 1 722 ? 11.820 7.133 -22.541 1.00 74.56 722 PRO A C 1
ATOM 5721 O O . PRO A 1 722 ? 11.006 7.377 -23.427 1.00 74.56 722 PRO A O 1
ATOM 5724 N N . ALA A 1 723 ? 11.575 6.272 -21.550 1.00 64.50 723 ALA A N 1
ATOM 5725 C CA . ALA A 1 723 ? 10.324 5.512 -21.440 1.00 64.50 723 ALA A CA 1
ATOM 5726 C C . ALA A 1 723 ? 9.105 6.383 -21.067 1.00 64.50 723 ALA A C 1
ATOM 5728 O O . ALA A 1 723 ? 7.970 6.014 -21.341 1.00 64.50 723 ALA A O 1
ATOM 5729 N N . ASP A 1 724 ? 9.331 7.546 -20.449 1.00 65.12 724 ASP A N 1
ATOM 5730 C CA . ASP A 1 724 ? 8.262 8.434 -19.988 1.00 65.12 724 ASP A CA 1
ATOM 5731 C C . ASP A 1 724 ? 7.866 9.453 -21.068 1.00 65.12 724 ASP A C 1
ATOM 5733 O O . ASP A 1 724 ? 8.594 10.413 -21.320 1.00 65.12 724 ASP A O 1
ATOM 5737 N N . TRP A 1 725 ? 6.688 9.277 -21.661 1.00 68.75 725 TRP A N 1
ATOM 5738 C CA . TRP A 1 725 ? 6.067 10.198 -22.620 1.00 68.75 725 TRP A CA 1
ATOM 5739 C C . TRP A 1 725 ? 5.742 11.606 -22.094 1.00 68.75 725 TRP A C 1
ATOM 5741 O O . TRP A 1 725 ? 5.489 12.502 -22.896 1.00 68.75 725 TRP A O 1
ATOM 5751 N N . HIS A 1 726 ? 5.798 11.858 -20.782 1.00 66.44 726 HIS A N 1
ATOM 5752 C CA . HIS A 1 726 ? 5.684 13.211 -20.221 1.00 66.44 726 HIS A CA 1
ATOM 5753 C C . HIS A 1 726 ? 7.016 13.973 -20.196 1.00 66.44 726 HIS A C 1
ATOM 5755 O O . HIS A 1 726 ? 7.055 15.146 -19.816 1.00 66.44 726 HIS A O 1
ATOM 5761 N N . CYS A 1 727 ? 8.136 13.328 -20.537 1.00 61.94 727 CYS A N 1
ATOM 5762 C CA . CYS A 1 727 ? 9.423 14.009 -20.570 1.00 61.94 727 CYS A CA 1
ATOM 5763 C C . CYS A 1 727 ? 9.565 14.884 -21.825 1.00 61.94 727 CYS A C 1
ATOM 5765 O O . CYS A 1 727 ? 9.124 14.525 -22.914 1.00 61.94 727 CYS A O 1
ATOM 5767 N N . SER A 1 728 ? 10.223 16.037 -21.678 1.00 75.19 728 SER A N 1
ATOM 5768 C CA . SER A 1 728 ? 10.628 16.828 -22.840 1.00 75.19 728 SER A CA 1
ATOM 5769 C C . SER A 1 728 ? 11.732 16.074 -23.580 1.00 75.19 728 SER A C 1
ATOM 5771 O O . SER A 1 728 ? 12.866 15.996 -23.103 1.00 75.19 728 SER A O 1
ATOM 5773 N N . TYR A 1 729 ? 11.385 15.488 -24.723 1.00 81.12 729 TYR A N 1
ATOM 5774 C CA . TYR A 1 729 ? 12.304 14.772 -25.596 1.00 81.12 729 TYR A CA 1
ATOM 5775 C C . TYR A 1 729 ? 11.998 15.130 -27.047 1.00 81.12 729 TYR A C 1
ATOM 5777 O O . TYR A 1 729 ? 10.897 14.904 -27.533 1.00 81.12 729 TYR A O 1
ATOM 5785 N N . GLN A 1 730 ? 12.981 15.718 -27.728 1.00 85.50 730 GLN A N 1
ATOM 5786 C CA . GLN A 1 730 ? 12.833 16.189 -29.110 1.00 85.50 730 GLN A CA 1
ATOM 5787 C C . GLN A 1 730 ? 13.013 15.071 -30.148 1.00 85.50 730 GLN A C 1
ATOM 5789 O O . GLN A 1 730 ? 12.761 15.291 -31.331 1.00 85.50 730 GLN A O 1
ATOM 5794 N N . GLY A 1 731 ? 13.450 13.885 -29.712 1.00 89.19 731 GLY A N 1
ATOM 5795 C CA . GLY A 1 731 ? 13.784 12.782 -30.604 1.00 89.19 731 GLY A CA 1
ATOM 5796 C C . GLY A 1 731 ? 15.135 12.942 -31.316 1.00 89.19 731 GLY A C 1
ATOM 5797 O O . GLY A 1 731 ? 15.784 13.989 -31.217 1.00 89.19 731 GLY A O 1
ATOM 5798 N N . PRO A 1 732 ? 15.607 11.893 -32.010 1.00 90.50 732 PRO A N 1
ATOM 5799 C CA . PRO A 1 732 ? 16.820 11.964 -32.818 1.00 90.50 732 PRO A CA 1
ATOM 5800 C C . PRO A 1 732 ? 16.620 12.789 -34.094 1.00 90.50 732 PRO A C 1
ATOM 5802 O O . PRO A 1 732 ? 15.593 12.706 -34.767 1.00 90.50 732 PRO A O 1
ATOM 5805 N N . ALA A 1 733 ? 17.659 13.523 -34.492 1.00 93.75 733 ALA A N 1
ATOM 5806 C CA . ALA A 1 733 ? 17.735 14.103 -35.828 1.00 93.75 733 ALA A CA 1
ATOM 5807 C C . ALA A 1 733 ? 18.110 13.011 -36.843 1.00 93.75 733 ALA A C 1
ATOM 5809 O O . ALA A 1 733 ? 19.267 12.604 -36.921 1.00 93.75 733 ALA A O 1
ATOM 5810 N N . ILE A 1 734 ? 17.128 12.545 -37.615 1.00 95.88 734 ILE A N 1
ATOM 5811 C CA . ILE A 1 734 ? 17.277 11.427 -38.554 1.00 95.88 734 ILE A CA 1
ATOM 5812 C C . ILE A 1 734 ? 17.981 11.857 -39.849 1.00 95.88 734 ILE A C 1
ATOM 5814 O O . ILE A 1 734 ? 17.521 12.765 -40.552 1.00 95.88 734 ILE A O 1
ATOM 5818 N N . LYS A 1 735 ? 19.044 11.141 -40.229 1.00 95.19 735 LYS A N 1
ATOM 5819 C CA . LYS A 1 735 ? 19.698 11.210 -41.544 1.00 95.19 735 LYS A CA 1
ATOM 5820 C C . LYS A 1 735 ? 19.472 9.918 -42.335 1.00 95.19 735 LYS A C 1
ATOM 5822 O O . LYS A 1 735 ? 19.197 8.855 -41.786 1.00 95.19 735 LYS A O 1
ATOM 5827 N N . GLY A 1 736 ? 19.576 10.014 -43.661 1.00 94.75 736 GLY A N 1
ATOM 5828 C CA . GLY A 1 736 ? 19.551 8.826 -44.516 1.00 94.75 736 GLY A CA 1
ATOM 5829 C C . GLY A 1 736 ? 20.799 7.973 -44.275 1.00 94.75 736 GLY A C 1
ATOM 5830 O O . GLY A 1 736 ? 21.907 8.503 -44.272 1.00 94.75 736 GLY A O 1
ATOM 5831 N N . GLY A 1 737 ? 20.618 6.671 -44.067 1.00 95.00 737 GLY A N 1
ATOM 5832 C CA . GLY A 1 737 ? 21.666 5.725 -43.675 1.00 95.00 737 GLY A CA 1
ATOM 5833 C C . GLY A 1 737 ? 21.841 5.561 -42.158 1.00 95.00 737 GLY A C 1
ATOM 5834 O O . GLY A 1 737 ? 22.733 4.825 -41.720 1.00 95.00 737 GLY A O 1
ATOM 5835 N N . ASP A 1 738 ? 21.029 6.225 -41.334 1.00 96.88 738 ASP A N 1
ATOM 5836 C CA . ASP A 1 738 ? 21.043 5.999 -39.890 1.00 96.88 738 ASP A CA 1
ATOM 5837 C C . ASP A 1 738 ? 20.406 4.654 -39.540 1.00 96.88 738 ASP A C 1
ATOM 5839 O O . ASP A 1 738 ? 19.391 4.257 -40.108 1.00 96.88 738 ASP A O 1
ATOM 5843 N N . SER A 1 739 ? 21.018 3.955 -38.586 1.00 97.19 739 SER A N 1
ATOM 5844 C CA . SER A 1 739 ? 20.515 2.704 -38.028 1.00 97.19 739 SER A CA 1
ATOM 5845 C C . SER A 1 739 ? 20.683 2.762 -36.527 1.00 97.19 739 SER A C 1
ATOM 5847 O O . SER A 1 739 ? 21.789 3.034 -36.058 1.00 97.19 739 SER A O 1
ATOM 5849 N N . PHE A 1 740 ? 19.617 2.481 -35.790 1.00 97.31 740 PHE A N 1
ATOM 5850 C CA . PHE A 1 740 ? 19.610 2.575 -34.340 1.00 97.31 740 PHE A CA 1
ATOM 5851 C C . PHE A 1 740 ? 19.269 1.237 -33.697 1.00 97.31 740 PHE A C 1
ATOM 5853 O O . PHE A 1 740 ? 18.475 0.468 -34.230 1.00 97.31 740 PHE A O 1
ATOM 5860 N N . ASN A 1 741 ? 19.858 0.985 -32.535 1.00 95.00 741 ASN A N 1
ATOM 5861 C CA . ASN A 1 741 ? 19.346 0.039 -31.555 1.00 95.00 741 ASN A CA 1
ATOM 5862 C C . ASN A 1 741 ? 18.783 0.882 -30.406 1.00 95.00 741 ASN A C 1
ATOM 5864 O O . ASN A 1 741 ? 19.546 1.499 -29.659 1.00 95.00 741 ASN A O 1
ATOM 5868 N N . LEU A 1 742 ? 17.460 1.014 -30.316 1.00 95.00 742 LEU A N 1
ATOM 5869 C CA . LEU A 1 742 ? 16.866 1.911 -29.331 1.00 95.00 742 LEU A CA 1
ATOM 5870 C C . LEU A 1 742 ? 16.979 1.316 -27.933 1.00 95.00 742 LEU A C 1
ATOM 5872 O O . LEU A 1 742 ? 16.525 0.209 -27.661 1.00 95.00 742 LEU A O 1
ATOM 5876 N N . GLN A 1 743 ? 17.556 2.105 -27.042 1.00 87.69 743 GLN A N 1
ATOM 5877 C CA . GLN A 1 743 ? 17.799 1.763 -25.657 1.00 87.69 743 GLN A CA 1
ATOM 5878 C C . GLN A 1 743 ? 16.742 2.439 -24.787 1.00 87.69 743 GLN A C 1
ATOM 5880 O O . GLN A 1 743 ? 16.493 3.637 -24.907 1.00 87.69 743 GLN A O 1
ATOM 5885 N N . PHE A 1 744 ? 16.089 1.654 -23.940 1.00 79.62 744 PHE A N 1
ATOM 5886 C CA . PHE A 1 744 ? 14.957 2.071 -23.116 1.00 79.62 744 PHE A CA 1
ATOM 5887 C C . PHE A 1 744 ? 14.792 1.106 -21.942 1.00 79.62 744 PHE A C 1
ATOM 5889 O O . PHE A 1 744 ? 15.283 -0.024 -21.980 1.00 79.62 744 PHE A O 1
ATOM 5896 N N . LEU A 1 745 ? 14.096 1.550 -20.895 1.00 67.00 745 LEU A N 1
ATOM 5897 C CA . LEU A 1 745 ? 13.803 0.713 -19.734 1.00 67.00 745 LEU A CA 1
ATOM 5898 C C . LEU A 1 745 ? 12.757 -0.343 -20.112 1.00 67.00 745 LEU A C 1
ATOM 5900 O O . LEU A 1 745 ? 11.622 0.007 -20.426 1.00 67.00 745 LEU A O 1
ATOM 5904 N N . ARG A 1 746 ? 13.140 -1.623 -20.088 1.00 64.69 746 ARG A N 1
ATOM 5905 C CA . ARG A 1 746 ? 12.234 -2.743 -20.377 1.00 64.69 746 ARG A CA 1
ATOM 5906 C C . ARG A 1 746 ? 11.372 -3.074 -19.162 1.00 64.69 746 ARG A C 1
ATOM 5908 O O . ARG A 1 746 ? 11.830 -2.961 -18.026 1.00 64.69 746 ARG A O 1
ATOM 5915 N N . ARG A 1 747 ? 10.140 -3.521 -19.409 1.00 54.00 747 ARG A N 1
ATOM 5916 C CA . ARG A 1 747 ? 9.291 -4.147 -18.389 1.00 54.00 747 ARG A CA 1
ATOM 5917 C C . ARG A 1 747 ? 9.998 -5.407 -17.869 1.00 54.00 747 ARG A C 1
ATOM 5919 O O . ARG A 1 747 ? 10.546 -6.159 -18.673 1.00 54.00 747 ARG A O 1
ATOM 5926 N N . MET A 1 748 ? 10.010 -5.641 -16.554 1.00 43.03 748 MET A N 1
ATOM 5927 C CA . MET A 1 748 ? 10.474 -6.932 -16.035 1.00 43.03 748 MET A CA 1
ATOM 5928 C C . MET A 1 748 ? 9.508 -8.022 -16.511 1.00 43.03 748 MET A C 1
ATOM 5930 O O . MET A 1 748 ? 8.308 -7.933 -16.249 1.00 43.03 748 MET A O 1
ATOM 5934 N N . LEU A 1 749 ? 10.027 -9.023 -17.229 1.00 37.69 749 LEU A N 1
ATOM 5935 C CA . LEU A 1 749 ? 9.275 -10.225 -17.574 1.00 37.69 749 LEU A CA 1
ATOM 5936 C C . LEU A 1 749 ? 8.944 -10.963 -16.276 1.00 37.69 749 LEU A C 1
ATOM 5938 O O . LEU A 1 749 ? 9.806 -11.618 -15.694 1.00 37.69 749 LEU A O 1
ATOM 5942 N N . ILE A 1 750 ? 7.703 -10.855 -15.816 1.00 30.19 750 ILE A N 1
ATOM 5943 C CA . ILE A 1 750 ? 7.150 -11.805 -14.855 1.00 30.19 750 ILE A CA 1
ATOM 5944 C C . ILE A 1 750 ? 6.607 -12.951 -15.716 1.00 30.19 750 ILE A C 1
ATOM 5946 O O . ILE A 1 750 ? 5.720 -12.691 -16.534 1.00 30.19 750 ILE A O 1
ATOM 5950 N N . PRO A 1 751 ? 7.136 -14.185 -15.617 1.00 25.39 751 PRO A N 1
ATOM 5951 C CA . PRO A 1 751 ? 6.510 -15.329 -16.270 1.00 25.39 751 PRO A CA 1
ATOM 5952 C C . PRO A 1 751 ? 5.038 -15.387 -15.835 1.00 25.39 751 PRO A C 1
ATOM 5954 O O . PRO A 1 751 ? 4.772 -15.393 -14.632 1.00 25.39 751 PRO A O 1
ATOM 5957 N N . ARG A 1 752 ? 4.106 -15.342 -16.799 1.00 26.11 752 ARG A N 1
ATOM 5958 C CA . ARG A 1 752 ? 2.669 -15.528 -16.532 1.00 26.11 752 ARG A CA 1
ATOM 5959 C C . ARG A 1 752 ? 2.396 -16.921 -15.973 1.00 26.11 752 ARG A C 1
ATOM 5961 O O . ARG A 1 752 ? 3.041 -17.879 -16.460 1.00 26.11 752 ARG A O 1
#

pLDDT: mean 89.6, std 11.34, range [25.39, 98.81]

Nearest PDB structures (foldseek):
  6ohc-assembly1_A  TM=7.031E-01  e=6.136E-14  Escherichia coli K-12
  6ohc-assembly2_C  TM=7.006E-01  e=7.216E-14  Escherichia coli K-12
  6ohb-assembly2_D  TM=7.117E-01  e=2.125E-13  Escherichia coli K-12
  6ohc-assembly2_D  TM=6.176E-01  e=2.199E-14  Escherichia coli K-12
  6ohc-assembly1_B  TM=6.131E-01  e=5.814E-14  Escherichia coli K-12

Solvent-accessible surface area (backbone atoms only — not comparable to full-atom values): 39250 Å² total; per-residue (Å²): 139,63,58,41,48,97,53,36,39,34,39,33,38,32,40,34,43,75,77,41,51,65,44,74,30,32,38,36,32,48,87,21,22,21,69,38,69,34,82,62,85,68,88,90,48,86,79,29,52,74,47,74,58,60,94,53,32,37,37,37,38,12,25,32,23,69,32,44,43,48,88,44,41,62,41,39,69,60,85,63,92,75,52,52,37,56,31,58,77,53,50,77,66,32,66,63,49,44,56,73,45,53,46,53,47,58,74,55,65,38,87,89,35,47,56,54,43,51,53,49,28,35,50,28,29,28,47,45,29,29,35,35,40,37,40,82,59,49,64,38,68,71,50,53,97,88,46,70,55,71,75,40,28,40,44,41,32,26,54,61,71,76,40,61,76,78,37,37,48,46,61,39,82,49,47,52,44,76,41,99,87,53,44,65,36,82,38,72,54,49,57,48,50,54,52,38,54,77,67,73,34,45,46,18,31,40,30,37,40,20,46,28,14,26,30,44,51,42,97,81,46,51,24,66,54,20,32,47,34,43,54,49,51,63,67,34,74,90,54,58,49,35,70,67,42,52,76,34,35,39,23,36,29,52,37,7,20,61,49,78,90,39,63,70,56,53,51,56,33,54,68,23,62,35,27,38,31,42,36,60,60,30,30,38,61,45,26,66,23,36,54,69,56,63,61,43,49,75,73,68,38,52,51,19,38,16,13,41,32,33,33,53,26,26,77,23,38,55,55,37,44,39,49,50,53,53,47,35,62,49,44,67,52,86,80,46,73,42,59,52,55,23,13,31,13,48,39,29,18,55,43,49,69,35,81,42,40,28,34,76,45,59,73,8,44,28,31,28,20,30,36,47,50,93,66,97,70,92,50,50,57,57,51,65,57,74,57,57,48,66,34,40,42,32,19,27,40,22,64,31,67,32,32,22,27,47,81,63,52,53,76,73,74,62,64,73,43,63,56,47,72,86,38,32,78,65,40,74,57,29,26,33,44,65,67,76,90,72,75,74,53,64,42,62,53,52,51,49,52,52,51,55,35,51,66,38,98,70,64,47,69,58,50,44,69,42,69,82,46,17,65,71,58,49,50,49,52,53,53,48,50,57,49,43,49,56,41,13,52,37,29,46,44,31,79,72,66,44,79,76,67,70,80,65,82,68,55,26,50,55,52,17,27,41,42,39,36,33,26,63,26,87,91,48,53,76,68,52,45,34,46,47,39,16,49,45,49,55,48,48,48,51,32,61,36,30,86,48,42,37,64,26,44,35,48,31,30,44,43,89,87,55,63,88,90,52,54,45,33,39,32,43,40,28,22,72,31,61,64,44,55,58,54,28,58,78,39,74,65,40,42,49,53,61,52,51,49,64,76,52,30,30,89,85,34,50,69,45,57,31,42,77,64,79,90,72,84,54,68,76,49,34,26,21,70,42,84,47,56,42,31,84,60,60,62,40,40,36,39,38,33,27,32,50,38,90,89,54,53,56,66,59,44,52,51,50,52,48,52,50,55,52,47,42,68,75,58,62,44,86,57,61,55,37,38,42,38,37,33,48,81,50,38,41,38,39,37,39,32,16,79,43,96,47,63,85,80,51,58,68,66,80,77,50,51,91,58,28,49,74,76,39,78,48,66,37,41,79,38,84,47,72,54,58,78,86,56,94,69,71,52,58,90,61,52,59,60,41,38,31,31,45,37,62,79,66,71,80,85,70,86,128

Sequence (752 aa):
MQKKMAVPLLLRGKVVHADGSARDRYIMIRDGRIESVSRKRPPCANDAIYVKTDANDWIFPGLLDLHTHSAYNILPIWDSTVAPFKNRHIWRRNPGYRNDIRHTYMDIFTPENRKTLAVFAELQAVAGGTTVLQESKDLDREFSPAASLVLCRDTANASDLEYDKHHKIYSVIDFFKPGRDGTPVPQKSIDRYVEYRKRGKLLATLAHLAEGRSGFGSNRGADRYSRLEFEAFMRHPAFKDAAAVRETPLSLIHCSGIDTANSRHLDFLLERNISVIWSPVSNLLLYGDTLDVEPLIEAGINVALGSDWSPSGSKHVWDEAKFARFYFNTTGSMISDTQIFQMVTTHAAKCLSMPDTGSIAPGSLADFFILRSPLETDNALEVFFATEDKHVRATIIGGCPVYGEKDFLKKFKVTLQNLPKAEGAAVKNKTVHLDESIKININRDVAKIEKNLKSLEVPVKRSNLLASSDKPYQRRIQDLCSHTVRFGWSVRQWRRKGPAVNPGVCPVAPDSVRVWRGFQVSSLSRQNFKKELGSAFIPTAVQTQVPLGMTAYLPTVLPDNKPEDMPDEIALVFYESQEVYKETFDTPVGRAYGLLHRAVFSKKSKSGFPKILKNELLCDQPYFLFSNHADWHNGETRVLCACRSKTQSVKSYLDSVYKWLRSIQKKTPAGLDAAIVCVGENSLIYWEHWHSDMAATGSRIPEITDSVDSIVNKSATPLQVPADWHCSYQGPAIKGGDSFNLQFLRRMLIPR

Secondary structure (DSSP, 8-state):
--SS-SS-EEEEEEEEPTTS-EEEEEEEEETTEEEEEESSPPTT-SSSEEEE--TTEEEEEPEEE-S--GGGTTSPP---TTPSPSBHHHHTT-HHHIIIIIIHHHHH--TTTHHHHHHHHHHHHHHTTEEEE--SS-GGGGS-TT----SSEETT-TTTTTS-TT-EEEEES-SEEE-TTS-EEE-HHHHHHHHHHHTT-EEEEEEEES-B---TT-TT---HHHHHHHHHHHHSHHHH-HHHHHTS-EEEEE-TT--TT-HHHHHHHHHTT-EEEE-HHHHHHHHS-----HHHHHTT--EEE----TTTS-SSHHHHHHHHHHHHHHHT----HHHHHHHTTHHHHHHTT-TTSSS-STTSB--EEEEE--S--S-HHHHHHH--GGGEEEEEETTEEEEEEHHHHGGGT---EEPPGGG-GGGTTEEE---GGG---HHHHHHHHHHHHHTSSS---PPPSSGGG-HHHHHHHHHHHHHHHHHHHHHHHHHHHS---------B-TTSEEEEEE-B-TTS-HHHHHHHIIIIIHHHHHHHHTTTTEEEEEEEEPPTTS-TTS-SEEEEEEES-HHHHHHGGGSHHHHHHHHHHHHHB-TT-EEE--EE--S---TT-EEES--S-B-TTSSEEEEEEEEE-TTS-HHHHHHHHHHHHHHHHHSPPTTEEEEEEEE-SSEEEEEEEESSS-HHHH--GGGTTTTEEEEEEEEPEEEE--S-TTS--------TT-BEEEE--PPP----

Radius of gyration: 32.47 Å; Cα contacts (8 Å, |Δi|>4): 1643; chains: 1; bounding box: 75×48×102 Å